Protein AF-0000000083161389 (afdb_homodimer)

Organism: NCBI:txid41062

pLDDT: mean 94.88, std 5.97, range [36.72, 98.88]

Foldseek 3Di:
DVLLVLLLVLLVVLVVCLVVLCQLWQFQKKWKWKDFPNHTSDTDIDGALDPVVRHTADQFQKEQQFQLLLLLLLLLVQVCCVVVLDPQQAQLCVLVVPAAAPDPCLRVRPGLNCLLFQQQQWAQPPVCFDFFQQDGLDFLVLLRLVRRDTHGLDDGNPAHHDHLSSQSSSQVSSCSSVVHHSFVSCVVQPCVVLVQQQKGQADNCVRVPPSYRFFWAAALNSHIAGGDDRPRGDRGGSSSRGRMMGGNVSVVSSQLLLLVLLVCVVVVHDNVPGRRHPSVQQQDFDHANDDDPWGWGTGRSKTKGAPQAFDPALDLLCLQFPDGDGQHFPDGQGIKIKHWRDFLQKIKIWIARSSSSMIMIMITGYNTLHRSNSLSVSSSVSSNSVTPDDDPSSVSSNRSSNRSSCVLVVLVVVLLVVFDDADEDDPVQVAAWWADPSSRWIKGWDAPDVPWIWIATSPDPLRIATWADGYYQKTFRDDRLNVSSNRSHNSSLPPNQQGIWHFDDDPVHTFKIFGPSDPSDDRVSRITTGDDDD/DVLLVLLLVLLVVLVVCLVVLCQLWQFAKKWKWKDFPLHTSDTDIDGALDPVVRHTADQFQKEQQFQLLLLLLLLLVQVCCVVVLDPQQAQLCVLVVPAAAPDPCLRVRPGLNCLLFQQQQWAQPPVCFDFFQQDGLDFLVLLRLQRRDTHGLDDGNPAHHDHLSSQSSSQVSSCSSVVHHSFVSCVVQPCVVLVQQQKGQADNCVRVPPSYRFFWAAALNSHIAGGDDRPRGDRGGSSSRGRMMGGNVSVVSSQLLLLVLLVCVVVVHDNVPGRRHPSVQQQDFDHANDPDPWGWGTGRSKTKGAPQAFDPALDLLCLQFPDGDGQHFPDGQGIKIKHWRDFLQKIKIWIARSSSSMIMIMITGYNTLDRSNSLSVSSSVSSNSVTPDDDPSSVSSNRSSNRSSCVLVVLVVVLLVVFDDADEPDPVQVAAWFADPSSGWIKGWDAPDVPWIWIATSPDPLRIATWADGYYQKTFRDDRLNVSSNRSHNSSQPPNQQGIWHFDDDPVHTFKIFGPNDVSDDRVSRITTGDDDD

Secondary structure (DSSP, 8-state):
-HHHHHHHHHHHHHHTTHHHHHHHHT-SEEEEEEEETTEEEEEEEEE-SBTTTTBPP-TT-BEE-GGGHHHHHHHHHHHHHHTTS--TT-BHHHH-TT---SSHHHHHH-BHHHHHTT-S-B---GGGTB-TTS-BSS-GGGHHHHHHTPPB-S-TTTS----HHHHHHHHHHHHHHHSS-HHHHHIIIIIHHHT-TT-BSS-HHHHHTT-BPPPEEE-TTS-EEE-PPP---TTSTTHHHH--EE-HHHHHHHHHHHHHHHHHHHTT--GGG-SS--HHHHHS--EESS--SS-EEE-SS-EEEESSB---SS-SGGGSSSSPPPB--SS---EEEEEEEEETTEEEEEEEEGGGTEEEEEEESEE-SS-HHHHHHHHHHHHHTT-SS---HHHHHHHHHHHHHTHHHHHHHHHHHH--------GGGT-EEEEETTTTEEEEEEEEETTEEEEEETT-GGGEEEEEEEETTEEE----HHHHHHTT--TT---GGGGEEEEEEETTEEEEEE----TTS-GGGGEEEEPP--/-HHHHHHHHHHHHHHHHHHHHHHHHT-SEEEEEEEETTEEEEEEEEE-SBTTTTBPP-TT-BEE-GGGHHHHHHHHHHHHHHTTS--TT-BHHHH-TT---SSHHHHHH-BHHHHHTT-S-B---GGGTB-TTS-BSS-GGGHHHHHHTPPB-S-TTTS----HHHHHHHHHHHHHHHSS-HHHHHIIIIIHHHT-TT-BSS-HHHHHTT-BPPPEEE-TTS-EEE-PPP---TTSTTHHHH--EE-HHHHHHHHHHHHHHHHHHHTT--GGG-SS--HHHHHS--EESS--SS-EEE-SS-EEEESSB---SS-SGGGTSSSPPPB--SS---EEEEEEEEETTEEEEEEEEGGGTEEEEEEESEE-SS-HHHHHHHHHHHHHTT-SS---HHHHHHHHHHHHHTHHHHHHHHHHHH--------GGGT-EEEEETTTTEEEEEEEEETTEEEEEETT-GGGEEEEEEEETTEEE----HHHHHHTT--TT---GGGGEEEEEEETTEEEEEE----TTS-GGGGEEEEPP--

Solvent-accessible surface area (backbone atoms only — not comparable to full-atom values): 53461 Å² total; per-residue (Å²): 107,72,70,54,52,55,39,44,54,42,45,50,57,50,57,71,46,44,66,56,47,26,56,54,16,16,38,55,18,42,35,34,34,32,29,50,74,81,35,79,69,47,74,50,53,43,62,23,23,31,72,91,74,64,35,61,43,49,60,68,32,26,37,68,32,9,39,46,22,25,37,54,47,37,44,51,51,25,37,35,33,71,71,65,66,40,50,63,76,36,41,46,36,78,73,38,68,85,57,49,43,71,45,66,64,50,36,72,62,38,22,50,47,34,39,46,39,19,22,60,11,40,49,48,71,66,72,65,39,55,42,42,62,41,36,68,66,48,55,38,89,44,48,67,63,50,57,25,64,38,49,72,62,52,54,70,52,72,44,63,30,71,40,57,58,39,31,29,49,48,33,54,45,49,20,63,64,68,72,34,55,53,57,57,43,43,41,65,61,45,28,55,77,63,62,23,85,53,49,43,34,47,55,53,54,78,72,49,46,84,46,35,44,47,26,19,22,22,34,74,84,34,50,76,41,78,41,61,71,64,62,46,23,57,80,37,43,46,23,37,21,31,9,30,24,28,14,46,53,34,51,42,47,50,47,45,43,41,50,50,23,25,51,35,59,75,68,71,43,72,67,86,80,45,77,50,34,57,31,47,65,39,64,6,58,75,42,51,70,50,76,35,83,56,59,32,26,23,13,33,46,30,26,36,22,35,63,64,34,55,76,65,43,46,51,65,43,67,81,26,35,97,66,69,70,64,47,45,50,58,51,80,45,60,40,42,37,23,30,27,10,56,42,62,14,16,25,19,24,40,39,35,26,67,75,68,35,33,32,38,30,27,42,32,26,16,38,34,25,31,44,50,24,26,55,51,48,50,51,48,47,40,32,71,43,48,31,84,67,78,76,65,58,68,58,51,47,44,44,13,17,53,37,46,50,40,43,50,62,50,48,52,51,52,51,58,71,67,51,55,97,50,67,60,72,67,68,74,58,67,46,44,48,23,36,28,76,89,74,71,42,39,42,28,31,39,75,72,46,98,92,34,41,25,36,18,50,68,63,33,80,80,39,54,38,60,39,40,84,63,32,41,56,25,30,29,52,72,68,57,56,51,59,39,34,70,32,35,35,72,76,85,65,73,56,72,54,56,36,37,38,40,50,39,63,60,98,86,42,60,47,31,39,26,46,47,70,49,84,79,53,62,60,83,80,32,51,18,38,45,63,72,83,125,105,74,70,54,51,54,39,44,54,43,44,49,58,51,57,70,46,44,66,57,45,27,55,53,17,16,40,54,19,43,33,34,34,32,30,51,73,81,36,77,70,48,74,48,54,42,62,22,23,31,73,91,75,63,36,62,43,50,60,68,32,25,35,68,33,9,39,45,22,24,38,54,45,39,45,51,50,26,38,36,34,70,72,64,65,40,51,62,76,36,42,46,37,78,73,38,68,85,56,48,42,72,45,66,65,50,38,72,62,39,22,51,46,36,39,46,38,20,22,60,12,41,50,47,70,65,73,66,38,55,43,40,63,39,36,68,67,48,56,39,88,45,48,65,63,48,58,24,64,37,50,72,65,53,55,72,52,72,44,62,28,71,40,58,58,38,29,30,51,48,31,54,47,50,20,62,64,69,72,35,55,53,57,56,43,44,42,65,62,46,28,57,77,62,62,22,84,54,48,44,35,47,54,54,54,79,71,50,46,85,44,37,45,47,25,18,22,22,33,74,86,34,49,76,41,80,40,63,71,64,64,46,24,58,81,38,42,45,24,36,21,32,9,31,24,28,14,45,53,35,51,45,47,52,47,44,44,41,49,49,22,25,52,35,58,74,67,71,44,71,67,85,79,44,76,50,35,57,31,48,65,38,65,7,60,75,41,52,70,49,78,36,82,60,59,31,24,22,14,33,46,30,24,36,22,35,65,63,33,54,76,65,43,47,52,65,43,69,81,27,37,98,67,72,68,64,46,45,50,56,51,80,44,60,42,41,36,24,30,26,10,55,43,60,13,17,26,20,22,40,41,36,25,66,74,68,35,34,35,40,29,25,42,31,26,16,38,34,24,30,44,48,26,27,53,52,47,51,51,48,48,41,32,72,42,48,32,84,67,78,75,65,58,66,57,52,47,46,44,13,16,53,36,44,51,42,42,49,62,52,46,51,50,53,50,59,70,67,51,56,96,48,69,61,71,67,68,74,58,66,46,42,48,22,36,28,77,90,72,72,42,38,42,27,32,40,73,73,47,95,94,34,41,25,36,17,51,70,62,32,78,80,38,55,38,59,39,40,83,64,32,41,55,25,29,30,52,70,66,58,58,51,61,39,33,70,33,34,35,73,75,84,67,74,56,70,53,56,36,38,38,39,48,40,65,58,98,87,42,61,48,32,38,26,47,44,71,49,83,79,52,61,59,82,80,32,51,21,40,45,62,72,83,126

Nearest PDB structures (foldseek):
  4gdn-assembly2_B  TM=8.828E-01  e=1.524E-19  Staphylococcus aureus subsp. aureus N315
  4gdn-assembly3_C  TM=8.768E-01  e=3.318E-18  Staphylococcus aureus subsp. aureus N315
  4gdn-assembly4_D  TM=8.647E-01  e=2.379E-17  Staphylococcus aureus subsp. aureus N315
  7atl-assembly1_AAA  TM=7.637E-01  e=2.379E-17  uncultured bacterium pCosCE1
  1ci9-assembly1_A  TM=7.318E-01  e=5.729E-16  Burkholderia gladioli

Structure (mmCIF, N/CA/C/O backbone):
data_AF-0000000083161389-model_v1
#
loop_
_entity.id
_entity.type
_entity.pdbx_description
1 polymer 'Beta-lactamase/transpeptidase-like protein'
#
loop_
_atom_site.group_PDB
_atom_site.id
_atom_site.type_symbol
_atom_site.label_atom_id
_atom_site.label_alt_id
_atom_site.label_comp_id
_atom_site.label_asym_id
_atom_site.label_entity_id
_atom_site.label_seq_id
_atom_site.pdbx_PDB_ins_code
_atom_site.Cartn_x
_atom_site.Cartn_y
_atom_site.Cartn_z
_atom_site.occupancy
_atom_site.B_iso_or_equiv
_atom_site.auth_seq_id
_atom_site.auth_comp_id
_atom_site.auth_asym_id
_atom_site.auth_atom_id
_atom_site.pdbx_PDB_model_num
ATOM 1 N N . MET A 1 1 ? -34 14.906 -5.684 1 56.88 1 MET A N 1
ATOM 2 C CA . MET A 1 1 ? -34.5 16 -4.852 1 56.88 1 MET A CA 1
ATOM 3 C C . MET A 1 1 ? -34.719 15.523 -3.422 1 56.88 1 MET A C 1
ATOM 5 O O . MET A 1 1 ? -34.25 16.141 -2.473 1 56.88 1 MET A O 1
ATOM 9 N N . ALA A 1 2 ? -35.5 14.414 -3.26 1 55.16 2 ALA A N 1
ATOM 10 C CA . ALA A 1 2 ? -35.812 13.906 -1.923 1 55.16 2 ALA A CA 1
ATOM 11 C C . ALA A 1 2 ? -34.531 13.5 -1.195 1 55.16 2 ALA A C 1
ATOM 13 O O . ALA A 1 2 ? -34.344 13.828 -0.019 1 55.16 2 ALA A O 1
ATOM 14 N N . ALA A 1 3 ? -33.562 12.867 -1.871 1 72.5 3 ALA A N 1
ATOM 15 C CA . ALA A 1 3 ? -32.281 12.453 -1.273 1 72.5 3 ALA A CA 1
ATOM 16 C C . ALA A 1 3 ? -31.469 13.664 -0.849 1 72.5 3 ALA A C 1
ATOM 18 O O . ALA A 1 3 ? -30.875 13.68 0.239 1 72.5 3 ALA A O 1
ATOM 19 N N . LYS A 1 4 ? -31.578 14.742 -1.59 1 82.75 4 LYS A N 1
ATOM 20 C CA . LYS A 1 4 ? -30.828 15.969 -1.298 1 82.75 4 LYS A CA 1
ATOM 21 C C . LYS A 1 4 ? -31.406 16.688 -0.082 1 82.75 4 LYS A C 1
ATOM 23 O O . LYS A 1 4 ? -30.672 17.203 0.753 1 82.75 4 LYS A O 1
ATOM 28 N N . ASP A 1 5 ? -32.656 16.734 -0.004 1 85.81 5 ASP A N 1
ATOM 29 C CA . ASP A 1 5 ? -33.312 17.391 1.117 1 85.81 5 ASP A CA 1
ATOM 30 C C . ASP A 1 5 ? -33 16.688 2.436 1 85.81 5 ASP A C 1
ATOM 32 O O . ASP A 1 5 ? -32.812 17.344 3.463 1 85.81 5 ASP A O 1
ATOM 36 N N . SER A 1 6 ? -33 15.43 2.35 1 92.44 6 SER A N 1
ATOM 37 C CA . SER A 1 6 ? -32.656 14.648 3.537 1 92.44 6 SER A CA 1
ATOM 38 C C . SER A 1 6 ? -31.219 14.898 3.977 1 92.44 6 SER A C 1
ATOM 40 O O . SER A 1 6 ? -30.938 15.008 5.172 1 92.44 6 SER A O 1
ATOM 42 N N . ILE A 1 7 ? -30.328 15.086 3.031 1 95.31 7 ILE A N 1
ATOM 43 C CA . ILE A 1 7 ? -28.938 15.359 3.318 1 95.31 7 ILE A CA 1
ATOM 44 C C . ILE A 1 7 ? -28.797 16.719 3.982 1 95.31 7 ILE A C 1
ATOM 46 O O . ILE A 1 7 ? -28.109 16.859 4.992 1 95.31 7 ILE A O 1
ATOM 50 N N . VAL A 1 8 ? -29.469 17.703 3.475 1 95.75 8 VAL A N 1
ATOM 51 C CA . VAL A 1 8 ? -29.375 19.062 3.982 1 95.75 8 VAL A CA 1
ATOM 52 C C . VAL A 1 8 ? -29.922 19.125 5.406 1 95.75 8 VAL A C 1
ATOM 54 O O . VAL A 1 8 ? -29.375 19.828 6.258 1 95.75 8 VAL A O 1
ATOM 57 N N . SER A 1 9 ? -30.984 18.391 5.629 1 96.25 9 SER A N 1
ATOM 58 C CA . SER A 1 9 ? -31.547 18.344 6.977 1 96.25 9 SER A CA 1
ATOM 59 C C . SER A 1 9 ? -30.531 17.797 7.977 1 96.25 9 SER A C 1
ATOM 61 O O . SER A 1 9 ? -30.375 18.344 9.07 1 96.25 9 SER A O 1
ATOM 63 N N . ARG A 1 10 ? -29.844 16.75 7.602 1 97.06 10 ARG A N 1
ATOM 64 C CA . ARG A 1 10 ? -28.828 16.172 8.477 1 97.06 10 ARG A CA 1
ATOM 65 C C . ARG A 1 10 ? -27.672 17.141 8.672 1 97.06 10 ARG A C 1
ATOM 67 O O . ARG A 1 10 ? -27.094 17.219 9.766 1 97.06 10 ARG A O 1
ATOM 74 N N . LEU A 1 11 ? -27.297 17.875 7.68 1 98.12 11 LEU A N 1
ATOM 75 C CA . LEU A 1 11 ? -26.219 18.859 7.777 1 98.12 11 LEU A CA 1
ATOM 76 C C . LEU A 1 11 ? -26.609 20 8.695 1 98.12 11 LEU A C 1
ATOM 78 O O . LEU A 1 11 ? -25.781 20.547 9.414 1 98.12 11 LEU A O 1
ATOM 82 N N . LYS A 1 12 ? -27.859 20.359 8.703 1 97.31 12 LYS A N 1
ATOM 83 C CA . LYS A 1 12 ? -28.344 21.406 9.594 1 97.31 12 LYS A CA 1
ATOM 84 C C . LYS A 1 12 ? -28.25 20.984 11.055 1 97.31 12 LYS A C 1
ATOM 86 O O . LYS A 1 12 ? -28.016 21.812 11.938 1 97.31 12 LYS A O 1
ATOM 91 N N . ASP A 1 13 ? -28.438 19.719 11.25 1 96.5 13 ASP A N 1
ATOM 92 C CA . ASP A 1 13 ? -28.25 19.203 12.602 1 96.5 13 ASP A CA 1
ATOM 93 C C . ASP A 1 13 ? -26.812 19.391 13.07 1 96.5 13 ASP A C 1
ATOM 95 O O . ASP A 1 13 ? -26.578 19.625 14.258 1 96.5 13 ASP A O 1
ATOM 99 N N . VAL A 1 14 ? -25.859 19.266 12.18 1 97.62 14 VAL A N 1
ATOM 100 C CA . VAL A 1 14 ? -24.469 19.5 12.516 1 97.62 14 VAL A CA 1
ATOM 101 C C . VAL A 1 14 ? -24.25 20.984 12.844 1 97.62 14 VAL A C 1
ATOM 103 O O . VAL A 1 14 ? -23.531 21.312 13.773 1 97.62 14 VAL A O 1
ATOM 106 N N . GLU A 1 15 ? -24.875 21.797 12.07 1 97.56 15 GLU A N 1
ATOM 107 C CA . GLU A 1 15 ? -24.766 23.234 12.297 1 97.56 15 GLU A CA 1
ATOM 108 C C . GLU A 1 15 ? -25.172 23.609 13.719 1 97.56 15 GLU A C 1
ATOM 110 O O . GLU A 1 15 ? -24.578 24.5 14.328 1 97.56 15 GLU A O 1
ATOM 115 N N . ARG A 1 16 ? -26.109 22.938 14.273 1 97.31 16 ARG A N 1
ATOM 116 C CA . ARG A 1 16 ? -26.672 23.266 15.586 1 97.31 16 ARG A CA 1
ATOM 117 C C . ARG A 1 16 ? -25.656 23.031 16.688 1 97.31 16 ARG A C 1
ATOM 119 O O . ARG A 1 16 ? -25.75 23.641 17.766 1 97.31 16 ARG A O 1
ATOM 126 N N . ILE A 1 17 ? -24.703 22.219 16.453 1 97.44 17 ILE A N 1
ATOM 127 C CA . ILE A 1 17 ? -23.766 21.891 17.531 1 97.44 17 ILE A CA 1
ATOM 128 C C . ILE A 1 17 ? -22.469 22.688 17.344 1 97.44 17 ILE A C 1
ATOM 130 O O . ILE A 1 17 ? -21.562 22.578 18.156 1 97.44 17 ILE A O 1
ATOM 134 N N . LEU A 1 18 ? -22.312 23.484 16.297 1 98.38 18 LEU A N 1
ATOM 135 C CA . LEU A 1 18 ? -21.078 24.203 15.992 1 98.38 18 LEU A CA 1
ATOM 136 C C . LEU A 1 18 ? -20.703 25.141 17.125 1 98.38 18 LEU A C 1
ATOM 138 O O . LEU A 1 18 ? -19.547 25.188 17.547 1 98.38 18 LEU A O 1
ATOM 142 N N . PRO A 1 19 ? -21.672 25.891 17.688 1 97.94 19 PRO A N 1
ATOM 143 C CA . PRO A 1 19 ? -21.297 26.781 18.797 1 97.94 19 PRO A CA 1
ATOM 144 C C . PRO A 1 19 ? -20.75 26.031 20 1 97.94 19 PRO A C 1
ATOM 146 O O . PRO A 1 19 ? -19.812 26.5 20.656 1 97.94 19 PRO A O 1
ATOM 149 N N . THR A 1 20 ? -21.328 24.875 20.25 1 98 20 THR A N 1
ATOM 150 C CA . THR A 1 20 ? -20.844 24.047 21.359 1 98 20 THR A CA 1
ATOM 151 C C . THR A 1 20 ? -19.422 23.578 21.094 1 98 20 THR A C 1
ATOM 153 O O . THR A 1 20 ? -18.578 23.625 21.984 1 98 20 THR A O 1
ATOM 156 N N . LEU A 1 21 ? -19.172 23.141 19.891 1 97.56 21 LEU A N 1
ATOM 157 C CA . LEU A 1 21 ? -17.828 22.688 19.531 1 97.56 21 LEU A CA 1
ATOM 158 C C . LEU A 1 21 ? -16.828 23.844 19.578 1 97.56 21 LEU A C 1
ATOM 160 O O . LEU A 1 21 ? -15.68 23.641 19.984 1 97.56 21 LEU A O 1
ATOM 164 N N . GLN A 1 22 ? -17.234 25.047 19.141 1 97.25 22 GLN A N 1
ATOM 165 C CA . GLN A 1 22 ? -16.391 26.219 19.266 1 97.25 22 GLN A CA 1
ATOM 166 C C . GLN A 1 22 ? -15.961 26.469 20.703 1 97.25 22 GLN A C 1
ATOM 168 O O . GLN A 1 22 ? -14.789 26.734 20.984 1 97.25 22 GLN A O 1
ATOM 173 N N . LYS A 1 23 ? -16.922 26.359 21.562 1 96.69 23 LYS A N 1
ATOM 174 C CA . LYS A 1 23 ? -16.656 26.625 22.969 1 96.69 23 LYS A CA 1
ATOM 175 C C . LYS A 1 23 ? -15.742 25.547 23.562 1 96.69 23 LYS A C 1
ATOM 177 O O . LYS A 1 23 ? -14.773 25.875 24.266 1 96.69 23 LYS A O 1
ATOM 182 N N . ILE A 1 24 ? -16.031 24.312 23.297 1 97.12 24 ILE A N 1
ATOM 183 C CA . ILE A 1 24 ? -15.273 23.203 23.844 1 97.12 24 ILE A CA 1
ATOM 184 C C . ILE A 1 24 ? -13.828 23.266 23.359 1 97.12 24 ILE A C 1
ATOM 186 O O . ILE A 1 24 ? -12.898 23.125 24.156 1 97.12 24 ILE A O 1
ATOM 190 N N . CYS A 1 25 ? -13.609 23.547 22.094 1 96.75 25 CYS A N 1
ATOM 191 C CA . CYS A 1 25 ? -12.281 23.484 21.5 1 96.75 25 CYS A CA 1
ATOM 192 C C . CYS A 1 25 ? -11.555 24.812 21.641 1 96.75 25 CYS A C 1
ATOM 194 O O . CYS A 1 25 ? -10.336 24.875 21.484 1 96.75 25 CYS A O 1
ATOM 196 N N . GLY A 1 26 ? -12.242 25.859 21.906 1 97.12 26 GLY A N 1
ATOM 197 C CA . GLY A 1 26 ? -11.633 27.188 21.922 1 97.12 26 GLY A CA 1
ATOM 198 C C . GLY A 1 26 ? -11.312 27.703 20.531 1 97.12 26 GLY A C 1
ATOM 199 O O . GLY A 1 26 ? -10.148 27.938 20.203 1 97.12 26 GLY A O 1
ATOM 200 N N . VAL A 1 27 ? -12.352 28 19.75 1 96.94 27 VAL A N 1
ATOM 201 C CA . VAL A 1 27 ? -12.203 28.453 18.375 1 96.94 27 VAL A CA 1
ATOM 202 C C . VAL A 1 27 ? -13.086 29.672 18.125 1 96.94 27 VAL A C 1
ATOM 204 O O . VAL A 1 27 ? -14.305 29.625 18.312 1 96.94 27 VAL A O 1
ATOM 207 N N . PRO A 1 28 ? -12.531 30.781 17.719 1 97.94 28 PRO A N 1
ATOM 208 C CA . PRO A 1 28 ? -13.344 31.984 17.516 1 97.94 28 PRO A CA 1
ATOM 209 C C . PRO A 1 28 ? -14.227 31.891 16.281 1 97.94 28 PRO A C 1
ATOM 211 O O . PRO A 1 28 ? -15.383 32.344 16.297 1 97.94 28 PRO A O 1
ATOM 214 N N . GLY A 1 29 ? -13.688 31.422 15.211 1 98.25 29 GLY A N 1
ATOM 215 C CA . GLY A 1 29 ? -14.422 31.391 13.961 1 98.25 29 GLY A CA 1
ATOM 216 C C . GLY A 1 29 ? -14.375 30.031 13.281 1 98.25 29 GLY A C 1
ATOM 217 O O . GLY A 1 29 ? -13.352 29.344 13.336 1 98.25 29 GLY A O 1
ATOM 218 N N . VAL A 1 30 ? -15.477 29.641 12.664 1 98.62 30 VAL A N 1
ATOM 219 C CA . VAL A 1 30 ? -15.594 28.438 11.859 1 98.62 30 VAL A CA 1
ATOM 220 C C . VAL A 1 30 ? -16.234 28.781 10.516 1 98.62 30 VAL A C 1
ATOM 222 O O . VAL A 1 30 ? -17.266 29.453 10.461 1 98.62 30 VAL A O 1
ATOM 225 N N . SER A 1 31 ? -15.625 28.438 9.445 1 98.88 31 SER A N 1
ATOM 226 C CA . SER A 1 31 ? -16.203 28.453 8.102 1 98.88 31 SER A CA 1
ATOM 227 C C . SER A 1 31 ? -16.203 27.062 7.473 1 98.88 31 SER A C 1
ATOM 229 O O . SER A 1 31 ? -15.219 26.328 7.574 1 98.88 31 SER A O 1
ATOM 231 N N . LEU A 1 32 ? -17.297 26.625 6.914 1 98.88 32 LEU A N 1
ATOM 232 C CA . LEU A 1 32 ? -17.344 25.312 6.281 1 98.88 32 LEU A CA 1
ATOM 233 C C . LEU A 1 32 ? -18.234 25.328 5.055 1 98.88 32 LEU A C 1
ATOM 235 O O . LEU A 1 32 ? -19.109 26.203 4.934 1 98.88 32 LEU A O 1
ATOM 239 N N . ARG A 1 33 ? -17.969 24.5 4.172 1 98.75 33 ARG A N 1
ATOM 240 C CA . ARG A 1 33 ? -18.75 24.328 2.953 1 98.75 33 ARG A CA 1
ATOM 241 C C . ARG A 1 33 ? -18.734 22.875 2.492 1 98.75 33 ARG A C 1
ATOM 243 O O . ARG A 1 33 ? -17.734 22.172 2.701 1 98.75 33 ARG A O 1
ATOM 250 N N . VAL A 1 34 ? -19.844 22.391 1.913 1 98.75 34 VAL A N 1
ATOM 251 C CA . VAL A 1 34 ? -20 21.016 1.438 1 98.75 34 VAL A CA 1
ATOM 252 C C . VAL A 1 34 ? -20.531 21.031 0.006 1 98.75 34 VAL A C 1
ATOM 254 O O . VAL A 1 34 ? -21.469 21.766 -0.312 1 98.75 34 VAL A O 1
ATOM 257 N N . ALA A 1 35 ? -19.859 20.312 -0.846 1 98.62 35 ALA A N 1
ATOM 258 C CA . ALA A 1 35 ? -20.375 20.062 -2.193 1 98.62 35 ALA A CA 1
ATOM 259 C C . ALA A 1 35 ? -20.797 18.609 -2.363 1 98.62 35 ALA A C 1
ATOM 261 O O . ALA A 1 35 ? -20.141 17.703 -1.857 1 98.62 35 ALA A O 1
ATOM 262 N N . TYR A 1 36 ? -21.906 18.359 -2.928 1 97.56 36 TYR A N 1
ATOM 263 C CA . TYR A 1 36 ? -22.453 17.078 -3.342 1 97.56 36 TYR A CA 1
ATOM 264 C C . TYR A 1 36 ? -22.75 17.062 -4.836 1 97.56 36 TYR A C 1
ATOM 266 O O . TYR A 1 36 ? -23.531 17.891 -5.32 1 97.56 36 TYR A O 1
ATOM 274 N N . LYS A 1 37 ? -22.125 16.141 -5.605 1 95.88 37 LYS A N 1
ATOM 275 C CA . LYS A 1 37 ? -22.281 16.062 -7.055 1 95.88 37 LYS A CA 1
ATOM 276 C C . LYS A 1 37 ? -22.031 17.422 -7.703 1 95.88 37 LYS A C 1
ATOM 278 O O . LYS A 1 37 ? -22.844 17.906 -8.492 1 95.88 37 LYS A O 1
ATOM 283 N N . GLU A 1 38 ? -21 18.094 -7.207 1 94.75 38 GLU A N 1
ATOM 284 C CA . GLU A 1 38 ? -20.422 19.328 -7.754 1 94.75 38 GLU A CA 1
ATOM 285 C C . GLU A 1 38 ? -21.266 20.547 -7.383 1 94.75 38 GLU A C 1
ATOM 287 O O . GLU A 1 38 ? -20.891 21.672 -7.707 1 94.75 38 GLU A O 1
ATOM 292 N N . GLU A 1 39 ? -22.281 20.344 -6.664 1 97.31 39 GLU A N 1
ATOM 293 C CA . GLU A 1 39 ? -23.125 21.453 -6.227 1 97.31 39 GLU A CA 1
ATOM 294 C C . GLU A 1 39 ? -22.891 21.766 -4.75 1 97.31 39 GLU A C 1
ATOM 296 O O . GLU A 1 39 ? -22.828 20.859 -3.92 1 97.31 39 GLU A O 1
ATOM 301 N N . ILE A 1 40 ? -22.812 23.062 -4.492 1 98 40 ILE A N 1
ATOM 302 C CA . ILE A 1 40 ? -22.734 23.469 -3.092 1 98 40 ILE A CA 1
ATOM 303 C C . ILE A 1 40 ? -24.078 23.234 -2.412 1 98 40 ILE A C 1
ATOM 305 O O . ILE A 1 40 ? -25.094 23.844 -2.799 1 98 40 ILE A O 1
ATOM 309 N N . ILE A 1 41 ? -24.125 22.438 -1.356 1 98 41 ILE A N 1
ATOM 310 C CA . ILE A 1 41 ? -25.422 22.109 -0.776 1 98 41 ILE A CA 1
ATOM 311 C C . ILE A 1 41 ? -25.516 22.656 0.645 1 98 41 ILE A C 1
ATOM 313 O O . ILE A 1 41 ? -26.594 22.688 1.238 1 98 41 ILE A O 1
ATOM 317 N N . PHE A 1 42 ? -24.391 23.078 1.175 1 98.25 42 PHE A N 1
ATOM 318 C CA . PHE A 1 42 ? -24.406 23.531 2.559 1 98.25 42 PHE A CA 1
ATOM 319 C C . PHE A 1 42 ? -23.25 24.484 2.822 1 98.25 42 PHE A C 1
ATOM 321 O O . PHE A 1 42 ? -22.125 24.25 2.363 1 98.25 42 PHE A O 1
ATOM 328 N N . THR A 1 43 ? -23.422 25.578 3.461 1 98.56 43 THR A N 1
ATOM 329 C CA . THR A 1 43 ? -22.438 26.578 3.873 1 98.56 43 THR A CA 1
ATOM 330 C C . THR A 1 43 ? -22.766 27.125 5.262 1 98.56 43 THR A C 1
ATOM 332 O O . THR A 1 43 ? -23.922 27.359 5.574 1 98.56 43 THR A O 1
ATOM 335 N N . ALA A 1 44 ? -21.797 27.203 6.066 1 98.62 44 ALA A N 1
ATOM 336 C CA . ALA A 1 44 ? -21.953 27.875 7.352 1 98.62 44 ALA A CA 1
ATOM 337 C C . ALA A 1 44 ? -20.703 28.688 7.707 1 98.62 44 ALA A C 1
ATOM 339 O O . ALA A 1 44 ? -19.578 28.25 7.449 1 98.62 44 ALA A O 1
ATOM 340 N N . ASN A 1 45 ? -20.859 29.875 8.156 1 98.5 45 ASN A N 1
ATOM 341 C CA . ASN A 1 45 ? -19.859 30.766 8.742 1 98.5 45 ASN A CA 1
ATOM 342 C C . ASN A 1 45 ? -20.297 31.297 10.102 1 98.5 45 ASN A C 1
ATOM 344 O O . ASN A 1 45 ? -21.281 32.031 10.188 1 98.5 45 ASN A O 1
ATOM 348 N N . ILE A 1 46 ? -19.625 30.906 11.133 1 98.38 46 ILE A N 1
ATOM 349 C CA . ILE A 1 46 ? -20.094 31.312 12.453 1 98.38 46 ILE A CA 1
ATOM 350 C C . ILE A 1 46 ? -18.938 31.844 13.289 1 98.38 46 ILE A C 1
ATOM 352 O O . ILE A 1 46 ? -17.781 31.578 12.984 1 98.38 46 ILE A O 1
ATOM 356 N N . GLY A 1 47 ? -19.297 32.656 14.242 1 98.44 47 GLY A N 1
ATOM 357 C CA . GLY A 1 47 ? -18.297 33.219 15.156 1 98.44 47 GLY A CA 1
ATOM 358 C C . GLY A 1 47 ? -17.594 34.438 14.617 1 98.44 47 GLY A C 1
ATOM 359 O O . GLY A 1 47 ? -18.25 35.344 14.062 1 98.44 47 GLY A O 1
ATOM 360 N N . HIS A 1 48 ? -16.203 34.469 14.922 1 98.38 48 HIS A N 1
ATOM 361 C CA . HIS A 1 48 ? -15.477 35.688 14.609 1 98.38 48 HIS A CA 1
ATOM 362 C C . HIS A 1 48 ? -14.18 35.375 13.867 1 98.38 48 HIS A C 1
ATOM 364 O O . HIS A 1 48 ? -13.391 34.531 14.305 1 98.38 48 HIS A O 1
ATOM 370 N N . ARG A 1 49 ? -13.938 36.062 12.742 1 98.19 49 ARG A N 1
ATOM 371 C CA . ARG A 1 49 ? -12.625 36 12.109 1 98.19 49 ARG A CA 1
ATOM 372 C C . ARG A 1 49 ? -11.625 36.906 12.836 1 98.19 49 ARG A C 1
ATOM 374 O O . ARG A 1 49 ? -10.414 36.719 12.719 1 98.19 49 ARG A O 1
ATOM 381 N N . ASP A 1 50 ? -12.133 37.875 13.516 1 97.75 50 ASP A N 1
ATOM 382 C CA . ASP A 1 50 ? -11.391 38.844 14.344 1 97.75 50 ASP A CA 1
ATOM 383 C C . ASP A 1 50 ? -12.141 39.125 15.641 1 97.75 50 ASP A C 1
ATOM 385 O O . ASP A 1 50 ? -13.141 39.844 15.633 1 97.75 50 ASP A O 1
ATOM 389 N N . LEU A 1 51 ? -11.586 38.719 16.719 1 97.19 51 LEU A N 1
ATOM 390 C CA . LEU A 1 51 ? -12.266 38.875 18 1 97.19 51 LEU A CA 1
ATOM 391 C C . LEU A 1 51 ? -12.25 40.312 18.453 1 97.19 51 LEU A C 1
ATOM 393 O O . LEU A 1 51 ? -13.227 40.812 19.031 1 97.19 51 LEU A O 1
ATOM 397 N N . GLN A 1 52 ? -11.164 40.938 18.266 1 95.75 52 GLN A N 1
ATOM 398 C CA . GLN A 1 52 ? -11.031 42.344 18.688 1 95.75 52 GLN A CA 1
ATOM 399 C C . GLN A 1 52 ? -12.062 43.219 18 1 95.75 52 GLN A C 1
ATOM 401 O O . GLN A 1 52 ? -12.672 44.094 18.641 1 95.75 52 GLN A O 1
ATOM 406 N N . LEU A 1 53 ? -12.266 42.969 16.734 1 96.62 53 LEU A N 1
ATOM 407 C CA . LEU A 1 53 ? -13.195 43.781 15.969 1 96.62 53 LEU A CA 1
ATOM 408 C C . LEU A 1 53 ? -14.57 43.156 15.914 1 96.62 53 LEU A C 1
ATOM 410 O O . LEU A 1 53 ? -15.516 43.719 15.375 1 96.62 53 LEU A O 1
ATOM 414 N N . SER A 1 54 ? -14.719 42 16.438 1 97 54 SER A N 1
ATOM 415 C CA . SER A 1 54 ? -15.969 41.25 16.438 1 97 54 SER A CA 1
ATOM 416 C C . SER A 1 54 ? -16.516 41.094 15.016 1 97 54 SER A C 1
ATOM 418 O O . SER A 1 54 ? -17.703 41.312 14.781 1 97 54 SER A O 1
ATOM 420 N N . THR A 1 55 ? -15.633 40.844 14.125 1 97.81 55 THR A N 1
ATOM 421 C CA . THR A 1 55 ? -16.047 40.656 12.742 1 97.81 55 THR A CA 1
ATOM 422 C C . THR A 1 55 ? -16.312 39.188 12.43 1 97.81 55 THR A C 1
ATOM 424 O O . THR A 1 55 ? -15.523 38.344 12.812 1 97.81 55 THR A O 1
ATOM 427 N N . GLU A 1 56 ? -17.375 38.938 11.758 1 97.94 56 GLU A N 1
ATOM 428 C CA . GLU A 1 56 ? -17.75 37.562 11.383 1 97.94 56 GLU A CA 1
ATOM 429 C C . GLU A 1 56 ? -17.016 37.094 10.133 1 97.94 56 GLU A C 1
ATOM 431 O O . GLU A 1 56 ? -16.672 37.938 9.273 1 97.94 56 GLU A O 1
ATOM 436 N N . PRO A 1 57 ? -16.719 35.844 10.039 1 98.5 57 PRO A N 1
ATOM 437 C CA . PRO A 1 57 ? -16.203 35.344 8.766 1 98.5 57 PRO A CA 1
ATOM 438 C C . PRO A 1 57 ? -17.281 35.188 7.695 1 98.5 57 PRO A C 1
ATOM 440 O O . PRO A 1 57 ? -18.469 35.25 8 1 98.5 57 PRO A O 1
ATOM 443 N N . ASN A 1 58 ? -16.906 35.188 6.527 1 98.12 58 ASN A N 1
ATOM 444 C CA . ASN A 1 58 ? -17.703 34.781 5.375 1 98.12 58 ASN A CA 1
ATOM 445 C C . ASN A 1 58 ? -16.984 33.75 4.523 1 98.12 58 ASN A C 1
ATOM 447 O O . ASN A 1 58 ? -15.914 33.281 4.891 1 98.12 58 ASN A O 1
ATOM 451 N N . SER A 1 59 ? -17.594 33.375 3.414 1 98.25 59 SER A N 1
ATOM 452 C CA . SER A 1 59 ? -17.078 32.25 2.639 1 98.25 59 SER A CA 1
ATOM 453 C C . SER A 1 59 ? -15.805 32.625 1.887 1 98.25 59 SER A C 1
ATOM 455 O O . SER A 1 59 ? -15.086 31.766 1.384 1 98.25 59 SER A O 1
ATOM 457 N N . ASP A 1 60 ? -15.453 33.906 1.852 1 98.25 60 ASP A N 1
ATOM 458 C CA . ASP A 1 60 ? -14.258 34.406 1.175 1 98.25 60 ASP A CA 1
ATOM 459 C C . ASP A 1 60 ? -13.172 34.75 2.18 1 98.25 60 ASP A C 1
ATOM 461 O O . ASP A 1 60 ? -12.07 35.156 1.795 1 98.25 60 ASP A O 1
ATOM 465 N N . THR A 1 61 ? -13.523 34.656 3.467 1 98.62 61 THR A N 1
ATOM 466 C CA . THR A 1 61 ? -12.5 34.875 4.473 1 98.62 61 THR A CA 1
ATOM 467 C C . THR A 1 61 ? -11.297 33.969 4.242 1 98.62 61 THR A C 1
ATOM 469 O O . THR A 1 61 ? -11.461 32.75 4.004 1 98.62 61 THR A O 1
ATOM 472 N N . VAL A 1 62 ? -10.094 34.594 4.266 1 98.62 62 VAL A N 1
ATOM 473 C CA . VAL A 1 62 ? -8.875 33.844 3.969 1 98.62 62 VAL A CA 1
ATOM 474 C C . VAL A 1 62 ? -8.297 33.25 5.258 1 98.62 62 VAL A C 1
ATOM 476 O O . VAL A 1 62 ? -8.195 33.969 6.27 1 98.62 62 VAL A O 1
ATOM 479 N N . TYR A 1 63 ? -7.977 32 5.23 1 98.56 63 TYR A N 1
ATOM 480 C CA . TYR A 1 63 ? -7.289 31.266 6.289 1 98.56 63 TYR A CA 1
ATOM 481 C C . TYR A 1 63 ? -5.973 30.688 5.785 1 98.56 63 TYR A C 1
ATOM 483 O O . TYR A 1 63 ? -5.926 30.094 4.711 1 98.56 63 TYR A O 1
ATOM 491 N N . PRO A 1 64 ? -4.801 30.844 6.516 1 97.88 64 PRO A N 1
ATOM 492 C CA . PRO A 1 64 ? -3.697 29.906 6.277 1 97.88 64 PRO A CA 1
ATOM 493 C C . PRO A 1 64 ? -4.098 28.453 6.492 1 97.88 64 PRO A C 1
ATOM 495 O O . PRO A 1 64 ? -4.676 28.109 7.531 1 97.88 64 PRO A O 1
ATOM 498 N N . VAL A 1 65 ? -3.834 27.594 5.52 1 97.88 65 VAL A N 1
ATOM 499 C CA . VAL A 1 65 ? -4.422 26.266 5.578 1 97.88 65 VAL A CA 1
ATOM 500 C C . VAL A 1 65 ? -3.355 25.25 5.984 1 97.88 65 VAL A C 1
ATOM 502 O O . VAL A 1 65 ? -3.637 24.047 6.09 1 97.88 65 VAL A O 1
ATOM 505 N N . GLY A 1 66 ? -2.133 25.703 6.191 1 96.38 66 GLY A N 1
ATOM 506 C CA . GLY A 1 66 ? -1.068 24.844 6.699 1 96.38 66 GLY A CA 1
ATOM 507 C C . GLY A 1 66 ? -0.818 23.625 5.84 1 96.38 66 GLY A C 1
ATOM 508 O O . GLY A 1 66 ? -0.658 23.734 4.625 1 96.38 66 GLY A O 1
ATOM 509 N N . ILE A 1 67 ? -0.868 22.516 6.418 1 96.75 67 ILE A N 1
ATOM 510 C CA . ILE A 1 67 ? -0.432 21.25 5.84 1 96.75 67 ILE A CA 1
ATOM 511 C C . ILE A 1 67 ? -1.345 20.875 4.676 1 96.75 67 ILE A C 1
ATOM 513 O O . ILE A 1 67 ? -0.978 20.047 3.832 1 96.75 67 ILE A O 1
ATOM 517 N N . LEU A 1 68 ? -2.482 21.453 4.535 1 98.19 68 LEU A N 1
ATOM 518 C CA . LEU A 1 68 ? -3.309 21.203 3.359 1 98.19 68 LEU A CA 1
ATOM 519 C C . LEU A 1 68 ? -2.588 21.625 2.086 1 98.19 68 LEU A C 1
ATOM 521 O O . LEU A 1 68 ? -2.961 21.219 0.986 1 98.19 68 LEU A O 1
ATOM 525 N N . THR A 1 69 ? -1.602 22.469 2.277 1 98.62 69 THR A N 1
ATOM 526 C CA . THR A 1 69 ? -0.763 22.906 1.169 1 98.62 69 THR A CA 1
ATOM 527 C C . THR A 1 69 ? -0.199 21.719 0.406 1 98.62 69 THR A C 1
ATOM 529 O O . THR A 1 69 ? -0.061 21.766 -0.818 1 98.62 69 THR A O 1
ATOM 532 N N . LYS A 1 70 ? 0.034 20.656 1.104 1 98.62 70 LYS A N 1
ATOM 533 C CA . LYS A 1 70 ? 0.611 19.469 0.497 1 98.62 70 LYS A CA 1
ATOM 534 C C . LYS A 1 70 ? -0.248 18.969 -0.662 1 98.62 70 LYS A C 1
ATOM 536 O O . LYS A 1 70 ? 0.276 18.469 -1.664 1 98.62 70 LYS A O 1
ATOM 541 N N . THR A 1 71 ? -1.54 19.094 -0.576 1 98.62 71 THR A N 1
ATOM 542 C CA . THR A 1 71 ? -2.434 18.625 -1.627 1 98.62 71 THR A CA 1
ATOM 543 C C . THR A 1 71 ? -2.25 19.438 -2.902 1 98.62 71 THR A C 1
ATOM 545 O O . THR A 1 71 ? -2.307 18.891 -4.008 1 98.62 71 THR A O 1
ATOM 548 N N . PHE A 1 72 ? -1.996 20.734 -2.764 1 98.81 72 PHE A N 1
ATOM 549 C CA . PHE A 1 72 ? -1.754 21.609 -3.904 1 98.81 72 PHE A CA 1
ATOM 550 C C . PHE A 1 72 ? -0.404 21.297 -4.543 1 98.81 72 PHE A C 1
ATOM 552 O O . PHE A 1 72 ? -0.275 21.312 -5.77 1 98.81 72 PHE A O 1
ATOM 559 N N . THR A 1 73 ? 0.569 21.062 -3.654 1 98.88 73 THR A N 1
ATOM 560 C CA . THR A 1 73 ? 1.886 20.703 -4.168 1 98.88 73 THR A CA 1
ATOM 561 C C . THR A 1 73 ? 1.816 19.406 -4.977 1 98.88 73 THR A C 1
ATOM 563 O O . THR A 1 73 ? 2.434 19.297 -6.039 1 98.88 73 THR A O 1
ATOM 566 N N . ALA A 1 74 ? 1.066 18.5 -4.492 1 98.81 74 ALA A N 1
ATOM 567 C CA . ALA A 1 74 ? 0.872 17.25 -5.219 1 98.81 74 ALA A CA 1
ATOM 568 C C . ALA A 1 74 ? 0.186 17.484 -6.562 1 98.81 74 ALA A C 1
ATOM 570 O O . ALA A 1 74 ? 0.552 16.891 -7.574 1 98.81 74 ALA A O 1
ATOM 571 N N . ALA A 1 75 ? -0.8 18.344 -6.57 1 98.75 75 ALA A N 1
ATOM 572 C CA . ALA A 1 75 ? -1.482 18.703 -7.812 1 98.75 75 ALA A CA 1
ATOM 573 C C . ALA A 1 75 ? -0.514 19.328 -8.812 1 98.75 75 ALA A C 1
ATOM 575 O O . ALA A 1 75 ? -0.575 19.031 -10.008 1 98.75 75 ALA A O 1
ATOM 576 N N . ALA A 1 76 ? 0.319 20.172 -8.32 1 98.81 76 ALA A N 1
ATOM 577 C CA . ALA A 1 76 ? 1.326 20.797 -9.18 1 98.81 76 ALA A CA 1
ATOM 578 C C . ALA A 1 76 ? 2.219 19.75 -9.836 1 98.81 76 ALA A C 1
ATOM 580 O O . ALA A 1 76 ? 2.5 19.828 -11.031 1 98.81 76 ALA A O 1
ATOM 581 N N . ILE A 1 77 ? 2.648 18.781 -9.062 1 98.88 77 ILE A N 1
ATOM 582 C CA . ILE A 1 77 ? 3.484 17.703 -9.594 1 98.88 77 ILE A CA 1
ATOM 583 C C . ILE A 1 77 ? 2.711 16.922 -10.648 1 98.88 77 ILE A C 1
ATOM 585 O O . ILE A 1 77 ? 3.262 16.562 -11.695 1 98.88 77 ILE A O 1
ATOM 589 N N . GLY A 1 78 ? 1.42 16.609 -10.367 1 98.62 78 GLY A N 1
ATOM 590 C CA . GLY A 1 78 ? 0.593 15.93 -11.344 1 98.62 78 GLY A CA 1
ATOM 591 C C . GLY A 1 78 ? 0.543 16.641 -12.688 1 98.62 78 GLY A C 1
ATOM 592 O O . GLY A 1 78 ? 0.57 16 -13.734 1 98.62 78 GLY A O 1
ATOM 593 N N . ILE A 1 79 ? 0.449 17.969 -12.664 1 98.69 79 ILE A N 1
ATOM 594 C CA . ILE A 1 79 ? 0.421 18.781 -13.875 1 98.69 79 ILE A CA 1
ATOM 595 C C . ILE A 1 79 ? 1.76 18.656 -14.602 1 98.69 79 ILE A C 1
ATOM 597 O O . ILE A 1 79 ? 1.799 18.484 -15.82 1 98.69 79 ILE A O 1
ATOM 601 N N . LEU A 1 80 ? 2.857 18.734 -13.867 1 98.75 80 LEU A N 1
ATOM 602 C CA . LEU A 1 80 ? 4.184 18.641 -14.469 1 98.75 80 LEU A CA 1
ATOM 603 C C . LEU A 1 80 ? 4.391 17.266 -15.102 1 98.75 80 LEU A C 1
ATOM 605 O O . LEU A 1 80 ? 5.062 17.156 -16.125 1 98.75 80 LEU A O 1
ATOM 609 N N . VAL A 1 81 ? 3.885 16.219 -14.5 1 98.56 81 VAL A N 1
ATOM 610 C CA . VAL A 1 81 ? 3.953 14.875 -15.07 1 98.56 81 VAL A CA 1
ATOM 611 C C . VAL A 1 81 ? 3.154 14.82 -16.375 1 98.56 81 VAL A C 1
ATOM 613 O O . VAL A 1 81 ? 3.625 14.289 -17.375 1 98.56 81 VAL A O 1
ATOM 616 N N . TYR A 1 82 ? 1.947 15.383 -16.297 1 98.06 82 TYR A N 1
ATOM 617 C CA . TYR A 1 82 ? 1.116 15.445 -17.5 1 98.06 82 TYR A CA 1
ATOM 618 C C . TYR A 1 82 ? 1.833 16.188 -18.625 1 98.06 82 TYR A C 1
ATOM 620 O O . TYR A 1 82 ? 1.776 15.766 -19.781 1 98.06 82 TYR A O 1
ATOM 628 N N . GLU A 1 83 ? 2.514 17.234 -18.328 1 97.75 83 GLU A N 1
ATOM 629 C CA . GLU A 1 83 ? 3.195 18.062 -19.312 1 97.75 83 GLU A CA 1
ATOM 630 C C . GLU A 1 83 ? 4.504 17.422 -19.766 1 97.75 83 GLU A C 1
ATOM 632 O O . GLU A 1 83 ? 5.184 17.953 -20.656 1 97.75 83 GLU A O 1
ATOM 637 N N . GLY A 1 84 ? 4.945 16.344 -19.172 1 97.75 84 GLY A N 1
ATOM 638 C CA . GLY A 1 84 ? 6.129 15.617 -19.594 1 97.75 84 GLY A CA 1
ATOM 639 C C . GLY A 1 84 ? 7.414 16.188 -19.016 1 97.75 84 GLY A C 1
ATOM 640 O O . GLY A 1 84 ? 8.508 15.758 -19.391 1 97.75 84 GLY A O 1
ATOM 641 N N . GLN A 1 85 ? 7.273 17.109 -18.094 1 98.12 85 GLN A N 1
ATOM 642 C CA . GLN A 1 85 ? 8.445 17.719 -17.484 1 98.12 85 GLN A CA 1
ATOM 643 C C . GLN A 1 85 ? 9.016 16.812 -16.375 1 98.12 85 GLN A C 1
ATOM 645 O O . GLN A 1 85 ? 10.203 16.906 -16.047 1 98.12 85 GLN A O 1
ATOM 650 N N . LEU A 1 86 ? 8.148 16.062 -15.75 1 98.44 86 LEU A N 1
ATOM 651 C CA . LEU A 1 86 ? 8.516 15.07 -14.742 1 98.44 86 LEU A CA 1
ATOM 652 C C . LEU A 1 86 ? 7.828 13.734 -15.016 1 98.44 86 LEU A C 1
ATOM 654 O O . LEU A 1 86 ? 6.859 13.68 -15.773 1 98.44 86 LEU A O 1
ATOM 658 N N . LYS A 1 87 ? 8.375 12.734 -14.562 1 98 87 LYS A N 1
ATOM 659 C CA . LYS A 1 87 ? 7.711 11.453 -14.344 1 98 87 LYS A CA 1
ATOM 660 C C . LYS A 1 87 ? 7.52 11.172 -12.859 1 98 87 LYS A C 1
ATOM 662 O O . LYS A 1 87 ? 8.211 11.758 -12.016 1 98 87 LYS A O 1
ATOM 667 N N . TRP A 1 88 ? 6.57 10.328 -12.508 1 97.5 88 TRP A N 1
ATOM 668 C CA . TRP A 1 88 ? 6.367 9.953 -11.117 1 97.5 88 TRP A CA 1
ATOM 669 C C . TRP A 1 88 ? 7.629 9.328 -10.531 1 97.5 88 TRP A C 1
ATOM 671 O O . TRP A 1 88 ? 7.918 9.492 -9.344 1 97.5 88 TRP A O 1
ATOM 681 N N . ASP A 1 89 ? 8.359 8.594 -11.32 1 96.75 89 ASP A N 1
ATOM 682 C CA . ASP A 1 89 ? 9.555 7.902 -10.844 1 96.75 89 ASP A CA 1
ATOM 683 C C . ASP A 1 89 ? 10.812 8.695 -11.18 1 96.75 89 ASP A C 1
ATOM 685 O O . ASP A 1 89 ? 11.914 8.141 -11.18 1 96.75 89 ASP A O 1
ATOM 689 N N . THR A 1 90 ? 10.672 9.953 -11.555 1 98.12 90 THR A N 1
ATOM 690 C CA . THR A 1 90 ? 11.844 10.805 -11.711 1 98.12 90 THR A CA 1
ATOM 691 C C . THR A 1 90 ? 12.688 10.805 -10.438 1 98.12 90 THR A C 1
ATOM 693 O O . THR A 1 90 ? 12.172 11.047 -9.352 1 98.12 90 THR A O 1
ATOM 696 N N . LEU A 1 91 ? 13.953 10.523 -10.57 1 97.5 91 LEU A N 1
ATOM 697 C CA . LEU A 1 91 ? 14.867 10.57 -9.43 1 97.5 91 LEU A CA 1
ATOM 698 C C . LEU A 1 91 ? 15.102 12.008 -8.977 1 97.5 91 LEU A C 1
ATOM 700 O O . LEU A 1 91 ? 15.281 12.898 -9.805 1 97.5 91 LEU A O 1
ATOM 704 N N . VAL A 1 92 ? 15.102 12.211 -7.691 1 98.06 92 VAL A N 1
ATOM 705 C CA . VAL A 1 92 ? 15.32 13.539 -7.133 1 98.06 92 VAL A CA 1
ATOM 706 C C . VAL A 1 92 ? 16.672 14.078 -7.59 1 98.06 92 VAL A C 1
ATOM 708 O O . VAL A 1 92 ? 16.781 15.234 -7.996 1 98.06 92 VAL A O 1
ATOM 711 N N . ARG A 1 93 ? 17.734 13.273 -7.637 1 96.81 93 ARG A N 1
ATOM 712 C CA . ARG A 1 93 ? 19.078 13.688 -7.98 1 96.81 93 ARG A CA 1
ATOM 713 C C . ARG A 1 93 ? 19.172 14.133 -9.438 1 96.81 93 ARG A C 1
ATOM 715 O O . ARG A 1 93 ? 20.078 14.875 -9.812 1 96.81 93 ARG A O 1
ATOM 722 N N . ASP A 1 94 ? 18.219 13.641 -10.242 1 97.31 94 ASP A N 1
ATOM 723 C CA . ASP A 1 94 ? 18.234 14.008 -11.656 1 97.31 94 ASP A CA 1
ATOM 724 C C . ASP A 1 94 ? 17.734 15.438 -11.852 1 97.31 94 ASP A C 1
ATOM 726 O O . ASP A 1 94 ? 18.094 16.094 -12.828 1 97.31 94 ASP A O 1
ATOM 730 N N . VAL A 1 95 ? 16.891 15.914 -10.969 1 98 95 VAL A N 1
ATOM 731 C CA . VAL A 1 95 ? 16.344 17.266 -11.055 1 98 95 VAL A CA 1
ATOM 732 C C . VAL A 1 95 ? 17.156 18.203 -10.18 1 98 95 VAL A C 1
ATOM 734 O O . VAL A 1 95 ? 17.344 19.375 -10.523 1 98 95 VAL A O 1
ATOM 737 N N . LEU A 1 96 ? 17.609 17.656 -9.062 1 97.38 96 LEU A N 1
ATOM 738 C CA . LEU A 1 96 ? 18.469 18.391 -8.133 1 97.38 96 LEU A CA 1
ATOM 739 C C . LEU A 1 96 ? 19.812 17.703 -7.992 1 97.38 96 LEU A C 1
ATOM 741 O O . LEU A 1 96 ? 20.078 17.031 -6.996 1 97.38 96 LEU A O 1
ATOM 745 N N . PRO A 1 97 ? 20.656 17.969 -8.844 1 94.12 97 PRO A N 1
ATOM 746 C CA . PRO A 1 97 ? 21.922 17.234 -8.906 1 94.12 97 PRO A CA 1
ATOM 747 C C . PRO A 1 97 ? 22.766 17.391 -7.637 1 94.12 97 PRO A C 1
ATOM 749 O O . PRO A 1 97 ? 23.609 16.547 -7.344 1 94.12 97 PRO A O 1
ATOM 752 N N . GLN A 1 98 ? 22.562 18.438 -6.898 1 91.25 98 GLN A N 1
ATOM 753 C CA . GLN A 1 98 ? 23.344 18.672 -5.688 1 91.25 98 GLN A CA 1
ATOM 754 C C . GLN A 1 98 ? 22.797 17.859 -4.516 1 91.25 98 GLN A C 1
ATOM 756 O O . GLN A 1 98 ? 23.406 17.812 -3.445 1 91.25 98 GLN A O 1
ATOM 761 N N . PHE A 1 99 ? 21.734 17.25 -4.762 1 91.38 99 PHE A N 1
ATOM 762 C CA . PHE A 1 99 ? 21.109 16.5 -3.684 1 91.38 99 PHE A CA 1
ATOM 763 C C . PHE A 1 99 ? 21.906 15.258 -3.338 1 91.38 99 PHE A C 1
ATOM 765 O O . PHE A 1 99 ? 22.297 14.5 -4.227 1 91.38 99 PHE A O 1
ATOM 772 N N . ARG A 1 100 ? 22.25 15.141 -2.014 1 92 100 ARG A N 1
ATOM 773 C CA . ARG A 1 100 ? 22.875 13.945 -1.453 1 92 100 ARG A CA 1
ATOM 774 C C . ARG A 1 100 ? 22.328 13.648 -0.061 1 92 100 ARG A C 1
ATOM 776 O O . ARG A 1 100 ? 22.266 14.539 0.791 1 92 100 ARG A O 1
ATOM 783 N N . SER A 1 101 ? 21.844 12.414 0.063 1 93.19 101 SER A N 1
ATOM 784 C CA . SER A 1 101 ? 21.406 11.992 1.388 1 93.19 101 SER A CA 1
ATOM 785 C C . SER A 1 101 ? 22.516 11.25 2.125 1 93.19 101 SER A C 1
ATOM 787 O O . SER A 1 101 ? 23.469 10.781 1.508 1 93.19 101 SER A O 1
ATOM 789 N N . LEU A 1 102 ? 22.406 11.211 3.471 1 92.19 102 LEU A N 1
ATOM 790 C CA . LEU A 1 102 ? 23.297 10.391 4.277 1 92.19 102 LEU A CA 1
ATOM 791 C C . LEU A 1 102 ? 23.141 8.914 3.947 1 92.19 102 LEU A C 1
ATOM 793 O O . LEU A 1 102 ? 24.078 8.133 4.094 1 92.19 102 LEU A O 1
ATOM 797 N N . ASP A 1 103 ? 22 8.523 3.547 1 92.56 103 ASP A N 1
ATOM 798 C CA . ASP A 1 103 ? 21.719 7.148 3.135 1 92.56 103 ASP A CA 1
ATOM 799 C C . ASP A 1 103 ? 21.938 6.973 1.634 1 92.56 103 ASP A C 1
ATOM 801 O O . ASP A 1 103 ? 21.266 7.602 0.822 1 92.56 103 ASP A O 1
ATOM 805 N N . ILE A 1 104 ? 22.812 6.066 1.308 1 92.75 104 ILE A N 1
ATOM 806 C CA . ILE A 1 104 ? 23.234 5.879 -0.076 1 92.75 104 ILE A CA 1
ATOM 807 C C . ILE A 1 104 ? 22.047 5.441 -0.926 1 92.75 104 ILE A C 1
ATOM 809 O O . ILE A 1 104 ? 21.922 5.844 -2.084 1 92.75 104 ILE A O 1
ATOM 813 N N . THR A 1 105 ? 21.203 4.582 -0.447 1 93.69 105 THR A N 1
ATOM 814 C CA . THR A 1 105 ? 20.031 4.137 -1.178 1 93.69 105 THR A CA 1
ATOM 815 C C . THR A 1 105 ? 19.094 5.309 -1.467 1 93.69 105 THR A C 1
ATOM 817 O O . THR A 1 105 ? 18.625 5.469 -2.594 1 93.69 105 THR A O 1
ATOM 820 N N . VAL A 1 106 ? 18.875 6.152 -0.473 1 94.44 106 VAL A N 1
ATOM 821 C CA . VAL A 1 106 ? 18.016 7.32 -0.649 1 94.44 106 VAL A CA 1
ATOM 822 C C . VAL A 1 106 ? 18.625 8.258 -1.692 1 94.44 106 VAL A C 1
ATOM 824 O O . VAL A 1 106 ? 17.922 8.75 -2.576 1 94.44 106 VAL A O 1
ATOM 827 N N . SER A 1 107 ? 19.922 8.453 -1.63 1 95 107 SER A N 1
ATOM 828 C CA . SER A 1 107 ? 20.609 9.344 -2.559 1 95 107 SER A CA 1
ATOM 829 C C . SER A 1 107 ? 20.391 8.914 -4.004 1 95 107 SER A C 1
ATOM 831 O O . SER A 1 107 ? 20.266 9.75 -4.895 1 95 107 SER A O 1
ATOM 833 N N . HIS A 1 108 ? 20.266 7.617 -4.184 1 93.25 108 HIS A N 1
ATOM 834 C CA . HIS A 1 108 ? 20.312 7.133 -5.559 1 93.25 108 HIS A CA 1
ATOM 835 C C . HIS A 1 108 ? 18.922 6.73 -6.043 1 93.25 108 HIS A C 1
ATOM 837 O O . HIS A 1 108 ? 18.688 6.648 -7.25 1 93.25 108 HIS A O 1
ATOM 843 N N . LYS A 1 109 ? 18.016 6.488 -5.105 1 95.19 109 LYS A N 1
ATOM 844 C CA . LYS A 1 109 ? 16.781 5.828 -5.543 1 95.19 109 LYS A CA 1
ATOM 845 C C . LYS A 1 109 ? 15.562 6.688 -5.227 1 95.19 109 LYS A C 1
ATOM 847 O O . LYS A 1 109 ? 14.469 6.434 -5.746 1 95.19 109 LYS A O 1
ATOM 852 N N . LEU A 1 110 ? 15.688 7.727 -4.48 1 96.75 110 LEU A N 1
ATOM 853 C CA . LEU A 1 110 ? 14.555 8.547 -4.074 1 96.75 110 LEU A CA 1
ATOM 854 C C . LEU A 1 110 ? 13.898 9.211 -5.285 1 96.75 110 LEU A C 1
ATOM 856 O O . LEU A 1 110 ? 14.586 9.805 -6.117 1 96.75 110 LEU A O 1
ATOM 860 N N . THR A 1 111 ? 12.617 9.078 -5.398 1 98.12 111 THR A N 1
ATOM 861 C CA . THR A 1 111 ? 11.883 9.641 -6.527 1 98.12 111 THR A CA 1
ATOM 862 C C . THR A 1 111 ? 10.914 10.719 -6.055 1 98.12 111 THR A C 1
ATOM 864 O O . THR A 1 111 ? 10.688 10.883 -4.855 1 98.12 111 THR A O 1
ATOM 867 N N . VAL A 1 112 ? 10.312 11.406 -7.031 1 98.44 112 VAL A N 1
ATOM 868 C CA . VAL A 1 112 ? 9.281 12.414 -6.793 1 98.44 112 VAL A CA 1
ATOM 869 C C . VAL A 1 112 ? 8.086 11.773 -6.082 1 98.44 112 VAL A C 1
ATOM 871 O O . VAL A 1 112 ? 7.574 12.328 -5.105 1 98.44 112 VAL A O 1
ATOM 874 N N . LEU A 1 113 ? 7.695 10.609 -6.5 1 98.31 113 LEU A N 1
ATOM 875 C CA . LEU A 1 113 ? 6.559 9.922 -5.891 1 98.31 113 LEU A CA 1
ATOM 876 C C . LEU A 1 113 ? 6.871 9.539 -4.445 1 98.31 113 LEU A C 1
ATOM 878 O O . LEU A 1 113 ? 6 9.625 -3.576 1 98.31 113 LEU A O 1
ATOM 882 N N . ASP A 1 114 ? 8.094 9.125 -4.176 1 98.12 114 ASP A N 1
ATOM 883 C CA . ASP A 1 114 ? 8.492 8.789 -2.812 1 98.12 114 ASP A CA 1
ATOM 884 C C . ASP A 1 114 ? 8.297 9.977 -1.877 1 98.12 114 ASP A C 1
ATOM 886 O O . ASP A 1 114 ? 7.828 9.812 -0.748 1 98.12 114 ASP A O 1
ATOM 890 N N . LEU A 1 115 ? 8.672 11.133 -2.332 1 98.31 115 LEU A N 1
ATOM 891 C CA . LEU A 1 115 ? 8.5 12.344 -1.539 1 98.31 115 LEU A CA 1
ATOM 892 C C . LEU A 1 115 ? 7.023 12.641 -1.306 1 98.31 115 LEU A C 1
ATOM 894 O O . LEU A 1 115 ? 6.617 12.953 -0.184 1 98.31 115 LEU A O 1
ATOM 898 N N . LEU A 1 116 ? 6.25 12.469 -2.291 1 98.69 116 LEU A N 1
ATOM 899 C CA . LEU A 1 116 ? 4.836 12.82 -2.24 1 98.69 116 LEU A CA 1
ATOM 900 C C . LEU A 1 116 ? 4.098 11.953 -1.225 1 98.69 116 LEU A C 1
ATOM 902 O O . LEU A 1 116 ? 3.125 12.391 -0.611 1 98.69 116 LEU A O 1
ATOM 906 N N . CYS A 1 117 ? 4.562 10.719 -1.072 1 98.06 117 CYS A N 1
ATOM 907 C CA . CYS A 1 117 ? 3.793 9.789 -0.25 1 98.06 117 CYS A CA 1
ATOM 908 C C . CYS A 1 117 ? 4.559 9.422 1.014 1 98.06 117 CYS A C 1
ATOM 910 O O . CYS A 1 117 ? 4.176 8.492 1.725 1 98.06 117 CYS A O 1
ATOM 912 N N . HIS A 1 118 ? 5.598 10.102 1.328 1 97.25 118 HIS A N 1
ATOM 913 C CA . HIS A 1 118 ? 6.316 10.008 2.594 1 97.25 118 HIS A CA 1
ATOM 914 C C . HIS A 1 118 ? 6.895 8.609 2.793 1 97.25 118 HIS A C 1
ATOM 916 O O . HIS A 1 118 ? 6.703 8 3.848 1 97.25 118 HIS A O 1
ATOM 922 N N . ARG A 1 119 ? 7.648 8.141 1.813 1 96.62 119 ARG A N 1
ATOM 923 C CA . ARG A 1 119 ? 8.188 6.801 2.039 1 96.62 119 ARG A CA 1
ATOM 924 C C . ARG A 1 119 ? 9.695 6.777 1.832 1 96.62 119 ARG A C 1
ATOM 926 O O . ARG A 1 119 ? 10.266 5.742 1.477 1 96.62 119 ARG A O 1
ATOM 933 N N . GLY A 1 120 ? 10.367 7.934 2.059 1 94.31 120 GLY A N 1
ATOM 934 C CA . GLY A 1 120 ? 11.82 8.023 1.967 1 94.31 120 GLY A CA 1
ATOM 935 C C . GLY A 1 120 ? 12.531 7.441 3.174 1 94.31 120 GLY A C 1
ATOM 936 O O . GLY A 1 120 ? 13.727 7.164 3.117 1 94.31 120 GLY A O 1
ATOM 937 N N . GLY A 1 121 ? 11.883 7.355 4.316 1 92.69 121 GLY A N 1
ATOM 938 C CA . GLY A 1 121 ? 12.453 6.719 5.492 1 92.69 121 GLY A CA 1
ATOM 939 C C . GLY A 1 121 ? 13.398 7.625 6.266 1 92.69 121 GLY A C 1
ATOM 940 O O . GLY A 1 121 ? 14.312 7.148 6.941 1 92.69 121 GLY A O 1
ATOM 941 N N . LEU A 1 122 ? 13.25 8.922 6.152 1 93.69 122 LEU A N 1
ATOM 942 C CA . LEU A 1 122 ? 14.141 9.875 6.809 1 93.69 122 LEU A CA 1
ATOM 943 C C . LEU A 1 122 ? 13.453 10.531 8 1 93.69 122 LEU A C 1
ATOM 945 O O . LEU A 1 122 ? 12.227 10.477 8.125 1 93.69 122 LEU A O 1
ATOM 949 N N . ALA A 1 123 ? 14.258 11.125 8.844 1 92.56 123 ALA A N 1
ATOM 950 C CA . ALA A 1 123 ? 13.773 11.75 10.07 1 92.56 123 ALA A CA 1
ATOM 951 C C . ALA A 1 123 ? 12.852 12.93 9.766 1 92.56 123 ALA A C 1
ATOM 953 O O . ALA A 1 123 ? 13.016 13.594 8.742 1 92.56 123 ALA A O 1
ATOM 954 N N . ARG A 1 124 ? 11.875 13.203 10.641 1 90.56 124 ARG A N 1
ATOM 955 C CA . ARG A 1 124 ? 10.922 14.305 10.508 1 90.56 124 ARG A CA 1
ATOM 956 C C . ARG A 1 124 ? 11.594 15.648 10.758 1 90.56 124 ARG A C 1
ATOM 958 O O . ARG A 1 124 ? 11.391 16.609 10.008 1 90.56 124 ARG A O 1
ATOM 965 N N . SER A 1 125 ? 12.312 15.781 11.93 1 88.88 125 SER A N 1
ATOM 966 C CA . SER A 1 125 ? 13.164 16.922 12.266 1 88.88 125 SER A CA 1
ATOM 967 C C . SER A 1 125 ? 12.406 18.234 12.164 1 88.88 125 SER A C 1
ATOM 969 O O . SER A 1 125 ? 12.898 19.203 11.578 1 88.88 125 SER A O 1
ATOM 971 N N . ASN A 1 126 ? 11.18 18.25 12.688 1 86.88 126 ASN A N 1
ATOM 972 C CA . ASN A 1 126 ? 10.336 19.438 12.609 1 86.88 126 ASN A CA 1
ATOM 973 C C . ASN A 1 126 ? 10.883 20.578 13.461 1 86.88 126 ASN A C 1
ATOM 975 O O . ASN A 1 126 ? 10.672 21.75 13.148 1 86.88 126 ASN A O 1
ATOM 979 N N . HIS A 1 127 ? 11.617 20.312 14.453 1 87.38 127 HIS A N 1
ATOM 980 C CA . HIS A 1 127 ? 12.078 21.328 15.398 1 87.38 127 HIS A CA 1
ATOM 981 C C . HIS A 1 127 ? 13.25 22.125 14.828 1 87.38 127 HIS A C 1
ATOM 983 O O . HIS A 1 127 ? 13.633 23.156 15.383 1 87.38 127 HIS A O 1
ATOM 989 N N . TRP A 1 128 ? 13.711 21.734 13.711 1 89.31 128 TRP A N 1
ATOM 990 C CA . TRP A 1 128 ? 14.891 22.391 13.156 1 89.31 128 TRP A CA 1
ATOM 991 C C . TRP A 1 128 ? 14.508 23.688 12.438 1 89.31 128 TRP A C 1
ATOM 993 O O . TRP A 1 128 ? 15.367 24.531 12.188 1 89.31 128 TRP A O 1
ATOM 1003 N N . TRP A 1 129 ? 13.258 23.797 12.133 1 91.12 129 TRP A N 1
ATOM 1004 C CA . TRP A 1 129 ? 12.953 24.953 11.297 1 91.12 129 TRP A CA 1
ATOM 1005 C C . TRP A 1 129 ? 11.852 25.797 11.93 1 91.12 129 TRP A C 1
ATOM 1007 O O . TRP A 1 129 ? 11.648 26.953 11.547 1 91.12 129 TRP A O 1
ATOM 1017 N N . GLN A 1 130 ? 11.148 25.266 12.844 1 88.88 130 GLN A N 1
ATOM 1018 C CA . GLN A 1 130 ? 10.016 25.969 13.445 1 88.88 130 GLN A CA 1
ATOM 1019 C C . GLN A 1 130 ? 10.359 26.469 14.844 1 88.88 130 GLN A C 1
ATOM 1021 O O . GLN A 1 130 ? 10.719 25.672 15.719 1 88.88 130 GLN A O 1
ATOM 1026 N N . GLY A 1 131 ? 10.242 27.766 15.109 1 89.94 131 GLY A N 1
ATOM 1027 C CA . GLY A 1 131 ? 10.445 28.359 16.422 1 89.94 131 GLY A CA 1
ATOM 1028 C C . GLY A 1 131 ? 9.164 28.891 17.047 1 89.94 131 GLY A C 1
ATOM 1029 O O . GLY A 1 131 ? 8.094 28.781 16.453 1 89.94 131 GLY A O 1
ATOM 1030 N N . ALA A 1 132 ? 9.273 29.375 18.25 1 90.5 132 ALA A N 1
ATOM 1031 C CA . ALA A 1 132 ? 8.164 30.031 18.938 1 90.5 132 ALA A CA 1
ATOM 1032 C C . ALA A 1 132 ? 7.938 31.438 18.391 1 90.5 132 ALA A C 1
ATOM 1034 O O . ALA A 1 132 ? 8.812 32 17.734 1 90.5 132 ALA A O 1
ATOM 1035 N N . GLY A 1 133 ? 6.668 31.906 18.547 1 89.38 133 GLY A N 1
ATOM 1036 C CA . GLY A 1 133 ? 6.355 33.281 18.219 1 89.38 133 GLY A CA 1
ATOM 1037 C C . GLY A 1 133 ? 6.266 33.531 16.719 1 89.38 133 GLY A C 1
ATOM 1038 O O . GLY A 1 133 ? 6.484 34.656 16.266 1 89.38 133 GLY A O 1
ATOM 1039 N N . GLY A 1 134 ? 6.086 32.438 16.016 1 84.69 134 GLY A N 1
ATOM 1040 C CA . GLY A 1 134 ? 5.984 32.625 14.57 1 84.69 134 GLY A CA 1
ATOM 1041 C C . GLY A 1 134 ? 7.32 32.875 13.906 1 84.69 134 GLY A C 1
ATOM 1042 O O . GLY A 1 134 ? 7.41 33.688 12.977 1 84.69 134 GLY A O 1
ATOM 1043 N N . VAL A 1 135 ? 8.328 32.344 14.398 1 91.5 135 VAL A N 1
ATOM 1044 C CA . VAL A 1 135 ? 9.672 32.562 13.859 1 91.5 135 VAL A CA 1
ATOM 1045 C C . VAL A 1 135 ? 10.125 31.297 13.117 1 91.5 135 VAL A C 1
ATOM 1047 O O . VAL A 1 135 ? 9.883 30.172 13.57 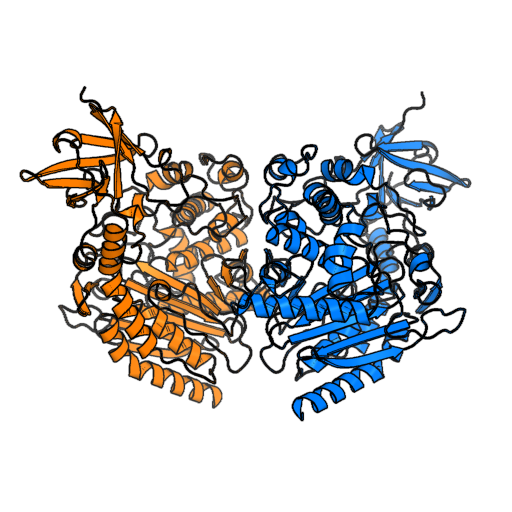1 91.5 135 VAL A O 1
ATOM 1050 N N . LEU A 1 136 ? 10.719 31.562 11.922 1 94.5 136 LEU A N 1
ATOM 1051 C CA . LEU A 1 136 ? 11.398 30.5 11.195 1 94.5 136 LEU A CA 1
ATOM 1052 C C . LEU A 1 136 ? 12.875 30.453 11.547 1 94.5 136 LEU A C 1
ATOM 1054 O O . LEU A 1 136 ? 13.562 31.469 11.523 1 94.5 136 LEU A O 1
ATOM 1058 N N . LEU A 1 137 ? 13.359 29.297 11.852 1 95.06 137 LEU A N 1
ATOM 1059 C CA . LEU A 1 137 ? 14.719 29.156 12.359 1 95.06 137 LEU A CA 1
ATOM 1060 C C . LEU A 1 137 ? 15.695 28.906 11.219 1 95.06 137 LEU A C 1
ATOM 1062 O O . LEU A 1 137 ? 16.906 28.844 11.445 1 95.06 137 LEU A O 1
ATOM 1066 N N . GLN A 1 138 ? 15.195 28.656 10.062 1 94.62 138 GLN A N 1
ATOM 1067 C CA . GLN A 1 138 ? 16 28.438 8.875 1 94.62 138 GLN A CA 1
ATOM 1068 C C . GLN A 1 138 ? 15.469 29.219 7.68 1 94.62 138 GLN A C 1
ATOM 1070 O O . GLN A 1 138 ? 14.289 29.562 7.641 1 94.62 138 GLN A O 1
ATOM 1075 N N . GLU A 1 139 ? 16.359 29.469 6.762 1 94.94 139 GLU A N 1
ATOM 1076 C CA . GLU A 1 139 ? 15.969 30.109 5.5 1 94.94 139 GLU A CA 1
ATOM 1077 C C . GLU A 1 139 ? 15.703 29.062 4.418 1 94.94 139 GLU A C 1
ATOM 1079 O O . GLU A 1 139 ? 16.156 27.922 4.531 1 94.94 139 GLU A O 1
ATOM 1084 N N . LYS A 1 140 ? 14.992 29.5 3.4 1 96.38 140 LYS A N 1
ATOM 1085 C CA . LYS A 1 140 ? 14.648 28.594 2.301 1 96.38 140 LYS A CA 1
ATOM 1086 C C . LYS A 1 140 ? 15.906 27.984 1.682 1 96.38 140 LYS A C 1
ATOM 1088 O O . LYS A 1 140 ? 15.898 26.828 1.273 1 96.38 140 LYS A O 1
ATOM 1093 N N . SER A 1 141 ? 17 28.781 1.593 1 95.31 141 SER A N 1
ATOM 1094 C CA . SER A 1 141 ? 18.234 28.328 0.957 1 95.31 141 SER A CA 1
ATOM 1095 C C . SER A 1 141 ? 18.812 27.125 1.684 1 95.31 141 SER A C 1
ATOM 1097 O O . SER A 1 141 ? 19.672 26.422 1.136 1 95.31 141 SER A O 1
ATOM 1099 N N . ARG A 1 142 ? 18.328 26.844 2.852 1 94.38 142 ARG A N 1
ATOM 1100 C CA . ARG A 1 142 ? 18.859 25.734 3.652 1 94.38 142 ARG A CA 1
ATOM 1101 C C . ARG A 1 142 ? 18.062 24.469 3.449 1 94.38 142 ARG A C 1
ATOM 1103 O O . ARG A 1 142 ? 18.391 23.422 3.998 1 94.38 142 ARG A O 1
ATOM 1110 N N . THR A 1 143 ? 17.078 24.484 2.617 1 95.44 143 THR A N 1
ATOM 1111 C CA . THR A 1 143 ? 16.188 23.344 2.422 1 95.44 143 THR A CA 1
ATOM 1112 C C . THR A 1 143 ? 16.969 22.109 1.971 1 95.44 143 THR A C 1
ATOM 1114 O O . THR A 1 143 ? 16.922 21.062 2.625 1 95.44 143 THR A O 1
ATOM 1117 N N . ILE A 1 144 ? 17.734 22.203 0.892 1 95.31 144 ILE A N 1
ATOM 1118 C CA . ILE A 1 144 ? 18.438 21.047 0.32 1 95.31 144 ILE A CA 1
ATOM 1119 C C . ILE A 1 144 ? 19.547 20.609 1.262 1 95.31 144 ILE A C 1
ATOM 1121 O O . ILE A 1 144 ? 19.656 19.422 1.594 1 95.31 144 ILE A O 1
ATOM 1125 N N . PRO A 1 145 ? 20.328 21.531 1.844 1 93.56 145 PRO A N 1
ATOM 1126 C CA . PRO A 1 145 ? 21.375 21.109 2.785 1 93.56 145 PRO A CA 1
ATOM 1127 C C . PRO A 1 145 ? 20.828 20.391 4.004 1 93.56 145 PRO A C 1
ATOM 1129 O O . PRO A 1 145 ? 21.391 19.375 4.438 1 93.56 145 PRO A O 1
ATOM 1132 N N . PHE A 1 146 ? 19.797 20.875 4.543 1 93.12 146 PHE A N 1
ATOM 1133 C CA . PHE A 1 146 ? 19.219 20.234 5.727 1 93.12 146 PHE A CA 1
ATOM 1134 C C . PHE A 1 146 ? 18.688 18.859 5.391 1 93.12 146 PHE A C 1
ATOM 1136 O O . PHE A 1 146 ? 18.906 17.891 6.133 1 93.12 146 PHE A O 1
ATOM 1143 N N . TYR A 1 147 ? 17.891 18.797 4.32 1 93.25 147 TYR A N 1
ATOM 1144 C CA . TYR A 1 147 ? 17.344 17.5 3.924 1 93.25 147 TYR A CA 1
ATOM 1145 C C . TYR A 1 147 ? 18.453 16.469 3.752 1 93.25 147 TYR A C 1
ATOM 1147 O O . TYR A 1 147 ? 18.281 15.312 4.121 1 93.25 147 TYR A O 1
ATOM 1155 N N . SER A 1 148 ? 19.578 16.891 3.197 1 93 148 SER A N 1
ATOM 1156 C CA . SER A 1 148 ? 20.719 16.016 2.92 1 93 148 SER A CA 1
ATOM 1157 C C . SER A 1 148 ? 21.328 15.484 4.211 1 93 148 SER A C 1
ATOM 1159 O O . SER A 1 148 ? 22.047 14.484 4.191 1 93 148 SER A O 1
ATOM 1161 N N . THR A 1 149 ? 21.047 16.125 5.332 1 92.81 149 THR A N 1
ATOM 1162 C CA . THR A 1 149 ? 21.641 15.727 6.594 1 92.81 149 THR A CA 1
ATOM 1163 C C . THR A 1 149 ? 20.672 14.898 7.422 1 92.81 149 THR A C 1
ATOM 1165 O O . THR A 1 149 ? 21 14.461 8.523 1 92.81 149 THR A O 1
ATOM 1168 N N . LEU A 1 150 ? 19.453 14.734 6.949 1 93.38 150 LEU A N 1
ATOM 1169 C CA . LEU A 1 150 ? 18.469 13.984 7.727 1 93.38 150 LEU A CA 1
ATOM 1170 C C . LEU A 1 150 ? 18.891 12.531 7.879 1 93.38 150 LEU A C 1
ATOM 1172 O O . LEU A 1 150 ? 19.281 11.883 6.902 1 93.38 150 LEU A O 1
ATOM 1176 N N . GLU A 1 151 ? 18.797 12.047 9.102 1 92.75 151 GLU A N 1
ATOM 1177 C CA . GLU A 1 151 ? 19.156 10.672 9.414 1 92.75 151 GLU A CA 1
ATOM 1178 C C . GLU A 1 151 ? 18.062 9.695 9 1 92.75 151 GLU A C 1
ATOM 1180 O O . GLU A 1 151 ? 16.875 10.008 9.117 1 92.75 151 GLU A O 1
ATOM 1185 N N . PRO A 1 152 ? 18.484 8.492 8.5 1 91.5 152 PRO A N 1
ATOM 1186 C CA . PRO A 1 152 ? 17.469 7.453 8.273 1 91.5 152 PRO A CA 1
ATOM 1187 C C . PRO A 1 152 ? 16.844 6.945 9.57 1 91.5 152 PRO A C 1
ATOM 1189 O O . PRO A 1 152 ? 17.562 6.711 10.555 1 91.5 152 PRO A O 1
ATOM 1192 N N . VAL A 1 153 ? 15.594 6.895 9.688 1 89.5 153 VAL A N 1
ATOM 1193 C CA . VAL A 1 153 ? 14.898 6.395 10.859 1 89.5 153 VAL A CA 1
ATOM 1194 C C . VAL A 1 153 ? 14.227 5.062 10.539 1 89.5 153 VAL A C 1
ATOM 1196 O O . VAL A 1 153 ? 13.648 4.418 11.414 1 89.5 153 VAL A O 1
ATOM 1199 N N . GLY A 1 154 ? 14.25 4.547 9.359 1 84.81 154 GLY A N 1
ATOM 1200 C CA . GLY A 1 154 ? 13.758 3.275 8.852 1 84.81 154 GLY A CA 1
ATOM 1201 C C . GLY A 1 154 ? 14.336 2.902 7.504 1 84.81 154 GLY A C 1
ATOM 1202 O O . GLY A 1 154 ? 15.18 3.619 6.965 1 84.81 154 GLY A O 1
ATOM 1203 N N . SER A 1 155 ? 13.805 1.753 7.023 1 88.75 155 SER A N 1
ATOM 1204 C CA . SER A 1 155 ? 14.297 1.332 5.715 1 88.75 155 SER A CA 1
ATOM 1205 C C . SER A 1 155 ? 13.523 2.016 4.59 1 88.75 155 SER A C 1
ATOM 1207 O O . SER A 1 155 ? 12.305 2.188 4.68 1 88.75 155 SER A O 1
ATOM 1209 N N . PHE A 1 156 ? 14.297 2.393 3.555 1 94.25 156 PHE A N 1
ATOM 1210 C CA . PHE A 1 156 ? 13.781 3.049 2.359 1 94.25 156 PHE A CA 1
ATOM 1211 C C . PHE A 1 156 ? 12.562 2.309 1.815 1 94.25 156 PHE A C 1
ATOM 1213 O O . PHE A 1 156 ? 12.633 1.106 1.55 1 94.25 156 PHE A O 1
ATOM 1220 N N . ARG A 1 157 ? 11.375 2.943 1.727 1 96.31 157 ARG A N 1
ATOM 1221 C CA . ARG A 1 157 ? 10.109 2.5 1.15 1 96.31 157 ARG A CA 1
ATOM 1222 C C . ARG A 1 157 ? 9.484 1.39 1.987 1 96.31 157 ARG A C 1
ATOM 1224 O O . ARG A 1 157 ? 8.516 0.753 1.563 1 96.31 157 ARG A O 1
ATOM 1231 N N . ALA A 1 158 ? 9.977 1.092 3.205 1 92.38 158 ALA A N 1
ATOM 1232 C CA . ALA A 1 158 ? 9.477 -0.027 4.004 1 92.38 158 ALA A CA 1
ATOM 1233 C C . ALA A 1 158 ? 8.266 0.387 4.832 1 92.38 158 ALA A C 1
ATOM 1235 O O . ALA A 1 158 ? 7.398 -0.439 5.129 1 92.38 158 ALA A O 1
ATOM 1236 N N . SER A 1 159 ? 8.289 1.604 5.199 1 90.06 159 SER A N 1
ATOM 1237 C CA . SER A 1 159 ? 7.191 2.113 6.02 1 90.06 159 SER A CA 1
ATOM 1238 C C . SER A 1 159 ? 6.941 3.594 5.75 1 90.06 159 SER A C 1
ATOM 1240 O O . SER A 1 159 ? 7.816 4.293 5.234 1 90.06 159 SER A O 1
ATOM 1242 N N . TRP A 1 160 ? 5.773 4.016 6.102 1 93.69 160 TRP A N 1
ATOM 1243 C CA . TRP A 1 160 ? 5.355 5.41 5.996 1 93.69 160 TRP A CA 1
ATOM 1244 C C . TRP A 1 160 ? 6.09 6.277 7.012 1 93.69 160 TRP A C 1
ATOM 1246 O O . TRP A 1 160 ? 6.125 5.953 8.203 1 93.69 160 TRP A O 1
ATOM 1256 N N . ALA A 1 161 ? 6.75 7.363 6.551 1 92.88 161 ALA A N 1
ATOM 1257 C CA . ALA A 1 161 ? 7.492 8.289 7.402 1 92.88 161 ALA A CA 1
ATOM 1258 C C . ALA A 1 161 ? 7.191 9.734 7.027 1 92.88 161 ALA A C 1
ATOM 1260 O O . ALA A 1 161 ? 7.898 10.336 6.215 1 92.88 161 ALA A O 1
ATOM 1261 N N . TYR A 1 162 ? 6.289 10.312 7.715 1 91.62 162 TYR A N 1
ATOM 1262 C CA . TYR A 1 162 ? 5.809 11.664 7.426 1 91.62 162 TYR A CA 1
ATOM 1263 C C . TYR A 1 162 ? 6.934 12.68 7.562 1 91.62 162 TYR A C 1
ATOM 1265 O O . TYR A 1 162 ? 7.688 12.656 8.539 1 91.62 162 TYR A O 1
ATOM 1273 N N . SER A 1 163 ? 7.074 13.57 6.531 1 91.81 163 SER A N 1
ATOM 1274 C CA . SER A 1 163 ? 8.125 14.578 6.57 1 91.81 163 SER A CA 1
ATOM 1275 C C . SER A 1 163 ? 7.711 15.836 5.82 1 91.81 163 SER A C 1
ATOM 1277 O O . SER A 1 163 ? 7.418 15.789 4.625 1 91.81 163 SER A O 1
ATOM 1279 N N . ASN A 1 164 ? 7.727 16.953 6.5 1 95.69 164 ASN A N 1
ATOM 1280 C CA . ASN A 1 164 ? 7.523 18.234 5.832 1 95.69 164 ASN A CA 1
ATOM 1281 C C . ASN A 1 164 ? 8.672 18.562 4.887 1 95.69 164 ASN A C 1
ATOM 1283 O O . ASN A 1 164 ? 8.469 19.219 3.861 1 95.69 164 ASN A O 1
ATOM 1287 N N . TRP A 1 165 ? 9.852 18.094 5.211 1 96.19 165 TRP A N 1
ATOM 1288 C CA . TRP A 1 165 ? 11.039 18.375 4.41 1 96.19 165 TRP A CA 1
ATOM 1289 C C . TRP A 1 165 ? 10.883 17.812 2.996 1 96.19 165 TRP A C 1
ATOM 1291 O O . TRP A 1 165 ? 11.359 18.422 2.031 1 96.19 165 TRP A O 1
ATOM 1301 N N . GLY A 1 166 ? 10.242 16.656 2.908 1 97.12 166 GLY A N 1
ATOM 1302 C CA . GLY A 1 166 ? 10 16.094 1.589 1 97.12 166 GLY A CA 1
ATOM 1303 C C . GLY A 1 166 ? 9.211 17.016 0.68 1 97.12 166 GLY A C 1
ATOM 1304 O O . GLY A 1 166 ? 9.531 17.156 -0.505 1 97.12 166 GLY A O 1
ATOM 1305 N N . TYR A 1 167 ? 8.258 17.672 1.161 1 98.31 167 TYR A N 1
ATOM 1306 C CA . TYR A 1 167 ? 7.441 18.578 0.367 1 98.31 167 TYR A CA 1
ATOM 1307 C C . TYR A 1 167 ? 8.18 19.891 0.085 1 98.31 167 TYR A C 1
ATOM 1309 O O . TYR A 1 167 ? 7.996 20.5 -0.967 1 98.31 167 TYR A O 1
ATOM 1317 N N . ALA A 1 168 ? 9.039 20.297 1.069 1 98.12 168 ALA A N 1
ATOM 1318 C CA . ALA A 1 168 ? 9.906 21.438 0.763 1 98.12 168 ALA A CA 1
ATOM 1319 C C . ALA A 1 168 ? 10.789 21.141 -0.446 1 98.12 168 ALA A C 1
ATOM 1321 O O . ALA A 1 168 ? 10.961 22 -1.317 1 98.12 168 ALA A O 1
ATOM 1322 N N . ILE A 1 169 ? 11.312 19.922 -0.492 1 98.19 169 ILE A N 1
ATOM 1323 C CA . ILE A 1 169 ? 12.148 19.5 -1.611 1 98.19 169 ILE A CA 1
ATOM 1324 C C . ILE A 1 169 ? 11.32 19.484 -2.895 1 98.19 169 ILE A C 1
ATOM 1326 O O . ILE A 1 169 ? 11.805 19.859 -3.959 1 98.19 169 ILE A O 1
ATOM 1330 N N . LEU A 1 170 ? 10.062 19.031 -2.818 1 98.75 170 LEU A N 1
ATOM 1331 C CA . LEU A 1 170 ? 9.18 19.031 -3.98 1 98.75 170 LEU A CA 1
ATOM 1332 C C . LEU A 1 170 ? 9.016 20.453 -4.531 1 98.75 170 LEU A C 1
ATOM 1334 O O . LEU A 1 170 ? 8.898 20.641 -5.742 1 98.75 170 LEU A O 1
ATOM 1338 N N . GLY A 1 171 ? 8.922 21.438 -3.576 1 98.62 171 GLY A N 1
ATOM 1339 C CA . GLY A 1 171 ? 8.898 22.812 -4.035 1 98.62 171 GLY A CA 1
ATOM 1340 C C . GLY A 1 171 ? 10.094 23.188 -4.891 1 98.62 171 GLY A C 1
ATOM 1341 O O . GLY A 1 171 ? 9.945 23.797 -5.949 1 98.62 171 GLY A O 1
ATOM 1342 N N . GLU A 1 172 ? 11.312 22.766 -4.438 1 98.31 172 GLU A N 1
ATOM 1343 C CA . GLU A 1 172 ? 12.523 23 -5.215 1 98.31 172 GLU A CA 1
ATOM 1344 C C . GLU A 1 172 ? 12.453 22.297 -6.574 1 98.31 172 GLU A C 1
ATOM 1346 O O . GLU A 1 172 ? 12.898 22.859 -7.582 1 98.31 172 GLU A O 1
ATOM 1351 N N . ILE A 1 173 ? 11.898 21.141 -6.602 1 98.69 173 ILE A N 1
ATOM 1352 C CA . ILE A 1 173 ? 11.773 20.344 -7.824 1 98.69 173 ILE A CA 1
ATOM 1353 C C . ILE A 1 173 ? 10.828 21.047 -8.797 1 98.69 173 ILE A C 1
ATOM 1355 O O . ILE A 1 173 ? 11.117 21.141 -9.992 1 98.69 173 ILE A O 1
ATOM 1359 N N . ILE A 1 174 ? 9.703 21.547 -8.305 1 98.75 174 ILE A N 1
ATOM 1360 C CA . ILE A 1 174 ? 8.742 22.266 -9.133 1 98.75 174 ILE A CA 1
ATOM 1361 C C . ILE A 1 174 ? 9.414 23.484 -9.773 1 98.75 174 ILE A C 1
ATOM 1363 O O . ILE A 1 174 ? 9.266 23.719 -10.969 1 98.75 174 ILE A O 1
ATOM 1367 N N . GLU A 1 175 ? 10.164 24.203 -8.961 1 98.5 175 GLU A N 1
ATOM 1368 C CA . GLU A 1 175 ? 10.844 25.406 -9.469 1 98.5 175 GLU A CA 1
ATOM 1369 C C . GLU A 1 175 ? 11.852 25.047 -10.555 1 98.5 175 GLU A C 1
ATOM 1371 O O . GLU A 1 175 ? 11.883 25.688 -11.609 1 98.5 175 GLU A O 1
ATOM 1376 N N . ARG A 1 176 ? 12.625 24.016 -10.336 1 98.19 176 ARG A N 1
ATOM 1377 C CA . ARG A 1 176 ? 13.648 23.609 -11.297 1 98.19 176 ARG A CA 1
ATOM 1378 C C . ARG A 1 176 ? 13.023 23.062 -12.57 1 98.19 176 ARG A C 1
ATOM 1380 O O . ARG A 1 176 ? 13.484 23.375 -13.672 1 98.19 176 ARG A O 1
ATOM 1387 N N . ALA A 1 177 ? 12.039 22.203 -12.445 1 98.25 177 ALA A N 1
ATOM 1388 C CA . ALA A 1 177 ? 11.422 21.531 -13.586 1 98.25 177 ALA A CA 1
ATOM 1389 C C . ALA A 1 177 ? 10.648 22.531 -14.453 1 98.25 177 ALA A C 1
ATOM 1391 O O . ALA A 1 177 ? 10.625 22.406 -15.68 1 98.25 177 ALA A O 1
ATOM 1392 N N . SER A 1 178 ? 10.023 23.547 -13.883 1 98.06 178 SER A N 1
ATOM 1393 C CA . SER A 1 178 ? 9.133 24.453 -14.609 1 98.06 178 SER A CA 1
ATOM 1394 C C . SER A 1 178 ? 9.844 25.719 -15.031 1 98.06 178 SER A C 1
ATOM 1396 O O . SER A 1 178 ? 9.398 26.422 -15.938 1 98.06 178 SER A O 1
ATOM 1398 N N . GLY A 1 179 ? 10.859 26.125 -14.242 1 97.94 179 GLY A N 1
ATOM 1399 C CA . GLY A 1 179 ? 11.516 27.406 -14.453 1 97.94 179 GLY A CA 1
ATOM 1400 C C . GLY A 1 179 ? 10.781 28.562 -13.797 1 97.94 179 GLY A C 1
ATOM 1401 O O . GLY A 1 179 ? 11.18 29.719 -13.945 1 97.94 179 GLY A O 1
ATOM 1402 N N . MET A 1 180 ? 9.758 28.297 -13.094 1 98.06 180 MET A N 1
ATOM 1403 C CA . MET A 1 180 ? 8.984 29.281 -12.352 1 98.06 180 MET A CA 1
ATOM 1404 C C . MET A 1 180 ? 9.195 29.125 -10.844 1 98.06 180 MET A C 1
ATOM 1406 O O . MET A 1 180 ? 9.594 28.062 -10.383 1 98.06 180 MET A O 1
ATOM 1410 N N . SER A 1 181 ? 8.984 30.219 -10.086 1 98.31 181 SER A N 1
ATOM 1411 C CA . SER A 1 181 ? 8.898 30.031 -8.648 1 98.31 181 SER A CA 1
ATOM 1412 C C . SER A 1 181 ? 7.723 29.141 -8.273 1 98.31 181 SER A C 1
ATOM 1414 O O . SER A 1 181 ? 6.785 28.969 -9.062 1 98.31 181 SER A O 1
ATOM 1416 N N . TYR A 1 182 ? 7.844 28.531 -7.172 1 98.38 182 TYR A N 1
ATOM 1417 C CA . TYR A 1 182 ? 6.781 27.656 -6.68 1 98.38 182 TYR A CA 1
ATOM 1418 C C . TYR A 1 182 ? 5.438 28.391 -6.688 1 98.38 182 TYR A C 1
ATOM 1420 O O . TYR A 1 182 ? 4.449 27.859 -7.211 1 98.38 182 TYR A O 1
ATOM 1428 N N . GLY A 1 183 ? 5.344 29.578 -6.137 1 98.5 183 GLY A N 1
ATOM 1429 C CA . GLY A 1 183 ? 4.121 30.359 -6.082 1 98.5 183 GLY A CA 1
ATOM 1430 C C . GLY A 1 183 ? 3.58 30.719 -7.449 1 98.5 183 GLY A C 1
ATOM 1431 O O . GLY A 1 183 ? 2.377 30.625 -7.695 1 98.5 183 GLY A O 1
ATOM 1432 N N . ASP A 1 184 ? 4.473 31.125 -8.375 1 98.44 184 ASP A N 1
ATOM 1433 C CA . ASP A 1 184 ? 4.051 31.5 -9.719 1 98.44 184 ASP A CA 1
ATOM 1434 C C . ASP A 1 184 ? 3.479 30.297 -10.469 1 98.44 184 ASP A C 1
ATOM 1436 O O . ASP A 1 184 ? 2.504 30.438 -11.211 1 98.44 184 ASP A O 1
ATOM 1440 N N . PHE A 1 185 ? 4.137 29.219 -10.297 1 98.62 185 PHE A N 1
ATOM 1441 C CA . PHE A 1 185 ? 3.643 28.031 -10.961 1 98.62 185 PHE A CA 1
ATOM 1442 C C . PHE A 1 185 ? 2.221 27.703 -10.516 1 98.62 185 PHE A C 1
ATOM 1444 O O . PHE A 1 185 ? 1.349 27.453 -11.352 1 98.62 185 PHE A O 1
ATOM 1451 N N . LEU A 1 186 ? 1.95 27.641 -9.195 1 98.75 186 LEU A N 1
ATOM 1452 C CA . LEU A 1 186 ? 0.618 27.359 -8.672 1 98.75 186 LEU A CA 1
ATOM 1453 C C . LEU A 1 186 ? -0.39 28.391 -9.156 1 98.75 186 LEU A C 1
ATOM 1455 O O . LEU A 1 186 ? -1.517 28.047 -9.523 1 98.75 186 LEU A O 1
ATOM 1459 N N . ALA A 1 187 ? -0.011 29.641 -9.109 1 98.38 187 ALA A N 1
ATOM 1460 C CA . ALA A 1 187 ? -0.909 30.703 -9.562 1 98.38 187 ALA A CA 1
ATOM 1461 C C . ALA A 1 187 ? -1.32 30.5 -11.016 1 98.38 187 ALA A C 1
ATOM 1463 O O . ALA A 1 187 ? -2.502 30.594 -11.352 1 98.38 187 ALA A O 1
ATOM 1464 N N . GLU A 1 188 ? -0.391 30.172 -11.812 1 98.38 188 GLU A N 1
ATOM 1465 C CA . GLU A 1 188 ? -0.611 30.094 -13.25 1 98.38 188 GLU A CA 1
ATOM 1466 C C . GLU A 1 188 ? -1.335 28.797 -13.617 1 98.38 188 GLU A C 1
ATOM 1468 O O . GLU A 1 188 ? -2.178 28.781 -14.516 1 98.38 188 GLU A O 1
ATOM 1473 N N . LYS A 1 189 ? -0.968 27.719 -12.969 1 98.38 189 LYS A N 1
ATOM 1474 C CA . LYS A 1 189 ? -1.396 26.422 -13.453 1 98.38 189 LYS A CA 1
ATOM 1475 C C . LYS A 1 189 ? -2.566 25.891 -12.633 1 98.38 189 LYS A C 1
ATOM 1477 O O . LYS A 1 189 ? -3.285 24.984 -13.078 1 98.38 189 LYS A O 1
ATOM 1482 N N . VAL A 1 190 ? -2.791 26.406 -11.438 1 98.62 190 VAL A N 1
ATOM 1483 C CA . VAL A 1 190 ? -3.828 25.859 -10.57 1 98.62 190 VAL A CA 1
ATOM 1484 C C . VAL A 1 190 ? -4.812 26.953 -10.172 1 98.62 190 VAL A C 1
ATOM 1486 O O . VAL A 1 190 ? -6 26.875 -10.484 1 98.62 190 VAL A O 1
ATOM 1489 N N . PHE A 1 191 ? -4.324 28.062 -9.578 1 98.69 191 PHE A N 1
ATOM 1490 C CA . PHE A 1 191 ? -5.211 29.047 -8.984 1 98.69 191 PHE A CA 1
ATOM 1491 C C . PHE A 1 191 ? -6.031 29.766 -10.047 1 98.69 191 PHE A C 1
ATOM 1493 O O . PHE A 1 191 ? -7.262 29.797 -9.977 1 98.69 191 PHE A O 1
ATOM 1500 N N . LYS A 1 192 ? -5.383 30.266 -11.023 1 98.5 192 LYS A N 1
ATOM 1501 C CA . LYS A 1 192 ? -6.078 31.047 -12.039 1 98.5 192 LYS A CA 1
ATOM 1502 C C . LYS A 1 192 ? -7.031 30.188 -12.852 1 98.5 192 LYS A C 1
ATOM 1504 O O . LYS A 1 192 ? -8.211 30.5 -12.984 1 98.5 192 LYS A O 1
ATOM 1509 N N . PRO A 1 193 ? -6.57 29.047 -13.328 1 98.38 193 PRO A N 1
ATOM 1510 C CA . PRO A 1 193 ? -7.477 28.234 -14.141 1 98.38 193 PRO A CA 1
ATOM 1511 C C . PRO A 1 193 ? -8.703 27.766 -13.359 1 98.38 193 PRO A C 1
ATOM 1513 O O . PRO A 1 193 ? -9.781 27.609 -13.93 1 98.38 193 PRO A O 1
ATOM 1516 N N . LEU A 1 194 ? -8.602 27.547 -12.062 1 98.38 194 LEU A N 1
ATOM 1517 C CA . LEU A 1 194 ? -9.711 27.078 -11.242 1 98.38 194 LEU A CA 1
ATOM 1518 C C . LEU A 1 194 ? -10.469 28.25 -10.633 1 98.38 194 LEU A C 1
ATOM 1520 O O . LEU A 1 194 ? -11.43 28.062 -9.883 1 98.38 194 LEU A O 1
ATOM 1524 N N . HIS A 1 195 ? -10 29.438 -10.883 1 98.25 195 HIS A N 1
ATOM 1525 C CA . HIS A 1 195 ? -10.602 30.656 -10.367 1 98.25 195 HIS A CA 1
ATOM 1526 C C . HIS A 1 195 ? -10.57 30.688 -8.836 1 98.25 195 HIS A C 1
ATOM 1528 O O . HIS A 1 195 ? -11.586 30.969 -8.195 1 98.25 195 HIS A O 1
ATOM 1534 N N . LEU A 1 196 ? -9.477 30.312 -8.32 1 98.62 196 LEU A N 1
ATOM 1535 C CA . LEU A 1 196 ? -9.25 30.422 -6.879 1 98.62 196 LEU A CA 1
ATOM 1536 C C . LEU A 1 196 ? -8.727 31.797 -6.512 1 98.62 196 LEU A C 1
ATOM 1538 O O . LEU A 1 196 ? -7.562 31.953 -6.145 1 98.62 196 LEU A O 1
ATOM 1542 N N . ASP A 1 197 ? -9.578 32.688 -6.355 1 96.75 197 ASP A N 1
ATOM 1543 C CA . ASP A 1 197 ? -9.234 34.125 -6.316 1 96.75 197 ASP A CA 1
ATOM 1544 C C . ASP A 1 197 ? -8.75 34.531 -4.93 1 96.75 197 ASP A C 1
ATOM 1546 O O . ASP A 1 197 ? -8.148 35.594 -4.766 1 96.75 197 ASP A O 1
ATOM 1550 N N . ARG A 1 198 ? -9.031 33.75 -3.93 1 97.69 198 ARG A N 1
ATOM 1551 C CA . ARG A 1 198 ? -8.625 34.062 -2.561 1 97.69 198 ARG A CA 1
ATOM 1552 C C . ARG A 1 198 ? -7.492 33.125 -2.109 1 97.69 198 ARG A C 1
ATOM 1554 O O . ARG A 1 198 ? -7.215 33.031 -0.913 1 97.69 198 ARG A O 1
ATOM 1561 N N . THR A 1 199 ? -6.91 32.406 -3.016 1 98.44 199 THR A N 1
ATOM 1562 C CA . THR A 1 199 ? -5.84 31.469 -2.697 1 98.44 199 THR A CA 1
ATOM 1563 C C . THR A 1 199 ? -4.484 32.031 -3.117 1 98.44 199 THR A C 1
ATOM 1565 O O . THR A 1 199 ? -4.336 32.531 -4.23 1 98.44 199 THR A O 1
ATOM 1568 N N . THR A 1 200 ? -3.502 31.938 -2.209 1 97.62 200 THR A N 1
ATOM 1569 C CA . THR A 1 200 ? -2.191 32.5 -2.51 1 97.62 200 THR A CA 1
ATOM 1570 C C . THR A 1 200 ? -1.101 31.797 -1.707 1 97.62 200 THR A C 1
ATOM 1572 O O . THR A 1 200 ? -1.384 31.156 -0.694 1 97.62 200 THR A O 1
ATOM 1575 N N . THR A 1 201 ? 0.135 31.906 -2.197 1 98.12 201 THR A N 1
ATOM 1576 C CA . THR A 1 201 ? 1.313 31.516 -1.432 1 98.12 201 THR A CA 1
ATOM 1577 C C . THR A 1 201 ? 1.979 32.719 -0.8 1 98.12 201 THR A C 1
ATOM 1579 O O . THR A 1 201 ? 2.885 32.594 0.024 1 98.12 201 THR A O 1
ATOM 1582 N N . ALA A 1 202 ? 1.519 33.875 -1.154 1 97 202 ALA A N 1
ATOM 1583 C CA . ALA A 1 202 ? 2.076 35.125 -0.628 1 97 202 ALA A CA 1
ATOM 1584 C C . ALA A 1 202 ? 1.532 35.438 0.766 1 97 202 ALA A C 1
ATOM 1586 O O . ALA A 1 202 ? 0.81 34.594 1.345 1 97 202 ALA A O 1
ATOM 1587 N N . ASP A 1 203 ? 1.956 36.562 1.279 1 96.12 203 ASP A N 1
ATOM 1588 C CA . ASP A 1 203 ? 1.471 37 2.584 1 96.12 203 ASP A CA 1
ATOM 1589 C C . ASP A 1 203 ? -0.046 37.156 2.574 1 96.12 203 ASP A C 1
ATOM 1591 O O . ASP A 1 203 ? -0.571 38.031 1.861 1 96.12 203 ASP A O 1
ATOM 1595 N N . PRO A 1 204 ? -0.667 36.375 3.393 1 93.56 204 PRO A N 1
ATOM 1596 C CA . PRO A 1 204 ? -2.129 36.406 3.332 1 93.56 204 PRO A CA 1
ATOM 1597 C C . PRO A 1 204 ? -2.703 37.781 3.75 1 93.56 204 PRO A C 1
ATOM 1599 O O . PRO A 1 204 ? -3.748 38.188 3.242 1 93.56 204 PRO A O 1
ATOM 1602 N N . VAL A 1 205 ? -2.08 38.469 4.656 1 92.81 205 VAL A N 1
ATOM 1603 C CA . VAL A 1 205 ? -2.57 39.781 5.117 1 92.81 205 VAL A CA 1
ATOM 1604 C C . VAL A 1 205 ? -2.453 40.781 3.996 1 92.81 205 VAL A C 1
ATOM 1606 O O . VAL A 1 205 ? -3.373 41.594 3.766 1 92.81 205 VAL A O 1
ATOM 1609 N N . ALA A 1 206 ? -1.36 40.719 3.359 1 89.75 206 ALA A N 1
ATOM 1610 C CA . ALA A 1 206 ? -1.162 41.656 2.244 1 89.75 206 ALA A CA 1
ATOM 1611 C C . ALA A 1 206 ? -2.156 41.375 1.119 1 89.75 206 ALA A C 1
ATOM 1613 O O . ALA A 1 206 ? -2.615 42.281 0.444 1 89.75 206 ALA A O 1
ATOM 1614 N N . ASN A 1 207 ? -2.459 40.188 0.923 1 85.75 207 ASN A N 1
ATOM 1615 C CA . ASN A 1 207 ? -3.287 39.781 -0.207 1 85.75 207 ASN A CA 1
ATOM 1616 C C . ASN A 1 207 ? -4.773 39.938 0.097 1 85.75 207 ASN A C 1
ATOM 1618 O O . ASN A 1 207 ? -5.535 40.406 -0.758 1 85.75 207 ASN A O 1
ATOM 1622 N N . ALA A 1 208 ? -5.188 39.562 1.256 1 87.31 208 ALA A N 1
ATOM 1623 C CA . ALA A 1 208 ? -6.609 39.5 1.581 1 87.31 208 ALA A CA 1
ATOM 1624 C C . ALA A 1 208 ? -7.043 40.781 2.322 1 87.31 208 ALA A C 1
ATOM 1626 O O . ALA A 1 208 ? -8.242 41.031 2.447 1 87.31 208 ALA A O 1
ATOM 1627 N N . GLY A 1 209 ? -6.172 41.562 2.846 1 89.25 209 GLY A N 1
ATOM 1628 C CA . GLY A 1 209 ? -6.5 42.719 3.658 1 89.25 209 GLY A CA 1
ATOM 1629 C C . GLY A 1 209 ? -7.184 42.344 4.965 1 89.25 209 GLY A C 1
ATOM 1630 O O . GLY A 1 209 ? -6.707 41.5 5.699 1 89.25 209 GLY A O 1
ATOM 1631 N N . PRO A 1 210 ? -8.297 43.031 5.152 1 89.56 210 PRO A N 1
ATOM 1632 C CA . PRO A 1 210 ? -8.961 42.844 6.441 1 89.56 210 PRO A CA 1
ATOM 1633 C C . PRO A 1 210 ? -9.742 41.531 6.5 1 89.56 210 PRO A C 1
ATOM 1635 O O . PRO A 1 210 ? -10.188 41.094 7.574 1 89.56 210 PRO A O 1
ATOM 1638 N N . ASN A 1 211 ? -9.914 40.938 5.406 1 97.12 211 ASN A N 1
ATOM 1639 C CA . ASN A 1 211 ? -10.734 39.719 5.402 1 97.12 211 ASN A CA 1
ATOM 1640 C C . ASN A 1 211 ? -9.891 38.469 5.605 1 97.12 211 ASN A C 1
ATOM 1642 O O . ASN A 1 211 ? -10.078 37.469 4.914 1 97.12 211 ASN A O 1
ATOM 1646 N N . VAL A 1 212 ? -8.859 38.531 6.379 1 97.5 212 VAL A N 1
ATOM 1647 C CA . VAL A 1 212 ? -8.062 37.406 6.852 1 97.5 212 VAL A CA 1
ATOM 1648 C C . VAL A 1 212 ? -8.469 37.062 8.281 1 97.5 212 VAL A C 1
ATOM 1650 O O . VAL A 1 212 ? -8.664 37.938 9.117 1 97.5 212 VAL A O 1
ATOM 1653 N N . ALA A 1 213 ? -8.695 35.781 8.539 1 98.25 213 ALA A N 1
ATOM 1654 C CA . ALA A 1 213 ? -8.992 35.344 9.906 1 98.25 213 ALA A CA 1
ATOM 1655 C C . ALA A 1 213 ? -7.754 35.469 10.789 1 98.25 213 ALA A C 1
ATOM 1657 O O . ALA A 1 213 ? -6.699 34.906 10.469 1 98.25 213 ALA A O 1
ATOM 1658 N N . LYS A 1 214 ? -7.883 36.094 11.922 1 97.75 214 LYS A N 1
ATOM 1659 C CA . LYS A 1 214 ? -6.746 36.281 12.828 1 97.75 214 LYS A CA 1
ATOM 1660 C C . LYS A 1 214 ? -6.473 35 13.617 1 97.75 214 LYS A C 1
ATOM 1662 O O . LYS A 1 214 ? -7.406 34.312 14.031 1 97.75 214 LYS A O 1
ATOM 1667 N N . PRO A 1 215 ? -5.156 34.75 13.82 1 97.5 215 PRO A N 1
ATOM 1668 C CA . PRO A 1 215 ? -4.789 33.5 14.516 1 97.5 215 PRO A CA 1
ATOM 1669 C C . PRO A 1 215 ? -4.93 33.594 16.031 1 97.5 215 PRO A C 1
ATOM 1671 O O . PRO A 1 215 ? -4.57 34.625 16.625 1 97.5 215 PRO A O 1
ATOM 1674 N N . TYR A 1 216 ? -5.438 32.531 16.656 1 97.94 216 TYR A N 1
ATOM 1675 C CA . TYR A 1 216 ? -5.578 32.469 18.094 1 97.94 216 TYR A CA 1
ATOM 1676 C C . TYR A 1 216 ? -5.109 31.109 18.625 1 97.94 216 TYR A C 1
ATOM 1678 O O . TYR A 1 216 ? -4.879 30.188 17.859 1 97.94 216 TYR A O 1
ATOM 1686 N N . ALA A 1 217 ? -4.887 31.016 19.922 1 97.19 217 ALA A N 1
ATOM 1687 C CA . ALA A 1 217 ? -4.707 29.766 20.656 1 97.19 217 ALA A CA 1
ATOM 1688 C C . ALA A 1 217 ? -5.684 29.672 21.828 1 97.19 217 ALA A C 1
ATOM 1690 O O . ALA A 1 217 ? -5.98 30.672 22.469 1 97.19 217 ALA A O 1
ATOM 1691 N N . ALA A 1 218 ? -6.156 28.469 22 1 97 218 ALA A N 1
ATOM 1692 C CA . ALA A 1 218 ? -6.941 28.219 23.203 1 97 218 ALA A CA 1
ATOM 1693 C C . ALA A 1 218 ? -6.039 27.875 24.375 1 97 218 ALA A C 1
ATOM 1695 O O . ALA A 1 218 ? -5.082 27.109 24.234 1 97 218 ALA A O 1
ATOM 1696 N N . LEU A 1 219 ? -6.305 28.438 25.453 1 96.44 219 LEU A N 1
ATOM 1697 C CA . LEU A 1 219 ? -5.605 28.094 26.688 1 96.44 219 LEU A CA 1
ATOM 1698 C C . LEU A 1 219 ? -6.324 26.969 27.422 1 96.44 219 LEU A C 1
ATOM 1700 O O . LEU A 1 219 ? -7.352 26.469 26.953 1 96.44 219 LEU A O 1
ATOM 1704 N N . ASP A 1 220 ? -5.75 26.5 28.5 1 94.69 220 ASP A N 1
ATOM 1705 C CA . ASP A 1 220 ? -6.242 25.312 29.203 1 94.69 220 ASP A CA 1
ATOM 1706 C C . ASP A 1 220 ? -7.68 25.516 29.672 1 94.69 220 ASP A C 1
ATOM 1708 O O . ASP A 1 220 ? -8.445 24.562 29.766 1 94.69 220 ASP A O 1
ATOM 1712 N N . ASP A 1 221 ? -8.094 26.75 29.953 1 91.38 221 ASP A N 1
ATOM 1713 C CA . ASP A 1 221 ? -9.438 27.031 30.453 1 91.38 221 ASP A CA 1
ATOM 1714 C C . ASP A 1 221 ? -10.383 27.375 29.297 1 91.38 2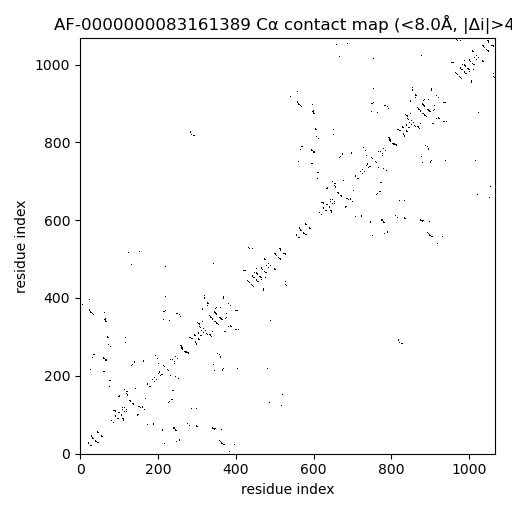21 ASP A C 1
ATOM 1716 O O . ASP A 1 221 ? -11.531 27.75 29.531 1 91.38 221 ASP A O 1
ATOM 1720 N N . GLY A 1 222 ? -9.875 27.312 28.141 1 89.75 222 GLY A N 1
ATOM 1721 C CA . GLY A 1 222 ? -10.703 27.562 26.969 1 89.75 222 GLY A CA 1
ATOM 1722 C C . GLY A 1 222 ? -10.625 29 26.484 1 89.75 222 GLY A C 1
ATOM 1723 O O . GLY A 1 222 ? -11.102 29.312 25.391 1 89.75 222 GLY A O 1
ATOM 1724 N N . SER A 1 223 ? -10.008 29.828 27.281 1 93.69 223 SER A N 1
ATOM 1725 C CA . SER A 1 223 ? -9.867 31.219 26.844 1 93.69 223 SER A CA 1
ATOM 1726 C C . SER A 1 223 ? -8.922 31.328 25.641 1 93.69 223 SER A C 1
ATOM 1728 O O . SER A 1 223 ? -8.109 30.438 25.406 1 93.69 223 SER A O 1
ATOM 1730 N N . LEU A 1 224 ? -9.125 32.406 24.891 1 96.69 224 LEU A N 1
ATOM 1731 C CA . LEU A 1 224 ? -8.406 32.594 23.641 1 96.69 224 LEU A CA 1
ATOM 1732 C C . LEU A 1 224 ? -7.305 33.625 23.766 1 96.69 224 LEU A C 1
ATOM 1734 O O . LEU A 1 224 ? -7.488 34.656 24.438 1 96.69 224 LEU A O 1
ATOM 1738 N N . CYS A 1 225 ? -6.195 33.344 23.203 1 96.25 225 CYS A N 1
ATOM 1739 C CA . CYS A 1 225 ? -5.059 34.25 23.141 1 96.25 225 CYS A CA 1
ATOM 1740 C C . CYS A 1 225 ? -4.688 34.531 21.688 1 96.25 225 CYS A C 1
ATOM 1742 O O . CYS A 1 225 ? -4.535 33.625 20.875 1 96.25 225 CYS A O 1
ATOM 1744 N N . PRO A 1 226 ? -4.605 35.844 21.344 1 97.12 226 PRO A N 1
ATOM 1745 C CA . PRO A 1 226 ? -4.172 36.156 19.969 1 97.12 226 PRO A CA 1
ATOM 1746 C C . PRO A 1 226 ? -2.734 35.719 19.703 1 97.12 226 PRO A C 1
ATOM 1748 O O . PRO A 1 226 ? -1.878 35.812 20.578 1 97.12 226 PRO A O 1
ATOM 1751 N N . LEU A 1 227 ? -2.48 35.312 18.531 1 96.94 227 LEU A N 1
ATOM 1752 C CA . LEU A 1 227 ? -1.152 34.875 18.078 1 96.94 227 LEU A CA 1
ATOM 1753 C C . LEU A 1 227 ? -0.677 35.75 16.922 1 96.94 227 LEU A C 1
ATOM 1755 O O . LEU A 1 227 ? -1.486 36.406 16.25 1 96.94 227 LEU A O 1
ATOM 1759 N N . PRO A 1 228 ? 0.664 35.781 16.75 1 94.62 228 PRO A N 1
ATOM 1760 C CA . PRO A 1 228 ? 1.141 36.406 15.523 1 94.62 228 PRO A CA 1
ATOM 1761 C C . PRO A 1 228 ? 0.804 35.594 14.273 1 94.62 228 PRO A C 1
ATOM 1763 O O . PRO A 1 228 ? 0.628 34.375 14.344 1 94.62 228 PRO A O 1
ATOM 1766 N N . GLN A 1 229 ? 0.705 36.344 13.125 1 94.06 229 GLN A N 1
ATOM 1767 C CA . GLN A 1 229 ? 0.508 35.656 11.844 1 94.06 229 GLN A CA 1
ATOM 1768 C C . GLN A 1 229 ? 1.66 34.719 11.547 1 94.06 229 GLN A C 1
ATOM 1770 O O . GLN A 1 229 ? 2.828 35.062 11.711 1 94.06 229 GLN A O 1
ATOM 1775 N N . PRO A 1 230 ? 1.302 33.469 11.18 1 92.88 230 PRO A N 1
ATOM 1776 C CA . PRO A 1 230 ? 2.398 32.562 10.82 1 92.88 230 PRO A CA 1
ATOM 1777 C C . PRO A 1 230 ? 3.26 33.125 9.68 1 92.88 230 PRO A C 1
ATOM 1779 O O . PRO A 1 230 ? 2.734 33.688 8.727 1 92.88 230 PRO A O 1
ATOM 1782 N N . PRO A 1 231 ? 4.512 32.875 9.773 1 92.12 231 PRO A N 1
ATOM 1783 C CA . PRO A 1 231 ? 5.43 33.531 8.836 1 92.12 231 PRO A CA 1
ATOM 1784 C C . PRO A 1 231 ? 5.695 32.656 7.594 1 92.12 231 PRO A C 1
ATOM 1786 O O . PRO A 1 231 ? 6.578 33 6.793 1 92.12 231 PRO A O 1
ATOM 1789 N N . VAL A 1 232 ? 5.066 31.578 7.383 1 95.44 232 VAL A N 1
ATOM 1790 C CA . VAL A 1 232 ? 5.336 30.656 6.285 1 95.44 232 VAL A CA 1
ATOM 1791 C C . VAL A 1 232 ? 4.555 31.094 5.043 1 95.44 232 VAL A C 1
ATOM 1793 O O . VAL A 1 232 ? 3.432 30.641 4.82 1 95.44 232 VAL A O 1
ATOM 1796 N N . HIS A 1 233 ? 5.168 31.875 4.16 1 95.88 233 HIS A N 1
ATOM 1797 C CA . HIS A 1 233 ? 4.605 32.375 2.91 1 95.88 233 HIS A CA 1
ATOM 1798 C C . HIS A 1 233 ? 5.699 32.906 1.989 1 95.88 233 HIS A C 1
ATOM 1800 O O . HIS A 1 233 ? 6.84 33.094 2.416 1 95.88 233 HIS A O 1
ATOM 1806 N N . GLY A 1 234 ? 5.312 33.031 0.777 1 95.69 234 GLY A N 1
ATOM 1807 C CA . GLY A 1 234 ? 6.246 33.594 -0.177 1 95.69 234 GLY A CA 1
ATOM 1808 C C . GLY A 1 234 ? 7.461 32.719 -0.427 1 95.69 234 GLY A C 1
ATOM 1809 O O . GLY A 1 234 ? 7.324 31.547 -0.769 1 95.69 234 GLY A O 1
ATOM 1810 N N . ASP A 1 235 ? 8.617 33.281 -0.13 1 94.75 235 ASP A N 1
ATOM 1811 C CA . ASP A 1 235 ? 9.859 32.562 -0.413 1 94.75 235 ASP A CA 1
ATOM 1812 C C . ASP A 1 235 ? 10.508 32.031 0.875 1 94.75 235 ASP A C 1
ATOM 1814 O O . ASP A 1 235 ? 11.734 31.953 0.966 1 94.75 235 ASP A O 1
ATOM 1818 N N . SER A 1 236 ? 9.711 31.812 1.83 1 96.19 236 SER A N 1
ATOM 1819 C CA . SER A 1 236 ? 10.234 31.25 3.07 1 96.19 236 SER A CA 1
ATOM 1820 C C . SER A 1 236 ? 10.352 29.734 2.98 1 96.19 236 SER A C 1
ATOM 1822 O O . SER A 1 236 ? 9.906 29.125 2.004 1 96.19 236 SER A O 1
ATOM 1824 N N . ILE A 1 237 ? 11.023 29.141 4.004 1 95.81 237 ILE A N 1
ATOM 1825 C CA . ILE A 1 237 ? 11.203 27.688 4.051 1 95.81 237 ILE A CA 1
ATOM 1826 C C . ILE A 1 237 ? 9.852 27.016 4.277 1 95.81 237 ILE A C 1
ATOM 1828 O O . ILE A 1 237 ? 8.953 27.594 4.879 1 95.81 237 ILE A O 1
ATOM 1832 N N . MET A 1 238 ? 9.539 25.891 3.729 1 97.5 238 MET A N 1
ATOM 1833 C CA . MET A 1 238 ? 8.438 24.969 4.004 1 97.5 238 MET A CA 1
ATOM 1834 C C . MET A 1 238 ? 7.156 25.438 3.322 1 97.5 238 MET A C 1
ATOM 1836 O O . MET A 1 238 ? 6.086 24.859 3.551 1 97.5 238 MET A O 1
ATOM 1840 N N . VAL A 1 239 ? 7.168 26.469 2.492 1 98.25 239 VAL A N 1
ATOM 1841 C CA . VAL A 1 239 ? 5.973 26.984 1.835 1 98.25 239 VAL A CA 1
ATOM 1842 C C . VAL A 1 239 ? 5.297 25.859 1.042 1 98.25 239 VAL A C 1
ATOM 1844 O O . VAL A 1 239 ? 4.078 25.688 1.119 1 98.25 239 VAL A O 1
ATOM 1847 N N . PRO A 1 240 ? 6.02 24.953 0.379 1 98.69 240 PRO A N 1
ATOM 1848 C CA . PRO A 1 240 ? 5.355 23.891 -0.365 1 98.69 240 PRO A CA 1
ATOM 1849 C C . PRO A 1 240 ? 4.711 22.844 0.549 1 98.69 240 PRO A C 1
ATOM 1851 O O . PRO A 1 240 ? 3.938 22 0.083 1 98.69 240 PRO A O 1
ATOM 1854 N N . ALA A 1 241 ? 5.039 22.938 1.794 1 98.06 241 ALA A N 1
ATOM 1855 C CA . ALA A 1 241 ? 4.473 21.984 2.758 1 98.06 241 ALA A CA 1
ATOM 1856 C C . ALA A 1 241 ? 3.307 22.625 3.516 1 98.06 241 ALA A C 1
ATOM 1858 O O . ALA A 1 241 ? 2.398 21.922 3.965 1 98.06 241 ALA A O 1
ATOM 1859 N N . MET A 1 242 ? 3.309 23.984 3.682 1 97.19 242 MET A N 1
ATOM 1860 C CA . MET A 1 242 ? 2.303 24.516 4.598 1 97.19 242 MET A CA 1
ATOM 1861 C C . MET A 1 242 ? 2.031 25.984 4.316 1 97.19 242 MET A C 1
ATOM 1863 O O . MET A 1 242 ? 1.434 26.688 5.145 1 97.19 242 MET A O 1
ATOM 1867 N N . GLY A 1 243 ? 2.365 26.562 3.174 1 97.94 243 GLY A N 1
ATOM 1868 C CA . GLY A 1 243 ? 2.438 28.016 3.029 1 97.94 243 GLY A CA 1
ATOM 1869 C C . GLY A 1 243 ? 1.288 28.594 2.227 1 97.94 243 GLY A C 1
ATOM 1870 O O . GLY A 1 243 ? 1.334 29.75 1.814 1 97.94 243 GLY A O 1
ATOM 1871 N N . ILE A 1 244 ? 0.269 27.812 1.988 1 98.38 244 ILE A N 1
ATOM 1872 C CA . ILE A 1 244 ? -0.857 28.328 1.217 1 98.38 244 ILE A CA 1
ATOM 1873 C C . ILE A 1 244 ? -1.922 28.875 2.164 1 98.38 244 ILE A C 1
ATOM 1875 O O . ILE A 1 244 ? -2.137 28.344 3.248 1 98.38 244 ILE A O 1
ATOM 1879 N N . SER A 1 245 ? -2.52 30 1.78 1 98.56 245 SER A N 1
ATOM 1880 C CA . SER A 1 245 ? -3.736 30.531 2.389 1 98.56 245 SER A CA 1
ATOM 1881 C C . SER A 1 245 ? -4.895 30.531 1.397 1 98.56 245 SER A C 1
ATOM 1883 O O . SER A 1 245 ? -4.695 30.734 0.198 1 98.56 245 SER A O 1
ATOM 1885 N N . SER A 1 246 ? -6.051 30.266 1.905 1 98.75 246 SER A N 1
ATOM 1886 C CA . SER A 1 246 ? -7.203 30.125 1.022 1 98.75 246 SER A CA 1
ATOM 1887 C C . SER A 1 246 ? -8.508 30.359 1.773 1 98.75 246 SER A C 1
ATOM 1889 O O . SER A 1 246 ? -8.5 30.828 2.918 1 98.75 246 SER A O 1
ATOM 1891 N N . SER A 1 247 ? -9.625 30.281 1.075 1 98.75 247 SER A N 1
ATOM 1892 C CA . SER A 1 247 ? -10.977 30.391 1.623 1 98.75 247 SER A CA 1
ATOM 1893 C C . SER A 1 247 ? -11.75 29.094 1.406 1 98.75 247 SER A C 1
ATOM 1895 O O . SER A 1 247 ? -11.352 28.25 0.602 1 98.75 247 SER A O 1
ATOM 1897 N N . ILE A 1 248 ? -12.828 28.938 2.158 1 98.81 248 ILE A N 1
ATOM 1898 C CA . ILE A 1 248 ? -13.617 27.719 1.998 1 98.81 248 ILE A CA 1
ATOM 1899 C C . ILE A 1 248 ? -14.234 27.688 0.601 1 98.81 248 ILE A C 1
ATOM 1901 O O . ILE A 1 248 ? -14.414 26.609 0.024 1 98.81 248 ILE A O 1
ATOM 1905 N N . ASN A 1 249 ? -14.516 28.875 0.042 1 98.69 249 ASN A N 1
ATOM 1906 C CA . ASN A 1 249 ? -14.977 28.938 -1.34 1 98.69 249 ASN A CA 1
ATOM 1907 C C . ASN A 1 249 ? -13.945 28.359 -2.303 1 98.69 249 ASN A C 1
ATOM 1909 O O . ASN A 1 249 ? -14.266 27.484 -3.111 1 98.69 249 ASN A O 1
ATOM 1913 N N . ASP A 1 250 ? -12.781 28.844 -2.236 1 98.81 250 ASP A N 1
ATOM 1914 C CA . ASP A 1 250 ? -11.719 28.422 -3.143 1 98.81 250 ASP A CA 1
ATOM 1915 C C . ASP A 1 250 ? -11.32 26.969 -2.889 1 98.81 250 ASP A C 1
ATOM 1917 O O . ASP A 1 250 ? -11.102 26.203 -3.832 1 98.81 250 ASP A O 1
ATOM 1921 N N . LEU A 1 251 ? -11.211 26.578 -1.629 1 98.88 251 LEU A N 1
ATOM 1922 C CA . LEU A 1 251 ? -10.836 25.203 -1.295 1 98.88 251 LEU A CA 1
ATOM 1923 C C . LEU A 1 251 ? -11.852 24.203 -1.856 1 98.88 251 LEU A C 1
ATOM 1925 O O . LEU A 1 251 ? -11.477 23.125 -2.307 1 98.88 251 LEU A O 1
ATOM 1929 N N . LEU A 1 252 ? -13.07 24.609 -1.752 1 98.81 252 LEU A N 1
ATOM 1930 C CA . LEU A 1 252 ? -14.094 23.719 -2.266 1 98.81 252 LEU A CA 1
ATOM 1931 C C . LEU A 1 252 ? -14.016 23.609 -3.785 1 98.81 252 LEU A C 1
ATOM 1933 O O . LEU A 1 252 ? -14.203 22.531 -4.348 1 98.81 252 LEU A O 1
ATOM 1937 N N . LYS A 1 253 ? -13.781 24.719 -4.488 1 98.62 253 LYS A N 1
ATOM 1938 C CA . LYS A 1 253 ? -13.586 24.688 -5.938 1 98.62 253 LYS A CA 1
ATOM 1939 C C . LYS A 1 253 ? -12.445 23.766 -6.324 1 98.62 253 LYS A C 1
ATOM 1941 O O . LYS A 1 253 ? -12.562 22.969 -7.262 1 98.62 253 LYS A O 1
ATOM 1946 N N . TYR A 1 254 ? -11.406 23.906 -5.609 1 98.75 254 TYR A N 1
ATOM 1947 C CA . TYR A 1 254 ? -10.25 23.047 -5.832 1 98.75 254 TYR A CA 1
ATOM 1948 C C . TYR A 1 254 ? -10.633 21.578 -5.664 1 98.75 254 TYR A C 1
ATOM 1950 O O . TYR A 1 254 ? -10.305 20.734 -6.508 1 98.75 254 TYR A O 1
ATOM 1958 N N . SER A 1 255 ? -11.305 21.266 -4.562 1 98.69 255 SER A N 1
ATOM 1959 C CA . SER A 1 255 ? -11.703 19.906 -4.227 1 98.69 255 SER A CA 1
ATOM 1960 C C . SER A 1 255 ? -12.625 19.328 -5.297 1 98.69 255 SER A C 1
ATOM 1962 O O . SER A 1 255 ? -12.438 18.172 -5.723 1 98.69 255 SER A O 1
ATOM 1964 N N . VAL A 1 256 ? -13.57 20.109 -5.711 1 98.44 256 VAL A N 1
ATOM 1965 C CA . VAL A 1 256 ? -14.5 19.688 -6.758 1 98.44 256 VAL A CA 1
ATOM 1966 C C . VAL A 1 256 ? -13.734 19.484 -8.062 1 98.44 256 VAL A C 1
ATOM 1968 O O . VAL A 1 256 ? -14 18.531 -8.797 1 98.44 256 VAL A O 1
ATOM 1971 N N . GLY A 1 257 ? -12.812 20.375 -8.352 1 98.12 257 GLY A N 1
ATOM 1972 C CA . GLY A 1 257 ? -11.969 20.219 -9.531 1 98.12 257 GLY A CA 1
ATOM 1973 C C . GLY A 1 257 ? -11.18 18.938 -9.531 1 98.12 257 GLY A C 1
ATOM 1974 O O . GLY A 1 257 ? -11.055 18.281 -10.57 1 98.12 257 GLY A O 1
ATOM 1975 N N . LEU A 1 258 ? -10.664 18.562 -8.438 1 98.06 258 LEU A N 1
ATOM 1976 C CA . LEU A 1 258 ? -9.898 17.328 -8.312 1 98.06 258 LEU A CA 1
ATOM 1977 C C . LEU A 1 258 ? -10.789 16.109 -8.531 1 98.06 258 LEU A C 1
ATOM 1979 O O . LEU A 1 258 ? -10.398 15.156 -9.211 1 98.06 258 LEU A O 1
ATOM 1983 N N . LEU A 1 259 ? -11.945 16.078 -7.941 1 98 259 LEU A N 1
ATOM 1984 C CA . LEU A 1 259 ? -12.898 14.992 -8.117 1 98 259 LEU A CA 1
ATOM 1985 C C . LEU A 1 259 ? -13.328 14.883 -9.578 1 98 259 LEU A C 1
ATOM 1987 O O . LEU A 1 259 ? -13.469 13.773 -10.109 1 98 259 LEU A O 1
ATOM 1991 N N . GLN A 1 260 ? -13.531 16.016 -10.18 1 97.25 260 GLN A N 1
ATOM 1992 C CA . GLN A 1 260 ? -13.883 16.031 -11.594 1 97.25 260 GLN A CA 1
ATOM 1993 C C . GLN A 1 260 ? -12.773 15.43 -12.445 1 97.25 260 GLN A C 1
ATOM 1995 O O . GLN A 1 260 ? -13.047 14.633 -13.352 1 97.25 260 GLN A O 1
ATOM 2000 N N . ALA A 1 261 ? -11.594 15.82 -12.188 1 97.75 261 ALA A N 1
ATOM 2001 C CA . ALA A 1 261 ? -10.445 15.273 -12.906 1 97.75 261 ALA A CA 1
ATOM 2002 C C . ALA A 1 261 ? -10.375 13.758 -12.758 1 97.75 261 ALA A C 1
ATOM 2004 O O . ALA A 1 261 ? -10.148 13.039 -13.734 1 97.75 261 ALA A O 1
ATOM 2005 N N . HIS A 1 262 ? -10.555 13.273 -11.586 1 96.56 262 HIS A N 1
ATOM 2006 C CA . HIS A 1 262 ? -10.555 11.836 -11.344 1 96.56 262 HIS A CA 1
ATOM 2007 C C . HIS A 1 262 ? -11.633 11.141 -12.164 1 96.56 262 HIS A C 1
ATOM 2009 O O . HIS A 1 262 ? -11.391 10.086 -12.758 1 96.56 262 HIS A O 1
ATOM 2015 N N . ARG A 1 263 ? -12.789 11.672 -12.18 1 95.44 263 ARG A N 1
ATOM 2016 C CA . ARG A 1 263 ? -13.898 11.078 -12.922 1 95.44 263 ARG A CA 1
ATOM 2017 C C . ARG A 1 263 ? -13.586 11 -14.414 1 95.44 263 ARG A C 1
ATOM 2019 O O . ARG A 1 263 ? -13.844 9.984 -15.055 1 95.44 263 ARG A O 1
ATOM 2026 N N . VAL A 1 264 ? -13.07 12.078 -14.914 1 96.25 264 VAL A N 1
ATOM 2027 C CA . VAL A 1 264 ? -12.734 12.125 -16.344 1 96.25 264 VAL A CA 1
ATOM 2028 C C . VAL A 1 264 ? -11.664 11.086 -16.656 1 96.25 264 VAL A C 1
ATOM 2030 O O . VAL A 1 264 ? -11.789 10.328 -17.609 1 96.25 264 VAL A O 1
ATOM 2033 N N . GLU A 1 265 ? -10.656 11.008 -15.852 1 95.12 265 GLU A N 1
ATOM 2034 C CA . GLU A 1 265 ? -9.555 10.07 -16.047 1 95.12 265 GLU A CA 1
ATOM 2035 C C . GLU A 1 265 ? -10.039 8.625 -15.938 1 95.12 265 GLU A C 1
ATOM 2037 O O . GLU A 1 265 ? -9.656 7.773 -16.75 1 95.12 265 GLU A O 1
ATOM 2042 N N . SER A 1 266 ? -10.812 8.367 -14.977 1 91.69 266 SER A N 1
ATOM 2043 C CA . SER A 1 266 ? -11.25 7.004 -14.68 1 91.69 266 SER A CA 1
ATOM 2044 C C . SER A 1 266 ? -12.242 6.504 -15.734 1 91.69 266 SER A C 1
ATOM 2046 O O . SER A 1 266 ? -12.344 5.297 -15.969 1 91.69 266 SER A O 1
ATOM 2048 N N . ASN A 1 267 ? -12.93 7.422 -16.391 1 91.06 267 ASN A N 1
ATOM 2049 C CA . ASN A 1 267 ? -13.953 7.035 -17.344 1 91.06 267 ASN A CA 1
ATOM 2050 C C . ASN A 1 267 ? -13.438 7.152 -18.781 1 91.06 267 ASN A C 1
ATOM 2052 O O . ASN A 1 267 ? -14.219 7.055 -19.734 1 91.06 267 ASN A O 1
ATOM 2056 N N . GLY A 1 268 ? -12.188 7.367 -18.938 1 90.69 268 GLY A N 1
ATOM 2057 C CA . GLY A 1 268 ? -11.602 7.441 -20.266 1 90.69 268 GLY A CA 1
ATOM 2058 C C . GLY A 1 268 ? -11.984 8.695 -21.016 1 90.69 268 GLY A C 1
ATOM 2059 O O . GLY A 1 268 ? -12.031 8.695 -22.25 1 90.69 268 GLY A O 1
ATOM 2060 N N . GLY A 1 269 ? -12.352 9.719 -20.25 1 91.69 269 GLY A N 1
ATOM 2061 C CA . GLY A 1 269 ? -12.664 10.992 -20.875 1 91.69 269 GLY A CA 1
ATOM 2062 C C . GLY A 1 269 ? -11.438 11.703 -21.422 1 91.69 269 GLY A C 1
ATOM 2063 O O . GLY A 1 269 ? -10.312 11.234 -21.25 1 91.69 269 GLY A O 1
ATOM 2064 N N . ASN A 1 270 ? -11.719 12.805 -22.062 1 93.25 270 ASN A N 1
ATOM 2065 C CA . ASN A 1 270 ? -10.633 13.594 -22.641 1 93.25 270 ASN A CA 1
ATOM 2066 C C . ASN A 1 270 ? -9.836 14.328 -21.562 1 93.25 270 ASN A C 1
ATOM 2068 O O . ASN A 1 270 ? -10.297 15.344 -21.031 1 93.25 270 ASN A O 1
ATOM 2072 N N . ILE A 1 271 ? -8.719 13.977 -21.375 1 90.75 271 ILE A N 1
ATOM 2073 C CA . ILE A 1 271 ? -7.902 14.484 -20.266 1 90.75 271 ILE A CA 1
ATOM 2074 C C . ILE A 1 271 ? -7.445 15.906 -20.594 1 90.75 271 ILE A C 1
ATOM 2076 O O . ILE A 1 271 ? -7.004 16.641 -19.703 1 90.75 271 ILE A O 1
ATOM 2080 N N . ASP A 1 272 ? -7.523 16.375 -21.812 1 91.81 272 ASP A N 1
ATOM 2081 C CA . ASP A 1 272 ? -7.113 17.719 -22.172 1 91.81 272 ASP A CA 1
ATOM 2082 C C . ASP A 1 272 ? -8.141 18.75 -21.719 1 91.81 272 ASP A C 1
ATOM 2084 O O . ASP A 1 272 ? -7.855 19.953 -21.672 1 91.81 272 ASP A O 1
ATOM 2088 N N . ASP A 1 273 ? -9.281 18.328 -21.266 1 91.62 273 ASP A N 1
ATOM 2089 C CA . ASP A 1 273 ? -10.383 19.219 -20.891 1 91.62 273 ASP A CA 1
ATOM 2090 C C . ASP A 1 273 ? -10.367 19.5 -19.391 1 91.62 273 ASP A C 1
ATOM 2092 O O . ASP A 1 273 ? -11.219 20.234 -18.875 1 91.62 273 ASP A O 1
ATOM 2096 N N . ILE A 1 274 ? -9.477 18.906 -18.734 1 93.88 274 ILE A N 1
ATOM 2097 C CA . ILE A 1 274 ? -9.453 19.109 -17.281 1 93.88 274 ILE A CA 1
ATOM 2098 C C . ILE A 1 274 ? -8.227 19.922 -16.891 1 93.88 274 ILE A C 1
ATOM 2100 O O . ILE A 1 274 ? -7.234 19.953 -17.625 1 93.88 274 ILE A O 1
ATOM 2104 N N . ILE A 1 275 ? -8.32 20.578 -15.75 1 95.94 275 ILE A N 1
ATOM 2105 C CA . ILE A 1 275 ? -7.277 21.469 -15.273 1 95.94 275 ILE A CA 1
ATOM 2106 C C . ILE A 1 275 ? -6.273 20.688 -14.43 1 95.94 275 ILE A C 1
ATOM 2108 O O . ILE A 1 275 ? -5.059 20.828 -14.609 1 95.94 275 ILE A O 1
ATOM 2112 N N . LEU A 1 276 ? -6.805 19.938 -13.477 1 98.06 276 LEU A N 1
ATOM 2113 C CA . LEU A 1 276 ? -5.961 19.094 -12.641 1 98.06 276 LEU A CA 1
ATOM 2114 C C . LEU A 1 276 ? -5.754 17.719 -13.281 1 98.06 276 LEU A C 1
ATOM 2116 O O . LEU A 1 276 ? -6.715 17.062 -13.68 1 98.06 276 LEU A O 1
ATOM 2120 N N . HIS A 1 277 ? -4.52 17.375 -13.523 1 97.94 277 HIS A N 1
ATOM 2121 C CA . HIS A 1 277 ? -4.184 16.141 -14.203 1 97.94 277 HIS A CA 1
ATOM 2122 C C . HIS A 1 277 ? -3.648 15.094 -13.227 1 97.94 277 HIS A C 1
ATOM 2124 O O . HIS A 1 277 ? -3.105 15.445 -12.18 1 97.94 277 HIS A O 1
ATOM 2130 N N . ASN A 1 278 ? -3.811 13.781 -13.602 1 97.69 278 ASN A N 1
ATOM 2131 C CA . ASN A 1 278 ? -3.34 12.633 -12.836 1 97.69 278 ASN A CA 1
ATOM 2132 C C . ASN A 1 278 ? -4.012 12.57 -11.469 1 97.69 278 ASN A C 1
ATOM 2134 O O . ASN A 1 278 ? -3.365 12.234 -10.469 1 97.69 278 ASN A O 1
ATOM 2138 N N . ALA A 1 279 ? -5.281 12.938 -11.438 1 97.94 279 ALA A N 1
ATOM 2139 C CA . ALA A 1 279 ? -6.035 12.938 -10.188 1 97.94 279 ALA A CA 1
ATOM 2140 C C . ALA A 1 279 ? -6.16 11.523 -9.617 1 97.94 279 ALA A C 1
ATOM 2142 O O . ALA A 1 279 ? -6.164 11.336 -8.398 1 97.94 279 ALA A O 1
ATOM 2143 N N . THR A 1 280 ? -6.254 10.555 -10.492 1 95.88 280 THR A N 1
ATOM 2144 C CA . THR A 1 280 ? -6.355 9.172 -10.031 1 95.88 280 THR A CA 1
ATOM 2145 C C . THR A 1 280 ? -5.102 8.773 -9.258 1 95.88 280 THR A C 1
ATOM 2147 O O . THR A 1 280 ? -5.191 8.219 -8.164 1 95.88 280 THR A O 1
ATOM 2150 N N . THR A 1 281 ? -3.938 9.055 -9.844 1 96.56 281 THR A N 1
ATOM 2151 C CA . THR A 1 281 ? -2.686 8.766 -9.148 1 96.56 281 THR A CA 1
ATOM 2152 C C . THR A 1 281 ? -2.559 9.609 -7.887 1 96.56 281 THR A C 1
ATOM 2154 O O . THR A 1 281 ? -2.076 9.133 -6.855 1 96.56 281 THR A O 1
ATOM 2157 N N . HIS A 1 282 ? -3.006 10.875 -7.934 1 98.06 282 HIS A N 1
ATOM 2158 C CA . HIS A 1 282 ? -2.984 11.812 -6.809 1 98.06 282 HIS A CA 1
ATOM 2159 C C . HIS A 1 282 ? -3.756 11.25 -5.617 1 98.06 282 HIS A C 1
ATOM 2161 O O . HIS A 1 282 ? -3.318 11.391 -4.473 1 98.06 282 HIS A O 1
ATOM 2167 N N . LEU A 1 283 ? -4.848 10.562 -5.938 1 98.12 283 LEU A N 1
ATOM 2168 C CA . LEU A 1 283 ? -5.773 10.156 -4.887 1 98.12 283 LEU A CA 1
ATOM 2169 C C . LEU A 1 283 ? -5.617 8.68 -4.562 1 98.12 283 LEU A C 1
ATOM 2171 O O . LEU A 1 283 ? -6.188 8.188 -3.582 1 98.12 283 LEU A O 1
ATOM 2175 N N . ALA A 1 284 ? -4.859 7.922 -5.285 1 97.38 284 ALA A N 1
ATOM 2176 C CA . ALA A 1 284 ? -4.676 6.492 -5.051 1 97.38 284 ALA A CA 1
ATOM 2177 C C . ALA A 1 284 ? -3.744 6.25 -3.867 1 97.38 284 ALA A C 1
ATOM 2179 O O . ALA A 1 284 ? -3.02 7.152 -3.441 1 97.38 284 ALA A O 1
ATOM 2180 N N . GLY A 1 285 ? -3.834 5.039 -3.324 1 97.19 285 GLY A N 1
ATOM 2181 C CA . GLY A 1 285 ? -2.908 4.66 -2.27 1 97.19 285 GLY A CA 1
ATOM 2182 C C . GLY A 1 285 ? -1.521 4.328 -2.785 1 97.19 285 GLY A C 1
ATOM 2183 O O . GLY A 1 285 ? -1.379 3.709 -3.842 1 97.19 285 GLY A O 1
ATOM 2184 N N . HIS A 1 286 ? -0.504 4.773 -2.027 1 97.56 286 HIS A N 1
ATOM 2185 C CA . HIS A 1 286 ? 0.865 4.527 -2.467 1 97.56 286 HIS A CA 1
ATOM 2186 C C . HIS A 1 286 ? 1.67 3.814 -1.385 1 97.56 286 HIS A C 1
ATOM 2188 O O . HIS A 1 286 ? 2.693 3.193 -1.675 1 97.56 286 HIS A O 1
ATOM 2194 N N . ILE A 1 287 ? 1.222 3.895 -0.178 1 97.19 287 ILE A N 1
ATOM 2195 C CA . ILE A 1 287 ? 1.867 3.229 0.947 1 97.19 287 ILE A CA 1
ATOM 2196 C C . ILE A 1 287 ? 0.867 3.059 2.088 1 97.19 287 ILE A C 1
ATOM 2198 O O . ILE A 1 287 ? 0.031 3.934 2.326 1 97.19 287 ILE A O 1
ATOM 2202 N N . PHE A 1 288 ? 0.929 1.978 2.758 1 96.94 288 PHE A N 1
ATOM 2203 C CA . PHE A 1 288 ? 0.058 1.759 3.906 1 96.94 288 PHE A CA 1
ATOM 2204 C C . PHE A 1 288 ? 0.61 2.453 5.145 1 96.94 288 PHE A C 1
ATOM 2206 O O . PHE A 1 288 ? 1.82 2.443 5.383 1 96.94 288 PHE A O 1
ATOM 2213 N N . THR A 1 289 ? -0.269 3.074 5.965 1 96.25 289 THR A N 1
ATOM 2214 C CA . THR A 1 289 ? 0.14 3.781 7.176 1 96.25 289 THR A CA 1
ATOM 2215 C C . THR A 1 289 ? -0.037 2.896 8.406 1 96.25 289 THR A C 1
ATOM 2217 O O . THR A 1 289 ? 0.462 3.219 9.484 1 96.25 289 THR A O 1
ATOM 2220 N N . ALA A 1 290 ? -0.804 1.834 8.234 1 93.38 290 ALA A N 1
ATOM 2221 C CA . ALA A 1 290 ? -1.032 0.863 9.305 1 93.38 290 ALA A CA 1
ATOM 2222 C C . ALA A 1 290 ? -1.323 -0.522 8.734 1 93.38 290 ALA A C 1
ATOM 2224 O O . ALA A 1 290 ? -1.76 -0.648 7.586 1 93.38 290 ALA A O 1
ATOM 2225 N N . LYS A 1 291 ? -0.972 -1.498 9.516 1 91.56 291 LYS A N 1
ATOM 2226 C CA . LYS A 1 291 ? -1.345 -2.863 9.156 1 91.56 291 LYS A CA 1
ATOM 2227 C C . LYS A 1 291 ? -2.682 -3.25 9.781 1 91.56 291 LYS A C 1
ATOM 2229 O O . LYS A 1 291 ? -2.73 -3.719 10.922 1 91.56 291 LYS A O 1
ATOM 2234 N N . THR A 1 292 ? -3.697 -3.08 9.039 1 92.62 292 THR A N 1
ATOM 2235 C CA . THR A 1 292 ? -5.062 -3.336 9.484 1 92.62 292 THR A CA 1
ATOM 2236 C C . THR A 1 292 ? -5.844 -4.098 8.414 1 92.62 292 THR A C 1
ATOM 2238 O O . THR A 1 292 ? -5.359 -4.285 7.297 1 92.62 292 THR A O 1
ATOM 2241 N N . MET A 1 293 ? -6.973 -4.625 8.836 1 93.69 293 MET A N 1
ATOM 2242 C CA . MET A 1 293 ? -7.816 -5.352 7.895 1 93.69 293 MET A CA 1
ATOM 2243 C C . MET A 1 293 ? -8.414 -4.406 6.855 1 93.69 293 MET A C 1
ATOM 2245 O O . MET A 1 293 ? -8.5 -4.746 5.676 1 93.69 293 MET A O 1
ATOM 2249 N N . THR A 1 294 ? -8.805 -3.205 7.316 1 94 294 THR A N 1
ATOM 2250 C CA . THR A 1 294 ? -9.305 -2.203 6.379 1 94 294 THR A CA 1
ATOM 2251 C C . THR A 1 294 ? -8.203 -1.213 6.012 1 94 294 THR A C 1
ATOM 2253 O O . THR A 1 294 ? -7.316 -0.929 6.82 1 94 294 THR A O 1
ATOM 2256 N N . GLU A 1 295 ? -8.297 -0.655 4.84 1 95.62 295 GLU A N 1
ATOM 2257 C CA . GLU A 1 295 ? -7.223 0.17 4.289 1 95.62 295 GLU A CA 1
ATOM 2258 C C . GLU A 1 295 ? -7 1.419 5.137 1 95.62 295 GLU A C 1
ATOM 2260 O O . GLU A 1 295 ? -7.941 2.168 5.41 1 95.62 295 GLU A O 1
ATOM 2265 N N . LYS A 1 296 ? -5.895 1.646 5.566 1 97.19 296 LYS A N 1
ATOM 2266 C CA . LYS A 1 296 ? -5.277 2.898 5.996 1 97.19 296 LYS A CA 1
ATOM 2267 C C . LYS A 1 296 ? -3.99 3.172 5.219 1 97.19 296 LYS A C 1
ATOM 2269 O O . LYS A 1 296 ? -3.02 2.422 5.336 1 97.19 296 LYS A O 1
ATOM 2274 N N . SER A 1 297 ? -4.008 4.18 4.441 1 97.88 297 SER A N 1
ATOM 2275 C CA . SER A 1 297 ? -2.873 4.426 3.555 1 97.88 297 SER A CA 1
ATOM 2276 C C . SER A 1 297 ? -2.717 5.914 3.258 1 97.88 297 SER A C 1
ATOM 2278 O O . SER A 1 297 ? -3.455 6.742 3.795 1 97.88 297 SER A O 1
ATOM 2280 N N . TYR A 1 298 ? -1.659 6.195 2.594 1 98.25 298 TYR A N 1
ATOM 2281 C CA . TYR A 1 298 ? -1.369 7.57 2.199 1 98.25 298 TYR A CA 1
ATOM 2282 C C . TYR A 1 298 ? -1.292 7.695 0.682 1 98.25 298 TYR A C 1
ATOM 2284 O O . TYR A 1 298 ? -0.712 6.84 0.01 1 98.25 298 TYR A O 1
ATOM 2292 N N . ALA A 1 299 ? -1.979 8.672 0.159 1 98.19 299 ALA A N 1
ATOM 2293 C CA . ALA A 1 299 ? -1.875 9.109 -1.232 1 98.19 299 ALA A CA 1
ATOM 2294 C C . ALA A 1 299 ? -0.847 10.227 -1.384 1 98.19 299 ALA A C 1
ATOM 2296 O O . ALA A 1 299 ? 0.132 10.281 -0.636 1 98.19 299 ALA A O 1
ATOM 2297 N N . CYS A 1 300 ? -0.972 10.992 -2.441 1 98.44 300 CYS A N 1
ATOM 2298 C CA . CYS A 1 300 ? -0.13 12.172 -2.586 1 98.44 300 CYS A CA 1
ATOM 2299 C C . CYS A 1 300 ? -0.75 13.375 -1.882 1 98.44 300 CYS A C 1
ATOM 2301 O O . CYS A 1 300 ? -1.548 14.102 -2.473 1 98.44 300 CYS A O 1
ATOM 2303 N N . GLY A 1 301 ? -0.323 13.555 -0.64 1 98.12 301 GLY A N 1
ATOM 2304 C CA . GLY A 1 301 ? -0.813 14.688 0.122 1 98.12 301 GLY A CA 1
ATOM 2305 C C . GLY A 1 301 ? -2.125 14.414 0.833 1 98.12 301 GLY A C 1
ATOM 2306 O O . GLY A 1 301 ? -2.789 15.336 1.305 1 98.12 301 GLY A O 1
ATOM 2307 N N . TYR A 1 302 ? -2.545 13.109 0.882 1 98.38 302 TYR A N 1
ATOM 2308 C CA . TYR A 1 302 ? -3.811 12.766 1.516 1 98.38 302 TYR A CA 1
ATOM 2309 C C . TYR A 1 302 ? -3.689 11.461 2.301 1 98.38 302 TYR A C 1
ATOM 2311 O O . TYR A 1 302 ? -3.01 10.531 1.868 1 98.38 302 TYR A O 1
ATOM 2319 N N . TYR A 1 303 ? -4.426 11.438 3.402 1 98.12 303 TYR A N 1
ATOM 2320 C CA . TYR A 1 303 ? -4.691 10.156 4.059 1 98.12 303 TYR A CA 1
ATOM 2321 C C . TYR A 1 303 ? -5.895 9.469 3.428 1 98.12 303 TYR A C 1
ATOM 2323 O O . TYR A 1 303 ? -6.859 10.117 3.033 1 98.12 303 TYR A O 1
ATOM 2331 N N . ARG A 1 304 ? -5.805 8.172 3.35 1 97.94 304 ARG A N 1
ATOM 2332 C CA . ARG A 1 304 ? -6.918 7.359 2.879 1 97.94 304 ARG A CA 1
ATOM 2333 C C . ARG A 1 304 ? -7.406 6.414 3.973 1 97.94 304 ARG A C 1
ATOM 2335 O O . ARG A 1 304 ? -6.598 5.785 4.664 1 97.94 304 ARG A O 1
ATOM 2342 N N . ASN A 1 305 ? -8.75 6.359 4.09 1 97.75 305 ASN A N 1
ATOM 2343 C CA . ASN A 1 305 ? -9.406 5.492 5.066 1 97.75 305 ASN A CA 1
ATOM 2344 C C . ASN A 1 305 ? -10.562 4.715 4.441 1 97.75 305 ASN A C 1
ATOM 2346 O O . ASN A 1 305 ? -11.391 5.293 3.734 1 97.75 305 ASN A O 1
ATOM 2350 N N . GLN A 1 306 ? -10.562 3.457 4.664 1 96.81 306 GLN A N 1
ATOM 2351 C CA . GLN A 1 306 ? -11.734 2.689 4.262 1 96.81 306 GLN A CA 1
ATOM 2352 C C . GLN A 1 306 ? -12.789 2.684 5.359 1 96.81 306 GLN A C 1
ATOM 2354 O O . GLN A 1 306 ? -12.469 2.496 6.535 1 96.81 306 GLN A O 1
ATOM 2359 N N . LEU A 1 307 ? -14.031 2.963 4.996 1 96.38 307 LEU A N 1
ATOM 2360 C CA . LEU A 1 307 ? -15.156 2.916 5.918 1 96.38 307 LEU A CA 1
ATOM 2361 C C . LEU A 1 307 ? -15.938 1.618 5.754 1 96.38 307 LEU A C 1
ATOM 2363 O O . LEU A 1 307 ? -16.016 1.072 4.652 1 96.38 307 LEU A O 1
ATOM 2367 N N . PRO A 1 308 ? -16.578 1.073 6.879 1 96.06 308 PRO A N 1
ATOM 2368 C CA . PRO A 1 308 ? -16.562 1.616 8.242 1 96.06 308 PRO A CA 1
ATOM 2369 C C . PRO A 1 308 ? -15.18 1.533 8.891 1 96.06 308 PRO A C 1
ATOM 2371 O O . PRO A 1 308 ? -14.445 0.569 8.672 1 96.06 308 PRO A O 1
ATOM 2374 N N . GLY A 1 309 ? -14.836 2.506 9.656 1 95.44 309 GLY A N 1
ATOM 2375 C CA . GLY A 1 309 ? -13.562 2.518 10.352 1 95.44 309 GLY A CA 1
ATOM 2376 C C . GLY A 1 309 ? -13.234 3.863 10.969 1 95.44 309 GLY A C 1
ATOM 2377 O O . GLY A 1 309 ? -14 4.82 10.836 1 95.44 309 GLY A O 1
ATOM 2378 N N . THR A 1 310 ? -12.148 3.857 11.734 1 96.5 310 THR A N 1
ATOM 2379 C CA . THR A 1 310 ? -11.648 5.109 12.281 1 96.5 310 THR A CA 1
ATOM 2380 C C . THR A 1 310 ? -10.945 5.93 11.203 1 96.5 310 THR A C 1
ATOM 2382 O O . THR A 1 310 ? -10.531 5.387 10.18 1 96.5 310 THR A O 1
ATOM 2385 N N . VAL A 1 311 ? -10.852 7.195 11.43 1 96.5 311 VAL A N 1
ATOM 2386 C CA . VAL A 1 311 ? -10.281 8.094 10.438 1 96.5 311 VAL A CA 1
ATOM 2387 C C . VAL A 1 311 ? -8.93 8.617 10.922 1 96.5 311 VAL A C 1
ATOM 2389 O O . VAL A 1 311 ? -8.828 9.141 12.031 1 96.5 311 VAL A O 1
ATOM 2392 N N . MET A 1 312 ? -7.977 8.43 10.094 1 94.31 312 MET A N 1
ATOM 2393 C CA . MET A 1 312 ? -6.664 9.031 10.312 1 94.31 312 MET A CA 1
ATOM 2394 C C . MET A 1 312 ? -6.492 10.281 9.445 1 94.31 312 MET A C 1
ATOM 2396 O O . MET A 1 312 ? -7.043 10.359 8.352 1 94.31 312 MET A O 1
ATOM 2400 N N . GLY A 1 313 ? -5.785 11.203 9.906 1 93.62 313 GLY A N 1
ATOM 2401 C CA . GLY A 1 313 ? -5.371 12.328 9.078 1 93.62 313 GLY A CA 1
ATOM 2402 C C . GLY A 1 313 ? -6.32 13.508 9.156 1 93.62 313 GLY A C 1
ATOM 2403 O O . GLY A 1 313 ? -6.16 14.484 8.43 1 93.62 313 GLY A O 1
ATOM 2404 N N . MET A 1 314 ? -7.32 13.398 10.031 1 91.69 314 MET A N 1
ATOM 2405 C CA . MET A 1 314 ? -8.242 14.508 10.242 1 91.69 314 MET A CA 1
ATOM 2406 C C . MET A 1 314 ? -7.855 15.312 11.477 1 91.69 314 MET A C 1
ATOM 2408 O O . MET A 1 314 ? -8.68 15.523 12.367 1 91.69 314 MET A O 1
ATOM 2412 N N . GLY A 1 315 ? -6.605 15.711 11.414 1 89.75 315 GLY A N 1
ATOM 2413 C CA . GLY A 1 315 ? -6.062 16.484 12.516 1 89.75 315 GLY A CA 1
ATOM 2414 C C . GLY A 1 315 ? -5.426 15.633 13.594 1 89.75 315 GLY A C 1
ATOM 2415 O O . GLY A 1 315 ? -4.977 14.516 13.328 1 89.75 315 GLY A O 1
ATOM 2416 N N . TRP A 1 316 ? -5.328 16.141 14.805 1 90.62 316 TRP A N 1
ATOM 2417 C CA . TRP A 1 316 ? -4.523 15.516 15.852 1 90.62 316 TRP A CA 1
ATOM 2418 C C . TRP A 1 316 ? -5.406 15.016 16.984 1 90.62 316 TRP A C 1
ATOM 2420 O O . TRP A 1 316 ? -4.918 14.758 18.094 1 90.62 316 TRP A O 1
ATOM 2430 N N . ASN A 1 317 ? -6.656 14.93 16.734 1 94 317 ASN A N 1
ATOM 2431 C CA . ASN A 1 317 ? -7.621 14.562 17.766 1 94 317 ASN A CA 1
ATOM 2432 C C . ASN A 1 317 ? -7.324 13.18 18.344 1 94 317 ASN A C 1
ATOM 2434 O O . ASN A 1 317 ? -7.582 12.922 19.516 1 94 317 ASN A O 1
ATOM 2438 N N . SER A 1 318 ? -6.758 12.344 17.531 1 93.25 318 SER A N 1
ATOM 2439 C CA . SER A 1 318 ? -6.484 10.969 17.953 1 93.25 318 SER A CA 1
ATOM 2440 C C . SER A 1 318 ? -5.496 10.93 19.109 1 93.25 318 SER A C 1
ATOM 2442 O O . SER A 1 318 ? -5.434 9.945 19.844 1 93.25 318 SER A O 1
ATOM 2444 N N . LEU A 1 319 ? -4.742 11.969 19.344 1 92.06 319 LEU A N 1
ATOM 2445 C CA . LEU A 1 319 ? -3.729 12.023 20.391 1 92.06 319 LEU A CA 1
ATOM 2446 C C . LEU A 1 319 ? -4.375 12.188 21.766 1 92.06 319 LEU A C 1
ATOM 2448 O O . LEU A 1 319 ? -3.734 11.945 22.797 1 92.06 319 LEU A O 1
ATOM 2452 N N . TYR A 1 320 ? -5.684 12.562 21.75 1 93.62 320 TYR A N 1
ATOM 2453 C CA . TYR A 1 320 ? -6.195 13.062 23.016 1 93.62 320 TYR A CA 1
ATOM 2454 C C . TYR A 1 320 ? -7.484 12.344 23.406 1 93.62 320 TYR A C 1
ATOM 2456 O O . TYR A 1 320 ? -8.148 12.727 24.375 1 93.62 320 TYR A O 1
ATOM 2464 N N . VAL A 1 321 ? -7.82 11.422 22.641 1 95.75 321 VAL A N 1
ATOM 2465 C CA . VAL A 1 321 ? -8.953 10.578 22.984 1 95.75 321 VAL A CA 1
ATOM 2466 C C . VAL A 1 321 ? -8.484 9.133 23.172 1 95.75 321 VAL A C 1
ATOM 2468 O O . VAL A 1 321 ? -7.469 8.727 22.594 1 95.75 321 VAL A O 1
ATOM 2471 N N . LYS A 1 322 ? -9.156 8.375 24.047 1 94.62 322 LYS A N 1
ATOM 2472 C CA . LYS A 1 322 ? -8.812 6.969 24.266 1 94.62 322 LYS A CA 1
ATOM 2473 C C . LYS A 1 322 ? -9.016 6.148 23 1 94.62 322 LYS A C 1
ATOM 2475 O O . LYS A 1 322 ? -8.227 5.25 22.703 1 94.62 322 LYS A O 1
ATOM 2480 N N . LYS A 1 323 ? -10.109 6.457 22.344 1 94.81 323 LYS A N 1
ATOM 2481 C CA . LYS A 1 323 ? -10.453 5.781 21.094 1 94.81 323 LYS A CA 1
ATOM 2482 C C . LYS A 1 323 ? -11.117 6.746 20.109 1 94.81 323 LYS A C 1
ATOM 2484 O O . LYS A 1 323 ? -11.969 7.547 20.5 1 94.81 323 LYS A O 1
ATOM 2489 N N . MET A 1 324 ? -10.719 6.68 18.891 1 96.69 324 MET A N 1
ATOM 2490 C CA . MET A 1 324 ? -11.359 7.473 17.844 1 96.69 324 MET A CA 1
ATOM 2491 C C . MET A 1 324 ? -12.719 6.883 17.484 1 96.69 324 MET A C 1
ATOM 2493 O O . MET A 1 324 ? -12.922 5.672 17.562 1 96.69 324 MET A O 1
ATOM 2497 N N . PRO A 1 325 ? -13.648 7.766 17.125 1 97.62 325 PRO A N 1
ATOM 2498 C CA . PRO A 1 325 ? -14.938 7.227 16.703 1 97.62 325 PRO A CA 1
ATOM 2499 C C . PRO A 1 325 ? -14.852 6.434 15.398 1 97.62 325 PRO A C 1
ATOM 2501 O O . PRO A 1 325 ? -14.07 6.785 14.508 1 97.62 325 PRO A O 1
ATOM 2504 N N . VAL A 1 326 ? -15.617 5.387 15.312 1 96.94 326 VAL A N 1
ATOM 2505 C CA . VAL A 1 326 ? -15.766 4.617 14.086 1 96.94 326 VAL A CA 1
ATOM 2506 C C . VAL A 1 326 ? -16.891 5.211 13.234 1 96.94 326 VAL A C 1
ATOM 2508 O O . VAL A 1 326 ? -18.031 5.324 13.688 1 96.94 326 VAL A O 1
ATOM 2511 N N . LEU A 1 327 ? -16.594 5.637 12.023 1 98 327 LEU A N 1
ATOM 2512 C CA . LEU A 1 327 ? -17.609 6.109 11.086 1 98 327 LEU A CA 1
ATOM 2513 C C . LEU A 1 327 ? -18.172 4.949 10.266 1 98 327 LEU A C 1
ATOM 2515 O O . LEU A 1 327 ? -17.422 4.18 9.664 1 98 327 LEU A O 1
ATOM 2519 N N . THR A 1 328 ? -19.453 4.82 10.273 1 97.06 328 THR A N 1
ATOM 2520 C CA . THR A 1 328 ? -20.141 3.713 9.609 1 97.06 328 THR A CA 1
ATOM 2521 C C . THR A 1 328 ? -21.125 4.23 8.57 1 97.06 328 THR A C 1
ATOM 2523 O O . THR A 1 328 ? -22.156 4.82 8.922 1 97.06 328 THR A O 1
ATOM 2526 N N . PRO A 1 329 ? -20.844 4.043 7.316 1 96.81 329 PRO A N 1
ATOM 2527 C CA . PRO A 1 329 ? -21.812 4.465 6.301 1 96.81 329 PRO A CA 1
ATOM 2528 C C . PRO A 1 329 ? -23.016 3.531 6.215 1 96.81 329 PRO A C 1
ATOM 2530 O O . PRO A 1 329 ? -22.906 2.338 6.5 1 96.81 329 PRO A O 1
ATOM 2533 N N . ARG A 1 330 ? -24.125 4.125 5.844 1 94.69 330 ARG A N 1
ATOM 2534 C CA . ARG A 1 330 ? -25.297 3.285 5.602 1 94.69 330 ARG A CA 1
ATOM 2535 C C . ARG A 1 330 ? -25.047 2.32 4.445 1 94.69 330 ARG A C 1
ATOM 2537 O O . ARG A 1 330 ? -25.328 1.125 4.555 1 94.69 330 ARG A O 1
ATOM 2544 N N . ASP A 1 331 ? -24.562 2.83 3.334 1 91.5 331 ASP A N 1
ATOM 2545 C CA . ASP A 1 331 ? -24.203 2.08 2.137 1 91.5 331 ASP A CA 1
ATOM 2546 C C . ASP A 1 331 ? -22.719 2.271 1.799 1 91.5 331 ASP A C 1
ATOM 2548 O O . ASP A 1 331 ? -22.062 3.156 2.35 1 91.5 331 ASP A O 1
ATOM 2552 N N . HIS A 1 332 ? -22.297 1.426 0.958 1 91.38 332 HIS A N 1
ATOM 2553 C CA . HIS A 1 332 ? -20.922 1.577 0.534 1 91.38 332 HIS A CA 1
ATOM 2554 C C . HIS A 1 332 ? -20.672 2.959 -0.06 1 91.38 332 HIS A C 1
ATOM 2556 O O . HIS A 1 332 ? -21.469 3.441 -0.871 1 91.38 332 HIS A O 1
ATOM 2562 N N . CYS A 1 333 ? -19.578 3.561 0.354 1 94.5 333 CYS A N 1
ATOM 2563 C CA . CYS A 1 333 ? -19.297 4.891 -0.167 1 94.5 333 CYS A CA 1
ATOM 2564 C C . CYS A 1 333 ? -17.828 5.004 -0.601 1 94.5 333 CYS A C 1
ATOM 2566 O O . CYS A 1 333 ? -17.328 6.105 -0.834 1 94.5 333 CYS A O 1
ATOM 2568 N N . GLY A 1 334 ? -17.094 3.871 -0.682 1 93.75 334 GLY A N 1
ATOM 2569 C CA . GLY A 1 334 ? -15.688 3.896 -1.055 1 93.75 334 GLY A CA 1
ATOM 2570 C C . GLY A 1 334 ? -14.797 4.488 0.021 1 93.75 334 GLY A C 1
ATOM 2571 O O . GLY A 1 334 ? -15.18 4.555 1.188 1 93.75 334 GLY A O 1
ATOM 2572 N N . PRO A 1 335 ? -13.586 4.871 -0.373 1 96.69 335 PRO A N 1
ATOM 2573 C CA . PRO A 1 335 ? -12.648 5.418 0.608 1 96.69 335 PRO A CA 1
ATOM 2574 C C . PRO A 1 335 ? -12.961 6.867 0.973 1 96.69 335 PRO A C 1
ATOM 2576 O O . PRO A 1 335 ? -13.461 7.625 0.138 1 96.69 335 PRO A O 1
ATOM 2579 N N . LEU A 1 336 ? -12.625 7.156 2.236 1 98.25 336 LEU A N 1
ATOM 2580 C CA . LEU A 1 336 ? -12.523 8.539 2.689 1 98.25 336 LEU A CA 1
ATOM 2581 C C . LEU A 1 336 ? -11.102 9.062 2.512 1 98.25 336 LEU A C 1
ATOM 2583 O O . LEU A 1 336 ? -10.164 8.531 3.104 1 98.25 336 LEU A O 1
ATOM 2587 N N . ILE A 1 337 ? -10.938 10.047 1.681 1 98.5 337 ILE A N 1
ATOM 2588 C CA . ILE A 1 337 ? -9.664 10.711 1.438 1 98.5 337 ILE A CA 1
ATOM 2589 C C . ILE A 1 337 ? -9.656 12.078 2.125 1 98.5 337 ILE A C 1
ATOM 2591 O O . ILE A 1 337 ? -10.508 12.922 1.852 1 98.5 337 ILE A O 1
ATOM 2595 N N . CYS A 1 338 ? -8.664 12.219 3.023 1 98.5 338 CYS A N 1
ATOM 2596 C CA . CYS A 1 338 ? -8.773 13.438 3.826 1 98.5 338 CYS A CA 1
ATOM 2597 C C . CYS A 1 338 ? -7.398 13.906 4.289 1 98.5 338 CYS A C 1
ATOM 2599 O O . CYS A 1 338 ? -6.414 13.172 4.172 1 98.5 338 CYS A O 1
ATOM 2601 N N . HIS A 1 339 ? -7.363 15.102 4.703 1 98.38 339 HIS A N 1
ATOM 2602 C CA . HIS A 1 339 ? -6.176 15.664 5.336 1 98.38 339 HIS A CA 1
ATOM 2603 C C . HIS A 1 339 ? -6.531 16.859 6.219 1 98.38 339 HIS A C 1
ATOM 2605 O O . HIS A 1 339 ? -7.328 17.703 5.828 1 98.38 339 HIS A O 1
ATOM 2611 N N . GLY A 1 340 ? -6.008 16.859 7.371 1 96.75 340 GLY A N 1
ATOM 2612 C CA . GLY A 1 340 ? -6.074 18.047 8.211 1 96.75 340 GLY A CA 1
ATOM 2613 C C . GLY A 1 340 ? -4.945 19.031 7.961 1 96.75 340 GLY A C 1
ATOM 2614 O O . GLY A 1 340 ? -3.869 18.641 7.5 1 96.75 340 GLY A O 1
ATOM 2615 N N . GLY A 1 341 ? -5.254 20.281 8.086 1 95.62 341 GLY A N 1
ATOM 2616 C CA . GLY A 1 341 ? -4.246 21.328 8.047 1 95.62 341 GLY A CA 1
ATOM 2617 C C . GLY A 1 341 ? -4.02 21.984 9.398 1 95.62 341 GLY A C 1
ATOM 2618 O O . GLY A 1 341 ? -4.969 22.219 10.148 1 95.62 341 GLY A O 1
ATOM 2619 N N . SER A 1 342 ? -2.74 22.141 9.672 1 93.31 342 SER A N 1
ATOM 2620 C CA . SER A 1 342 ? -2.441 22.781 10.945 1 93.31 342 SER A CA 1
ATOM 2621 C C . SER A 1 342 ? -1.257 23.734 10.82 1 93.31 342 SER A C 1
ATOM 2623 O O . SER A 1 342 ? -0.277 23.438 10.141 1 93.31 342 SER A O 1
ATOM 2625 N N . LEU A 1 343 ? -1.372 24.859 11.414 1 92.69 343 LEU A N 1
ATOM 2626 C CA . LEU A 1 343 ? -0.393 25.906 11.695 1 92.69 343 LEU A CA 1
ATOM 2627 C C . LEU A 1 343 ? -0.713 26.609 13.008 1 92.69 343 LEU A C 1
ATOM 2629 O O . LEU A 1 343 ? -1.858 26.578 13.469 1 92.69 343 LEU A O 1
ATOM 2633 N N . PRO A 1 344 ? 0.35 27.219 13.578 1 93.31 344 PRO A N 1
ATOM 2634 C CA . PRO A 1 344 ? -0.011 27.984 14.773 1 93.31 344 PRO A CA 1
ATOM 2635 C C . PRO A 1 344 ? -1.124 28.984 14.516 1 93.31 344 PRO A C 1
ATOM 2637 O O . PRO A 1 344 ? -0.964 29.891 13.688 1 93.31 344 PRO A O 1
ATOM 2640 N N . GLY A 1 345 ? -2.26 28.719 15.133 1 96.38 345 GLY A N 1
ATOM 2641 C CA . GLY A 1 345 ? -3.379 29.641 15.031 1 96.38 345 GLY A CA 1
ATOM 2642 C C . GLY A 1 345 ? -4.48 29.141 14.117 1 96.38 345 GLY A C 1
ATOM 2643 O O . GLY A 1 345 ? -5.566 29.719 14.07 1 96.38 345 GLY A O 1
ATOM 2644 N N . TYR A 1 346 ? -4.25 28.031 13.469 1 96.88 346 TYR A N 1
ATOM 2645 C CA . TYR A 1 346 ? -5.23 27.594 12.484 1 96.88 346 TYR A CA 1
ATOM 2646 C C . TYR A 1 346 ? -5.34 26.078 12.469 1 96.88 346 TYR A C 1
ATOM 2648 O O . TYR A 1 346 ? -4.336 25.375 12.609 1 96.88 346 TYR A O 1
ATOM 2656 N N . HIS A 1 347 ? -6.543 25.562 12.312 1 97.38 347 HIS A N 1
ATOM 2657 C CA . HIS A 1 347 ? -6.844 24.188 11.906 1 97.38 347 HIS A CA 1
ATOM 2658 C C . HIS A 1 347 ? -7.844 24.172 10.75 1 97.38 347 HIS A C 1
ATOM 2660 O O . HIS A 1 347 ? -8.773 24.984 10.719 1 97.38 347 HIS A O 1
ATOM 2666 N N . SER A 1 348 ? -7.625 23.375 9.828 1 98.19 348 SER A N 1
ATOM 2667 C CA . SER A 1 348 ? -8.523 23.156 8.703 1 98.19 348 SER A CA 1
ATOM 2668 C C . SER A 1 348 ? -8.664 21.688 8.367 1 98.19 348 SER A C 1
ATOM 2670 O O . SER A 1 348 ? -7.875 20.859 8.844 1 98.19 348 SER A O 1
ATOM 2672 N N . ALA A 1 349 ? -9.664 21.328 7.68 1 98.44 349 ALA A N 1
ATOM 2673 C CA . ALA A 1 349 ? -9.898 19.953 7.254 1 98.44 349 ALA A CA 1
ATOM 2674 C C . ALA A 1 349 ? -10.484 19.906 5.848 1 98.44 349 ALA A C 1
ATOM 2676 O O . ALA A 1 349 ? -11.328 20.734 5.492 1 98.44 349 ALA A O 1
ATOM 2677 N N . LEU A 1 350 ? -9.953 19.062 5.066 1 98.75 350 LEU A N 1
ATOM 2678 C CA . LEU A 1 350 ? -10.461 18.75 3.734 1 98.75 350 LEU A CA 1
ATOM 2679 C C . LEU A 1 350 ? -10.742 17.266 3.596 1 98.75 350 LEU A C 1
ATOM 2681 O O . LEU A 1 350 ? -9.93 16.438 3.994 1 98.75 350 LEU A O 1
ATOM 2685 N N . ALA A 1 351 ? -11.969 16.891 3.152 1 98.75 351 ALA A N 1
ATOM 2686 C CA . ALA A 1 351 ? -12.352 15.5 2.965 1 98.75 351 ALA A CA 1
ATOM 2687 C C . ALA A 1 351 ? -13.031 15.297 1.609 1 98.75 351 ALA A C 1
ATOM 2689 O O . ALA A 1 351 ? -13.812 16.141 1.165 1 98.75 351 ALA A O 1
ATOM 2690 N N . LEU A 1 352 ? -12.68 14.227 0.969 1 98.75 352 LEU A N 1
ATOM 2691 C CA . LEU A 1 352 ? -13.258 13.805 -0.298 1 98.75 352 LEU A CA 1
ATOM 2692 C C . LEU A 1 352 ? -13.836 12.391 -0.183 1 98.75 352 LEU A C 1
ATOM 2694 O O . LEU A 1 352 ? -13.211 11.508 0.401 1 98.75 352 LEU A O 1
ATOM 2698 N N . LEU A 1 353 ? -15.031 12.211 -0.675 1 98.12 353 LEU A N 1
ATOM 2699 C CA . LEU A 1 353 ? -15.625 10.906 -0.926 1 98.12 353 LEU A CA 1
ATOM 2700 C C . LEU A 1 353 ? -15.938 10.727 -2.408 1 98.12 353 LEU A C 1
ATOM 2702 O O . LEU A 1 353 ? -17.078 10.906 -2.83 1 98.12 353 LEU A O 1
ATOM 2706 N N . PRO A 1 354 ? -14.945 10.258 -3.135 1 97.06 354 PRO A N 1
ATOM 2707 C CA . PRO A 1 354 ? -15.047 10.266 -4.598 1 97.06 354 PRO A CA 1
ATOM 2708 C C . PRO A 1 354 ? -16.219 9.43 -5.113 1 97.06 354 PRO A C 1
ATOM 2710 O O . PRO A 1 354 ? -16.875 9.812 -6.082 1 97.06 354 PRO A O 1
ATOM 2713 N N . GLN A 1 355 ? -16.5 8.32 -4.492 1 93.88 355 GLN A N 1
ATOM 2714 C CA . GLN A 1 355 ? -17.516 7.41 -5.02 1 93.88 355 GLN A CA 1
ATOM 2715 C C . GLN A 1 355 ? -18.906 8.047 -4.969 1 93.88 355 GLN A C 1
ATOM 2717 O O . GLN A 1 355 ? -19.75 7.773 -5.824 1 93.88 355 GLN A O 1
ATOM 2722 N N . ILE A 1 356 ? -19.172 8.875 -3.973 1 95.19 356 ILE A N 1
ATOM 2723 C CA . ILE A 1 356 ? -20.484 9.523 -3.883 1 95.19 356 ILE A CA 1
ATOM 2724 C C . ILE A 1 356 ? -20.344 11 -4.238 1 95.19 356 ILE A C 1
ATOM 2726 O O . ILE A 1 356 ? -21.281 11.781 -4.012 1 95.19 356 ILE A O 1
ATOM 2730 N N . ASP A 1 357 ? -19.172 11.43 -4.703 1 96.81 357 ASP A N 1
ATOM 2731 C CA . ASP A 1 357 ? -18.875 12.75 -5.242 1 96.81 357 ASP A CA 1
ATOM 2732 C C . ASP A 1 357 ? -19.125 13.836 -4.199 1 96.81 357 ASP A C 1
ATOM 2734 O O . ASP A 1 357 ? -19.891 14.781 -4.453 1 96.81 357 ASP A O 1
ATOM 2738 N N . VAL A 1 358 ? -18.531 13.695 -3.102 1 98.19 358 VAL A N 1
ATOM 2739 C CA . VAL A 1 358 ? -18.672 14.633 -1.99 1 98.19 358 VAL A CA 1
ATOM 2740 C C . VAL A 1 358 ? -17.328 15.305 -1.702 1 98.19 358 VAL A C 1
ATOM 2742 O O . VAL A 1 358 ? -16.281 14.648 -1.74 1 98.19 358 VAL A O 1
ATOM 2745 N N . ALA A 1 359 ? -17.359 16.578 -1.439 1 98.81 359 ALA A N 1
ATOM 2746 C CA . ALA A 1 359 ? -16.219 17.344 -0.935 1 98.81 359 ALA A CA 1
ATOM 2747 C C . ALA A 1 359 ? -16.625 18.203 0.267 1 98.81 359 ALA A C 1
ATOM 2749 O O . ALA A 1 359 ? -17.703 18.797 0.279 1 98.81 359 ALA A O 1
ATOM 2750 N N . ILE A 1 360 ? -15.797 18.219 1.305 1 98.88 360 ILE A N 1
ATOM 2751 C CA . ILE A 1 360 ? -16.031 18.969 2.537 1 98.88 360 ILE A CA 1
ATOM 2752 C C . ILE A 1 360 ? -14.797 19.812 2.869 1 98.88 360 ILE A C 1
ATOM 2754 O O . ILE A 1 360 ? -13.664 19.312 2.801 1 98.88 360 ILE A O 1
ATOM 2758 N N . VAL A 1 361 ? -14.992 21.031 3.227 1 98.88 361 VAL A N 1
ATOM 2759 C CA . VAL A 1 361 ? -13.898 21.859 3.717 1 98.88 361 VAL A CA 1
ATOM 2760 C C . VAL A 1 361 ? -14.336 22.594 4.98 1 98.88 361 VAL A C 1
ATOM 2762 O O . VAL A 1 361 ? -15.484 23.031 5.086 1 98.88 361 VAL A O 1
ATOM 2765 N N . VAL A 1 362 ? -13.516 22.656 5.945 1 98.88 362 VAL A N 1
ATOM 2766 C CA . VAL A 1 362 ? -13.711 23.359 7.203 1 98.88 362 VAL A CA 1
ATOM 2767 C C . VAL A 1 362 ? -12.453 24.156 7.559 1 98.88 362 VAL A C 1
ATOM 2769 O O . VAL A 1 362 ? -11.344 23.609 7.535 1 98.88 362 VAL A O 1
ATOM 2772 N N . CYS A 1 363 ? -12.578 25.406 7.863 1 98.75 363 CYS A N 1
ATOM 2773 C CA . CYS A 1 363 ? -11.477 26.234 8.32 1 98.75 363 CYS A CA 1
ATOM 2774 C C . CYS A 1 363 ? -11.789 26.875 9.664 1 98.75 363 CYS A C 1
ATOM 2776 O O . CYS A 1 363 ? -12.93 27.281 9.914 1 98.75 363 CYS A O 1
ATOM 2778 N N . THR A 1 364 ? -10.859 26.875 10.531 1 98.5 364 THR A N 1
ATOM 2779 C CA . THR A 1 364 ? -10.953 27.516 11.828 1 98.5 364 THR A CA 1
ATOM 2780 C C . THR A 1 364 ? -9.711 28.359 12.109 1 98.5 364 THR A C 1
ATOM 2782 O O . THR A 1 364 ? -8.68 28.188 11.461 1 98.5 364 THR A O 1
ATOM 2785 N N . ASN A 1 365 ? -9.805 29.297 13.039 1 98.38 365 ASN A N 1
ATOM 2786 C CA . ASN A 1 365 ? -8.695 30.203 13.242 1 98.38 365 ASN A CA 1
ATOM 2787 C C . ASN A 1 365 ? -8.172 30.141 14.68 1 98.38 365 ASN A C 1
ATOM 2789 O O . ASN A 1 365 ? -7.949 31.172 15.312 1 98.38 365 ASN A O 1
ATOM 2793 N N . SER A 1 366 ? -7.945 28.938 15.172 1 96.44 366 SER A N 1
ATOM 2794 C CA . SER A 1 366 ? -7.27 28.703 16.438 1 96.44 366 SER A CA 1
ATOM 2795 C C . SER A 1 366 ? -6.582 27.344 16.469 1 96.44 366 SER A C 1
ATOM 2797 O O . SER A 1 366 ? -7.008 26.422 15.773 1 96.44 366 SER A O 1
ATOM 2799 N N . ILE A 1 367 ? -5.426 27.312 17.156 1 93.5 367 ILE A N 1
ATOM 2800 C CA . ILE A 1 367 ? -5 26.016 17.688 1 93.5 367 ILE A CA 1
ATOM 2801 C C . ILE A 1 367 ? -5.738 25.719 18.984 1 93.5 367 ILE A C 1
ATOM 2803 O O . ILE A 1 367 ? -5.422 26.297 20.031 1 93.5 367 ILE A O 1
ATOM 2807 N N . GLY A 1 368 ? -6.711 24.844 18.953 1 91.31 368 GLY A N 1
ATOM 2808 C CA . GLY A 1 368 ? -7.656 24.641 20.047 1 91.31 368 GLY A CA 1
ATOM 2809 C C . GLY A 1 368 ? -7.258 23.516 20.984 1 91.31 368 GLY A C 1
ATOM 2810 O O . GLY A 1 368 ? -6.172 22.953 20.859 1 91.31 368 GLY A O 1
ATOM 2811 N N . LEU A 1 369 ? -8.016 23.297 22.125 1 94.06 369 LEU A N 1
ATOM 2812 C CA . LEU A 1 369 ? -7.922 22.156 23.031 1 94.06 369 LEU A CA 1
ATOM 2813 C C . LEU A 1 369 ? -8.398 20.875 22.328 1 94.06 369 LEU A C 1
ATOM 2815 O O . LEU A 1 369 ? -8.547 19.844 22.984 1 94.06 369 LEU A O 1
ATOM 2819 N N . GLY A 1 370 ? -8.359 20.875 21.172 1 91.56 370 GLY A N 1
ATOM 2820 C CA . GLY A 1 370 ? -8.781 19.906 20.156 1 91.56 370 GLY A CA 1
ATOM 2821 C C . GLY A 1 370 ? -8.945 20.516 18.781 1 91.56 370 GLY A C 1
ATOM 2822 O O . GLY A 1 370 ? -9.008 21.734 18.641 1 91.56 370 GLY A O 1
ATOM 2823 N N . ASP A 1 371 ? -8.867 19.656 17.812 1 95.38 371 ASP A N 1
ATOM 2824 C CA . ASP A 1 371 ? -9.023 20.141 16.453 1 95.38 371 ASP A CA 1
ATOM 2825 C C . ASP A 1 371 ? -10.492 20.188 16.047 1 95.38 371 ASP A C 1
ATOM 2827 O O . ASP A 1 371 ? -11.039 19.188 15.555 1 95.38 371 ASP A O 1
ATOM 2831 N N . ALA A 1 372 ? -11.07 21.328 16.219 1 97.38 372 ALA A N 1
ATOM 2832 C CA . ALA A 1 372 ? -12.484 21.516 15.922 1 97.38 372 ALA A CA 1
ATOM 2833 C C . ALA A 1 372 ? -12.797 21.188 14.469 1 97.38 372 ALA A C 1
ATOM 2835 O O . ALA A 1 372 ? -13.852 20.609 14.164 1 97.38 372 ALA A O 1
ATOM 2836 N N . SER A 1 373 ? -11.938 21.609 13.562 1 98.38 373 SER A N 1
ATOM 2837 C CA . SER A 1 373 ? -12.188 21.344 12.148 1 98.38 373 SER A CA 1
ATOM 2838 C C . SER A 1 373 ? -12.32 19.844 11.875 1 98.38 373 SER A C 1
ATOM 2840 O O . SER A 1 373 ? -13.156 19.422 11.078 1 98.38 373 SER A O 1
ATOM 2842 N N . GLY A 1 374 ? -11.469 19.016 12.523 1 98.06 374 GLY A N 1
ATOM 2843 C CA . GLY A 1 374 ? -11.555 17.578 12.391 1 98.06 374 GLY A CA 1
ATOM 2844 C C . GLY A 1 374 ? -12.867 17 12.906 1 98.06 374 GLY A C 1
ATOM 2845 O O . GLY A 1 374 ? -13.5 16.188 12.234 1 98.06 374 GLY A O 1
ATOM 2846 N N . TRP A 1 375 ? -13.289 17.422 14.094 1 98.25 375 TRP A N 1
ATOM 2847 C CA . TRP A 1 375 ? -14.539 16.953 14.68 1 98.25 375 TRP A CA 1
ATOM 2848 C C . TRP A 1 375 ? -15.734 17.344 13.82 1 98.25 375 TRP A C 1
ATOM 2850 O O . TRP A 1 375 ? -16.625 16.547 13.578 1 98.25 375 TRP A O 1
ATOM 2860 N N . ILE A 1 376 ? -15.727 18.625 13.391 1 98.62 376 ILE A N 1
ATOM 2861 C CA . ILE A 1 376 ? -16.812 19.125 12.547 1 98.62 376 ILE A CA 1
ATOM 2862 C C . ILE A 1 376 ? -16.875 18.328 11.25 1 98.62 376 ILE A C 1
ATOM 2864 O O . ILE A 1 376 ? -17.953 17.922 10.82 1 98.62 376 ILE A O 1
ATOM 2868 N N . SER A 1 377 ? -15.727 18.109 10.656 1 98.56 377 SER A N 1
ATOM 2869 C CA . SER A 1 377 ? -15.664 17.328 9.422 1 98.56 377 SER A CA 1
ATOM 2870 C C . SER A 1 377 ? -16.234 15.93 9.617 1 98.56 377 SER A C 1
ATOM 2872 O O . SER A 1 377 ? -16.984 15.438 8.766 1 98.56 377 SER A O 1
ATOM 2874 N N . MET A 1 378 ? -15.859 15.297 10.711 1 98.38 378 MET A N 1
ATOM 2875 C CA . MET A 1 378 ? -16.359 13.945 10.961 1 98.38 378 MET A CA 1
ATOM 2876 C C . MET A 1 378 ? -17.875 13.945 11.125 1 98.38 378 MET A C 1
ATOM 2878 O O . MET A 1 378 ? -18.547 13.031 10.648 1 98.38 378 MET A O 1
ATOM 2882 N N . ALA A 1 379 ? -18.391 14.961 11.797 1 98.56 379 ALA A N 1
ATOM 2883 C CA . ALA A 1 379 ? -19.844 15.086 11.922 1 98.56 379 ALA A CA 1
ATOM 2884 C C . ALA A 1 379 ? -20.5 15.273 10.555 1 98.56 379 ALA A C 1
ATOM 2886 O O . ALA A 1 379 ? -21.547 14.68 10.273 1 98.56 379 ALA A O 1
ATOM 2887 N N . LEU A 1 380 ? -19.922 16.109 9.734 1 98.75 380 LEU A N 1
ATOM 2888 C CA . LEU A 1 380 ? -20.438 16.344 8.391 1 98.75 380 LEU A CA 1
ATOM 2889 C C . LEU A 1 380 ? -20.375 15.062 7.555 1 98.75 380 LEU A C 1
ATOM 2891 O O . LEU A 1 380 ? -21.312 14.75 6.832 1 98.75 380 LEU A O 1
ATOM 2895 N N . ILE A 1 381 ? -19.266 14.328 7.637 1 98.62 381 ILE A N 1
ATOM 2896 C CA . ILE A 1 381 ? -19.109 13.07 6.91 1 98.62 381 ILE A CA 1
ATOM 2897 C C . ILE A 1 381 ? -20.203 12.102 7.312 1 98.62 381 ILE A C 1
ATOM 2899 O O . ILE A 1 381 ? -20.859 11.492 6.453 1 98.62 381 ILE A O 1
ATOM 2903 N N . GLU A 1 382 ? -20.422 11.961 8.617 1 98.38 382 GLU A N 1
ATOM 2904 C CA . GLU A 1 382 ? -21.453 11.047 9.086 1 98.38 382 GLU A CA 1
ATOM 2905 C C . GLU A 1 382 ? -22.812 11.422 8.523 1 98.38 382 GLU A C 1
ATOM 2907 O O . GLU A 1 382 ? -23.609 10.539 8.172 1 98.38 382 GLU A O 1
ATOM 2912 N N . ALA A 1 383 ? -23.078 12.727 8.477 1 98.25 383 ALA A N 1
ATOM 2913 C CA . ALA A 1 383 ? -24.328 13.195 7.891 1 98.25 383 ALA A CA 1
ATOM 2914 C C . ALA A 1 383 ? -24.438 12.812 6.418 1 98.25 383 ALA A C 1
ATOM 2916 O O . ALA A 1 383 ? -25.484 12.391 5.949 1 98.25 383 ALA A O 1
ATOM 2917 N N . LEU A 1 384 ? -23.391 12.93 5.723 1 98.06 384 LEU A N 1
ATOM 2918 C CA . LEU A 1 384 ? -23.375 12.758 4.273 1 98.06 384 LEU A CA 1
ATOM 2919 C C . LEU A 1 384 ? -23.422 11.281 3.9 1 98.06 384 LEU A C 1
ATOM 2921 O O . LEU A 1 384 ? -24 10.914 2.877 1 98.06 384 LEU A O 1
ATOM 2925 N N . ILE A 1 385 ? -22.781 10.422 4.727 1 97.31 385 ILE A N 1
ATOM 2926 C CA . ILE A 1 385 ? -22.781 8.992 4.434 1 97.31 385 ILE A CA 1
ATOM 2927 C C . ILE A 1 385 ? -24.016 8.344 5.039 1 97.31 385 ILE A C 1
ATOM 2929 O O . ILE A 1 385 ? -24.188 7.129 4.953 1 97.31 385 ILE A O 1
ATOM 2933 N N . ASP A 1 386 ? -24.859 9.188 5.664 1 96.56 386 ASP A N 1
ATOM 2934 C CA . ASP A 1 386 ? -26.109 8.734 6.238 1 96.56 386 ASP A CA 1
ATOM 2935 C C . ASP A 1 386 ? -25.891 7.586 7.219 1 96.56 386 ASP A C 1
ATOM 2937 O O . ASP A 1 386 ? -26.5 6.52 7.078 1 96.56 386 ASP A O 1
ATOM 2941 N N . THR A 1 387 ? -25.031 7.859 8.18 1 97.06 387 THR A N 1
ATOM 2942 C CA . THR A 1 387 ? -24.656 6.816 9.133 1 97.06 387 THR A CA 1
ATOM 2943 C C . THR A 1 387 ? -25.891 6.312 9.891 1 97.06 387 THR A C 1
ATOM 2945 O O . THR A 1 387 ? -26.734 7.102 10.297 1 97.06 387 THR A O 1
ATOM 2948 N N . PRO A 1 388 ? -26.031 4.996 10.133 1 95.5 388 PRO A N 1
ATOM 2949 C CA . PRO A 1 388 ? -27.141 4.465 10.938 1 95.5 388 PRO A CA 1
ATOM 2950 C C . PRO A 1 388 ? -26.906 4.637 12.438 1 95.5 388 PRO A C 1
ATOM 2952 O O . PRO A 1 388 ? -27.844 4.473 13.234 1 95.5 388 PRO A O 1
ATOM 2955 N N . SER A 1 389 ? -25.688 4.91 12.82 1 94.31 389 SER A N 1
ATOM 2956 C CA . SER A 1 389 ? -25.312 5.043 14.219 1 94.31 389 SER A CA 1
ATOM 2957 C C . SER A 1 389 ? -24.422 6.262 14.438 1 94.31 389 SER A C 1
ATOM 2959 O O . SER A 1 389 ? -23.203 6.129 14.57 1 94.31 389 SER A O 1
ATOM 2961 N N . PRO A 1 390 ? -24.984 7.395 14.516 1 96 390 PRO A N 1
ATOM 2962 C CA . PRO A 1 390 ? -24.172 8.602 14.672 1 96 390 PRO A CA 1
ATOM 2963 C C . PRO A 1 390 ? -23.359 8.609 15.969 1 96 390 PRO A C 1
ATOM 2965 O O . PRO A 1 390 ? -23.859 8.164 17.016 1 96 390 PRO A O 1
ATOM 2968 N N . ASN A 1 391 ? -22.141 9.023 15.953 1 98.06 391 ASN A N 1
ATOM 2969 C CA . ASN A 1 391 ? -21.281 9.188 17.125 1 98.06 391 ASN A CA 1
ATOM 2970 C C . ASN A 1 391 ? -21.609 10.469 17.875 1 98.06 391 ASN A C 1
ATOM 2972 O O . ASN A 1 391 ? -22.078 11.445 17.297 1 98.06 391 ASN A O 1
ATOM 2976 N N . ASP A 1 392 ? -21.422 10.453 19.172 1 98.31 392 ASP A N 1
ATOM 2977 C CA . ASP A 1 392 ? -21.516 11.664 20 1 98.31 392 ASP A CA 1
ATOM 2978 C C . ASP A 1 392 ? -20.25 12.516 19.859 1 98.31 392 ASP A C 1
ATOM 2980 O O . ASP A 1 392 ? -19.391 12.5 20.75 1 98.31 392 ASP A O 1
ATOM 2984 N N . ILE A 1 393 ? -20.234 13.312 18.859 1 98.12 393 ILE A N 1
ATOM 2985 C CA . ILE A 1 393 ? -19.047 14.086 18.531 1 98.12 393 ILE A CA 1
ATOM 2986 C C . ILE A 1 393 ? -18.719 15.055 19.656 1 98.12 393 ILE A C 1
ATOM 2988 O O . ILE A 1 393 ? -17.547 15.312 19.953 1 98.12 393 ILE A O 1
ATOM 2992 N N . ILE A 1 394 ? -19.734 15.617 20.312 1 98.31 394 ILE A N 1
ATOM 2993 C CA . ILE A 1 394 ? -19.531 16.547 21.422 1 98.31 394 ILE A CA 1
ATOM 2994 C C . ILE A 1 394 ? -18.781 15.836 22.562 1 98.31 394 ILE A C 1
ATOM 2996 O O . ILE A 1 394 ? -17.859 16.406 23.156 1 98.31 394 ILE A O 1
ATOM 3000 N N . ARG A 1 395 ? -19.172 14.617 22.812 1 98.44 395 ARG A N 1
ATOM 3001 C CA . ARG A 1 395 ? -18.484 13.852 23.844 1 98.44 395 ARG A CA 1
ATOM 3002 C C . ARG A 1 395 ? -17.016 13.641 23.5 1 98.44 395 ARG A C 1
ATOM 3004 O O . ARG A 1 395 ? -16.141 13.805 24.359 1 98.44 395 ARG A O 1
ATOM 3011 N N . TYR A 1 396 ? -16.766 13.227 22.266 1 98.31 396 TYR A N 1
ATOM 3012 C CA . TYR A 1 396 ? -15.391 13.016 21.812 1 98.31 396 TYR A CA 1
ATOM 3013 C C . TYR A 1 396 ? -14.586 14.312 21.906 1 98.31 396 TYR A C 1
ATOM 3015 O O . TYR A 1 396 ? -13.438 14.312 22.344 1 98.31 396 TYR A O 1
ATOM 3023 N N . ALA A 1 397 ? -15.195 15.406 21.438 1 97.94 397 ALA A N 1
ATOM 3024 C CA . ALA A 1 397 ? -14.531 16.703 21.469 1 97.94 397 ALA A CA 1
ATOM 3025 C C . ALA A 1 397 ? -14.203 17.109 22.906 1 97.94 397 ALA A C 1
ATOM 3027 O O . ALA A 1 397 ? -13.133 17.641 23.188 1 97.94 397 ALA A O 1
ATOM 3028 N N . THR A 1 398 ? -15.164 16.859 23.797 1 98.19 398 THR A N 1
ATOM 3029 C CA . THR A 1 398 ? -14.961 17.188 25.203 1 98.19 398 THR A CA 1
ATOM 3030 C C . THR A 1 398 ? -13.812 16.375 25.797 1 98.19 398 THR A C 1
ATOM 3032 O O . THR A 1 398 ? -12.945 16.906 26.484 1 98.19 398 THR A O 1
ATOM 3035 N N . GLU A 1 399 ? -13.828 15.094 25.469 1 98.25 399 GLU A N 1
ATOM 3036 C CA . GLU A 1 399 ? -12.742 14.227 25.922 1 98.25 399 GLU A CA 1
ATOM 3037 C C . GLU A 1 399 ? -11.391 14.719 25.406 1 98.25 399 GLU A C 1
ATOM 3039 O O . GLU A 1 399 ? -10.414 14.766 26.156 1 98.25 399 GLU A O 1
ATOM 3044 N N . ALA A 1 400 ? -11.375 15.047 24.156 1 96.88 400 ALA A N 1
ATOM 3045 C CA . ALA A 1 400 ? -10.133 15.516 23.547 1 96.88 400 ALA A CA 1
ATOM 3046 C C . ALA A 1 400 ? -9.656 16.812 24.188 1 96.88 400 ALA A C 1
ATOM 3048 O O . ALA A 1 400 ? -8.461 17 24.406 1 96.88 400 ALA A O 1
ATOM 3049 N N . ALA A 1 401 ? -10.594 17.734 24.422 1 97 401 ALA A N 1
ATOM 3050 C CA . ALA A 1 401 ? -10.242 19.016 25.031 1 97 401 ALA A CA 1
ATOM 3051 C C . ALA A 1 401 ? -9.617 18.812 26.406 1 97 401 ALA A C 1
ATOM 3053 O O . ALA A 1 401 ? -8.594 19.422 26.734 1 97 401 ALA A O 1
ATOM 3054 N N . VAL A 1 402 ? -10.219 17.953 27.172 1 97 402 VAL A N 1
ATOM 3055 C CA . VAL A 1 402 ? -9.711 17.656 28.516 1 97 402 VAL A CA 1
ATOM 3056 C C . VAL A 1 402 ? -8.336 16.984 28.406 1 97 402 VAL A C 1
ATOM 3058 O O . VAL A 1 402 ? -7.41 17.328 29.141 1 97 402 VAL A O 1
ATOM 3061 N N . GLY A 1 403 ? -8.281 16.016 27.516 1 95.31 403 GLY A N 1
ATOM 3062 C CA . GLY A 1 403 ? -7.012 15.336 27.312 1 95.31 403 GLY A CA 1
ATOM 3063 C C . GLY A 1 403 ? -5.887 16.266 26.922 1 95.31 403 GLY A C 1
ATOM 3064 O O . GLY A 1 403 ? -4.762 16.141 27.406 1 95.31 403 GLY A O 1
ATOM 3065 N N . HIS A 1 404 ? -6.207 17.156 26 1 95.62 404 HIS A N 1
ATOM 3066 C CA . HIS A 1 404 ? -5.199 18.109 25.531 1 95.62 404 HIS A CA 1
ATOM 3067 C C . HIS A 1 404 ? -4.766 19.047 26.656 1 95.62 404 HIS A C 1
ATOM 3069 O O . HIS A 1 404 ? -3.572 19.297 26.828 1 95.62 404 HIS A O 1
ATOM 3075 N N . ALA A 1 405 ? -5.672 19.578 27.375 1 95.31 405 ALA A N 1
ATOM 3076 C CA . ALA A 1 405 ? -5.359 20.484 28.5 1 95.31 405 ALA A CA 1
ATOM 3077 C C . ALA A 1 405 ? -4.473 19.781 29.516 1 95.31 405 ALA A C 1
ATOM 3079 O O . ALA A 1 405 ? -3.621 20.422 30.141 1 95.31 405 ALA A O 1
ATOM 3080 N N . ASN A 1 406 ? -4.637 18.484 29.641 1 94.56 406 ASN A N 1
ATOM 3081 C CA . ASN A 1 406 ? -3.91 17.734 30.656 1 94.56 406 ASN A CA 1
ATOM 3082 C C . ASN A 1 406 ? -2.641 17.109 30.094 1 94.56 406 ASN A C 1
ATOM 3084 O O . ASN A 1 406 ? -1.921 16.406 30.797 1 94.56 406 ASN A O 1
ATOM 3088 N N . SER A 1 407 ? -2.398 17.312 28.844 1 93 407 SER A N 1
ATOM 3089 C CA . SER A 1 407 ? -1.307 16.609 28.188 1 93 407 SER A CA 1
ATOM 3090 C C . SER A 1 407 ? 0.033 16.906 28.844 1 93 407 SER A C 1
ATOM 3092 O O . SER A 1 407 ? 0.805 16 29.156 1 93 407 SER A O 1
ATOM 3094 N N . VAL A 1 408 ? 0.358 18.188 29.094 1 93.38 408 VAL A N 1
ATOM 3095 C CA . VAL A 1 408 ? 1.643 18.578 29.656 1 93.38 408 VAL A CA 1
ATOM 3096 C C . VAL A 1 408 ? 1.705 18.172 31.125 1 93.38 408 VAL A C 1
ATOM 3098 O O . VAL A 1 408 ? 2.705 17.609 31.578 1 93.38 408 VAL A O 1
ATOM 3101 N N . PRO A 1 409 ? 0.66 18.391 31.938 1 93.75 409 PRO A N 1
ATOM 3102 C CA . PRO A 1 409 ? 0.666 17.859 33.312 1 93.75 409 PRO A CA 1
ATOM 3103 C C . PRO A 1 409 ? 0.929 16.359 33.344 1 93.75 409 PRO A C 1
ATOM 3105 O O . PRO A 1 409 ? 1.672 15.875 34.219 1 93.75 409 PRO A O 1
ATOM 3108 N N . THR A 1 410 ? 0.267 15.664 32.5 1 93.5 410 THR A N 1
ATOM 3109 C CA . THR A 1 410 ? 0.489 14.227 32.438 1 93.5 410 THR A CA 1
ATOM 3110 C C . THR A 1 410 ? 1.947 13.914 32.094 1 93.5 410 THR A C 1
ATOM 3112 O O . THR A 1 410 ? 2.551 13.023 32.719 1 93.5 410 THR A O 1
ATOM 3115 N N . LEU A 1 411 ? 2.438 14.586 31.172 1 93.06 411 LEU A N 1
ATOM 3116 C CA . LEU A 1 411 ? 3.838 14.414 30.797 1 93.06 411 LEU A CA 1
ATOM 3117 C C . LEU A 1 411 ? 4.754 14.703 31.969 1 93.06 411 LEU A C 1
ATOM 3119 O O . LEU A 1 411 ? 5.711 13.961 32.219 1 93.06 411 LEU A O 1
ATOM 3123 N N . ILE A 1 412 ? 4.559 15.758 32.656 1 92.69 412 ILE A N 1
ATOM 3124 C CA . ILE A 1 412 ? 5.359 16.141 33.812 1 92.69 412 ILE A CA 1
ATOM 3125 C C . ILE A 1 412 ? 5.305 15.031 34.844 1 92.69 412 ILE A C 1
ATOM 3127 O O . ILE A 1 412 ? 6.328 14.664 35.438 1 92.69 412 ILE A O 1
ATOM 3131 N N . LYS A 1 413 ? 4.133 14.547 35.094 1 94.31 413 LYS A N 1
ATOM 3132 C CA . LYS A 1 413 ? 3.973 13.453 36.062 1 94.31 413 LYS A CA 1
ATOM 3133 C C . LYS A 1 413 ? 4.785 12.234 35.625 1 94.31 413 LYS A C 1
ATOM 3135 O O . LYS A 1 413 ? 5.453 11.609 36.469 1 94.31 413 LYS A O 1
ATOM 3140 N N . GLU A 1 414 ? 4.672 11.898 34.406 1 93.62 414 GLU A N 1
ATOM 3141 C CA . GLU A 1 414 ? 5.418 10.758 33.875 1 93.62 414 GLU A CA 1
ATOM 3142 C C . GLU A 1 414 ? 6.922 10.961 34.062 1 93.62 414 GLU A C 1
ATOM 3144 O O . GLU A 1 414 ? 7.641 10.023 34.438 1 93.62 414 GLU A O 1
ATOM 3149 N N . LEU A 1 415 ? 7.414 12.125 33.719 1 92.94 415 LEU A N 1
ATOM 3150 C CA . LEU A 1 415 ? 8.828 12.453 33.875 1 92.94 415 LEU A CA 1
ATOM 3151 C C . LEU A 1 415 ? 9.258 12.344 35.344 1 92.94 415 LEU A C 1
ATOM 3153 O O . LEU A 1 415 ? 10.336 11.828 35.625 1 92.94 415 LEU A O 1
ATOM 3157 N N . GLU A 1 416 ? 8.492 12.828 36.219 1 93.56 416 GLU A N 1
ATOM 3158 C CA . GLU A 1 416 ? 8.805 12.781 37.625 1 93.56 416 GLU A CA 1
ATOM 3159 C C . GLU A 1 416 ? 8.867 11.344 38.156 1 93.56 416 GLU A C 1
ATOM 3161 O O . GLU A 1 416 ? 9.734 11 38.938 1 93.56 416 GLU A O 1
ATOM 3166 N N . GLU A 1 417 ? 7.949 10.57 37.688 1 94.88 417 GLU A N 1
ATOM 3167 C CA . GLU A 1 417 ? 7.914 9.164 38.062 1 94.88 417 GLU A CA 1
ATOM 3168 C C . GLU A 1 417 ? 9.156 8.422 37.594 1 94.88 417 GLU A C 1
ATOM 3170 O O . GLU A 1 417 ? 9.633 7.496 38.25 1 94.88 417 GLU A O 1
ATOM 3175 N N . ALA A 1 418 ? 9.633 8.828 36.5 1 92.19 418 ALA A N 1
ATOM 3176 C CA . ALA A 1 418 ? 10.781 8.148 35.906 1 92.19 418 ALA A CA 1
ATOM 3177 C C . ALA A 1 418 ? 12.094 8.734 36.406 1 92.19 418 ALA A C 1
ATOM 3179 O O . ALA A 1 418 ? 13.156 8.156 36.219 1 92.19 418 ALA A O 1
ATOM 3180 N N . ARG A 1 419 ? 12.094 9.812 37.094 1 92.38 419 ARG A N 1
ATOM 3181 C CA . ARG A 1 419 ? 13.258 10.586 37.5 1 92.38 419 ARG A CA 1
ATOM 3182 C C . ARG A 1 419 ? 14.102 9.82 38.5 1 92.38 419 ARG A C 1
ATOM 3184 O O . ARG A 1 419 ? 13.57 9.172 39.406 1 92.38 419 ARG A O 1
ATOM 3191 N N . THR A 1 420 ? 15.375 9.812 38.219 1 91.44 420 THR A N 1
ATOM 3192 C CA . THR A 1 420 ? 16.312 9.297 39.219 1 91.44 420 THR A CA 1
ATOM 3193 C C . THR A 1 420 ? 16.891 10.43 40.062 1 91.44 420 THR A C 1
ATOM 3195 O O . THR A 1 420 ? 17.219 11.492 39.531 1 91.44 420 THR A O 1
ATOM 3198 N N . VAL A 1 421 ? 16.922 10.234 41.344 1 84.06 421 VAL A N 1
ATOM 3199 C CA . VAL A 1 421 ? 17.422 11.273 42.25 1 84.06 421 VAL A CA 1
ATOM 3200 C C . VAL A 1 421 ? 18.953 11.367 42.125 1 84.06 421 VAL A C 1
ATOM 3202 O O . VAL A 1 421 ? 19.672 10.453 42.531 1 84.06 421 VAL A O 1
ATOM 3205 N N . SER A 1 422 ? 19.359 12.391 41.375 1 87.5 422 SER A N 1
ATOM 3206 C CA . SER A 1 422 ? 20.781 12.695 41.25 1 87.5 422 SER A CA 1
ATOM 3207 C C . SER A 1 422 ? 21.016 14.203 41.125 1 87.5 422 SER A C 1
ATOM 3209 O O . SER A 1 422 ? 20.141 14.93 40.625 1 87.5 422 SER A O 1
ATOM 3211 N N . GLY A 1 423 ? 22.141 14.648 41.656 1 89.94 423 GLY A N 1
ATOM 3212 C CA . GLY A 1 423 ? 22.469 16.062 41.562 1 89.94 423 GLY A CA 1
ATOM 3213 C C . GLY A 1 423 ? 23.141 16.438 40.25 1 89.94 423 GLY A C 1
ATOM 3214 O O . GLY A 1 423 ? 23.422 15.586 39.406 1 89.94 423 GLY A O 1
ATOM 3215 N N . HIS A 1 424 ? 23.219 17.703 40.031 1 91.69 424 HIS A N 1
ATOM 3216 C CA . HIS A 1 424 ? 23.891 18.234 38.844 1 91.69 424 HIS A CA 1
ATOM 3217 C C . HIS A 1 424 ? 25.25 18.844 39.219 1 91.69 424 HIS A C 1
ATOM 3219 O O . HIS A 1 424 ? 25.562 19.016 40.375 1 91.69 424 HIS A O 1
ATOM 3225 N N . ARG A 1 425 ? 25.953 19.094 38.219 1 94.12 425 ARG A N 1
ATOM 3226 C CA . ARG A 1 425 ? 27.203 19.844 38.375 1 94.12 425 ARG A CA 1
ATOM 3227 C C . ARG A 1 425 ? 26.922 21.328 38.656 1 94.12 425 ARG A C 1
ATOM 3229 O O . ARG A 1 425 ? 25.75 21.734 38.75 1 94.12 425 ARG A O 1
ATOM 3236 N N . ASP A 1 426 ? 28.109 21.969 39 1 94.06 426 ASP A N 1
ATOM 3237 C CA . ASP A 1 426 ? 27.938 23.406 39.062 1 94.06 426 ASP A CA 1
ATOM 3238 C C . ASP A 1 426 ? 27.281 23.953 37.812 1 94.06 426 ASP A C 1
ATOM 3240 O O . ASP A 1 426 ? 27.688 23.609 36.688 1 94.06 426 ASP A O 1
ATOM 3244 N N . LEU A 1 427 ? 26.328 24.766 38 1 96 427 LEU A N 1
ATOM 3245 C CA . LEU A 1 427 ? 25.531 25.25 36.875 1 96 427 LEU A CA 1
ATOM 3246 C C . LEU A 1 427 ? 26.406 25.953 35.844 1 96 427 LEU A C 1
ATOM 3248 O O . LEU A 1 427 ? 26.094 25.953 34.656 1 96 427 LEU A O 1
ATOM 3252 N N . SER A 1 428 ? 27.453 26.547 36.281 1 94.69 428 SER A N 1
ATOM 3253 C CA . SER A 1 428 ? 28.344 27.281 35.406 1 94.69 428 SER A CA 1
ATOM 3254 C C . SER A 1 428 ? 28.969 26.359 34.344 1 94.69 428 SER A C 1
ATOM 3256 O O . SER A 1 428 ? 29.391 26.797 33.281 1 94.69 428 SER A O 1
ATOM 3258 N N . GLN A 1 429 ? 29.016 25.062 34.656 1 95.38 429 GLN A N 1
ATOM 3259 C CA . GLN A 1 429 ? 29.625 24.094 33.75 1 95.38 429 GLN A CA 1
ATOM 3260 C C . GLN A 1 429 ? 28.766 23.859 32.5 1 95.38 429 GLN A C 1
ATOM 3262 O O . GLN A 1 429 ? 29.281 23.453 31.453 1 95.38 429 GLN A O 1
ATOM 3267 N N . TYR A 1 430 ? 27.547 24.141 32.656 1 97 430 TYR A N 1
ATOM 3268 C CA . TYR A 1 430 ? 26.609 23.875 31.547 1 97 430 TYR A CA 1
ATOM 3269 C C . TYR A 1 430 ? 26.547 25.062 30.609 1 97 430 TYR A C 1
ATOM 3271 O O . TYR A 1 430 ? 26.062 24.953 29.484 1 97 430 TYR A O 1
ATOM 3279 N N . ILE A 1 431 ? 26.891 26.266 31.078 1 96.88 431 ILE A N 1
ATOM 3280 C CA . ILE A 1 431 ? 26.781 27.516 30.328 1 96.88 431 ILE A CA 1
ATOM 3281 C C . ILE A 1 431 ? 27.75 27.484 29.141 1 96.88 431 ILE A C 1
ATOM 3283 O O . ILE A 1 431 ? 28.906 27.109 29.297 1 96.88 431 ILE A O 1
ATOM 3287 N N . GLY A 1 432 ? 27.219 27.812 27.953 1 97.38 432 GLY A N 1
ATOM 3288 C CA . GLY A 1 432 ? 28.047 27.828 26.75 1 97.38 432 GLY A CA 1
ATOM 3289 C C . GLY A 1 432 ? 27.234 27.719 25.484 1 97.38 432 GLY A C 1
ATOM 3290 O O . GLY A 1 432 ? 26 27.578 25.531 1 97.38 432 GLY A O 1
ATOM 3291 N N . ARG A 1 433 ? 27.953 27.953 24.359 1 98.12 433 ARG A N 1
ATOM 3292 C CA . ARG A 1 433 ? 27.375 27.734 23.031 1 98.12 433 ARG A CA 1
ATOM 3293 C C . ARG A 1 433 ? 27.703 26.344 22.516 1 98.12 433 ARG A C 1
ATOM 3295 O O . ARG A 1 433 ? 28.875 25.922 22.531 1 98.12 433 ARG A O 1
ATOM 3302 N N . TYR A 1 434 ? 26.688 25.641 22.172 1 98.25 434 TYR A N 1
ATOM 3303 C CA . TYR A 1 434 ? 26.812 24.312 21.594 1 98.25 434 TYR A CA 1
ATOM 3304 C C . TYR A 1 434 ? 26.375 24.297 20.141 1 98.25 434 TYR A C 1
ATOM 3306 O O . TYR A 1 434 ? 25.312 24.844 19.797 1 98.25 434 TYR A O 1
ATOM 3314 N N . THR A 1 435 ? 27.188 23.688 19.281 1 97.25 435 THR A N 1
ATOM 3315 C CA . THR A 1 435 ? 26.938 23.812 17.859 1 97.25 435 THR A CA 1
ATOM 3316 C C . THR A 1 435 ? 26.859 22.438 17.188 1 97.25 435 THR A C 1
ATOM 3318 O O . THR A 1 435 ? 27.609 21.531 17.562 1 97.25 435 THR A O 1
ATOM 3321 N N . ASP A 1 436 ? 25.906 22.297 16.328 1 94.56 436 ASP A N 1
ATOM 3322 C CA . ASP A 1 436 ? 25.922 21.266 15.297 1 94.56 436 ASP A CA 1
ATOM 3323 C C . ASP A 1 436 ? 26.469 21.812 13.977 1 94.56 436 ASP A C 1
ATOM 3325 O O . ASP A 1 436 ? 25.734 22.391 13.188 1 94.56 436 ASP A O 1
ATOM 3329 N N . ALA A 1 437 ? 27.719 21.547 13.773 1 90.19 437 ALA A N 1
ATOM 3330 C CA . ALA A 1 437 ? 28.422 22.156 12.656 1 90.19 437 ALA A CA 1
ATOM 3331 C C . ALA A 1 437 ? 27.875 21.672 11.32 1 90.19 437 ALA A C 1
ATOM 3333 O O . ALA A 1 437 ? 27.828 22.438 10.344 1 90.19 437 ALA A O 1
ATOM 3334 N N . GLU A 1 438 ? 27.469 20.5 11.32 1 87 438 GLU A N 1
ATOM 3335 C CA . GLU A 1 438 ? 26.953 19.938 10.07 1 87 438 GLU A CA 1
ATOM 3336 C C . GLU A 1 438 ? 25.656 20.625 9.648 1 87 438 GLU A C 1
ATOM 3338 O O . GLU A 1 438 ? 25.453 20.875 8.461 1 87 438 GLU A O 1
ATOM 3343 N N . ARG A 1 439 ? 24.828 20.953 10.555 1 89.19 439 ARG A N 1
ATOM 3344 C CA . ARG A 1 439 ? 23.531 21.531 10.25 1 89.19 439 ARG A CA 1
ATOM 3345 C C . ARG A 1 439 ? 23.531 23.047 10.453 1 89.19 439 ARG A C 1
ATOM 3347 O O . ARG A 1 439 ? 22.531 23.719 10.172 1 89.19 439 ARG A O 1
ATOM 3354 N N . ASP A 1 440 ? 24.609 23.547 10.852 1 88.62 440 ASP A N 1
ATOM 3355 C CA . ASP A 1 440 ? 24.703 24.953 11.188 1 88.62 440 ASP A CA 1
ATOM 3356 C C . ASP A 1 440 ? 23.594 25.359 12.156 1 88.62 440 ASP A C 1
ATOM 3358 O O . ASP A 1 440 ? 22.812 26.281 11.875 1 88.62 440 ASP A O 1
ATOM 3362 N N . TRP A 1 441 ? 23.5 24.703 13.211 1 94.56 441 TRP A N 1
ATOM 3363 C CA . TRP A 1 441 ? 22.484 24.906 14.242 1 94.56 441 TRP A CA 1
ATOM 3364 C C . TRP A 1 441 ? 23.125 25.109 15.609 1 94.56 441 TRP A C 1
ATOM 3366 O O . TRP A 1 441 ? 24.172 24.5 15.914 1 94.56 441 TRP A O 1
ATOM 3376 N N . VAL A 1 442 ? 22.469 25.969 16.422 1 96 442 VAL A N 1
ATOM 3377 C CA . VAL A 1 442 ? 23.141 26.406 17.656 1 96 442 VAL A CA 1
ATOM 3378 C C . VAL A 1 442 ? 22.156 26.312 18.828 1 96 442 VAL A C 1
ATOM 3380 O O . VAL A 1 442 ? 20.984 26.641 18.688 1 96 442 VAL A O 1
ATOM 3383 N N . ILE A 1 443 ? 22.672 25.844 19.938 1 97.56 443 ILE A N 1
ATOM 3384 C CA . ILE A 1 443 ? 22.016 25.891 21.25 1 97.56 443 ILE A CA 1
ATOM 3385 C C . ILE A 1 443 ? 22.859 26.719 22.219 1 97.56 443 ILE A C 1
ATOM 3387 O O . ILE A 1 443 ? 24.016 26.375 22.5 1 97.56 443 ILE A O 1
ATOM 3391 N N . ASP A 1 444 ? 22.266 27.766 22.672 1 98.31 444 ASP A N 1
ATOM 3392 C CA . ASP A 1 444 ? 22.938 28.594 23.672 1 98.31 444 ASP A CA 1
ATOM 3393 C C . ASP A 1 444 ? 22.344 28.375 25.062 1 98.31 444 ASP A C 1
ATOM 3395 O O . ASP A 1 444 ? 21.125 28.438 25.234 1 98.31 444 ASP A O 1
ATOM 3399 N N . VAL A 1 445 ? 23.203 28.062 25.984 1 98.44 445 VAL A N 1
ATOM 3400 C CA . VAL A 1 445 ? 22.797 27.969 27.391 1 98.44 445 VAL A CA 1
ATOM 3401 C C . VAL A 1 445 ? 23.422 29.109 28.188 1 98.44 445 VAL A C 1
ATOM 3403 O O . VAL A 1 445 ? 24.641 29.328 28.109 1 98.44 445 VAL A O 1
ATOM 3406 N N . ARG A 1 446 ? 22.609 29.766 28.969 1 98 446 ARG A N 1
ATOM 3407 C CA . ARG A 1 446 ? 23.125 30.875 29.781 1 98 446 ARG A CA 1
ATOM 3408 C C . ARG A 1 446 ? 22.406 30.953 31.125 1 98 446 ARG A C 1
ATOM 3410 O O . ARG A 1 446 ? 21.406 30.281 31.344 1 98 446 ARG A O 1
ATOM 3417 N N . ALA A 1 447 ? 23.016 31.75 32 1 96.56 447 ALA A N 1
ATOM 3418 C CA . ALA A 1 447 ? 22.359 32.031 33.281 1 96.56 447 ALA A CA 1
ATOM 3419 C C . ALA A 1 447 ? 21.266 33.094 33.094 1 96.56 447 ALA A C 1
ATOM 3421 O O . ALA A 1 447 ? 21.5 34.156 32.5 1 96.56 447 ALA A O 1
ATOM 3422 N N . LYS A 1 448 ? 20.125 32.781 33.406 1 92.5 448 LYS A N 1
ATOM 3423 C CA . LYS A 1 448 ? 19.047 33.781 33.406 1 92.5 448 LYS A CA 1
ATOM 3424 C C . LYS A 1 448 ? 19.109 34.656 34.656 1 92.5 448 LYS A C 1
ATOM 3426 O O . LYS A 1 448 ? 19.047 35.875 34.562 1 92.5 448 LYS A O 1
ATOM 3431 N N . GLU A 1 449 ? 19.094 34 35.781 1 90.75 449 GLU A N 1
ATOM 3432 C CA . GLU A 1 449 ? 19.328 34.531 37.125 1 90.75 449 GLU A CA 1
ATOM 3433 C C . GLU A 1 449 ? 20.156 33.562 37.969 1 90.75 449 GLU A C 1
ATOM 3435 O O . GLU A 1 449 ? 20.406 32.438 37.562 1 90.75 449 GLU A O 1
ATOM 3440 N N . PRO A 1 450 ? 20.609 34.188 39.094 1 86.5 450 PRO A N 1
ATOM 3441 C CA . PRO A 1 450 ? 21.391 33.25 39.938 1 86.5 450 PRO A CA 1
ATOM 3442 C C . PRO A 1 450 ? 20.656 31.953 40.25 1 86.5 450 PRO A C 1
ATOM 3444 O O . PRO A 1 450 ? 19.531 32 40.75 1 86.5 450 PRO A O 1
ATOM 3447 N N . GLY A 1 451 ? 21.172 30.875 39.812 1 90.81 451 GLY A N 1
ATOM 3448 C CA . GLY A 1 451 ? 20.609 29.578 40.125 1 90.81 451 GLY A CA 1
ATOM 3449 C C . GLY A 1 451 ? 19.656 29.062 39.062 1 90.81 451 GLY A C 1
ATOM 3450 O O . GLY A 1 451 ? 19.047 28 39.219 1 90.81 451 GLY A O 1
ATOM 3451 N N . GLN A 1 452 ? 19.531 29.828 38.062 1 94.56 452 GLN A N 1
ATOM 3452 C CA . GLN A 1 452 ? 18.594 29.422 37 1 94.56 452 GLN A CA 1
ATOM 3453 C C . GLN A 1 452 ? 19.234 29.531 35.625 1 94.56 452 GLN A C 1
ATOM 3455 O O . GLN A 1 452 ? 19.828 30.562 35.281 1 94.56 452 GLN A O 1
ATOM 3460 N N . LEU A 1 453 ? 19.172 28.484 34.875 1 97.69 453 LEU A N 1
ATOM 3461 C CA . LEU A 1 453 ? 19.656 28.469 33.5 1 97.69 453 LEU A CA 1
ATOM 3462 C C . LEU A 1 453 ? 18.531 28.703 32.5 1 97.69 453 LEU A C 1
ATOM 3464 O O . LEU A 1 453 ? 17.359 28.547 32.875 1 97.69 453 LEU A O 1
ATOM 3468 N N . GLU A 1 454 ? 18.828 29.156 31.359 1 98.06 454 GLU A N 1
ATOM 3469 C CA . GLU A 1 454 ? 17.922 29.188 30.219 1 98.06 454 GLU A CA 1
ATOM 3470 C C . GLU A 1 454 ? 18.625 28.734 28.938 1 98.06 454 GLU A C 1
ATOM 3472 O O . GLU A 1 454 ? 19.844 28.75 28.859 1 98.06 454 GLU A O 1
ATOM 3477 N N . VAL A 1 455 ? 17.891 28.25 28.062 1 98.12 455 VAL A N 1
ATOM 3478 C CA . VAL A 1 455 ? 18.391 27.812 26.766 1 98.12 455 VAL A CA 1
ATOM 3479 C C . VAL A 1 455 ? 17.828 28.703 25.656 1 98.12 455 VAL A C 1
ATOM 3481 O O . VAL A 1 455 ? 16.656 29.094 25.719 1 98.12 455 VAL A O 1
ATOM 3484 N N . LEU A 1 456 ? 18.609 29.125 24.719 1 97.94 456 LEU A N 1
ATOM 3485 C CA . LEU A 1 456 ? 18.219 29.828 23.5 1 97.94 456 LEU A CA 1
ATOM 3486 C C . LEU A 1 456 ? 18.484 28.969 22.266 1 97.94 456 LEU A C 1
ATOM 3488 O O . LEU A 1 456 ? 19.641 28.672 21.953 1 97.94 456 LEU A O 1
ATOM 3492 N N . PHE A 1 457 ? 17.469 28.641 21.578 1 96.44 457 PHE A N 1
ATOM 3493 C CA . PHE A 1 457 ? 17.625 27.922 20.312 1 96.44 457 PHE A CA 1
ATOM 3494 C C . PHE A 1 457 ? 18.031 28.875 19.203 1 96.44 457 PHE A C 1
ATOM 3496 O O . PHE A 1 457 ? 17.453 29.969 19.062 1 96.44 457 PHE A O 1
ATOM 3503 N N . GLN A 1 458 ? 19 28.469 18.406 1 95.81 458 GLN A N 1
ATOM 3504 C CA . GLN A 1 458 ? 19.625 29.234 17.344 1 95.81 458 GLN A CA 1
ATOM 3505 C C . GLN A 1 458 ? 20.188 30.562 17.875 1 95.81 458 GLN A C 1
ATOM 3507 O O . GLN A 1 458 ? 20.391 31.5 17.109 1 95.81 458 GLN A O 1
ATOM 3512 N N . GLY A 1 459 ? 20.281 30.641 19.141 1 95.25 459 GLY A N 1
ATOM 3513 C CA . GLY A 1 459 ? 20.828 31.812 19.781 1 95.25 459 GLY A CA 1
ATOM 3514 C C . GLY A 1 459 ? 19.891 33 19.781 1 95.25 459 GLY A C 1
ATOM 3515 O O . GLY A 1 459 ? 20.312 34.156 20 1 95.25 459 GLY A O 1
ATOM 3516 N N . LEU A 1 460 ? 18.688 32.812 19.594 1 96.19 460 LEU A N 1
ATOM 3517 C CA . LEU A 1 460 ? 17.734 33.906 19.453 1 96.19 460 LEU A CA 1
ATOM 3518 C C . LEU A 1 460 ? 17.031 34.188 20.766 1 96.19 460 LEU A C 1
ATOM 3520 O O . LEU A 1 460 ? 16.516 33.281 21.422 1 96.19 460 LEU A O 1
ATOM 3524 N N . GLU A 1 461 ? 16.953 35.438 21.094 1 96.19 461 GLU A N 1
ATOM 3525 C CA . GLU A 1 461 ? 16.297 35.844 22.312 1 96.19 461 GLU A CA 1
ATOM 3526 C C . GLU A 1 461 ? 14.828 35.438 22.328 1 96.19 461 GLU A C 1
ATOM 3528 O O . GLU A 1 461 ? 14.297 35.031 23.375 1 96.19 461 GLU A O 1
ATOM 3533 N N . SER A 1 462 ? 14.242 35.5 21.203 1 94.88 462 SER A N 1
ATOM 3534 C CA . SER A 1 462 ? 12.828 35.156 21.062 1 94.88 462 SER A CA 1
ATOM 3535 C C . SER A 1 462 ? 12.609 33.656 21.266 1 94.88 462 SER A C 1
ATOM 3537 O O . SER A 1 462 ? 11.469 33.219 21.453 1 94.88 462 SER A O 1
ATOM 3539 N N . GLN A 1 463 ? 13.695 32.844 21.281 1 96.69 463 GLN A N 1
ATOM 3540 C CA . GLN A 1 463 ? 13.594 31.406 21.422 1 96.69 463 GLN A CA 1
ATOM 3541 C C . GLN A 1 463 ? 14.148 30.938 22.766 1 96.69 463 GLN A C 1
ATOM 3543 O O . GLN A 1 463 ? 14.617 29.812 22.906 1 96.69 463 GLN A O 1
ATOM 3548 N N . ALA A 1 464 ? 14.125 31.797 23.703 1 97.19 464 ALA A N 1
ATOM 3549 C CA . ALA A 1 464 ? 14.625 31.484 25.031 1 97.19 464 ALA A CA 1
ATOM 3550 C C . ALA A 1 464 ? 13.578 30.719 25.844 1 97.19 464 ALA A C 1
ATOM 3552 O O . ALA A 1 464 ? 12.383 31.047 25.781 1 97.19 464 ALA A O 1
ATOM 3553 N N . TRP A 1 465 ? 13.938 29.719 26.578 1 96.81 465 TRP A N 1
ATOM 3554 C CA . TRP A 1 465 ? 13.117 28.938 27.484 1 96.81 465 TRP A CA 1
ATOM 3555 C C . TRP A 1 465 ? 13.867 28.641 28.781 1 96.81 465 TRP A C 1
ATOM 3557 O O . TRP A 1 465 ? 15.086 28.453 28.766 1 96.81 465 TRP A O 1
ATOM 3567 N N . PRO A 1 466 ? 13.141 28.625 29.891 1 97.12 466 PRO A N 1
ATOM 3568 C CA . PRO A 1 466 ? 13.812 28.219 31.125 1 97.12 466 PRO A CA 1
ATOM 3569 C C . PRO A 1 466 ? 14.328 26.781 31.078 1 97.12 466 PRO A C 1
ATOM 3571 O O . PRO A 1 466 ? 13.688 25.922 30.469 1 97.12 466 PRO A O 1
ATOM 3574 N N . LEU A 1 467 ? 15.469 26.609 31.688 1 97.19 467 LEU A N 1
ATOM 3575 C CA . LEU A 1 467 ? 16.047 25.266 31.828 1 97.19 467 LEU A CA 1
ATOM 3576 C C . LEU A 1 467 ? 16.016 24.828 33.281 1 97.19 467 LEU A C 1
ATOM 3578 O O . LEU A 1 467 ? 16.672 25.422 34.125 1 97.19 467 LEU A O 1
ATOM 3582 N N . ASN A 1 468 ? 15.289 23.75 33.531 1 95.12 468 ASN A N 1
ATOM 3583 C CA . ASN A 1 468 ? 15.164 23.219 34.875 1 95.12 468 ASN A CA 1
ATOM 3584 C C . ASN A 1 468 ? 15.82 21.859 35.031 1 95.12 468 ASN A C 1
ATOM 3586 O O . ASN A 1 468 ? 15.711 21.016 34.125 1 95.12 468 ASN A O 1
ATOM 3590 N N . HIS A 1 469 ? 16.5 21.703 36.188 1 96 469 HIS A N 1
ATOM 3591 C CA . HIS A 1 469 ? 17.188 20.438 36.375 1 96 469 HIS A CA 1
ATOM 3592 C C . HIS A 1 469 ? 16.188 19.281 36.5 1 96 469 HIS A C 1
ATOM 3594 O O . HIS A 1 469 ? 15.141 19.422 37.125 1 96 469 HIS A O 1
ATOM 3600 N N . TYR A 1 470 ? 16.5 18.219 35.812 1 95.31 470 TYR A N 1
ATOM 3601 C CA . TYR A 1 470 ? 15.688 17 35.875 1 95.31 470 TYR A CA 1
ATOM 3602 C C . TYR A 1 470 ? 16.422 15.883 36.625 1 95.31 470 TYR A C 1
ATOM 3604 O O . TYR A 1 470 ? 16.203 15.672 37.812 1 95.31 470 TYR A O 1
ATOM 3612 N N . GLU A 1 471 ? 17.469 15.375 36 1 95.56 471 GLU A N 1
ATOM 3613 C CA . GLU A 1 471 ? 18.297 14.336 36.625 1 95.56 471 GLU A CA 1
ATOM 3614 C C . GLU A 1 471 ? 19.719 14.367 36.062 1 95.56 471 GLU A C 1
ATOM 3616 O O . GLU A 1 471 ? 19.922 14.609 34.875 1 95.56 471 GLU A O 1
ATOM 3621 N N . ALA A 1 472 ? 20.672 14.156 37 1 94.62 472 ALA A N 1
ATOM 3622 C CA . ALA A 1 472 ? 22.078 14.156 36.594 1 94.62 472 ALA A CA 1
ATOM 3623 C C . ALA A 1 472 ? 22.391 15.391 35.75 1 94.62 472 ALA A C 1
ATOM 3625 O O . ALA A 1 472 ? 22.125 16.516 36.188 1 94.62 472 ALA A O 1
ATOM 3626 N N . ASP A 1 473 ? 22.938 15.141 34.594 1 96.56 473 ASP A N 1
ATOM 3627 C CA . ASP A 1 473 ? 23.297 16.25 33.719 1 96.56 473 ASP A CA 1
ATOM 3628 C C . ASP A 1 473 ? 22.219 16.5 32.656 1 96.56 473 ASP A C 1
ATOM 3630 O O . ASP A 1 473 ? 22.531 16.797 31.484 1 96.56 473 ASP A O 1
ATOM 3634 N N . THR A 1 474 ? 20.953 16.234 33.031 1 96.81 474 THR A N 1
ATOM 3635 C CA . THR A 1 474 ? 19.812 16.438 32.156 1 96.81 474 THR A CA 1
ATOM 3636 C C . THR A 1 474 ? 18.922 17.562 32.656 1 96.81 474 THR A C 1
ATOM 3638 O O . THR A 1 474 ? 18.578 17.609 33.844 1 96.81 474 THR A O 1
ATOM 3641 N N . PHE A 1 475 ? 18.594 18.469 31.859 1 96.94 475 PHE A N 1
ATOM 3642 C CA . PHE A 1 475 ? 17.703 19.578 32.156 1 96.94 475 PHE A CA 1
ATOM 3643 C C . PHE A 1 475 ? 16.5 19.578 31.219 1 96.94 475 PHE A C 1
ATOM 3645 O O . PHE A 1 475 ? 16.578 19.047 30.109 1 96.94 475 PHE A O 1
ATOM 3652 N N . LEU A 1 476 ? 15.391 20.125 31.703 1 96.06 476 LEU A N 1
ATOM 3653 C CA . LEU A 1 476 ? 14.164 20.219 30.906 1 96.06 476 LEU A CA 1
ATOM 3654 C C . LEU A 1 476 ? 13.875 21.672 30.547 1 96.06 476 LEU A C 1
ATOM 3656 O O . LEU A 1 476 ? 14 22.562 31.391 1 96.06 476 LEU A O 1
ATOM 3660 N N . TRP A 1 477 ? 13.539 21.844 29.297 1 95.81 477 TRP A N 1
ATOM 3661 C CA . TRP A 1 477 ? 13.008 23.156 28.906 1 95.81 477 TRP A CA 1
ATOM 3662 C C . TRP A 1 477 ? 11.492 23.094 28.719 1 95.81 477 TRP A C 1
ATOM 3664 O O . TRP A 1 477 ? 10.938 23.766 27.859 1 95.81 477 TRP A O 1
ATOM 3674 N N . LEU A 1 478 ? 10.859 22.266 29.422 1 94.44 478 LEU A N 1
ATOM 3675 C CA . LEU A 1 478 ? 9.422 22.062 29.406 1 94.44 478 LEU A CA 1
ATOM 3676 C C . LEU A 1 478 ? 8.703 23.125 30.234 1 94.44 478 LEU A C 1
ATOM 3678 O O . LEU A 1 478 ? 9.086 23.391 31.375 1 94.44 478 LEU A O 1
ATOM 3682 N N . THR A 1 479 ? 7.766 23.812 29.609 1 94.44 479 THR A N 1
ATOM 3683 C CA . THR A 1 479 ? 6.906 24.781 30.297 1 94.44 479 THR A CA 1
ATOM 3684 C C . THR A 1 479 ? 5.449 24.328 30.25 1 94.44 479 THR A C 1
ATOM 3686 O O . THR A 1 479 ? 5.109 23.375 29.547 1 94.44 479 THR A O 1
ATOM 3689 N N . PRO A 1 480 ? 4.59 24.938 31.078 1 94.25 480 PRO A N 1
ATOM 3690 C CA . PRO A 1 480 ? 3.166 24.609 31 1 94.25 480 PRO A CA 1
ATOM 3691 C C . PRO A 1 480 ? 2.592 24.812 29.594 1 94.25 480 PRO A C 1
ATOM 3693 O O . PRO A 1 480 ? 3.094 25.625 28.828 1 94.25 480 PRO A O 1
ATOM 3696 N N . ARG A 1 481 ? 1.585 24.078 29.266 1 94.56 481 ARG A N 1
ATOM 3697 C CA . ARG A 1 481 ? 0.971 24.094 27.938 1 94.56 481 ARG A CA 1
ATOM 3698 C C . ARG A 1 481 ? 0.548 25.516 27.562 1 94.56 481 ARG A C 1
ATOM 3700 O O . ARG A 1 481 ? 0.734 25.938 26.422 1 94.56 481 ARG A O 1
ATOM 3707 N N . ASP A 1 482 ? -0.012 26.266 28.516 1 96.31 482 ASP A N 1
ATOM 3708 C CA . ASP A 1 482 ? -0.47 27.641 28.266 1 96.31 482 ASP A CA 1
ATOM 3709 C C . ASP A 1 482 ? 0.686 28.531 27.812 1 96.31 482 ASP A C 1
ATOM 3711 O O . ASP A 1 482 ? 0.516 29.391 26.938 1 96.31 482 ASP A O 1
ATOM 3715 N N . THR A 1 483 ? 1.803 28.344 28.484 1 95.19 483 THR A N 1
ATOM 3716 C CA . THR A 1 483 ? 2.975 29.125 28.109 1 95.19 483 THR A CA 1
ATOM 3717 C C . THR A 1 483 ? 3.398 28.828 26.672 1 95.19 483 THR A C 1
ATOM 3719 O O . THR A 1 483 ? 3.709 29.75 25.906 1 95.19 483 THR A O 1
ATOM 3722 N N . GLN A 1 484 ? 3.426 27.594 26.344 1 93.56 484 GLN A N 1
ATOM 3723 C CA . GLN A 1 484 ? 3.764 27.188 24.984 1 93.56 484 GLN A CA 1
ATOM 3724 C C . GLN A 1 484 ? 2.766 27.75 23.984 1 93.56 484 GLN A C 1
ATOM 3726 O O . GLN A 1 484 ? 3.156 28.281 22.938 1 93.56 484 GLN A O 1
ATOM 3731 N N . ALA A 1 485 ? 1.488 27.641 24.312 1 94.69 485 ALA A N 1
ATOM 3732 C CA . ALA A 1 485 ? 0.427 28.125 23.438 1 94.69 485 ALA A CA 1
ATOM 3733 C C . ALA A 1 485 ? 0.554 29.625 23.203 1 94.69 485 ALA A C 1
ATOM 3735 O O . ALA A 1 485 ? 0.438 30.094 22.062 1 94.69 485 ALA A O 1
ATOM 3736 N N . ARG A 1 486 ? 0.804 30.375 24.281 1 95.88 486 ARG A N 1
ATOM 3737 C CA . ARG A 1 486 ? 0.916 31.828 24.188 1 95.88 486 ARG A CA 1
ATOM 3738 C C . ARG A 1 486 ? 2.09 32.25 23.297 1 95.88 486 ARG A C 1
ATOM 3740 O O . ARG A 1 486 ? 2.068 33.312 22.688 1 95.88 486 ARG A O 1
ATOM 3747 N N . ARG A 1 487 ? 3.002 31.328 23.234 1 94.69 487 ARG A N 1
ATOM 3748 C CA . ARG A 1 487 ? 4.188 31.625 22.438 1 94.69 487 ARG A CA 1
ATOM 3749 C C . ARG A 1 487 ? 4.098 30.984 21.047 1 94.69 487 ARG A C 1
ATOM 3751 O O . ARG A 1 487 ? 5.117 30.75 20.406 1 94.69 487 ARG A O 1
ATOM 3758 N N . ALA A 1 488 ? 2.914 30.609 20.625 1 94.06 488 ALA A N 1
ATOM 3759 C CA . ALA A 1 488 ? 2.586 30.141 19.281 1 94.06 488 ALA A CA 1
ATOM 3760 C C . ALA A 1 488 ? 3.344 28.859 18.953 1 94.06 488 ALA A C 1
ATOM 3762 O O . ALA A 1 488 ? 3.717 28.625 17.797 1 94.06 488 ALA A O 1
ATOM 3763 N N . ARG A 1 489 ? 3.713 28.078 19.984 1 90.88 489 ARG A N 1
ATOM 3764 C CA . ARG A 1 489 ? 4.23 26.734 19.734 1 90.88 489 ARG A CA 1
ATOM 3765 C C . ARG A 1 489 ? 3.096 25.75 19.5 1 90.88 489 ARG A C 1
ATOM 3767 O O . ARG A 1 489 ? 2.023 25.875 20.094 1 90.88 489 ARG A O 1
ATOM 3774 N N . MET A 1 490 ? 3.359 24.766 18.625 1 87.81 490 MET A N 1
ATOM 3775 C CA . MET A 1 490 ? 2.391 23.688 18.469 1 87.81 490 MET A CA 1
ATOM 3776 C C . MET A 1 490 ? 2.381 22.781 19.703 1 87.81 490 MET A C 1
ATOM 3778 O O . MET A 1 490 ? 3.32 22.016 19.922 1 87.81 490 MET A O 1
ATOM 3782 N N . THR A 1 491 ? 1.396 22.734 20.391 1 84.94 491 THR A N 1
ATOM 3783 C CA . THR A 1 491 ? 1.318 22.062 21.672 1 84.94 491 THR A CA 1
ATOM 3784 C C . THR A 1 491 ? 1.047 20.578 21.484 1 84.94 491 THR A C 1
ATOM 3786 O O . THR A 1 491 ? 1.039 19.812 22.453 1 84.94 491 THR A O 1
ATOM 3789 N N . THR A 1 492 ? 0.83 20.125 20.25 1 77.38 492 THR A N 1
ATOM 3790 C CA . THR A 1 492 ? 0.511 18.734 19.953 1 77.38 492 THR A CA 1
ATOM 3791 C C . THR A 1 492 ? 1.778 17.875 19.922 1 77.38 492 THR A C 1
ATOM 3793 O O . THR A 1 492 ? 1.711 16.656 19.734 1 77.38 492 THR A O 1
ATOM 3796 N N . TYR A 1 493 ? 2.883 18.391 20.016 1 64.62 493 TYR A N 1
ATOM 3797 C CA . TYR A 1 493 ? 4.148 17.672 19.953 1 64.62 493 TYR A CA 1
ATOM 3798 C C . TYR A 1 493 ? 4.68 17.359 21.344 1 64.62 493 TYR A C 1
ATOM 3800 O O . TYR A 1 493 ? 5.887 17.453 21.578 1 64.62 493 TYR A O 1
ATOM 3808 N N . PRO A 1 494 ? 3.881 17.031 22.25 1 59.12 494 PRO A N 1
ATOM 3809 C CA . PRO A 1 494 ? 4.422 16.828 23.594 1 59.12 494 PRO A CA 1
ATOM 3810 C C . PRO A 1 494 ? 5.113 15.477 23.75 1 59.12 494 PRO A C 1
ATOM 3812 O O . PRO A 1 494 ? 4.855 14.75 24.719 1 59.12 494 PRO A O 1
ATOM 3815 N N . GLN A 1 495 ? 5.828 15 22.719 1 63.19 495 GLN A N 1
ATOM 3816 C CA . GLN A 1 495 ? 6.586 13.789 23.016 1 63.19 495 GLN A CA 1
ATOM 3817 C C . GLN A 1 495 ? 7.758 14.086 23.953 1 63.19 495 GLN A C 1
ATOM 3819 O O . GLN A 1 495 ? 8.5 15.039 23.734 1 63.19 495 GLN A O 1
ATOM 3824 N N . GLY A 1 496 ? 7.742 13.492 25.172 1 63 496 GLY A N 1
ATOM 3825 C CA . GLY A 1 496 ? 8.555 13.766 26.344 1 63 496 GLY A CA 1
ATOM 3826 C C . GLY A 1 496 ? 10.023 13.977 26.016 1 63 496 GLY A C 1
ATOM 3827 O O . GLY A 1 496 ? 10.633 14.953 26.484 1 63 496 GLY A O 1
ATOM 3828 N N . ASP A 1 497 ? 10.484 13.305 25.078 1 80.19 497 ASP A N 1
ATOM 3829 C CA . ASP A 1 497 ? 11.938 13.344 24.984 1 80.19 497 ASP A CA 1
ATOM 3830 C C . ASP A 1 497 ? 12.406 14.586 24.234 1 80.19 497 ASP A C 1
ATOM 3832 O O . ASP A 1 497 ? 13.578 14.969 24.328 1 80.19 497 ASP A O 1
ATOM 3836 N N . VAL A 1 498 ? 11.469 15.312 23.688 1 87.62 498 VAL A N 1
ATOM 3837 C CA . VAL A 1 498 ? 11.852 16.484 22.906 1 87.62 498 VAL A CA 1
ATOM 3838 C C . VAL A 1 498 ? 12.188 17.641 23.844 1 87.62 498 VAL A C 1
ATOM 3840 O O . VAL A 1 498 ? 12.898 18.578 23.469 1 87.62 498 VAL A O 1
ATOM 3843 N N . PHE A 1 499 ? 11.852 17.562 25.125 1 93.25 499 PHE A N 1
ATOM 3844 C CA . PHE A 1 499 ? 12.07 18.672 26.062 1 93.25 499 PHE A CA 1
ATOM 3845 C C . PHE A 1 499 ? 13.328 18.438 26.891 1 93.25 499 PHE A C 1
ATOM 3847 O O . PHE A 1 499 ? 13.711 19.281 27.688 1 93.25 499 PHE A O 1
ATOM 3854 N N . LYS A 1 500 ? 13.984 17.391 26.656 1 95 500 LYS A N 1
ATOM 3855 C CA . LYS A 1 500 ? 15.219 17.109 27.391 1 95 500 LYS A CA 1
ATOM 3856 C C . LYS A 1 500 ? 16.438 17.703 26.688 1 95 500 LYS A C 1
ATOM 3858 O O . LYS A 1 500 ? 16.516 17.688 25.453 1 95 500 LYS A O 1
ATOM 3863 N N . LEU A 1 501 ? 17.312 18.203 27.453 1 97.19 501 LEU A N 1
ATOM 3864 C CA . LEU A 1 501 ? 18.703 18.453 27.078 1 97.19 501 LEU A CA 1
ATOM 3865 C C . LEU A 1 501 ? 19.656 17.641 27.953 1 97.19 501 LEU A C 1
ATOM 3867 O O . LEU A 1 501 ? 19.703 17.844 29.172 1 97.19 501 LEU A O 1
ATOM 3871 N N . ILE A 1 502 ? 20.375 16.797 27.312 1 97 502 ILE A N 1
ATOM 3872 C CA . ILE A 1 502 ? 21.266 15.883 28.031 1 97 502 ILE A CA 1
ATOM 3873 C C . ILE A 1 502 ? 22.719 16.297 27.812 1 97 502 ILE A C 1
ATOM 3875 O O . ILE A 1 502 ? 23.25 16.109 26.719 1 97 502 ILE A O 1
ATOM 3879 N N . PHE A 1 503 ? 23.312 16.797 28.891 1 97.5 503 PHE A N 1
ATOM 3880 C CA . PHE A 1 503 ? 24.703 17.25 28.812 1 97.5 503 PHE A CA 1
ATOM 3881 C C . PHE A 1 503 ? 25.656 16.109 29.094 1 97.5 503 PHE A C 1
ATOM 3883 O O . PHE A 1 503 ? 25.391 15.258 29.953 1 97.5 503 PHE A O 1
ATOM 3890 N N . MET A 1 504 ? 26.688 16.109 28.297 1 96.62 504 MET A N 1
ATOM 3891 C CA . MET A 1 504 ? 27.672 15.031 28.406 1 96.62 504 MET A CA 1
ATOM 3892 C C . MET A 1 504 ? 29.094 15.602 28.422 1 96.62 504 MET A C 1
ATOM 3894 O O . MET A 1 504 ? 29.312 16.734 27.984 1 96.62 504 MET A O 1
ATOM 3898 N N . GLY A 1 505 ? 30.016 14.742 28.875 1 93.5 505 GLY A N 1
ATOM 3899 C CA . GLY A 1 505 ? 31.422 15.102 28.953 1 93.5 505 GLY A CA 1
ATOM 3900 C C . GLY A 1 505 ? 32.188 14.328 30.016 1 93.5 505 GLY A C 1
ATOM 3901 O O . GLY A 1 505 ? 31.719 13.289 30.484 1 93.5 505 GLY A O 1
ATOM 3902 N N . SER A 1 506 ? 33.469 14.844 30.234 1 90.38 506 SER A N 1
ATOM 3903 C CA . SER A 1 506 ? 34.281 14.258 31.312 1 90.38 506 SER A CA 1
ATOM 3904 C C . SER A 1 506 ? 33.812 14.75 32.688 1 90.38 506 SER A C 1
ATOM 3906 O O . SER A 1 506 ? 32.938 15.602 32.781 1 90.38 506 SER A O 1
ATOM 3908 N N . ASN A 1 507 ? 34.406 14.148 33.719 1 84.62 507 ASN A N 1
ATOM 3909 C CA . ASN A 1 507 ? 34.031 14.516 35.062 1 84.62 507 ASN A CA 1
ATOM 3910 C C . ASN A 1 507 ? 34.25 16 35.344 1 84.62 507 ASN A C 1
ATOM 3912 O O . ASN A 1 507 ? 33.531 16.594 36.156 1 84.62 507 ASN A O 1
ATOM 3916 N N . ASP A 1 508 ? 35.094 16.516 34.625 1 85.12 508 ASP A N 1
ATOM 3917 C CA . ASP A 1 508 ? 35.469 17.891 35 1 85.12 508 ASP A CA 1
ATOM 3918 C C . ASP A 1 508 ? 34.938 18.891 33.938 1 85.12 508 ASP A C 1
ATOM 3920 O O . ASP A 1 508 ? 35.094 20.094 34.125 1 85.12 508 ASP A O 1
ATOM 3924 N N . SER A 1 509 ? 34.344 18.391 32.906 1 90.75 509 SER A N 1
ATOM 3925 C CA . SER A 1 509 ? 33.969 19.344 31.875 1 90.75 509 SER A CA 1
ATOM 3926 C C . SER A 1 509 ? 32.844 18.797 30.984 1 90.75 509 SER A C 1
ATOM 3928 O O . SER A 1 509 ? 32.906 17.641 30.562 1 90.75 509 SER A O 1
ATOM 3930 N N . ILE A 1 510 ? 31.891 19.641 30.703 1 96 510 ILE A N 1
ATOM 3931 C CA . ILE A 1 510 ? 30.859 19.359 29.703 1 96 510 ILE A CA 1
ATOM 3932 C C . ILE A 1 510 ? 31.359 19.719 28.312 1 96 510 ILE A C 1
ATOM 3934 O O . ILE A 1 510 ? 31.844 20.828 28.094 1 96 510 ILE A O 1
ATOM 3938 N N . ASP A 1 511 ? 31.25 18.766 27.391 1 96.19 511 ASP A N 1
ATOM 3939 C CA . ASP A 1 511 ? 31.797 19.062 26.062 1 96.19 511 ASP A CA 1
ATOM 3940 C C . ASP A 1 511 ? 30.703 19.016 25 1 96.19 511 ASP A C 1
ATOM 3942 O O . ASP A 1 511 ? 30.922 19.453 23.859 1 96.19 511 ASP A O 1
ATOM 3946 N N . ARG A 1 512 ? 29.531 18.531 25.328 1 97.81 512 ARG A N 1
ATOM 3947 C CA . ARG A 1 512 ? 28.453 18.469 24.344 1 97.81 512 ARG A CA 1
ATOM 3948 C C . ARG A 1 512 ? 27.094 18.438 25.031 1 97.81 512 ARG A C 1
ATOM 3950 O O . ARG A 1 512 ? 27 18.172 26.234 1 97.81 512 ARG A O 1
ATOM 3957 N N . VAL A 1 513 ? 26.078 18.734 24.328 1 97.88 513 VAL A N 1
ATOM 3958 C CA . VAL A 1 513 ? 24.688 18.594 24.75 1 97.88 513 VAL A CA 1
ATOM 3959 C C . VAL A 1 513 ? 23.922 17.812 23.688 1 97.88 513 VAL A C 1
ATOM 3961 O O . VAL A 1 513 ? 24.094 18.047 22.484 1 97.88 513 VAL A O 1
ATOM 3964 N N . CYS A 1 514 ? 23.172 16.797 24.094 1 96.75 514 CYS A N 1
ATOM 3965 C CA . CYS A 1 514 ? 22.328 16.016 23.203 1 96.75 514 CYS A CA 1
ATOM 3966 C C . CYS A 1 514 ? 20.859 16.422 23.359 1 96.75 514 CYS A C 1
ATOM 3968 O O . CYS A 1 514 ? 20.359 16.516 24.469 1 96.75 514 CYS A O 1
ATOM 3970 N N . TRP A 1 515 ? 20.234 16.688 22.281 1 95.38 515 TRP A N 1
ATOM 3971 C CA . TRP A 1 515 ? 18.812 17.016 22.219 1 95.38 515 TRP A CA 1
ATOM 3972 C C . TRP A 1 515 ? 18.047 15.953 21.438 1 95.38 515 TRP A C 1
ATOM 3974 O O . TRP A 1 515 ? 17.953 16.016 20.219 1 95.38 515 TRP A O 1
ATOM 3984 N N . PRO A 1 516 ? 17.453 14.953 22.172 1 92 516 PRO A N 1
ATOM 3985 C CA . PRO A 1 516 ? 16.797 13.828 21.516 1 92 516 PRO A CA 1
ATOM 3986 C C . PRO A 1 516 ? 15.422 14.195 20.953 1 92 516 PRO A C 1
ATOM 3988 O O . PRO A 1 516 ? 14.398 13.75 21.484 1 92 516 PRO A O 1
ATOM 3991 N N . GLN A 1 517 ? 15.406 14.789 19.781 1 87.31 517 GLN A N 1
ATOM 3992 C CA . GLN A 1 517 ? 14.164 15.195 19.141 1 87.31 517 GLN A CA 1
ATOM 3993 C C . GLN A 1 517 ? 13.531 14.031 18.375 1 87.31 517 GLN A C 1
ATOM 3995 O O . GLN A 1 517 ? 12.328 14.039 18.109 1 87.31 517 GLN A O 1
ATOM 4000 N N . GLU A 1 518 ? 14.352 13.094 17.984 1 88.06 518 GLU A N 1
ATOM 4001 C CA . GLU A 1 518 ? 13.906 11.906 17.25 1 88.06 518 GLU A CA 1
ATOM 4002 C C . GLU A 1 518 ? 14.109 10.641 18.078 1 88.06 518 GLU A C 1
ATOM 4004 O O . GLU A 1 518 ? 15.219 10.109 18.141 1 88.06 518 GLU A O 1
ATOM 4009 N N . PRO A 1 519 ? 13.102 10.094 18.547 1 82.06 519 PRO A N 1
ATOM 4010 C CA . PRO A 1 519 ? 13.234 8.953 19.453 1 82.06 519 PRO A CA 1
ATOM 4011 C C . PRO A 1 519 ? 13.891 7.746 18.781 1 82.06 519 PRO A C 1
ATOM 4013 O O . PRO A 1 519 ? 14.531 6.934 19.469 1 82.06 519 PRO A O 1
ATOM 4016 N N . SER A 1 520 ? 13.766 7.652 17.531 1 82.94 520 SER A N 1
ATOM 4017 C CA . SER A 1 520 ? 14.258 6.461 16.844 1 82.94 520 SER A CA 1
ATOM 4018 C C . SER A 1 520 ? 15.742 6.578 16.531 1 82.94 520 SER A C 1
ATOM 4020 O O . SER A 1 520 ? 16.375 5.602 16.141 1 82.94 520 SER A O 1
ATOM 4022 N N . LEU A 1 521 ? 16.344 7.723 16.844 1 89.31 521 LEU A N 1
ATOM 4023 C CA . LEU A 1 521 ? 17.75 7.93 16.531 1 89.31 521 LEU A CA 1
ATOM 4024 C C . LEU A 1 521 ? 18.609 7.781 17.781 1 89.31 521 LEU A C 1
ATOM 4026 O O . LEU A 1 521 ? 18.188 8.18 18.875 1 89.31 521 LEU A O 1
ATOM 4030 N N . PRO A 1 522 ? 19.797 7.234 17.562 1 90.5 522 PRO A N 1
ATOM 4031 C CA . PRO A 1 522 ? 20.719 7.223 18.703 1 90.5 522 PRO A CA 1
ATOM 4032 C C . PRO A 1 522 ? 21.078 8.625 19.188 1 90.5 522 PRO A C 1
ATOM 4034 O O . PRO A 1 522 ? 21.141 9.562 18.391 1 90.5 522 PRO A O 1
ATOM 4037 N N . MET A 1 523 ? 21.359 8.648 20.422 1 91 523 MET A N 1
ATOM 4038 C CA . MET A 1 523 ? 21.641 9.93 21.062 1 91 523 MET A CA 1
ATOM 4039 C C . MET A 1 523 ? 22.844 10.602 20.406 1 91 523 MET A C 1
ATOM 4041 O O . MET A 1 523 ? 22.859 11.82 20.219 1 91 523 MET A O 1
ATOM 4045 N N . GLU A 1 524 ? 23.797 9.797 20.031 1 89.44 524 GLU A N 1
ATOM 4046 C CA . GLU A 1 524 ? 25.047 10.305 19.5 1 89.44 524 GLU A CA 1
ATOM 4047 C C . GLU A 1 524 ? 24.812 11.078 18.188 1 89.44 524 GLU A C 1
ATOM 4049 O O . GLU A 1 524 ? 25.594 11.953 17.844 1 89.44 524 GLU A O 1
ATOM 4054 N N . LYS A 1 525 ? 23.703 10.766 17.578 1 90.25 525 LYS A N 1
ATOM 4055 C CA . LYS A 1 525 ? 23.391 11.43 16.312 1 90.25 525 LYS A CA 1
ATOM 4056 C C . LYS A 1 525 ? 22.625 12.727 16.547 1 90.25 525 LYS A C 1
ATOM 4058 O O . LYS A 1 525 ? 22.312 13.445 15.602 1 90.25 525 LYS A O 1
ATOM 4063 N N . GLN A 1 526 ? 22.422 13.023 17.781 1 93.5 526 GLN A N 1
ATOM 4064 C CA . GLN A 1 526 ? 21.609 14.195 18.109 1 93.5 526 GLN A CA 1
ATOM 4065 C C . GLN A 1 526 ? 22.328 15.094 19.109 1 93.5 526 GLN A C 1
ATOM 4067 O O . GLN A 1 526 ? 21.703 15.648 20.016 1 93.5 526 GLN A O 1
ATOM 4072 N N . CYS A 1 527 ? 23.625 15.211 18.938 1 96.06 527 CYS A N 1
ATOM 4073 C CA . CYS A 1 527 ? 24.453 15.984 19.875 1 96.06 527 CYS A CA 1
ATOM 4074 C C . CYS A 1 527 ? 24.953 17.266 19.219 1 96.06 527 CYS A C 1
ATOM 4076 O O . CYS A 1 527 ? 25.125 17.328 18 1 96.06 527 CYS A O 1
ATOM 4078 N N . PHE A 1 528 ? 25.141 18.266 20.016 1 97.31 528 PHE A N 1
ATOM 4079 C CA . PHE A 1 528 ? 25.781 19.531 19.719 1 97.31 528 PHE A CA 1
ATOM 4080 C C . PHE A 1 528 ? 27.078 19.688 20.516 1 97.31 528 PHE A C 1
ATOM 4082 O O . PHE A 1 528 ? 27.109 19.406 21.719 1 97.31 528 PHE A O 1
ATOM 4089 N N . MET A 1 529 ? 28.109 20.141 19.859 1 97.56 529 MET A N 1
ATOM 4090 C CA . MET A 1 529 ? 29.406 20.219 20.516 1 97.56 529 MET A CA 1
ATOM 4091 C C . MET A 1 529 ? 29.641 21.609 21.094 1 97.56 529 MET A C 1
ATOM 4093 O O . MET A 1 529 ? 29.281 22.609 20.484 1 97.56 529 MET A O 1
ATOM 4097 N N . ARG A 1 530 ? 30.234 21.547 22.312 1 97.62 530 ARG A N 1
ATOM 4098 C CA . ARG A 1 530 ? 30.531 22.828 22.953 1 97.62 530 ARG A CA 1
ATOM 4099 C C . ARG A 1 530 ? 31.609 23.578 22.188 1 97.62 530 ARG A C 1
ATOM 4101 O O . ARG A 1 530 ? 32.625 23 21.781 1 97.62 530 ARG A O 1
ATOM 4108 N N . GLU A 1 531 ? 31.281 24.828 21.969 1 94.25 531 GLU A N 1
ATOM 4109 C CA . GLU A 1 531 ? 32.312 25.656 21.359 1 94.25 531 GLU A CA 1
ATOM 4110 C C . GLU A 1 531 ? 33.406 26 22.344 1 94.25 531 GLU A C 1
ATOM 4112 O O . GLU A 1 531 ? 33.156 26.25 23.516 1 94.25 531 GLU A O 1
ATOM 4117 N N . THR A 1 532 ? 34.625 25.656 22.031 1 80.44 532 THR A N 1
ATOM 4118 C CA . THR A 1 532 ? 35.781 26.016 22.875 1 80.44 532 THR A CA 1
ATOM 4119 C C . THR A 1 532 ? 36.094 27.5 22.766 1 80.44 532 THR A C 1
ATOM 4121 O O . THR A 1 532 ? 36.031 28.078 21.672 1 80.44 532 THR A O 1
ATOM 4124 N N . ALA A 1 533 ? 36 28.297 23.781 1 56.53 533 ALA A N 1
ATOM 4125 C CA . ALA A 1 533 ? 36.531 29.656 23.719 1 56.53 533 ALA A CA 1
ATOM 4126 C C . ALA A 1 533 ? 37.906 29.703 23.062 1 56.53 533 ALA A C 1
ATOM 4128 O O . ALA A 1 533 ? 38.781 28.906 23.391 1 56.53 533 ALA A O 1
ATOM 4129 N N . LYS A 1 534 ? 37.938 30.172 21.891 1 37.25 534 LYS A N 1
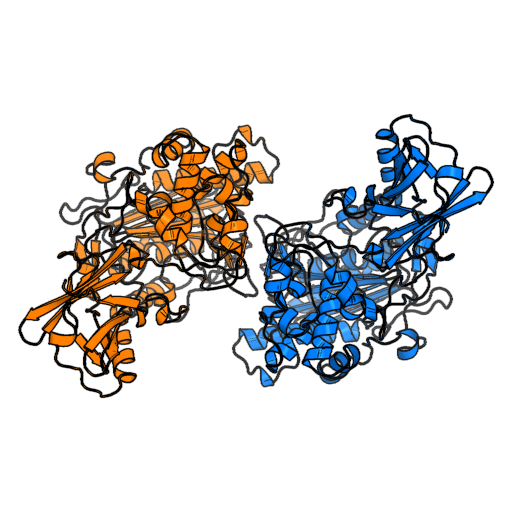ATOM 4130 C CA . LYS A 1 534 ? 39.25 30.531 21.422 1 37.25 534 LYS A CA 1
ATOM 4131 C C . LYS A 1 534 ? 39.969 31.469 22.406 1 37.25 534 LYS A C 1
ATOM 4133 O O . LYS A 1 534 ? 39.344 32.438 22.891 1 37.25 534 LYS A O 1
ATOM 4138 N N . MET B 1 1 ? -31.062 -17.656 12 1 57.41 1 MET B N 1
ATOM 4139 C CA . MET B 1 1 ? -31.625 -18.797 11.266 1 57.41 1 MET B CA 1
ATOM 4140 C C . MET B 1 1 ? -32.156 -18.344 9.914 1 57.41 1 MET B C 1
ATOM 4142 O O . MET B 1 1 ? -31.812 -18.922 8.883 1 57.41 1 MET B O 1
ATOM 4146 N N . ALA B 1 2 ? -33.094 -17.297 9.93 1 56.5 2 ALA B N 1
ATOM 4147 C CA . ALA B 1 2 ? -33.656 -16.828 8.672 1 56.5 2 ALA B CA 1
ATOM 4148 C C . ALA B 1 2 ? -32.562 -16.312 7.727 1 56.5 2 ALA B C 1
ATOM 4150 O O . ALA B 1 2 ? -32.594 -16.625 6.531 1 56.5 2 ALA B O 1
ATOM 4151 N N . ALA B 1 3 ? -31.547 -15.617 8.188 1 71.19 3 ALA B N 1
ATOM 4152 C CA . ALA B 1 3 ? -30.453 -15.117 7.367 1 71.19 3 ALA B CA 1
ATOM 4153 C C . ALA B 1 3 ? -29.641 -16.266 6.789 1 71.19 3 ALA B C 1
ATOM 4155 O O . ALA B 1 3 ? -29.266 -16.25 5.613 1 71.19 3 ALA B O 1
ATOM 4156 N N . LYS B 1 4 ? -29.516 -17.312 7.523 1 83.31 4 LYS B N 1
ATOM 4157 C CA . LYS B 1 4 ? -28.75 -18.469 7.094 1 83.31 4 LYS B CA 1
ATOM 4158 C C . LYS B 1 4 ? -29.484 -19.25 6.004 1 83.31 4 LYS B C 1
ATOM 4160 O O . LYS B 1 4 ? -28.859 -19.719 5.043 1 83.31 4 LYS B O 1
ATOM 4165 N N . ASP B 1 5 ? -30.688 -19.391 6.152 1 85.81 5 ASP B N 1
ATOM 4166 C CA . ASP B 1 5 ? -31.484 -20.109 5.168 1 85.81 5 ASP B CA 1
ATOM 4167 C C . ASP B 1 5 ? -31.469 -19.391 3.82 1 85.81 5 ASP B C 1
ATOM 4169 O O . ASP B 1 5 ? -31.422 -20.031 2.771 1 85.81 5 ASP B O 1
ATOM 4173 N N . SER B 1 6 ? -31.547 -18.141 3.91 1 92.38 6 SER B N 1
ATOM 4174 C CA . SER B 1 6 ? -31.5 -17.344 2.688 1 92.38 6 SER B CA 1
ATOM 4175 C C . SER B 1 6 ? -30.156 -17.484 1.983 1 92.38 6 SER B C 1
ATOM 4177 O O . SER B 1 6 ? -30.094 -17.578 0.756 1 92.38 6 SER B O 1
ATOM 4179 N N . ILE B 1 7 ? -29.094 -17.594 2.746 1 95.38 7 ILE B N 1
ATOM 4180 C CA . ILE B 1 7 ? -27.75 -17.75 2.197 1 95.38 7 ILE B CA 1
ATOM 4181 C C . ILE B 1 7 ? -27.641 -19.109 1.511 1 95.38 7 ILE B C 1
ATOM 4183 O O . ILE B 1 7 ? -27.141 -19.203 0.385 1 95.38 7 ILE B O 1
ATOM 4187 N N . VAL B 1 8 ? -28.109 -20.125 2.137 1 95.81 8 VAL B N 1
ATOM 4188 C CA . VAL B 1 8 ? -28.016 -21.484 1.612 1 95.81 8 VAL B CA 1
ATOM 4189 C C . VAL B 1 8 ? -28.812 -21.594 0.314 1 95.81 8 VAL B C 1
ATOM 4191 O O . VAL B 1 8 ? -28.375 -22.266 -0.627 1 95.81 8 VAL B O 1
ATOM 4194 N N . SER B 1 9 ? -29.953 -20.953 0.295 1 96.31 9 SER B N 1
ATOM 4195 C CA . SER B 1 9 ? -30.75 -20.969 -0.922 1 96.31 9 SER B CA 1
ATOM 4196 C C . SER B 1 9 ? -30 -20.344 -2.092 1 96.31 9 SER B C 1
ATOM 4198 O O . SER B 1 9 ? -30 -20.891 -3.197 1 96.31 9 SER B O 1
ATOM 4200 N N . ARG B 1 10 ? -29.344 -19.25 -1.847 1 97.06 10 ARG B N 1
ATOM 4201 C CA . ARG B 1 10 ? -28.547 -18.609 -2.893 1 97.06 10 ARG B CA 1
ATOM 4202 C C . ARG B 1 10 ? -27.375 -19.484 -3.314 1 97.06 10 ARG B C 1
ATOM 4204 O O . ARG B 1 10 ? -27.016 -19.531 -4.492 1 97.06 10 ARG B O 1
ATOM 4211 N N . LEU B 1 11 ? -26.781 -20.172 -2.414 1 98.19 11 LEU B N 1
ATOM 4212 C CA . LEU B 1 11 ? -25.656 -21.062 -2.719 1 98.19 11 LEU B CA 1
ATOM 4213 C C . LEU B 1 11 ? -26.141 -22.25 -3.553 1 98.19 11 LEU B C 1
ATOM 4215 O O . LEU B 1 11 ? -25.406 -22.734 -4.422 1 98.19 11 LEU B O 1
ATOM 4219 N N . LYS B 1 12 ? -27.328 -22.719 -3.318 1 97.31 12 LYS B N 1
ATOM 4220 C CA . LYS B 1 12 ? -27.891 -23.812 -4.105 1 97.31 12 LYS B CA 1
ATOM 4221 C C . LYS B 1 12 ? -28.109 -23.375 -5.559 1 97.31 12 LYS B C 1
ATOM 4223 O O . LYS B 1 12 ? -27.984 -24.203 -6.473 1 97.31 12 LYS B O 1
ATOM 4228 N N . ASP B 1 13 ? -28.422 -22.141 -5.703 1 96.5 13 ASP B N 1
ATOM 4229 C CA . ASP B 1 13 ? -28.547 -21.625 -7.062 1 96.5 13 ASP B CA 1
ATOM 4230 C C . ASP B 1 13 ? -27.203 -21.719 -7.801 1 96.5 13 ASP B C 1
ATOM 4232 O O . ASP B 1 13 ? -27.172 -21.938 -9.016 1 96.5 13 ASP B O 1
ATOM 4236 N N . VAL B 1 14 ? -26.109 -21.484 -7.113 1 97.69 14 VAL B N 1
ATOM 4237 C CA . VAL B 1 14 ? -24.797 -21.625 -7.707 1 97.69 14 VAL B CA 1
ATOM 4238 C C . VAL B 1 14 ? -24.531 -23.078 -8.078 1 97.69 14 VAL B C 1
ATOM 4240 O O . VAL B 1 14 ? -23.969 -23.375 -9.133 1 97.69 14 VAL B O 1
ATOM 4243 N N . GLU B 1 15 ? -24.922 -23.953 -7.215 1 97.56 15 GLU B N 1
ATOM 4244 C CA . GLU B 1 15 ? -24.75 -25.375 -7.465 1 97.56 15 GLU B CA 1
ATOM 4245 C C . GLU B 1 15 ? -25.391 -25.781 -8.781 1 97.56 15 GLU B C 1
ATOM 4247 O O . GLU B 1 15 ? -24.859 -26.641 -9.5 1 97.56 15 GLU B O 1
ATOM 4252 N N . ARG B 1 16 ? -26.469 -25.203 -9.141 1 97.38 16 ARG B N 1
ATOM 4253 C CA . ARG B 1 16 ? -27.25 -25.578 -10.312 1 97.38 16 ARG B CA 1
ATOM 4254 C C . ARG B 1 16 ? -26.484 -25.281 -11.602 1 97.38 16 ARG B C 1
ATOM 4256 O O . ARG B 1 16 ? -26.734 -25.906 -12.633 1 97.38 16 ARG B O 1
ATOM 4263 N N . ILE B 1 17 ? -25.562 -24.375 -11.531 1 97.5 17 ILE B N 1
ATOM 4264 C CA . ILE B 1 17 ? -24.891 -24 -12.773 1 97.5 17 ILE B CA 1
ATOM 4265 C C . ILE B 1 17 ? -23.531 -24.688 -12.844 1 97.5 17 ILE B C 1
ATOM 4267 O O . ILE B 1 17 ? -22.797 -24.516 -13.82 1 97.5 17 ILE B O 1
ATOM 4271 N N . LEU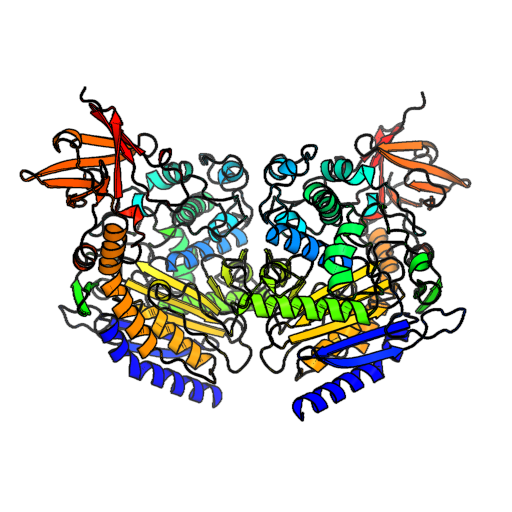 B 1 18 ? -23.109 -25.469 -11.867 1 98.38 18 LEU B N 1
ATOM 4272 C CA . LEU B 1 18 ? -21.781 -26.094 -11.805 1 98.38 18 LEU B CA 1
ATOM 4273 C C . LEU B 1 18 ? -21.562 -27 -13 1 98.38 18 LEU B C 1
ATOM 4275 O O . LEU B 1 18 ? -20.516 -26.953 -13.641 1 98.38 18 LEU B O 1
ATOM 4279 N N . PRO B 1 19 ? -22.562 -27.812 -13.375 1 97.94 19 PRO B N 1
ATOM 4280 C CA . PRO B 1 19 ? -22.344 -28.688 -14.531 1 97.94 19 PRO B CA 1
ATOM 4281 C C . PRO B 1 19 ? -22.078 -27.906 -15.812 1 97.94 19 PRO B C 1
ATOM 4283 O O . PRO B 1 19 ? -21.25 -28.297 -16.641 1 97.94 19 PRO B O 1
ATOM 4286 N N . THR B 1 20 ? -22.797 -26.797 -15.945 1 98 20 THR B N 1
ATOM 4287 C CA . THR B 1 20 ? -22.594 -25.953 -17.109 1 98 20 THR B CA 1
ATOM 4288 C C . THR B 1 20 ? -21.188 -25.359 -17.125 1 98 20 THR B C 1
ATOM 4290 O O . THR B 1 20 ? -20.531 -25.344 -18.156 1 98 20 THR B O 1
ATOM 4293 N N . LEU B 1 21 ? -20.75 -24.906 -15.977 1 97.56 21 LEU B N 1
ATOM 4294 C CA . LEU B 1 21 ? -19.406 -24.344 -15.875 1 97.56 21 LEU B CA 1
ATOM 4295 C C . LEU B 1 21 ? -18.344 -25.422 -16.125 1 97.56 21 LEU B C 1
ATOM 4297 O O . LEU B 1 21 ? -17.312 -25.141 -16.75 1 97.56 21 LEU B O 1
ATOM 4301 N N . GLN B 1 22 ? -18.562 -26.641 -15.641 1 97.25 22 GLN B N 1
ATOM 4302 C CA . GLN B 1 22 ? -17.672 -27.75 -15.922 1 97.25 22 GLN B CA 1
ATOM 4303 C C . GLN B 1 22 ? -17.516 -27.969 -17.422 1 97.25 22 GLN B C 1
ATOM 4305 O O . GLN B 1 22 ? -16.391 -28.156 -17.922 1 97.25 22 GLN B O 1
ATOM 4310 N N . LYS B 1 23 ? -18.609 -27.953 -18.078 1 96.69 23 LYS B N 1
ATOM 4311 C CA . LYS B 1 23 ? -18.609 -28.188 -19.516 1 96.69 23 LYS B CA 1
ATOM 4312 C C . LYS B 1 23 ? -17.906 -27.062 -20.266 1 96.69 23 LYS B C 1
ATOM 4314 O O . LYS B 1 23 ? -17.062 -27.312 -21.125 1 96.69 23 LYS B O 1
ATOM 4319 N N . ILE B 1 24 ? -18.234 -25.859 -19.938 1 97.12 24 ILE B N 1
ATOM 4320 C CA . ILE B 1 24 ? -17.688 -24.688 -20.594 1 97.12 24 ILE B CA 1
ATOM 4321 C C . ILE B 1 24 ? -16.172 -24.641 -20.406 1 97.12 24 ILE B C 1
ATOM 4323 O O . ILE B 1 24 ? -15.422 -24.438 -21.375 1 97.12 24 ILE B O 1
ATOM 4327 N N . CYS B 1 25 ? -15.695 -24.891 -19.203 1 96.75 25 CYS B N 1
ATOM 4328 C CA . CYS B 1 25 ? -14.289 -24.719 -18.859 1 96.75 25 CYS B CA 1
ATOM 4329 C C . CYS B 1 25 ? -13.5 -26 -19.156 1 96.75 25 CYS B C 1
ATOM 4331 O O . CYS B 1 25 ? -12.266 -25.953 -19.234 1 96.75 25 CYS B O 1
ATOM 4333 N N . GLY B 1 26 ? -14.141 -27.094 -19.312 1 97.12 26 GLY B N 1
ATOM 4334 C CA . GLY B 1 26 ? -13.445 -28.359 -19.438 1 97.12 26 GLY B CA 1
ATOM 4335 C C . GLY B 1 26 ? -12.828 -28.844 -18.141 1 97.12 26 GLY B C 1
ATOM 4336 O O . GLY B 1 26 ? -11.609 -29 -18.047 1 97.12 26 GLY B O 1
ATOM 4337 N N . VAL B 1 27 ? -13.672 -29.219 -17.188 1 96.94 27 VAL B N 1
ATOM 4338 C CA . VAL B 1 27 ? -13.234 -29.641 -15.859 1 96.94 27 VAL B CA 1
ATOM 4339 C C . VAL B 1 27 ? -13.953 -30.922 -15.461 1 96.94 27 VAL B C 1
ATOM 4341 O O . VAL B 1 27 ? -15.188 -30.969 -15.422 1 96.94 27 VAL B O 1
ATOM 4344 N N . PRO B 1 28 ? -13.242 -31.984 -15.156 1 97.94 28 PRO B N 1
ATOM 4345 C CA . PRO B 1 28 ? -13.906 -33.25 -14.812 1 97.94 28 PRO B CA 1
ATOM 4346 C C . PRO B 1 28 ? -14.547 -33.219 -13.43 1 97.94 28 PRO B C 1
ATOM 4348 O O . PRO B 1 28 ? -15.641 -33.75 -13.242 1 97.94 28 PRO B O 1
ATOM 4351 N N . GLY B 1 29 ? -13.844 -32.688 -12.484 1 98.25 29 GLY B N 1
ATOM 4352 C CA . GLY B 1 29 ? -14.336 -32.719 -11.117 1 98.25 29 GLY B CA 1
ATOM 4353 C C . GLY B 1 29 ? -14.266 -31.344 -10.453 1 98.25 29 GLY B C 1
ATOM 4354 O O . GLY B 1 29 ? -13.336 -30.562 -10.703 1 98.25 29 GLY B O 1
ATOM 4355 N N . VAL B 1 30 ? -15.25 -31.031 -9.641 1 98.69 30 VAL B N 1
ATOM 4356 C CA . VAL B 1 30 ? -15.312 -29.828 -8.812 1 98.69 30 VAL B CA 1
ATOM 4357 C C . VAL B 1 30 ? -15.656 -30.203 -7.375 1 98.69 30 VAL B C 1
ATOM 4359 O O . VAL B 1 30 ? -16.609 -30.969 -7.133 1 98.69 30 VAL B O 1
ATOM 4362 N N . SER B 1 31 ? -14.891 -29.812 -6.441 1 98.88 31 SER B N 1
ATOM 4363 C CA . SER B 1 31 ? -15.195 -29.875 -5.016 1 98.88 31 SER B CA 1
ATOM 4364 C C . SER B 1 31 ? -15.188 -28.484 -4.387 1 98.88 31 SER B C 1
ATOM 4366 O O . SER B 1 31 ? -14.289 -27.672 -4.664 1 98.88 31 SER B O 1
ATOM 4368 N N . LEU B 1 32 ? -16.172 -28.125 -3.635 1 98.88 32 LEU B N 1
ATOM 4369 C CA . LEU B 1 32 ? -16.203 -26.812 -2.996 1 98.88 32 LEU B CA 1
ATOM 4370 C C . LEU B 1 32 ? -16.844 -26.891 -1.617 1 98.88 32 LEU B C 1
ATOM 4372 O O . LEU B 1 32 ? -17.609 -27.812 -1.338 1 98.88 32 LEU B O 1
ATOM 4376 N N . ARG B 1 33 ? -16.484 -26.047 -0.803 1 98.75 33 ARG B N 1
ATOM 4377 C CA . ARG B 1 33 ? -17.016 -25.922 0.549 1 98.75 33 ARG B CA 1
ATOM 4378 C C . ARG B 1 33 ? -17.016 -24.469 1.017 1 98.75 33 ARG B C 1
ATOM 4380 O O . ARG B 1 33 ? -16.141 -23.688 0.636 1 98.75 33 ARG B O 1
ATOM 4387 N N . VAL B 1 34 ? -18.031 -24.078 1.801 1 98.75 34 VAL B N 1
ATOM 4388 C CA . VAL B 1 34 ? -18.203 -22.719 2.307 1 98.75 34 VAL B CA 1
ATOM 4389 C C . VAL B 1 34 ? -18.453 -22.75 3.814 1 98.75 34 VAL B C 1
ATOM 4391 O O . VAL B 1 34 ? -19.25 -23.547 4.301 1 98.75 34 VAL B O 1
ATOM 4394 N N . ALA B 1 35 ? -17.688 -21.984 4.527 1 98.62 35 ALA B N 1
ATOM 4395 C CA . ALA B 1 35 ? -17.953 -21.766 5.949 1 98.62 35 ALA B CA 1
ATOM 4396 C C . ALA B 1 35 ? -18.438 -20.344 6.207 1 98.62 35 ALA B C 1
ATOM 4398 O O . ALA B 1 35 ? -17.953 -19.391 5.59 1 98.62 35 ALA B O 1
ATOM 4399 N N . TYR B 1 36 ? -19.438 -20.172 6.965 1 97.56 36 TYR B N 1
ATOM 4400 C CA . TYR B 1 36 ? -19.984 -18.938 7.484 1 97.56 36 TYR B CA 1
ATOM 4401 C C . TYR B 1 36 ? -20 -18.938 9.008 1 97.56 36 TYR B C 1
ATOM 4403 O O . TYR B 1 36 ? -20.609 -19.797 9.633 1 97.56 36 TYR B O 1
ATOM 4411 N N . LYS B 1 37 ? -19.312 -17.953 9.648 1 95.81 37 LYS B N 1
ATOM 4412 C CA . LYS B 1 37 ? -19.203 -17.875 11.102 1 95.81 37 LYS B CA 1
ATOM 4413 C C . LYS B 1 37 ? -18.719 -19.203 11.688 1 95.81 37 LYS B C 1
ATOM 4415 O O . LYS B 1 37 ? -19.328 -19.734 12.617 1 95.81 37 LYS B O 1
ATOM 4420 N N . GLU B 1 38 ? -17.75 -19.797 11 1 94.75 38 GLU B N 1
ATOM 4421 C CA . GLU B 1 38 ? -16.984 -20.953 11.414 1 94.75 38 GLU B CA 1
ATOM 4422 C C . GLU B 1 38 ? -17.781 -22.25 11.195 1 94.75 38 GLU B C 1
ATOM 4424 O O . GLU B 1 38 ? -17.266 -23.344 11.43 1 94.75 38 GLU B O 1
ATOM 4429 N N . GLU B 1 39 ? -18.938 -22.141 10.688 1 97.31 39 GLU B N 1
ATOM 4430 C CA . GLU B 1 39 ? -19.766 -23.312 10.414 1 97.31 39 GLU B CA 1
ATOM 4431 C C . GLU B 1 39 ? -19.797 -23.609 8.922 1 97.31 39 GLU B C 1
ATOM 4433 O O . GLU B 1 39 ? -19.953 -22.703 8.102 1 97.31 39 GLU B O 1
ATOM 4438 N N . ILE B 1 40 ? -19.672 -24.891 8.648 1 98 40 ILE B N 1
ATOM 4439 C CA . ILE B 1 40 ? -19.828 -25.312 7.262 1 98 40 ILE B CA 1
ATOM 4440 C C . ILE B 1 40 ? -21.297 -25.188 6.852 1 98 40 ILE B C 1
ATOM 4442 O O . ILE B 1 40 ? -22.156 -25.859 7.426 1 98 40 ILE B O 1
ATOM 4446 N N . ILE B 1 41 ? -21.609 -24.422 5.836 1 98 41 ILE B N 1
ATOM 4447 C CA . ILE B 1 41 ? -23.016 -24.188 5.52 1 98 41 ILE B CA 1
ATOM 4448 C C . ILE B 1 41 ? -23.328 -24.75 4.137 1 98 41 ILE B C 1
ATOM 4450 O O . ILE B 1 41 ? -24.5 -24.875 3.76 1 98 41 ILE B O 1
ATOM 4454 N N . PHE B 1 42 ? -22.312 -25.094 3.395 1 98.25 42 PHE B N 1
ATOM 4455 C CA . PHE B 1 42 ? -22.547 -25.562 2.035 1 98.25 42 PHE B CA 1
ATOM 4456 C C . PHE B 1 42 ? -21.375 -26.422 1.546 1 98.25 42 PHE B C 1
ATOM 4458 O O . PHE B 1 42 ? -20.219 -26.094 1.788 1 98.25 42 PHE B O 1
ATOM 4465 N N . THR B 1 43 ? -21.578 -27.516 0.937 1 98.56 43 THR B N 1
ATOM 4466 C CA . THR B 1 43 ? -20.609 -28.438 0.337 1 98.56 43 THR B CA 1
ATOM 4467 C C . THR B 1 43 ? -21.156 -29.016 -0.962 1 98.56 43 THR B C 1
ATOM 4469 O O . THR B 1 43 ? -22.344 -29.359 -1.047 1 98.56 43 THR B O 1
ATOM 4472 N N . ALA B 1 44 ? -20.359 -29.047 -1.938 1 98.62 44 ALA B N 1
ATOM 4473 C CA . ALA B 1 44 ? -20.719 -29.734 -3.172 1 98.62 44 ALA B CA 1
ATOM 4474 C C . ALA B 1 44 ? -19.5 -30.453 -3.766 1 98.62 44 ALA B C 1
ATOM 4476 O O . ALA B 1 44 ? -18.391 -29.922 -3.73 1 98.62 44 ALA B O 1
ATOM 4477 N N . ASN B 1 45 ? -19.641 -31.656 -4.191 1 98.5 45 ASN B N 1
ATOM 4478 C CA . ASN B 1 45 ? -18.703 -32.469 -4.961 1 98.5 45 ASN B CA 1
ATOM 4479 C C . ASN B 1 45 ? -19.359 -33.031 -6.215 1 98.5 45 ASN B C 1
ATOM 4481 O O . ASN B 1 45 ? -20.266 -33.875 -6.117 1 98.5 45 ASN B O 1
ATOM 4485 N N . ILE B 1 46 ? -18.922 -32.625 -7.352 1 98.38 46 ILE B N 1
ATOM 4486 C CA . ILE B 1 46 ? -19.609 -33.062 -8.562 1 98.38 46 ILE B CA 1
ATOM 4487 C C . ILE B 1 46 ? -18.578 -33.5 -9.602 1 98.38 46 ILE B C 1
ATOM 4489 O O . ILE B 1 46 ? -17.406 -33.156 -9.523 1 98.38 46 ILE B O 1
ATOM 4493 N N . GLY B 1 47 ? -19.047 -34.375 -10.477 1 98.44 47 GLY B N 1
ATOM 4494 C CA . GLY B 1 47 ? -18.203 -34.844 -11.562 1 98.44 47 GLY B CA 1
ATOM 4495 C C . GLY B 1 47 ? -17.312 -36 -11.18 1 98.44 47 GLY B C 1
ATOM 4496 O O . GLY B 1 47 ? -17.766 -36.938 -10.516 1 98.44 47 GLY B O 1
ATOM 4497 N N . HIS B 1 48 ? -16.016 -35.906 -11.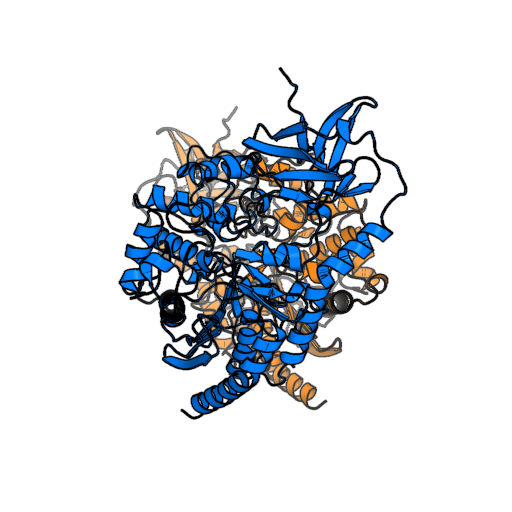75 1 98.31 48 HIS B N 1
ATOM 4498 C CA . HIS B 1 48 ? -15.148 -37.062 -11.602 1 98.31 48 HIS B CA 1
ATOM 4499 C C . HIS B 1 48 ? -13.758 -36.656 -11.117 1 98.31 48 HIS B C 1
ATOM 4501 O O . HIS B 1 48 ? -13.133 -35.781 -11.695 1 98.31 48 HIS B O 1
ATOM 4507 N N . ARG B 1 49 ? -13.258 -37.312 -10.039 1 98.19 49 ARG B N 1
ATOM 4508 C CA . ARG B 1 49 ? -11.852 -37.156 -9.664 1 98.19 49 ARG B CA 1
ATOM 4509 C C . ARG B 1 49 ? -10.953 -37.969 -10.586 1 98.19 49 ARG B C 1
ATOM 4511 O O . ARG B 1 49 ? -9.758 -37.688 -10.695 1 98.19 49 ARG B O 1
ATOM 4518 N N . ASP B 1 50 ? -11.5 -39 -11.172 1 97.69 50 ASP B N 1
ATOM 4519 C CA . ASP B 1 50 ? -10.852 -39.875 -12.133 1 97.69 50 ASP B CA 1
ATOM 4520 C C . ASP B 1 50 ? -11.805 -40.25 -13.266 1 97.69 50 ASP B C 1
ATOM 4522 O O . ASP B 1 50 ? -12.727 -41.062 -13.078 1 97.69 50 ASP B O 1
ATOM 4526 N N . LEU B 1 51 ? -11.508 -39.781 -14.422 1 97.19 51 LEU B N 1
ATOM 4527 C CA . LEU B 1 51 ? -12.398 -40.031 -15.555 1 97.19 51 LEU B CA 1
ATOM 4528 C C . LEU B 1 51 ? -12.359 -41.469 -16 1 97.19 51 LEU B C 1
ATOM 4530 O O . LEU B 1 51 ? -13.383 -42.031 -16.391 1 97.19 51 LEU B O 1
ATOM 4534 N N . GLN B 1 52 ? -11.203 -42 -16.031 1 95.75 52 GLN B N 1
ATOM 4535 C CA . GLN B 1 52 ? -11.047 -43.406 -16.484 1 95.75 52 GLN B CA 1
ATOM 4536 C C . GLN B 1 52 ? -11.859 -44.344 -15.617 1 95.75 52 GLN B C 1
ATOM 4538 O O . GLN B 1 52 ? -12.508 -45.25 -16.141 1 95.75 52 GLN B O 1
ATOM 4543 N N . LEU B 1 53 ? -11.844 -44.094 -14.336 1 96.56 53 LEU B N 1
ATOM 4544 C CA . LEU B 1 53 ? -12.539 -44.969 -13.414 1 96.56 53 LEU B CA 1
ATOM 4545 C C . LEU B 1 53 ? -13.93 -44.438 -13.094 1 96.56 53 LEU B C 1
ATOM 4547 O O . LEU B 1 53 ? -14.703 -45.094 -12.383 1 96.56 53 LEU B O 1
ATOM 4551 N N . SER B 1 54 ? -14.266 -43.312 -13.562 1 97 54 SER B N 1
ATOM 4552 C CA . SER B 1 54 ? -15.547 -42.656 -13.32 1 97 54 SER B CA 1
ATOM 4553 C C . SER B 1 54 ? -15.828 -42.562 -11.82 1 97 54 SER B C 1
ATOM 4555 O O . SER B 1 54 ? -16.922 -42.875 -11.367 1 97 54 SER B O 1
ATOM 4557 N N . THR B 1 55 ? -14.805 -42.219 -11.117 1 97.81 55 THR B N 1
ATOM 4558 C CA . THR B 1 55 ? -14.969 -42.062 -9.68 1 97.81 55 THR B CA 1
ATOM 4559 C C . THR B 1 55 ? -15.266 -40.625 -9.312 1 97.81 55 THR B C 1
ATOM 4561 O O . THR B 1 55 ? -14.641 -39.688 -9.836 1 97.81 55 THR B O 1
ATOM 4564 N N . GLU B 1 56 ? -16.219 -40.438 -8.453 1 97.94 56 GLU B N 1
ATOM 4565 C CA . GLU B 1 56 ? -16.609 -39.094 -8.008 1 97.94 56 GLU B CA 1
ATOM 4566 C C . GLU B 1 56 ? -15.68 -38.562 -6.914 1 97.94 56 GLU B C 1
ATOM 4568 O O . GLU B 1 56 ? -15.125 -39.344 -6.145 1 97.94 56 GLU B O 1
ATOM 4573 N N . PRO B 1 57 ? -15.477 -37.281 -6.863 1 98.5 57 PRO B N 1
ATOM 4574 C CA . PRO B 1 57 ? -14.766 -36.719 -5.711 1 98.5 57 PRO B CA 1
ATOM 4575 C C . PRO B 1 57 ? -15.625 -36.688 -4.453 1 98.5 57 PRO B C 1
ATOM 4577 O O . PRO B 1 57 ? -16.844 -36.812 -4.527 1 98.5 57 PRO B O 1
ATOM 4580 N N . ASN B 1 58 ? -15.039 -36.625 -3.381 1 98.12 58 ASN B N 1
ATOM 4581 C CA . ASN B 1 58 ? -15.641 -36.281 -2.094 1 98.12 58 ASN B CA 1
ATOM 4582 C C . ASN B 1 58 ? -14.859 -35.188 -1.384 1 98.12 58 ASN B C 1
ATOM 4584 O O . ASN B 1 58 ? -13.914 -34.625 -1.943 1 98.12 58 ASN B O 1
ATOM 4588 N N . SER B 1 59 ? -15.266 -34.844 -0.178 1 98.25 59 SER B N 1
ATOM 4589 C CA . SER B 1 59 ? -14.695 -33.688 0.493 1 98.25 59 SER B CA 1
ATOM 4590 C C . SER B 1 59 ? -13.281 -33.938 0.984 1 98.25 59 SER B C 1
ATOM 4592 O O . SER B 1 59 ? -12.555 -33.031 1.355 1 98.25 59 SER B O 1
ATOM 4594 N N . ASP B 1 60 ? -12.836 -35.188 0.941 1 98.25 60 ASP B N 1
ATOM 4595 C CA . ASP B 1 60 ? -11.492 -35.594 1.374 1 98.25 60 ASP B CA 1
ATOM 4596 C C . ASP B 1 60 ? -10.594 -35.875 0.176 1 98.25 60 ASP B C 1
ATOM 4598 O O . ASP B 1 60 ? -9.414 -36.188 0.343 1 98.25 60 ASP B O 1
ATOM 4602 N N . THR B 1 61 ? -11.203 -35.781 -1.016 1 98.62 61 THR B N 1
ATOM 4603 C CA . THR B 1 61 ? -10.367 -35.969 -2.203 1 98.62 61 THR B CA 1
ATOM 4604 C C . THR B 1 61 ? -9.219 -34.938 -2.199 1 98.62 61 THR B C 1
ATOM 4606 O O . THR B 1 61 ? -9.43 -33.75 -1.925 1 98.62 61 THR B O 1
ATOM 4609 N N . VAL B 1 62 ? -8.008 -35.469 -2.459 1 98.62 62 VAL B N 1
ATOM 4610 C CA . VAL B 1 62 ? -6.809 -34.625 -2.393 1 98.62 62 VAL B CA 1
ATOM 4611 C C . VAL B 1 62 ? -6.531 -34.031 -3.764 1 98.62 62 VAL B C 1
ATOM 4613 O O . VAL B 1 62 ? -6.578 -34.719 -4.781 1 98.62 62 VAL B O 1
ATOM 4616 N N . TYR B 1 63 ? -6.312 -32.75 -3.791 1 98.56 63 TYR B N 1
ATOM 4617 C CA . TYR B 1 63 ? -5.898 -31.969 -4.957 1 98.56 63 TYR B CA 1
ATOM 4618 C C . TYR B 1 63 ? -4.559 -31.281 -4.711 1 98.56 63 TYR B C 1
ATOM 4620 O O . TYR B 1 63 ? -4.352 -30.672 -3.662 1 98.56 63 TYR B O 1
ATOM 4628 N N . PRO B 1 64 ? -3.533 -31.359 -5.641 1 97.81 64 PRO B N 1
ATOM 4629 C CA . PRO B 1 64 ? -2.48 -30.344 -5.617 1 97.81 64 PRO B CA 1
ATOM 4630 C C . PRO B 1 64 ? -3.029 -28.922 -5.738 1 97.81 64 PRO B C 1
ATOM 4632 O O . PRO B 1 64 ? -3.822 -28.641 -6.641 1 97.81 64 PRO B O 1
ATOM 4635 N N . VAL B 1 65 ? -2.65 -28.031 -4.832 1 97.88 65 VAL B N 1
ATOM 4636 C CA . VAL B 1 65 ? -3.34 -26.75 -4.77 1 97.88 65 VAL B CA 1
ATOM 4637 C C . VAL B 1 65 ? -2.453 -25.656 -5.363 1 97.88 65 VAL B C 1
ATOM 4639 O O . VAL B 1 65 ? -2.844 -24.484 -5.41 1 97.88 65 VAL B O 1
ATOM 4642 N N . GLY B 1 66 ? -1.258 -26.016 -5.797 1 96.38 66 GLY B N 1
ATOM 4643 C CA . GLY B 1 66 ? -0.378 -25.078 -6.496 1 96.38 66 GLY B CA 1
ATOM 4644 C C . GLY B 1 66 ? -0.068 -23.844 -5.691 1 96.38 66 GLY B C 1
ATOM 4645 O O . GLY B 1 66 ? 0.327 -23.922 -4.527 1 96.38 66 GLY B O 1
ATOM 4646 N N . ILE B 1 67 ? -0.32 -22.734 -6.246 1 96.69 67 ILE B N 1
ATOM 4647 C CA . ILE B 1 67 ? 0.115 -21.438 -5.754 1 96.69 67 ILE B CA 1
ATOM 4648 C C . ILE B 1 67 ? -0.583 -21.125 -4.434 1 96.69 67 ILE B C 1
ATOM 4650 O O . ILE B 1 67 ? -0.125 -20.281 -3.67 1 96.69 67 ILE B O 1
ATOM 4654 N N . LEU B 1 68 ? -1.627 -21.797 -4.082 1 98.12 68 LEU B N 1
ATOM 4655 C CA . LEU B 1 68 ? -2.23 -21.594 -2.768 1 98.12 68 LEU B CA 1
ATOM 4656 C C . LEU B 1 68 ? -1.246 -21.953 -1.66 1 98.12 68 LEU B C 1
ATOM 4658 O O . LEU B 1 68 ? -1.437 -21.562 -0.505 1 98.12 68 LEU B O 1
ATOM 4662 N N . THR B 1 69 ? -0.246 -22.719 -2.045 1 98.62 69 THR B N 1
ATOM 4663 C CA . THR B 1 69 ? 0.818 -23.094 -1.119 1 98.62 69 THR B CA 1
ATOM 4664 C C . THR B 1 69 ? 1.424 -21.844 -0.466 1 98.62 69 THR B C 1
ATOM 4666 O O . THR B 1 69 ? 1.794 -21.875 0.71 1 98.62 69 THR B O 1
ATOM 4669 N N . LYS B 1 70 ? 1.438 -20.781 -1.178 1 98.62 70 LYS B N 1
ATOM 4670 C CA . LYS B 1 70 ? 2.025 -19.547 -0.68 1 98.62 70 LYS B CA 1
ATOM 4671 C C . LYS B 1 70 ? 1.367 -19.109 0.626 1 98.62 70 LYS B C 1
ATOM 4673 O O . LYS B 1 70 ? 2.033 -18.578 1.516 1 98.62 70 LYS B O 1
ATOM 4678 N N . THR B 1 71 ? 0.096 -19.344 0.782 1 98.62 71 THR B N 1
ATOM 4679 C CA . THR B 1 71 ? -0.616 -18.922 1.988 1 98.62 71 THR B CA 1
ATOM 4680 C C . THR B 1 71 ? -0.131 -19.719 3.197 1 98.62 71 THR B C 1
ATOM 4682 O O . THR B 1 71 ? -0.02 -19.172 4.301 1 98.62 71 THR B O 1
ATOM 4685 N N . PHE B 1 72 ? 0.194 -20.984 2.996 1 98.81 72 PHE B N 1
ATOM 4686 C CA . PHE B 1 72 ? 0.719 -21.828 4.062 1 98.81 72 PHE B CA 1
ATOM 4687 C C . PHE B 1 72 ? 2.137 -21.406 4.438 1 98.81 72 PHE B C 1
ATOM 4689 O O . PHE B 1 72 ? 2.496 -21.406 5.617 1 98.81 72 PHE B O 1
ATOM 4696 N N . THR B 1 73 ? 2.896 -21.094 3.383 1 98.88 73 THR B N 1
ATOM 4697 C CA . THR B 1 73 ? 4.254 -20.625 3.639 1 98.88 73 THR B CA 1
ATOM 4698 C C . THR B 1 73 ? 4.238 -19.344 4.457 1 98.88 73 THR B C 1
ATOM 4700 O O . THR B 1 73 ? 5.031 -19.188 5.383 1 98.88 73 THR B O 1
ATOM 4703 N N . ALA B 1 74 ? 3.34 -18.5 4.129 1 98.81 74 ALA B N 1
ATOM 4704 C CA . ALA B 1 74 ? 3.189 -17.266 4.891 1 98.81 74 ALA B CA 1
ATOM 4705 C C . ALA B 1 74 ? 2.793 -17.562 6.336 1 98.81 74 ALA B C 1
ATOM 4707 O O . ALA B 1 74 ? 3.299 -16.922 7.266 1 98.81 74 ALA B O 1
ATOM 4708 N N . ALA B 1 75 ? 1.897 -18.484 6.523 1 98.69 75 ALA B N 1
ATOM 4709 C CA . ALA B 1 75 ? 1.494 -18.891 7.871 1 98.69 75 ALA B CA 1
ATOM 4710 C C . ALA B 1 75 ? 2.682 -19.422 8.664 1 98.69 75 ALA B C 1
ATOM 4712 O O . ALA B 1 75 ? 2.828 -19.125 9.852 1 98.69 75 ALA B O 1
ATOM 4713 N N . ALA B 1 76 ? 3.473 -20.219 8.016 1 98.81 76 ALA B N 1
ATOM 4714 C CA . ALA B 1 76 ? 4.672 -20.75 8.656 1 98.81 76 ALA B CA 1
ATOM 4715 C C . ALA B 1 76 ? 5.582 -19.625 9.141 1 98.81 76 ALA B C 1
ATOM 4717 O O . ALA B 1 76 ? 6.09 -19.672 10.266 1 98.81 76 ALA B O 1
ATOM 4718 N N . ILE B 1 77 ? 5.785 -18.625 8.32 1 98.88 77 ILE B N 1
ATOM 4719 C CA . ILE B 1 77 ? 6.617 -17.484 8.688 1 98.88 77 ILE B CA 1
ATOM 4720 C C . ILE B 1 77 ? 6 -16.75 9.875 1 98.88 77 ILE B C 1
ATOM 4722 O O . ILE B 1 77 ? 6.711 -16.344 10.797 1 98.88 77 ILE B O 1
ATOM 4726 N N . GLY B 1 78 ? 4.66 -16.562 9.844 1 98.62 78 GLY B N 1
ATOM 4727 C CA . GLY B 1 78 ? 3.982 -15.93 10.969 1 98.62 78 GLY B CA 1
ATOM 4728 C C . GLY B 1 78 ? 4.242 -16.625 12.289 1 98.62 78 GLY B C 1
ATOM 4729 O O . GLY B 1 78 ? 4.422 -15.977 13.32 1 98.62 78 GLY B O 1
ATOM 4730 N N . ILE B 1 79 ? 4.246 -17.953 12.266 1 98.69 79 ILE B N 1
ATOM 4731 C CA . ILE B 1 79 ? 4.512 -18.75 13.453 1 98.69 79 ILE B CA 1
ATOM 4732 C C . ILE B 1 79 ? 5.953 -18.531 13.914 1 98.69 79 ILE B C 1
ATOM 4734 O O . ILE B 1 79 ? 6.207 -18.344 15.109 1 98.69 79 ILE B O 1
ATOM 4738 N N . LEU B 1 80 ? 6.895 -18.531 12.984 1 98.75 80 LEU B N 1
ATOM 4739 C CA . LEU B 1 80 ? 8.297 -18.328 13.32 1 98.75 80 LEU B CA 1
ATOM 4740 C C . LEU B 1 80 ? 8.516 -16.938 13.922 1 98.75 80 LEU B C 1
ATOM 4742 O O . LEU B 1 80 ? 9.359 -16.766 14.805 1 98.75 80 LEU B O 1
ATOM 4746 N N . VAL B 1 81 ? 7.828 -15.93 13.438 1 98.5 81 VAL B N 1
ATOM 4747 C CA . VAL B 1 81 ? 7.898 -14.578 13.992 1 98.5 81 VAL B CA 1
ATOM 4748 C C . VAL B 1 81 ? 7.359 -14.586 15.422 1 98.5 81 VAL B C 1
ATOM 4750 O O . VAL B 1 81 ? 7.973 -14.008 16.328 1 98.5 81 VAL B O 1
ATOM 4753 N N . TYR B 1 82 ? 6.199 -15.242 15.57 1 98.06 82 TYR B N 1
ATOM 4754 C CA . TYR B 1 82 ? 5.617 -15.352 16.906 1 98.06 82 TYR B CA 1
ATOM 4755 C C . TYR B 1 82 ? 6.59 -16.016 17.859 1 98.06 82 TYR B C 1
ATOM 4757 O O . TYR B 1 82 ? 6.719 -15.602 19.016 1 98.06 82 TYR B O 1
ATOM 4765 N N . GLU B 1 83 ? 7.285 -17.016 17.453 1 97.75 83 GLU B N 1
ATOM 4766 C CA . GLU B 1 83 ? 8.203 -17.781 18.281 1 97.75 83 GLU B CA 1
ATOM 4767 C C . GLU B 1 83 ? 9.523 -17.047 18.484 1 97.75 83 GLU B C 1
ATOM 4769 O O . GLU B 1 83 ? 10.391 -17.5 19.219 1 97.75 83 GLU B O 1
ATOM 4774 N N . GLY B 1 84 ? 9.758 -15.945 17.828 1 97.75 84 GLY B N 1
ATOM 4775 C CA . GLY B 1 84 ? 10.945 -15.117 18.016 1 97.75 84 GLY B CA 1
ATOM 4776 C C . GLY B 1 84 ? 12.133 -15.602 17.203 1 97.75 84 GLY B C 1
ATOM 4777 O O . GLY B 1 84 ? 13.242 -15.086 17.359 1 97.75 84 GLY B O 1
ATOM 4778 N N . GLN B 1 85 ? 11.891 -16.531 16.312 1 98.12 85 GLN B N 1
ATOM 4779 C CA . GLN B 1 85 ? 12.969 -17.047 15.484 1 98.12 85 GLN B CA 1
ATOM 4780 C C . GLN B 1 85 ? 13.242 -16.125 14.305 1 98.12 85 GLN B C 1
ATOM 4782 O O . GLN B 1 85 ? 14.352 -16.125 13.758 1 98.12 85 GLN B O 1
ATOM 4787 N N . LEU B 1 86 ? 12.234 -15.445 13.859 1 98.44 86 LEU B N 1
ATOM 4788 C CA . LEU B 1 86 ? 12.32 -14.438 12.805 1 98.44 86 LEU B CA 1
ATOM 4789 C C . LEU B 1 86 ? 11.594 -13.156 13.219 1 98.44 86 LEU B C 1
ATOM 4791 O O . LEU B 1 86 ? 10.789 -13.172 14.148 1 98.44 86 LEU B O 1
ATOM 4795 N N . LYS B 1 87 ? 11.961 -12.117 12.664 1 98 87 LYS B N 1
ATOM 4796 C CA . LYS B 1 87 ? 11.172 -10.891 12.586 1 98 87 LYS B CA 1
ATOM 4797 C C . LYS B 1 87 ? 10.68 -10.648 11.164 1 98 87 LYS B C 1
ATOM 4799 O O . LYS B 1 87 ? 11.242 -11.18 10.203 1 98 87 LYS B O 1
ATOM 4804 N N . TRP B 1 88 ? 9.617 -9.883 11.008 1 97.5 88 TRP B N 1
ATOM 4805 C CA . TRP B 1 88 ? 9.125 -9.531 9.672 1 97.5 88 TRP B CA 1
ATOM 4806 C C . TRP B 1 88 ? 10.203 -8.82 8.867 1 97.5 88 TRP B C 1
ATOM 4808 O O . TRP B 1 88 ? 10.273 -8.969 7.645 1 97.5 88 TRP B O 1
ATOM 4818 N N . ASP B 1 89 ? 11.008 -8.016 9.516 1 96.75 89 ASP B N 1
ATOM 4819 C CA . ASP B 1 89 ? 12.031 -7.238 8.82 1 96.75 89 ASP B CA 1
ATOM 4820 C C . ASP B 1 89 ? 13.391 -7.926 8.906 1 96.75 89 ASP B C 1
ATOM 4822 O O . ASP B 1 89 ? 14.43 -7.293 8.703 1 96.75 89 ASP B O 1
ATOM 4826 N N . THR B 1 90 ? 13.422 -9.203 9.289 1 98.12 90 THR B N 1
ATOM 4827 C CA . THR B 1 90 ? 14.672 -9.961 9.219 1 98.12 90 THR B CA 1
ATOM 4828 C C . THR B 1 90 ? 15.258 -9.906 7.812 1 98.12 90 THR B C 1
ATOM 4830 O O . THR B 1 90 ? 14.555 -10.188 6.836 1 98.12 90 THR B O 1
ATOM 4833 N N . LEU B 1 91 ? 16.484 -9.523 7.711 1 97.5 91 LEU B N 1
ATOM 4834 C CA . LEU B 1 91 ? 17.172 -9.5 6.422 1 97.5 91 LEU B CA 1
ATOM 4835 C C . LEU B 1 91 ? 17.422 -10.922 5.918 1 97.5 91 LEU B C 1
ATOM 4837 O O . LEU B 1 91 ? 17.828 -11.797 6.688 1 97.5 91 LEU B O 1
ATOM 4841 N N . VAL B 1 92 ? 17.203 -11.133 4.652 1 98.06 92 VAL B N 1
ATOM 4842 C CA . VAL B 1 92 ? 17.406 -12.445 4.051 1 98.06 92 VAL B CA 1
ATOM 4843 C C . VAL B 1 92 ? 18.859 -12.875 4.238 1 98.06 92 VAL B C 1
ATOM 4845 O O . VAL B 1 92 ? 19.141 -14.016 4.609 1 98.06 92 VAL B O 1
ATOM 4848 N N . ARG B 1 93 ? 19.844 -11.977 4.082 1 96.88 93 ARG B N 1
ATOM 4849 C CA . ARG B 1 93 ? 21.266 -12.289 4.16 1 96.88 93 ARG B CA 1
ATOM 4850 C C . ARG B 1 93 ? 21.656 -12.719 5.57 1 96.88 93 ARG B C 1
ATOM 4852 O O . ARG B 1 93 ? 22.672 -13.383 5.758 1 96.88 93 ARG B O 1
ATOM 4859 N N . ASP B 1 94 ? 20.844 -12.297 6.555 1 97.38 94 ASP B N 1
ATOM 4860 C CA . ASP B 1 94 ? 21.156 -12.656 7.938 1 97.38 94 ASP B CA 1
ATOM 4861 C C . ASP B 1 94 ? 20.828 -14.125 8.211 1 97.38 94 ASP B C 1
ATOM 4863 O O . ASP B 1 94 ? 21.406 -14.742 9.102 1 97.38 94 ASP B O 1
ATOM 4867 N N . VAL B 1 95 ? 19.859 -14.664 7.504 1 98.06 95 VAL B N 1
ATOM 4868 C CA . VAL B 1 95 ? 19.438 -16.047 7.672 1 98.06 95 VAL B CA 1
ATOM 4869 C C . VAL B 1 95 ? 20.156 -16.938 6.652 1 98.06 95 VAL B C 1
ATOM 4871 O O . VAL B 1 95 ? 20.5 -18.078 6.949 1 98.06 95 VAL B O 1
ATOM 4874 N N . LEU B 1 96 ? 20.344 -16.359 5.477 1 97.44 96 LEU B N 1
ATOM 4875 C CA . LEU B 1 96 ? 21.047 -17.031 4.391 1 97.44 96 LEU B CA 1
ATOM 4876 C C . LEU B 1 96 ? 22.297 -16.234 4.004 1 97.44 96 LEU B C 1
ATOM 4878 O O . LEU B 1 96 ? 22.312 -15.547 2.98 1 97.44 96 LEU B O 1
ATOM 4882 N N . PRO B 1 97 ? 23.312 -16.422 4.676 1 94.12 97 PRO B N 1
ATOM 4883 C CA . PRO B 1 97 ? 24.5 -15.594 4.504 1 94.12 97 PRO B CA 1
ATOM 4884 C C . PRO B 1 97 ? 25.094 -15.695 3.1 1 94.12 97 PRO B C 1
ATOM 4886 O O . PRO B 1 97 ? 25.812 -14.797 2.658 1 94.12 97 PRO B O 1
ATOM 4889 N N . GLN B 1 98 ? 24.844 -16.766 2.404 1 91.31 98 GLN B N 1
ATOM 4890 C CA . GLN B 1 98 ? 25.391 -16.953 1.066 1 91.31 98 GLN B CA 1
ATOM 4891 C C . GLN B 1 98 ? 24.578 -16.188 0.027 1 91.31 98 GLN B C 1
ATOM 4893 O O . GLN B 1 98 ? 24.953 -16.109 -1.142 1 91.31 98 GLN B O 1
ATOM 4898 N N . PHE B 1 99 ? 23.531 -15.672 0.479 1 91.38 99 PHE B N 1
ATOM 4899 C CA . PHE B 1 99 ? 22.641 -14.977 -0.45 1 91.38 99 PHE B CA 1
ATOM 4900 C C . PHE B 1 99 ? 23.266 -13.672 -0.932 1 91.38 99 PHE B C 1
ATOM 4902 O O . PHE B 1 99 ? 23.766 -12.883 -0.126 1 91.38 99 PHE B O 1
ATOM 4909 N N . ARG B 1 100 ? 23.359 -13.523 -2.297 1 92.06 100 ARG B N 1
ATOM 4910 C CA . ARG B 1 100 ? 23.766 -12.289 -2.953 1 92.06 100 ARG B CA 1
ATOM 4911 C C . ARG B 1 100 ? 22.953 -12.047 -4.219 1 92.06 100 ARG B C 1
ATOM 4913 O O . ARG B 1 100 ? 22.812 -12.938 -5.059 1 92.06 100 ARG B O 1
ATOM 4920 N N . SER B 1 101 ? 22.328 -10.875 -4.238 1 93.19 101 SER B N 1
ATOM 4921 C CA . SER B 1 101 ? 21.625 -10.5 -5.457 1 93.19 101 SER B CA 1
ATOM 4922 C C . SER B 1 101 ? 22.516 -9.68 -6.387 1 93.19 101 SER B C 1
ATOM 4924 O O . SER B 1 101 ? 23.531 -9.133 -5.953 1 93.19 101 SER B O 1
ATOM 4926 N N . LEU B 1 102 ? 22.156 -9.648 -7.68 1 92.25 102 LEU B N 1
ATOM 4927 C CA . LEU B 1 102 ? 22.828 -8.773 -8.633 1 92.25 102 LEU B CA 1
ATOM 4928 C C . LEU B 1 102 ? 22.625 -7.312 -8.273 1 92.25 102 LEU B C 1
ATOM 4930 O O . LEU B 1 102 ? 23.453 -6.465 -8.586 1 92.25 102 LEU B O 1
ATOM 4934 N N . ASP B 1 103 ? 21.531 -7.012 -7.66 1 92.62 103 ASP B N 1
ATOM 4935 C CA . ASP B 1 103 ? 21.25 -5.66 -7.195 1 92.62 103 ASP B CA 1
ATOM 4936 C C . ASP B 1 103 ? 21.734 -5.453 -5.762 1 92.62 103 ASP B C 1
ATOM 4938 O O . ASP B 1 103 ? 21.25 -6.125 -4.84 1 92.62 103 ASP B O 1
ATOM 4942 N N . ILE B 1 104 ? 22.578 -4.477 -5.602 1 92.75 104 ILE B N 1
ATOM 4943 C CA . ILE B 1 104 ? 23.234 -4.246 -4.324 1 92.75 104 ILE B CA 1
ATOM 4944 C C . ILE B 1 104 ? 22.188 -3.896 -3.262 1 92.75 104 ILE B C 1
ATOM 4946 O O . ILE B 1 104 ? 22.312 -4.301 -2.104 1 92.75 104 ILE B O 1
ATOM 4950 N N . THR B 1 105 ? 21.219 -3.105 -3.564 1 93.75 105 THR B N 1
ATOM 4951 C CA . THR B 1 105 ? 20.156 -2.746 -2.621 1 93.75 105 THR B CA 1
ATOM 4952 C C . THR B 1 105 ? 19.391 -3.984 -2.17 1 93.75 105 THR B C 1
ATOM 4954 O O . THR B 1 105 ? 19.156 -4.172 -0.975 1 93.75 105 THR B O 1
ATOM 4957 N N . VAL B 1 106 ? 19.047 -4.852 -3.115 1 94.5 106 VAL B N 1
ATOM 4958 C CA . VAL B 1 106 ? 18.344 -6.082 -2.787 1 94.5 106 VAL B CA 1
ATOM 4959 C C . VAL B 1 106 ? 19.203 -6.957 -1.883 1 94.5 106 VAL B C 1
ATOM 4961 O O . VAL B 1 106 ? 18.719 -7.492 -0.883 1 94.5 106 VAL B O 1
ATOM 4964 N N . SER B 1 107 ? 20.484 -7.062 -2.193 1 95.12 107 SER B N 1
ATOM 4965 C CA . SER B 1 107 ? 21.391 -7.891 -1.416 1 95.12 107 SER B CA 1
ATOM 4966 C C . SER B 1 107 ? 21.422 -7.461 0.048 1 95.12 107 SER B C 1
ATOM 4968 O O . SER B 1 107 ? 21.516 -8.305 0.943 1 95.12 107 SER B O 1
ATOM 4970 N N . HIS B 1 108 ? 21.25 -6.176 0.254 1 93.31 108 HIS B N 1
ATOM 4971 C CA . HIS B 1 108 ? 21.516 -5.676 1.6 1 93.31 108 HIS B CA 1
ATOM 4972 C C . HIS B 1 108 ? 20.203 -5.383 2.342 1 93.31 108 HIS B C 1
ATOM 4974 O O . HIS B 1 108 ? 20.188 -5.312 3.572 1 93.31 108 HIS B O 1
ATOM 4980 N N . LYS B 1 109 ? 19.109 -5.215 1.602 1 95.25 109 LYS B N 1
ATOM 4981 C CA . LYS B 1 109 ? 17.953 -4.648 2.266 1 95.25 109 LYS B CA 1
ATOM 4982 C C . LYS B 1 109 ? 16.75 -5.598 2.184 1 95.25 109 LYS B C 1
ATOM 4984 O O . LYS B 1 109 ? 15.766 -5.426 2.898 1 95.25 109 LYS B O 1
ATOM 4989 N N . LEU B 1 110 ? 16.812 -6.633 1.419 1 96.75 110 LEU B N 1
ATOM 4990 C CA . LEU B 1 110 ? 15.695 -7.547 1.229 1 96.75 110 LEU B CA 1
ATOM 4991 C C . LEU B 1 110 ? 15.336 -8.242 2.535 1 96.75 110 LEU B C 1
ATOM 4993 O O . LEU B 1 110 ? 16.203 -8.781 3.221 1 96.75 110 LEU B O 1
ATOM 4997 N N . THR B 1 111 ? 14.086 -8.211 2.895 1 98.12 111 THR B N 1
ATOM 4998 C CA . THR B 1 111 ? 13.625 -8.82 4.137 1 98.12 111 THR B CA 1
ATOM 4999 C C . THR B 1 111 ? 12.672 -9.977 3.852 1 98.12 111 THR B C 1
ATOM 5001 O O . THR B 1 111 ? 12.234 -10.164 2.711 1 98.12 111 THR B O 1
ATOM 5004 N N . VAL B 1 112 ? 12.32 -10.703 4.918 1 98.44 112 VAL B N 1
ATOM 5005 C CA . VAL B 1 112 ? 11.352 -11.789 4.875 1 98.44 112 VAL B CA 1
ATOM 5006 C C . VAL B 1 112 ? 10 -11.25 4.406 1 98.44 112 VAL B C 1
ATOM 5008 O O . VAL B 1 112 ? 9.352 -11.852 3.543 1 98.44 112 VAL B O 1
ATOM 5011 N N . LEU B 1 113 ? 9.602 -10.117 4.898 1 98.38 113 LEU B N 1
ATOM 5012 C CA . LEU B 1 113 ? 8.32 -9.531 4.52 1 98.38 113 LEU B CA 1
ATOM 5013 C C . LEU B 1 113 ? 8.32 -9.133 3.047 1 98.38 113 LEU B C 1
ATOM 5015 O O . LEU B 1 113 ? 7.312 -9.289 2.355 1 98.38 113 LEU B O 1
ATOM 5019 N N . ASP B 1 114 ? 9.43 -8.625 2.551 1 98.12 114 ASP B N 1
ATOM 5020 C CA . ASP B 1 114 ? 9.531 -8.266 1.14 1 98.12 114 ASP B CA 1
ATOM 5021 C C . ASP B 1 114 ? 9.258 -9.477 0.247 1 98.12 114 ASP B C 1
ATOM 5023 O O . ASP B 1 114 ? 8.578 -9.359 -0.773 1 98.12 114 ASP B O 1
ATOM 5027 N N . LEU B 1 115 ? 9.805 -10.594 0.612 1 98.38 115 LEU B N 1
ATOM 5028 C CA . LEU B 1 115 ? 9.586 -11.82 -0.145 1 98.38 115 LEU B CA 1
ATOM 5029 C C . LEU B 1 115 ? 8.117 -12.227 -0.098 1 98.38 115 LEU B C 1
ATOM 5031 O O . LEU B 1 115 ? 7.531 -12.578 -1.127 1 98.38 115 LEU B O 1
ATOM 5035 N N . LEU B 1 116 ? 7.531 -12.109 1.025 1 98.69 116 LEU B N 1
ATOM 5036 C CA . LEU B 1 116 ? 6.16 -12.57 1.24 1 98.69 116 LEU B CA 1
ATOM 5037 C C . LEU B 1 116 ? 5.184 -11.766 0.388 1 98.69 116 LEU B C 1
ATOM 5039 O O . LEU B 1 116 ? 4.145 -12.289 -0.029 1 98.69 116 LEU B O 1
ATOM 5043 N N . CYS B 1 117 ? 5.512 -10.508 0.152 1 98.06 117 CYS B N 1
ATOM 5044 C CA . CYS B 1 117 ? 4.531 -9.648 -0.503 1 98.06 117 CYS B CA 1
ATOM 5045 C C . CYS B 1 117 ? 5.012 -9.227 -1.887 1 98.06 117 CYS B C 1
ATOM 5047 O O . CYS B 1 117 ? 4.426 -8.344 -2.51 1 98.06 117 CYS B O 1
ATOM 5049 N N . HIS B 1 118 ? 6.027 -9.828 -2.395 1 97.31 118 HIS B N 1
ATOM 5050 C CA . HIS B 1 118 ? 6.484 -9.688 -3.771 1 97.31 118 HIS B CA 1
ATOM 5051 C C . HIS B 1 118 ? 6.902 -8.25 -4.066 1 97.31 118 HIS B C 1
ATOM 5053 O O . HIS B 1 118 ? 6.465 -7.664 -5.062 1 97.31 118 HIS B O 1
ATOM 5059 N N . ARG B 1 119 ? 7.789 -7.715 -3.246 1 96.69 119 ARG B N 1
ATOM 5060 C CA . ARG B 1 119 ? 8.164 -6.34 -3.559 1 96.69 119 ARG B CA 1
ATOM 5061 C C . ARG B 1 119 ? 9.68 -6.195 -3.643 1 96.69 119 ARG B C 1
ATOM 5063 O O . ARG B 1 119 ? 10.219 -5.117 -3.395 1 96.69 119 ARG B O 1
ATOM 5070 N N . GLY B 1 120 ? 10.391 -7.297 -4 1 94.44 120 GLY B N 1
ATOM 5071 C CA . GLY B 1 120 ? 11.828 -7.273 -4.184 1 94.44 120 GLY B CA 1
ATOM 5072 C C . GLY B 1 120 ? 12.258 -6.641 -5.496 1 94.44 120 GLY B C 1
ATOM 5073 O O . GLY B 1 120 ? 13.414 -6.27 -5.668 1 94.44 120 GLY B O 1
ATOM 5074 N N . GLY B 1 121 ? 11.398 -6.602 -6.488 1 92.88 121 GLY B N 1
ATOM 5075 C CA . GLY B 1 121 ? 11.688 -5.93 -7.746 1 92.88 121 GLY B CA 1
ATOM 5076 C C . GLY B 1 121 ? 12.531 -6.77 -8.688 1 92.88 121 GLY B C 1
ATOM 5077 O O . GLY B 1 121 ? 13.258 -6.23 -9.523 1 92.88 121 GLY B O 1
ATOM 5078 N N . LEU B 1 122 ? 12.492 -8.078 -8.57 1 93.88 122 LEU B N 1
ATOM 5079 C CA . LEU B 1 122 ? 13.312 -8.969 -9.391 1 93.88 122 LEU B CA 1
ATOM 5080 C C . LEU B 1 122 ? 12.461 -9.68 -10.43 1 93.88 122 LEU B C 1
ATOM 5082 O O . LEU B 1 122 ? 11.234 -9.719 -10.32 1 93.88 122 LEU B O 1
ATOM 5086 N N . ALA B 1 123 ? 13.133 -10.219 -11.414 1 92.75 123 ALA B N 1
ATOM 5087 C CA . ALA B 1 123 ? 12.477 -10.891 -12.539 1 92.75 123 ALA B CA 1
ATOM 5088 C C . ALA B 1 123 ? 11.727 -12.133 -12.062 1 92.75 123 ALA B C 1
ATOM 5090 O O . ALA B 1 123 ? 12.133 -12.781 -11.094 1 92.75 123 ALA B O 1
ATOM 5091 N N . ARG B 1 124 ? 10.617 -12.492 -12.734 1 90.69 124 ARG B N 1
ATOM 5092 C CA . ARG B 1 124 ? 9.797 -13.664 -12.43 1 90.69 124 ARG B CA 1
ATOM 5093 C C . ARG B 1 124 ? 10.516 -14.953 -12.805 1 90.69 124 ARG B C 1
ATOM 5095 O O . ARG B 1 124 ? 10.539 -15.906 -12.031 1 90.69 124 ARG B O 1
ATOM 5102 N N . SER B 1 125 ? 11.008 -15.031 -14.094 1 89 125 SER B N 1
ATOM 5103 C CA . SER B 1 125 ? 11.875 -16.094 -14.586 1 89 125 SER B CA 1
ATOM 5104 C C . SER B 1 125 ? 11.25 -17.469 -14.352 1 89 125 SER B C 1
ATOM 5106 O O . SER B 1 125 ? 11.922 -18.391 -13.883 1 89 125 SER B O 1
ATOM 5108 N N . ASN B 1 126 ? 9.953 -17.609 -14.648 1 86.81 126 ASN B N 1
ATOM 5109 C CA . ASN B 1 126 ? 9.234 -18.859 -14.414 1 86.81 126 ASN B CA 1
ATOM 5110 C C . ASN B 1 126 ? 9.703 -19.953 -15.367 1 86.81 126 ASN B C 1
ATOM 5112 O O . ASN B 1 126 ? 9.633 -21.141 -15.031 1 86.81 126 ASN B O 1
ATOM 5116 N N . HIS B 1 127 ? 10.219 -19.625 -16.469 1 87.38 127 HIS B N 1
ATOM 5117 C CA . HIS B 1 127 ? 10.57 -20.609 -17.5 1 87.38 127 HIS B CA 1
ATOM 5118 C C . HIS B 1 127 ? 11.883 -21.297 -17.156 1 87.38 127 HIS B C 1
ATOM 5120 O O . HIS B 1 127 ? 12.242 -22.297 -17.797 1 87.38 127 HIS B O 1
ATOM 5126 N N . TRP B 1 128 ? 12.516 -20.875 -16.141 1 89.44 128 TRP B N 1
ATOM 5127 C CA . TRP B 1 128 ? 13.82 -21.438 -15.82 1 89.44 128 TRP B CA 1
ATOM 5128 C C . TRP B 1 128 ? 13.68 -22.734 -15.055 1 89.44 128 TRP B C 1
ATOM 5130 O O . TRP B 1 128 ? 14.633 -23.531 -14.977 1 89.44 128 TRP B O 1
ATOM 5140 N N . TRP B 1 129 ? 12.523 -22.953 -14.531 1 91.19 129 TRP B N 1
ATOM 5141 C CA . TRP B 1 129 ? 12.461 -24.125 -13.672 1 91.19 129 TRP B CA 1
ATOM 5142 C C . TRP B 1 129 ? 11.328 -25.047 -14.094 1 91.19 129 TRP B C 1
ATOM 5144 O O . TRP B 1 129 ? 11.289 -26.219 -13.703 1 91.19 129 TRP B O 1
ATOM 5154 N N . GLN B 1 130 ? 10.43 -24.578 -14.836 1 88.69 130 GLN B N 1
ATOM 5155 C CA . GLN B 1 130 ? 9.258 -25.375 -15.219 1 88.69 130 GLN B CA 1
ATOM 5156 C C . GLN B 1 130 ? 9.367 -25.844 -16.672 1 88.69 130 GLN B C 1
ATOM 5158 O O . GLN B 1 130 ? 9.508 -25.047 -17.578 1 88.69 130 GLN B O 1
ATOM 5163 N N . GLY B 1 131 ? 9.297 -27.156 -16.906 1 89.81 131 GLY B N 1
ATOM 5164 C CA . GLY B 1 131 ? 9.297 -27.75 -18.234 1 89.81 131 GLY B CA 1
ATOM 5165 C C . GLY B 1 131 ? 7.973 -28.375 -18.609 1 89.81 131 GLY B C 1
ATOM 5166 O O . GLY B 1 131 ? 7.016 -28.328 -17.828 1 89.81 131 GLY B O 1
ATOM 5167 N N . ALA B 1 132 ? 7.898 -28.859 -19.844 1 90.38 132 ALA B N 1
ATOM 5168 C CA . ALA B 1 132 ? 6.73 -29.609 -20.312 1 90.38 132 ALA B CA 1
ATOM 5169 C C . ALA B 1 132 ? 6.723 -31.031 -19.734 1 90.38 132 ALA B C 1
ATOM 5171 O O . ALA B 1 132 ? 7.75 -31.516 -19.266 1 90.38 132 ALA B O 1
ATOM 5172 N N . GLY B 1 133 ? 5.488 -31.594 -19.641 1 89.06 133 GLY B N 1
ATOM 5173 C CA . GLY B 1 133 ? 5.355 -33 -19.266 1 89.06 133 GLY B CA 1
ATOM 5174 C C . GLY B 1 133 ? 5.566 -33.219 -17.781 1 89.06 133 GLY B C 1
ATOM 5175 O O . GLY B 1 133 ? 5.953 -34.312 -17.359 1 89.06 133 GLY B O 1
ATOM 5176 N N . GLY B 1 134 ? 5.426 -32.156 -17.031 1 84 134 GLY B N 1
ATOM 5177 C CA . GLY B 1 134 ? 5.613 -32.312 -15.602 1 84 134 GLY B CA 1
ATOM 5178 C C . GLY B 1 134 ? 7.07 -32.469 -15.203 1 84 134 GLY B C 1
ATOM 5179 O O . GLY B 1 134 ? 7.391 -33.25 -14.32 1 84 134 GLY B O 1
ATOM 5180 N N . VAL B 1 135 ? 7.938 -31.875 -15.891 1 91.31 135 VAL B N 1
ATOM 5181 C CA . VAL B 1 135 ? 9.367 -31.969 -15.617 1 91.31 135 VAL B CA 1
ATOM 5182 C C . VAL B 1 135 ? 9.859 -30.688 -14.961 1 91.31 135 VAL B C 1
ATOM 5184 O O . VAL B 1 135 ? 9.453 -29.578 -15.359 1 91.31 135 VAL B O 1
ATOM 5187 N N . LEU B 1 136 ? 10.688 -30.906 -13.906 1 94.5 136 LEU B N 1
ATOM 5188 C CA . LEU B 1 136 ? 11.406 -29.781 -13.312 1 94.5 136 LEU B CA 1
ATOM 5189 C C . LEU B 1 136 ? 12.789 -29.625 -13.945 1 94.5 136 LEU B C 1
ATOM 5191 O O . LEU B 1 136 ? 13.539 -30.594 -14.062 1 94.5 136 LEU B O 1
ATOM 5195 N N . LEU B 1 137 ? 13.109 -28.422 -14.32 1 95.12 137 LEU B N 1
ATOM 5196 C CA . LEU B 1 137 ? 14.328 -28.188 -15.078 1 95.12 137 LEU B CA 1
ATOM 5197 C C . LEU B 1 137 ? 15.484 -27.844 -14.148 1 95.12 137 LEU B C 1
ATOM 5199 O O . LEU B 1 137 ? 16.625 -27.688 -14.594 1 95.12 137 LEU B O 1
ATOM 5203 N N . GLN B 1 138 ? 15.203 -27.641 -12.914 1 94.75 138 GLN B N 1
ATOM 5204 C CA . GLN B 1 138 ? 16.203 -27.328 -11.891 1 94.75 138 GLN B CA 1
ATOM 5205 C C . GLN B 1 138 ? 15.953 -28.156 -10.625 1 94.75 138 GLN B C 1
ATOM 5207 O O . GLN B 1 138 ? 14.828 -28.594 -10.367 1 94.75 138 GLN B O 1
ATOM 5212 N N . GLU B 1 139 ? 17.016 -28.359 -9.898 1 95 139 GLU B N 1
ATOM 5213 C CA . GLU B 1 139 ? 16.922 -29 -8.594 1 95 139 GLU B CA 1
ATOM 5214 C C . GLU B 1 139 ? 16.781 -27.984 -7.469 1 95 139 GLU B C 1
ATOM 5216 O O . GLU B 1 139 ? 17.109 -26.812 -7.652 1 95 139 GLU B O 1
ATOM 5221 N N . LYS B 1 140 ? 16.312 -28.469 -6.34 1 96.38 140 LYS B N 1
ATOM 5222 C CA . LYS B 1 140 ? 16.125 -27.594 -5.191 1 96.38 140 LYS B CA 1
ATOM 5223 C C . LYS B 1 140 ? 17.422 -26.875 -4.812 1 96.38 140 LYS B C 1
ATOM 5225 O O . LYS B 1 140 ? 17.391 -25.719 -4.406 1 96.38 140 LYS B O 1
ATOM 5230 N N . SER B 1 141 ? 18.562 -27.578 -4.945 1 95.38 141 SER B N 1
ATOM 5231 C CA . SER B 1 141 ? 19.859 -27.031 -4.551 1 95.38 141 SER B CA 1
ATOM 5232 C C . SER B 1 141 ? 20.203 -25.781 -5.363 1 95.38 141 SER B C 1
ATOM 5234 O O . SER B 1 141 ? 21.094 -25.016 -4.984 1 95.38 141 SER B O 1
ATOM 5236 N N . ARG B 1 142 ? 19.484 -25.547 -6.414 1 94.56 142 ARG B N 1
ATOM 5237 C CA . ARG B 1 142 ? 19.766 -24.422 -7.297 1 94.56 142 ARG B CA 1
ATOM 5238 C C . ARG B 1 142 ? 18.922 -23.203 -6.93 1 94.56 142 ARG B C 1
ATOM 5240 O O . ARG B 1 142 ? 19.062 -22.141 -7.527 1 94.56 142 ARG B O 1
ATOM 5247 N N . THR B 1 143 ? 18.109 -23.281 -5.93 1 95.56 143 THR B N 1
ATOM 5248 C CA . THR B 1 143 ? 17.188 -22.219 -5.555 1 95.56 143 THR B CA 1
ATOM 5249 C C . THR B 1 143 ? 17.953 -20.938 -5.254 1 95.56 143 THR B C 1
ATOM 5251 O O . THR B 1 143 ? 17.703 -19.906 -5.887 1 95.56 143 THR B O 1
ATOM 5254 N N . ILE B 1 144 ? 18.922 -20.953 -4.336 1 95.38 144 ILE B N 1
ATOM 5255 C CA . ILE B 1 144 ? 19.625 -19.75 -3.9 1 95.38 144 ILE B CA 1
ATOM 5256 C C . ILE B 1 144 ? 20.5 -19.219 -5.031 1 95.38 144 ILE B C 1
ATOM 5258 O O . ILE B 1 144 ? 20.453 -18.031 -5.367 1 95.38 144 ILE B O 1
ATOM 5262 N N . PRO B 1 145 ? 21.234 -20.078 -5.77 1 93.69 145 PRO B N 1
ATOM 5263 C CA . PRO B 1 145 ? 22.047 -19.594 -6.887 1 93.69 145 PRO B CA 1
ATOM 5264 C C . PRO B 1 145 ? 21.219 -18.922 -7.973 1 93.69 145 PRO B C 1
ATOM 5266 O O . PRO B 1 145 ? 21.609 -17.875 -8.492 1 93.69 145 PRO B O 1
ATOM 5269 N N . PHE B 1 146 ? 20.141 -19.5 -8.312 1 93.25 146 PHE B N 1
ATOM 5270 C CA . PHE B 1 146 ? 19.312 -18.922 -9.367 1 93.25 146 PHE B CA 1
ATOM 5271 C C . PHE B 1 146 ? 18.734 -17.578 -8.922 1 93.25 146 PHE B C 1
ATOM 5273 O O . PHE B 1 146 ? 18.75 -16.609 -9.68 1 93.25 146 PHE B O 1
ATOM 5280 N N . TYR B 1 147 ? 18.156 -17.578 -7.715 1 93.31 147 TYR B N 1
ATOM 5281 C CA . TYR B 1 147 ? 17.594 -16.328 -7.215 1 93.31 147 TYR B CA 1
ATOM 5282 C C . TYR B 1 147 ? 18.625 -15.211 -7.25 1 93.31 147 TYR B C 1
ATOM 5284 O O . TYR B 1 147 ? 18.297 -14.062 -7.574 1 93.31 147 TYR B O 1
ATOM 5292 N N . SER B 1 148 ? 19.859 -15.523 -6.926 1 93.12 148 SER B N 1
ATOM 5293 C CA . SER B 1 148 ? 20.969 -14.562 -6.859 1 93.12 148 SER B CA 1
ATOM 5294 C C . SER B 1 148 ? 21.281 -13.992 -8.234 1 93.12 148 SER B C 1
ATOM 5296 O O . SER B 1 148 ? 21.906 -12.93 -8.344 1 93.12 148 SER B O 1
ATOM 5298 N N . THR B 1 149 ? 20.828 -14.672 -9.281 1 93 149 THR B N 1
ATOM 5299 C CA . THR B 1 149 ? 21.156 -14.219 -10.625 1 93 149 THR B CA 1
ATOM 5300 C C . THR B 1 149 ? 19.969 -13.484 -11.25 1 93 149 THR B C 1
ATOM 5302 O O . THR B 1 149 ? 20.062 -13.023 -12.391 1 93 149 THR B O 1
ATOM 5305 N N . LEU B 1 150 ? 18.859 -13.406 -10.555 1 93.56 150 LEU B N 1
ATOM 5306 C CA . LEU B 1 150 ? 17.688 -12.742 -11.125 1 93.56 150 LEU B CA 1
ATOM 5307 C C . LEU B 1 150 ? 17.969 -11.258 -11.352 1 93.56 150 LEU B C 1
ATOM 5309 O O . LEU B 1 150 ? 18.484 -10.578 -10.461 1 93.56 150 LEU B O 1
ATOM 5313 N N . GLU B 1 151 ? 17.594 -10.789 -12.531 1 92.81 151 GLU B N 1
ATOM 5314 C CA . GLU B 1 151 ? 17.797 -9.391 -12.891 1 92.81 151 GLU B CA 1
ATOM 5315 C C . GLU B 1 151 ? 16.719 -8.5 -12.273 1 92.81 151 GLU B C 1
ATOM 5317 O O . GLU B 1 151 ? 15.562 -8.906 -12.156 1 92.81 151 GLU B O 1
ATOM 5322 N N . PRO B 1 152 ? 17.141 -7.27 -11.875 1 91.62 152 PRO B N 1
ATOM 5323 C CA . PRO B 1 152 ? 16.109 -6.312 -11.453 1 91.62 152 PRO B CA 1
ATOM 5324 C C . PRO B 1 152 ? 15.203 -5.871 -12.602 1 91.62 152 PRO B C 1
ATOM 5326 O O . PRO B 1 152 ? 15.688 -5.609 -13.703 1 91.62 152 PRO B O 1
ATOM 5329 N N . VAL B 1 153 ? 13.953 -5.906 -12.469 1 89.5 153 VAL B N 1
ATOM 5330 C CA . VAL B 1 153 ? 13.008 -5.469 -13.484 1 89.5 153 VAL B CA 1
ATOM 5331 C C . VAL B 1 153 ? 12.305 -4.191 -13.023 1 89.5 153 VAL B C 1
ATOM 5333 O O . VAL B 1 153 ? 11.516 -3.609 -13.773 1 89.5 153 VAL B O 1
ATOM 5336 N N . GLY B 1 154 ? 12.516 -3.668 -11.867 1 84.81 154 GLY B N 1
ATOM 5337 C CA . GLY B 1 154 ? 12.039 -2.436 -11.273 1 84.81 154 GLY B CA 1
ATOM 5338 C C . GLY B 1 154 ? 12.828 -2.016 -10.047 1 84.81 154 GLY B C 1
ATOM 5339 O O . GLY B 1 154 ? 13.797 -2.674 -9.672 1 84.81 154 GLY B O 1
ATOM 5340 N N . SER B 1 155 ? 12.328 -0.891 -9.477 1 88.69 155 SER B N 1
ATOM 5341 C CA . SER B 1 155 ? 13.031 -0.428 -8.281 1 88.69 155 SER B CA 1
ATOM 5342 C C . SER B 1 155 ? 12.539 -1.161 -7.039 1 88.69 155 SER B C 1
ATOM 5344 O O . SER B 1 155 ? 11.344 -1.425 -6.898 1 88.69 155 SER B O 1
ATOM 5346 N N . PHE B 1 156 ? 13.508 -1.479 -6.172 1 94.38 156 PHE B N 1
ATOM 5347 C CA . PHE B 1 156 ? 13.281 -2.168 -4.906 1 94.38 156 PHE B CA 1
ATOM 5348 C C . PHE B 1 156 ? 12.133 -1.52 -4.137 1 94.38 156 PHE B C 1
ATOM 5350 O O . PHE B 1 156 ? 12.156 -0.315 -3.875 1 94.38 156 PHE B O 1
ATOM 5357 N N . ARG B 1 157 ? 11.031 -2.238 -3.834 1 96.31 157 ARG B N 1
ATOM 5358 C CA . ARG B 1 157 ? 9.867 -1.891 -3.025 1 96.31 157 ARG B CA 1
ATOM 5359 C C . ARG B 1 157 ? 9.016 -0.836 -3.721 1 96.31 157 ARG B C 1
ATOM 5361 O O . ARG B 1 157 ? 8.094 -0.274 -3.115 1 96.31 157 ARG B O 1
ATOM 5368 N N . ALA B 1 158 ? 9.242 -0.508 -5.008 1 92.5 158 ALA B N 1
ATOM 5369 C CA . ALA B 1 158 ? 8.523 0.564 -5.688 1 92.5 158 ALA B CA 1
ATOM 5370 C C . ALA B 1 158 ? 7.215 0.054 -6.285 1 92.5 158 ALA B C 1
ATOM 5372 O O . ALA B 1 158 ? 6.254 0.812 -6.43 1 92.5 158 ALA B O 1
ATOM 5373 N N . SER B 1 159 ? 7.242 -1.172 -6.629 1 90 159 SER B N 1
ATOM 5374 C CA . SER B 1 159 ? 6.055 -1.771 -7.227 1 90 159 SER B CA 1
ATOM 5375 C C . SER B 1 159 ? 5.977 -3.264 -6.93 1 90 159 SER B C 1
ATOM 5377 O O . SER B 1 159 ? 6.984 -3.887 -6.59 1 90 159 SER B O 1
ATOM 5379 N N . TRP B 1 160 ? 4.797 -3.781 -7.066 1 93.81 160 TRP B N 1
ATOM 5380 C CA . TRP B 1 160 ? 4.523 -5.203 -6.891 1 93.81 160 TRP B CA 1
ATOM 5381 C C . TRP B 1 160 ? 5.117 -6.016 -8.039 1 93.81 160 TRP B C 1
ATOM 5383 O O . TRP B 1 160 ? 4.898 -5.699 -9.211 1 93.81 160 TRP B O 1
ATOM 5393 N N . ALA B 1 161 ? 5.941 -7.035 -7.715 1 93 161 ALA B N 1
ATOM 5394 C CA . ALA B 1 161 ? 6.578 -7.902 -8.695 1 93 161 ALA B CA 1
ATOM 5395 C C . ALA B 1 161 ? 6.473 -9.367 -8.289 1 93 161 ALA B C 1
ATOM 5397 O O . ALA B 1 161 ? 7.371 -9.906 -7.633 1 93 161 ALA B O 1
ATOM 5398 N N . TYR B 1 162 ? 5.492 -10.031 -8.789 1 91.75 162 TYR B N 1
ATOM 5399 C CA . TYR B 1 162 ? 5.188 -11.406 -8.43 1 91.75 162 TYR B CA 1
ATOM 5400 C C . TYR B 1 162 ? 6.344 -12.336 -8.781 1 91.75 162 TYR B C 1
ATOM 5402 O O . TYR B 1 162 ? 6.895 -12.258 -9.883 1 91.75 162 TYR B O 1
ATOM 5410 N N . SER B 1 163 ? 6.746 -13.203 -7.797 1 91.88 163 SER B N 1
ATOM 5411 C CA . SER B 1 163 ? 7.855 -14.117 -8.039 1 91.88 163 SER B CA 1
ATOM 5412 C C . SER B 1 163 ? 7.695 -15.406 -7.23 1 91.88 163 SER B C 1
ATOM 5414 O O . SER B 1 163 ? 7.664 -15.375 -6 1 91.88 163 SER B O 1
ATOM 5416 N N . ASN B 1 164 ? 7.656 -16.516 -7.91 1 95.69 164 ASN B N 1
ATOM 5417 C CA . ASN B 1 164 ? 7.676 -17.812 -7.223 1 95.69 164 ASN B CA 1
ATOM 5418 C C . ASN B 1 164 ? 9.008 -18.047 -6.52 1 95.69 164 ASN B C 1
ATOM 5420 O O . ASN B 1 164 ? 9.055 -18.703 -5.48 1 95.69 164 ASN B O 1
ATOM 5424 N N . TRP B 1 165 ? 10.062 -17.469 -7.055 1 96.19 165 TRP B N 1
ATOM 5425 C CA . TRP B 1 165 ? 11.398 -17.656 -6.492 1 96.19 165 TRP B CA 1
ATOM 5426 C C . TRP B 1 165 ? 11.477 -17.109 -5.07 1 96.19 165 TRP B C 1
ATOM 5428 O O . TRP B 1 165 ? 12.164 -17.672 -4.219 1 96.19 165 TRP B O 1
ATOM 5438 N N . GLY B 1 166 ? 10.781 -16 -4.855 1 97.19 166 GLY B N 1
ATOM 5439 C CA . GLY B 1 166 ? 10.75 -15.453 -3.512 1 97.19 166 GLY B CA 1
ATOM 5440 C C . GLY B 1 166 ? 10.219 -16.438 -2.479 1 97.19 166 GLY B C 1
ATOM 5441 O O . GLY B 1 166 ? 10.766 -16.531 -1.376 1 97.19 166 GLY B O 1
ATOM 5442 N N . TYR B 1 167 ? 9.25 -17.172 -2.777 1 98.31 167 TYR B N 1
ATOM 5443 C CA . TYR B 1 167 ? 8.664 -18.125 -1.851 1 98.31 167 TYR B CA 1
ATOM 5444 C C . TYR B 1 167 ? 9.547 -19.375 -1.725 1 98.31 167 TYR B C 1
ATOM 5446 O O . TYR B 1 167 ? 9.609 -19.984 -0.66 1 98.31 167 TYR B O 1
ATOM 5454 N N . ALA B 1 168 ? 10.234 -19.719 -2.855 1 98.19 168 ALA B N 1
ATOM 5455 C CA . ALA B 1 168 ? 11.227 -20.781 -2.727 1 98.19 168 ALA B CA 1
ATOM 5456 C C . ALA B 1 168 ? 12.297 -20.406 -1.706 1 98.19 168 ALA B C 1
ATOM 5458 O O . ALA B 1 168 ? 12.703 -21.25 -0.89 1 98.19 168 ALA B O 1
ATOM 5459 N N . ILE B 1 169 ? 12.719 -19.156 -1.752 1 98.19 169 ILE B N 1
ATOM 5460 C CA . ILE B 1 169 ? 13.719 -18.656 -0.807 1 98.19 169 ILE B CA 1
ATOM 5461 C C . ILE B 1 169 ? 13.148 -18.688 0.609 1 98.19 169 ILE B C 1
ATOM 5463 O O . ILE B 1 169 ? 13.859 -19.031 1.561 1 98.19 169 ILE B O 1
ATOM 5467 N N . LEU B 1 170 ? 11.867 -18.344 0.77 1 98.75 170 LEU B N 1
ATOM 5468 C CA . LEU B 1 170 ? 11.219 -18.422 2.078 1 98.75 170 LEU B CA 1
ATOM 5469 C C . LEU B 1 170 ? 11.273 -19.828 2.639 1 98.75 170 LEU B C 1
ATOM 5471 O O . LEU B 1 170 ? 11.406 -20.016 3.85 1 98.75 170 LEU B O 1
ATOM 5475 N N . GLY B 1 171 ? 11.086 -20.828 1.716 1 98.62 171 GLY B N 1
ATOM 5476 C CA . GLY B 1 171 ? 11.258 -22.203 2.16 1 98.62 171 GLY B CA 1
ATOM 5477 C C . GLY B 1 171 ? 12.625 -22.469 2.773 1 98.62 171 GLY B C 1
ATOM 5478 O O . GLY B 1 171 ? 12.727 -23.094 3.832 1 98.62 171 GLY B O 1
ATOM 5479 N N . GLU B 1 172 ? 13.695 -21.969 2.092 1 98.31 172 GLU B N 1
ATOM 5480 C CA . GLU B 1 172 ? 15.047 -22.094 2.621 1 98.31 172 GLU B CA 1
ATOM 5481 C C . GLU B 1 172 ? 15.18 -21.391 3.975 1 98.31 172 GLU B C 1
ATOM 5483 O O . GLU B 1 172 ? 15.844 -21.906 4.879 1 98.31 172 GLU B O 1
ATOM 5488 N N . ILE B 1 173 ? 14.547 -20.281 4.121 1 98.69 173 ILE B N 1
ATOM 5489 C CA . ILE B 1 173 ? 14.602 -19.5 5.348 1 98.69 173 ILE B CA 1
ATOM 5490 C C . ILE B 1 173 ? 13.922 -20.25 6.48 1 98.69 173 ILE B C 1
ATOM 5492 O O . ILE B 1 173 ? 14.438 -20.312 7.598 1 98.69 173 ILE B O 1
ATOM 5496 N N . ILE B 1 174 ? 12.758 -20.844 6.203 1 98.75 174 ILE B N 1
ATOM 5497 C CA . ILE B 1 174 ? 12.031 -21.625 7.195 1 98.75 174 ILE B CA 1
ATOM 5498 C C . ILE B 1 174 ? 12.898 -22.781 7.684 1 98.75 174 ILE B C 1
ATOM 5500 O O . ILE B 1 174 ? 13 -23.031 8.891 1 98.75 174 ILE B O 1
ATOM 5504 N N . GLU B 1 175 ? 13.539 -23.453 6.738 1 98.5 175 GLU B N 1
ATOM 5505 C CA . GLU B 1 175 ? 14.391 -24.594 7.098 1 98.5 175 GLU B CA 1
ATOM 5506 C C . GLU B 1 175 ? 15.555 -24.141 7.977 1 98.5 175 GLU B C 1
ATOM 5508 O O . GLU B 1 175 ? 15.836 -24.766 9 1 98.5 175 GLU B O 1
ATOM 5513 N N . ARG B 1 176 ? 16.188 -23.062 7.621 1 98.19 176 ARG B N 1
ATOM 5514 C CA . ARG B 1 176 ? 17.344 -22.578 8.367 1 98.19 176 ARG B CA 1
ATOM 5515 C C . ARG B 1 176 ? 16.938 -22.078 9.742 1 98.19 176 ARG B C 1
ATOM 5517 O O . ARG B 1 176 ? 17.609 -22.344 10.734 1 98.19 176 ARG B O 1
ATOM 5524 N N . ALA B 1 177 ? 15.883 -21.281 9.828 1 98.25 177 ALA B N 1
ATOM 5525 C CA . ALA B 1 177 ? 15.445 -20.656 11.07 1 98.25 177 ALA B CA 1
ATOM 5526 C C . ALA B 1 177 ? 14.93 -21.703 12.062 1 98.25 177 ALA B C 1
ATOM 5528 O O . ALA B 1 177 ? 15.125 -21.562 13.273 1 98.25 177 ALA B O 1
ATOM 5529 N N . SER B 1 178 ? 14.289 -22.766 11.609 1 98.06 178 SER B N 1
ATOM 5530 C CA . SER B 1 178 ? 13.625 -23.719 12.492 1 98.06 178 SER B CA 1
ATOM 5531 C C . SER B 1 178 ? 14.5 -24.938 12.758 1 98.06 178 SER B C 1
ATOM 5533 O O . SER B 1 178 ? 14.281 -25.672 13.727 1 98.06 178 SER B O 1
ATOM 5535 N N . GLY B 1 179 ? 15.367 -25.266 11.789 1 97.94 179 GLY B N 1
ATOM 5536 C CA . GLY B 1 179 ? 16.156 -26.5 11.859 1 97.94 179 GLY B CA 1
ATOM 5537 C C . GLY B 1 179 ? 15.398 -27.719 11.352 1 97.94 179 GLY B C 1
ATOM 5538 O O . GLY B 1 179 ? 15.898 -28.828 11.422 1 97.94 179 GLY B O 1
ATOM 5539 N N . MET B 1 180 ? 14.242 -27.531 10.844 1 98.06 180 MET B N 1
ATOM 5540 C CA . MET B 1 180 ? 13.414 -28.578 10.258 1 98.06 180 MET B CA 1
ATOM 5541 C C . MET B 1 180 ? 13.328 -28.422 8.742 1 98.06 180 MET B C 1
ATOM 5543 O O . MET B 1 180 ? 13.547 -27.328 8.219 1 98.06 180 MET B O 1
ATOM 5547 N N . SER B 1 181 ? 13.062 -29.531 8.039 1 98.31 181 SER B N 1
ATOM 5548 C CA . SER B 1 181 ? 12.68 -29.359 6.637 1 98.31 181 SER B CA 1
ATOM 5549 C C . SER B 1 181 ? 11.391 -28.562 6.508 1 98.31 181 SER B C 1
ATOM 5551 O O . SER B 1 181 ? 10.609 -28.469 7.461 1 98.31 181 SER B O 1
ATOM 5553 N N . TYR B 1 182 ? 11.25 -27.953 5.402 1 98.38 182 TYR B N 1
ATOM 5554 C CA . TYR B 1 182 ? 10.047 -27.172 5.129 1 98.38 182 TYR B CA 1
ATOM 5555 C C . TYR B 1 182 ? 8.797 -28 5.387 1 98.38 182 TYR B C 1
ATOM 5557 O O . TYR B 1 182 ? 7.887 -27.562 6.094 1 98.38 182 TYR B O 1
ATOM 5565 N N . GLY B 1 183 ? 8.695 -29.203 4.855 1 98.5 183 GLY B N 1
ATOM 5566 C CA . GLY B 1 183 ? 7.551 -30.078 5.023 1 98.5 183 GLY B CA 1
ATOM 5567 C C . GLY B 1 183 ? 7.309 -30.469 6.469 1 98.5 183 GLY B C 1
ATOM 5568 O O . GLY B 1 183 ? 6.172 -30.453 6.938 1 98.5 183 GLY B O 1
ATOM 5569 N N . ASP B 1 184 ? 8.398 -30.797 7.199 1 98.44 184 ASP B N 1
ATOM 5570 C CA . ASP B 1 184 ? 8.266 -31.203 8.602 1 98.44 184 ASP B CA 1
ATOM 5571 C C . ASP B 1 184 ? 7.754 -30.047 9.453 1 98.44 184 ASP B C 1
ATOM 5573 O O . ASP B 1 184 ? 6.953 -30.25 10.367 1 98.44 184 ASP B O 1
ATOM 5577 N N . PHE B 1 185 ? 8.289 -28.922 9.164 1 98.62 185 PHE B N 1
ATOM 5578 C CA . PHE B 1 185 ? 7.836 -27.766 9.922 1 98.62 185 PHE B CA 1
ATOM 5579 C C . PHE B 1 185 ? 6.332 -27.562 9.758 1 98.62 185 PHE B C 1
ATOM 5581 O O . PHE B 1 185 ? 5.617 -27.375 10.742 1 98.62 185 PHE B O 1
ATOM 5588 N N . LEU B 1 186 ? 5.809 -27.531 8.516 1 98.75 186 LEU B N 1
ATOM 5589 C CA . LEU B 1 186 ? 4.383 -27.344 8.258 1 98.75 186 LEU B CA 1
ATOM 5590 C C . LEU B 1 186 ? 3.572 -28.453 8.914 1 98.75 186 LEU B C 1
ATOM 5592 O O . LEU B 1 186 ? 2.514 -28.203 9.492 1 98.75 186 LEU B O 1
ATOM 5596 N N . ALA B 1 187 ? 4.027 -29.672 8.789 1 98.31 187 ALA B N 1
ATOM 5597 C CA . ALA B 1 187 ? 3.318 -30.797 9.391 1 98.31 187 ALA B CA 1
ATOM 5598 C C . ALA B 1 187 ? 3.176 -30.609 10.898 1 98.31 187 ALA B C 1
ATOM 5600 O O . ALA B 1 187 ? 2.09 -30.781 11.453 1 98.31 187 ALA B O 1
ATOM 5601 N N . GLU B 1 188 ? 4.215 -30.203 11.508 1 98.38 188 GLU B N 1
ATOM 5602 C CA . GLU B 1 188 ? 4.266 -30.125 12.969 1 98.38 188 GLU B CA 1
ATOM 5603 C C . GLU B 1 188 ? 3.525 -28.891 13.469 1 98.38 188 GLU B C 1
ATOM 5605 O O . GLU B 1 188 ? 2.871 -28.938 14.516 1 98.38 188 GLU B O 1
ATOM 5610 N N . LYS B 1 189 ? 3.68 -27.797 12.773 1 98.38 189 LYS B N 1
ATOM 5611 C CA . LYS B 1 189 ? 3.25 -26.516 13.336 1 98.38 189 LYS B CA 1
ATOM 5612 C C . LYS B 1 189 ? 1.906 -26.078 12.758 1 98.38 189 LYS B C 1
ATOM 5614 O O . LYS B 1 189 ? 1.219 -25.234 13.336 1 98.38 189 LYS B O 1
ATOM 5619 N N . VAL B 1 190 ? 1.498 -26.641 11.617 1 98.62 190 VAL B N 1
ATOM 5620 C CA . VAL B 1 190 ? 0.277 -26.172 10.969 1 98.62 190 VAL B CA 1
ATOM 5621 C C . VAL B 1 190 ? -0.677 -27.344 10.758 1 98.62 190 VAL B C 1
ATOM 5623 O O . VAL B 1 190 ? -1.79 -27.344 11.289 1 98.62 190 VAL B O 1
ATOM 5626 N N . PHE B 1 191 ? -0.225 -28.422 10.078 1 98.62 191 PHE B N 1
ATOM 5627 C CA . PHE B 1 191 ? -1.13 -29.484 9.648 1 98.62 191 PHE B CA 1
ATOM 5628 C C . PHE B 1 191 ? -1.675 -30.234 10.852 1 98.62 191 PHE B C 1
ATOM 5630 O O . PHE B 1 191 ? -2.891 -30.375 11.016 1 98.62 191 PHE B O 1
ATOM 5637 N N . LYS B 1 192 ? -0.809 -30.688 11.68 1 98.5 192 LYS B N 1
ATOM 5638 C CA . LYS B 1 192 ? -1.234 -31.516 12.805 1 98.5 192 LYS B CA 1
ATOM 5639 C C . LYS B 1 192 ? -2.084 -30.719 13.781 1 98.5 192 LYS B C 1
ATOM 5641 O O . LYS B 1 192 ? -3.191 -31.125 14.133 1 98.5 192 LYS B O 1
ATOM 5646 N N . PRO B 1 193 ? -1.627 -29.547 14.18 1 98.38 193 PRO B N 1
ATOM 5647 C CA . PRO B 1 193 ? -2.426 -28.797 15.156 1 98.38 193 PRO B CA 1
ATOM 5648 C C . PRO B 1 193 ? -3.811 -28.422 14.625 1 98.38 193 PRO B C 1
ATOM 5650 O O . PRO B 1 193 ? -4.77 -28.359 15.391 1 98.38 193 PRO B O 1
ATOM 5653 N N . LEU B 1 194 ? -3.973 -28.219 13.328 1 98.38 194 LEU B N 1
ATOM 5654 C CA . LEU B 1 194 ? -5.254 -27.844 12.734 1 98.38 194 LEU B CA 1
ATOM 5655 C C . LEU B 1 194 ? -6.016 -29.078 12.273 1 98.38 194 LEU B C 1
ATOM 5657 O O . LEU B 1 194 ? -7.109 -28.969 11.719 1 98.38 194 LEU B O 1
ATOM 5661 N N . HIS B 1 195 ? -5.422 -30.219 12.422 1 98.19 195 HIS B N 1
ATOM 5662 C CA . HIS B 1 195 ? -6.008 -31.5 12.016 1 98.19 195 HIS B CA 1
ATOM 5663 C C . HIS B 1 195 ? -6.266 -31.531 10.516 1 98.19 195 HIS B C 1
ATOM 5665 O O . HIS B 1 195 ? -7.359 -31.891 10.078 1 98.19 195 HIS B O 1
ATOM 5671 N N . LEU B 1 196 ? -5.316 -31.062 9.797 1 98.62 196 LEU B N 1
ATOM 5672 C CA . LEU B 1 196 ? -5.363 -31.172 8.344 1 98.62 196 LEU B CA 1
ATOM 5673 C C . LEU B 1 196 ? -4.816 -32.5 7.871 1 98.62 196 LEU B C 1
ATOM 5675 O O . LEU B 1 196 ? -3.732 -32.562 7.289 1 98.62 196 LEU B O 1
ATOM 5679 N N . ASP B 1 197 ? -5.613 -33.469 7.871 1 96.69 197 ASP B N 1
ATOM 5680 C CA . ASP B 1 197 ? -5.18 -34.875 7.758 1 96.69 197 ASP B CA 1
ATOM 5681 C C . ASP B 1 197 ? -4.934 -35.25 6.297 1 96.69 197 ASP B C 1
ATOM 5683 O O . ASP B 1 197 ? -4.301 -36.25 6.016 1 96.69 197 ASP B O 1
ATOM 5687 N N . ARG B 1 198 ? -5.461 -34.5 5.379 1 97.69 198 ARG B N 1
ATOM 5688 C CA . ARG B 1 198 ? -5.301 -34.781 3.955 1 97.69 198 ARG B CA 1
ATOM 5689 C C . ARG B 1 198 ? -4.348 -33.781 3.305 1 97.69 198 ARG B C 1
ATOM 5691 O O . ARG B 1 198 ? -4.309 -33.656 2.078 1 97.69 198 ARG B O 1
ATOM 5698 N N . THR B 1 199 ? -3.658 -33 4.094 1 98.44 199 THR B N 1
ATOM 5699 C CA . THR B 1 199 ? -2.744 -31.984 3.584 1 98.44 199 THR B CA 1
ATOM 5700 C C . THR B 1 199 ? -1.295 -32.438 3.732 1 98.44 199 THR B C 1
ATOM 5702 O O . THR B 1 199 ? -0.897 -32.906 4.793 1 98.44 199 THR B O 1
ATOM 5705 N N . THR B 1 200 ? -0.508 -32.281 2.66 1 97.62 200 THR B N 1
ATOM 5706 C CA . THR B 1 200 ? 0.875 -32.719 2.701 1 97.62 200 THR B CA 1
ATOM 5707 C C . THR B 1 200 ? 1.733 -31.953 1.709 1 97.62 200 THR B C 1
ATOM 5709 O O . THR B 1 200 ? 1.211 -31.344 0.773 1 97.62 200 THR B O 1
ATOM 5712 N N . THR B 1 201 ? 3.043 -31.953 1.953 1 98.06 201 THR B N 1
ATOM 5713 C CA . THR B 1 201 ? 4.02 -31.469 0.979 1 98.06 201 THR B CA 1
ATOM 5714 C C . THR B 1 201 ? 4.641 -32.656 0.222 1 98.06 201 THR B C 1
ATOM 5716 O O . THR B 1 201 ? 5.363 -32.438 -0.758 1 98.06 201 THR B O 1
ATOM 5719 N N . ALA B 1 202 ? 4.348 -33.812 0.647 1 97 202 ALA B N 1
ATOM 5720 C CA . ALA B 1 202 ? 4.891 -35.031 0.015 1 97 202 ALA B CA 1
ATOM 5721 C C . ALA B 1 202 ? 4.113 -35.375 -1.251 1 97 202 ALA B C 1
ATOM 5723 O O . ALA B 1 202 ? 3.24 -34.625 -1.681 1 97 202 ALA B O 1
ATOM 5724 N N . ASP B 1 203 ? 4.516 -36.469 -1.836 1 96.06 203 ASP B N 1
ATOM 5725 C CA . ASP B 1 203 ? 3.826 -36.969 -3.027 1 96.06 203 ASP B CA 1
ATOM 5726 C C . ASP B 1 203 ? 2.357 -37.25 -2.727 1 96.06 203 ASP B C 1
ATOM 5728 O O . ASP B 1 203 ? 2.047 -38.125 -1.933 1 96.06 203 ASP B O 1
ATOM 5732 N N . PRO B 1 204 ? 1.528 -36.531 -3.412 1 93.5 204 PRO B N 1
ATOM 5733 C CA . PRO B 1 204 ? 0.111 -36.656 -3.072 1 93.5 204 PRO B CA 1
ATOM 5734 C C . PRO B 1 204 ? -0.425 -38.062 -3.379 1 93.5 204 PRO B C 1
ATOM 5736 O O . PRO B 1 204 ? -1.322 -38.562 -2.688 1 93.5 204 PRO B O 1
ATOM 5739 N N . VAL B 1 205 ? 0.073 -38.719 -4.387 1 92.81 205 VAL B N 1
ATOM 5740 C CA . VAL B 1 205 ? -0.391 -40.062 -4.75 1 92.81 205 VAL B CA 1
ATOM 5741 C C . VAL B 1 205 ? 0.019 -41.062 -3.674 1 92.81 205 VAL B C 1
ATOM 5743 O O . VAL B 1 205 ? -0.777 -41.906 -3.277 1 92.81 205 VAL B O 1
ATOM 5746 N N . ALA B 1 206 ? 1.203 -40.875 -3.254 1 89.94 206 ALA B N 1
ATOM 5747 C CA . ALA B 1 206 ? 1.681 -41.781 -2.199 1 89.94 206 ALA B CA 1
ATOM 5748 C C . ALA B 1 206 ? 0.899 -41.562 -0.906 1 89.94 206 ALA B C 1
ATOM 5750 O O . ALA B 1 206 ? 0.646 -42.531 -0.162 1 89.94 206 ALA B O 1
ATOM 5751 N N . ASN B 1 207 ? 0.553 -40.406 -0.644 1 86 207 ASN B N 1
ATOM 5752 C CA . ASN B 1 207 ? -0.078 -40.062 0.624 1 86 207 ASN B CA 1
ATOM 5753 C C . ASN B 1 207 ? -1.575 -40.344 0.605 1 86 207 ASN B C 1
ATOM 5755 O O . ASN B 1 207 ? -2.123 -40.875 1.584 1 86 207 ASN B O 1
ATOM 5759 N N . ALA B 1 208 ? -2.234 -40 -0.455 1 87.25 208 ALA B N 1
ATOM 5760 C CA . ALA B 1 208 ? -3.691 -40.062 -0.508 1 87.25 208 ALA B CA 1
ATOM 5761 C C . ALA B 1 208 ? -4.156 -41.375 -1.154 1 87.25 208 ALA B C 1
ATOM 5763 O O . ALA B 1 208 ? -5.328 -41.719 -1.061 1 87.25 208 ALA B O 1
ATOM 5764 N N . GLY B 1 209 ? -3.328 -42.094 -1.828 1 89.12 209 GLY B N 1
ATOM 5765 C CA . GLY B 1 209 ? -3.713 -43.281 -2.564 1 89.12 209 GLY B CA 1
ATOM 5766 C C . GLY B 1 209 ? -4.66 -43 -3.715 1 89.12 209 GLY B C 1
ATOM 5767 O O . GLY B 1 209 ? -4.402 -42.094 -4.527 1 89.12 209 GLY B O 1
ATOM 5768 N N . PRO B 1 210 ? -5.738 -43.75 -3.701 1 89.44 210 PRO B N 1
ATOM 5769 C CA . PRO B 1 210 ? -6.652 -43.625 -4.836 1 89.44 210 PRO B CA 1
ATOM 5770 C C . PRO B 1 210 ? -7.531 -42.375 -4.742 1 89.44 210 PRO B C 1
ATOM 5772 O O . PRO B 1 210 ? -8.203 -42 -5.711 1 89.44 210 PRO B O 1
ATOM 5775 N N . ASN B 1 211 ? -7.539 -41.812 -3.635 1 97.06 211 ASN B N 1
ATOM 5776 C CA . ASN B 1 211 ? -8.438 -40.656 -3.471 1 97.06 211 ASN B CA 1
ATOM 5777 C C . ASN B 1 211 ? -7.746 -39.344 -3.83 1 97.06 211 ASN B C 1
ATOM 5779 O O . ASN B 1 211 ? -7.891 -38.344 -3.117 1 97.06 211 ASN B O 1
ATOM 5783 N N . VAL B 1 212 ? -6.871 -39.344 -4.785 1 97.5 212 VAL B N 1
ATOM 5784 C CA . VAL B 1 212 ? -6.277 -38.156 -5.395 1 97.5 212 VAL B CA 1
ATOM 5785 C C . VAL B 1 212 ? -6.977 -37.844 -6.719 1 97.5 212 VAL B C 1
ATOM 5787 O O . VAL B 1 212 ? -7.254 -38.75 -7.504 1 97.5 212 VAL B O 1
ATOM 5790 N N . ALA B 1 213 ? -7.359 -36.594 -6.922 1 98.25 213 ALA B N 1
ATOM 5791 C CA . ALA B 1 213 ? -7.941 -36.188 -8.203 1 98.25 213 ALA B CA 1
ATOM 5792 C C . ALA B 1 213 ? -6.891 -36.219 -9.312 1 98.25 213 ALA B C 1
ATOM 5794 O O . ALA B 1 213 ? -5.844 -35.562 -9.188 1 98.25 213 ALA B O 1
ATOM 5795 N N . LYS B 1 214 ? -7.176 -36.875 -10.391 1 97.75 214 LYS B N 1
ATOM 5796 C CA . LYS B 1 214 ? -6.219 -36.969 -11.492 1 97.75 214 LYS B CA 1
ATOM 5797 C C . LYS B 1 214 ? -6.199 -35.688 -12.32 1 97.75 214 LYS B C 1
ATOM 5799 O O . LYS B 1 214 ? -7.246 -35.062 -12.539 1 97.75 214 LYS B O 1
ATOM 5804 N N . PRO B 1 215 ? -4.977 -35.312 -12.766 1 97.44 215 PRO B N 1
ATOM 5805 C CA . PRO B 1 215 ? -4.844 -34.062 -13.508 1 97.44 215 PRO B CA 1
ATOM 5806 C C . PRO B 1 215 ? -5.262 -34.188 -14.969 1 97.44 215 PRO B C 1
ATOM 5808 O O . PRO B 1 215 ? -4.938 -35.188 -15.625 1 97.44 215 PRO B O 1
ATOM 5811 N N . TYR B 1 216 ? -5.961 -33.156 -15.484 1 97.88 216 TYR B N 1
ATOM 5812 C CA . TYR B 1 216 ? -6.379 -33.125 -16.875 1 97.88 216 TYR B CA 1
ATOM 5813 C C . TYR B 1 216 ? -6.121 -31.734 -17.469 1 97.88 216 TYR B C 1
ATOM 5815 O O . TYR B 1 216 ? -5.832 -30.781 -16.75 1 97.88 216 TYR B O 1
ATOM 5823 N N . ALA B 1 217 ? -6.148 -31.641 -18.781 1 97.12 217 ALA B N 1
ATOM 5824 C CA . ALA B 1 217 ? -6.203 -30.375 -19.531 1 97.12 217 ALA B CA 1
ATOM 5825 C C . ALA B 1 217 ? -7.387 -30.375 -20.5 1 97.12 217 ALA B C 1
ATOM 5827 O O . ALA B 1 217 ? -7.715 -31.391 -21.094 1 97.12 217 ALA B O 1
ATOM 5828 N N . ALA B 1 218 ? -7.984 -29.219 -20.547 1 97 218 ALA B N 1
ATOM 5829 C CA . ALA B 1 218 ? -9 -29.047 -21.578 1 97 218 ALA B CA 1
ATOM 5830 C C . ALA B 1 218 ? -8.367 -28.625 -22.906 1 97 218 ALA B C 1
ATOM 5832 O O . ALA B 1 218 ? -7.473 -27.781 -22.938 1 97 218 ALA B O 1
ATOM 5833 N N . LEU B 1 219 ? -8.789 -29.219 -23.906 1 96.38 219 LEU B N 1
ATOM 5834 C CA . LEU B 1 219 ? -8.375 -28.828 -25.25 1 96.38 219 LEU B CA 1
ATOM 5835 C C . LEU B 1 219 ? -9.297 -27.75 -25.828 1 96.38 219 LEU B C 1
ATOM 5837 O O . LEU B 1 219 ? -10.25 -27.328 -25.156 1 96.38 219 LEU B O 1
ATOM 5841 N N . ASP B 1 220 ? -8.984 -27.25 -27 1 94.75 220 ASP B N 1
ATOM 5842 C CA . ASP B 1 220 ? -9.688 -26.109 -27.562 1 94.75 220 ASP B CA 1
ATOM 5843 C C . ASP B 1 220 ? -11.172 -26.422 -27.766 1 94.75 220 ASP B C 1
ATOM 5845 O O . ASP B 1 220 ? -12.008 -25.516 -27.703 1 94.75 220 ASP B O 1
ATOM 5849 N N . ASP B 1 221 ? -11.531 -27.672 -27.969 1 91.44 221 ASP B N 1
ATOM 5850 C CA . ASP B 1 221 ? -12.922 -28.047 -28.188 1 91.44 221 ASP B CA 1
ATOM 5851 C C . ASP B 1 221 ? -13.609 -28.453 -26.891 1 91.44 221 ASP B C 1
ATOM 5853 O O . ASP B 1 221 ? -14.75 -28.922 -26.906 1 91.44 221 ASP B O 1
ATOM 5857 N N . GLY B 1 222 ? -12.891 -28.375 -25.844 1 89.81 222 GLY B N 1
ATOM 5858 C CA . GLY B 1 222 ? -13.461 -28.688 -24.531 1 89.81 222 GLY B CA 1
ATOM 5859 C C . GLY B 1 222 ? -13.18 -30.109 -24.078 1 89.81 222 GLY B C 1
ATOM 5860 O O . GLY B 1 222 ? -13.414 -30.453 -22.922 1 89.81 222 GLY B O 1
ATOM 5861 N N . SER B 1 223 ? -12.664 -30.891 -25 1 93.69 223 SER B N 1
ATOM 5862 C CA . SER B 1 223 ? -12.336 -32.25 -24.609 1 93.69 223 SER B CA 1
ATOM 5863 C C . SER B 1 223 ? -11.172 -32.281 -23.625 1 93.69 223 SER B C 1
ATOM 5865 O O . SER B 1 223 ? -10.398 -31.344 -23.547 1 93.69 223 SER B O 1
ATOM 5867 N N . LEU B 1 224 ? -11.141 -33.406 -22.859 1 96.75 224 LEU B N 1
ATOM 5868 C CA . LEU B 1 224 ? -10.18 -33.5 -21.766 1 96.75 224 LEU B CA 1
ATOM 5869 C C . LEU B 1 224 ? -9.047 -34.469 -22.125 1 96.75 224 LEU B C 1
ATOM 5871 O O . LEU B 1 224 ? -9.273 -35.5 -22.75 1 96.75 224 LEU B O 1
ATOM 5875 N N . CYS B 1 225 ? -7.875 -34.062 -21.781 1 96.25 225 CYS B N 1
ATOM 5876 C CA . CYS B 1 225 ? -6.676 -34.875 -21.938 1 96.25 225 CYS B CA 1
ATOM 5877 C C . CYS B 1 225 ? -6.016 -35.125 -20.578 1 96.25 225 CYS B C 1
ATOM 5879 O O . CYS B 1 225 ? -5.789 -34.219 -19.812 1 96.25 225 CYS B O 1
ATOM 5881 N N . PRO B 1 226 ? -5.773 -36.438 -20.266 1 97.06 226 PRO B N 1
ATOM 5882 C CA . PRO B 1 226 ? -5.062 -36.719 -19 1 97.06 226 PRO B CA 1
ATOM 5883 C C . PRO B 1 226 ? -3.639 -36.156 -19 1 97.06 226 PRO B C 1
ATOM 5885 O O . PRO B 1 226 ? -2.959 -36.219 -20.031 1 97.06 226 PRO B O 1
ATOM 5888 N N . LEU B 1 227 ? -3.197 -35.719 -17.891 1 96.81 227 LEU B N 1
ATOM 5889 C CA . LEU B 1 227 ? -1.845 -35.188 -17.703 1 96.81 227 LEU B CA 1
ATOM 5890 C C . LEU B 1 227 ? -1.089 -36 -16.672 1 96.81 227 LEU B C 1
ATOM 5892 O O . LEU B 1 227 ? -1.701 -36.719 -15.859 1 96.81 227 LEU B O 1
ATOM 5896 N N . PRO B 1 228 ? 0.255 -35.906 -16.766 1 94.5 228 PRO B N 1
ATOM 5897 C CA . PRO B 1 228 ? 1.008 -36.5 -15.648 1 94.5 228 PRO B CA 1
ATOM 5898 C C . PRO B 1 228 ? 0.854 -35.719 -14.352 1 94.5 228 PRO B C 1
ATOM 5900 O O . PRO B 1 228 ? 0.568 -34.5 -14.383 1 94.5 228 PRO B O 1
ATOM 5903 N N . GLN B 1 229 ? 1.032 -36.469 -13.211 1 93.88 229 GLN B N 1
ATOM 5904 C CA . GLN B 1 229 ? 1.028 -35.781 -11.914 1 93.88 229 GLN B CA 1
ATOM 5905 C C . GLN B 1 229 ? 2.137 -34.75 -11.836 1 93.88 229 GLN B C 1
ATOM 5907 O O . GLN B 1 229 ? 3.277 -35 -12.227 1 93.88 229 GLN B O 1
ATOM 5912 N N . PRO B 1 230 ? 1.767 -33.531 -11.398 1 92.62 230 PRO B N 1
ATOM 5913 C CA . PRO B 1 230 ? 2.838 -32.531 -11.25 1 92.62 230 PRO B CA 1
ATOM 5914 C C . PRO B 1 230 ? 3.945 -33 -10.312 1 92.62 230 PRO B C 1
ATOM 5916 O O . PRO B 1 230 ? 3.666 -33.625 -9.273 1 92.62 230 PRO B O 1
ATOM 5919 N N . PRO B 1 231 ? 5.129 -32.688 -10.641 1 91.81 231 PRO B N 1
ATOM 5920 C CA . PRO B 1 231 ? 6.262 -33.25 -9.898 1 91.81 231 PRO B CA 1
ATOM 5921 C C . PRO B 1 231 ? 6.688 -32.344 -8.727 1 91.81 231 PRO B C 1
ATOM 5923 O O . PRO B 1 231 ? 7.723 -32.594 -8.109 1 91.81 231 PRO B O 1
ATOM 5926 N N . VAL B 1 232 ? 6.027 -31.312 -8.391 1 95.38 232 VAL B N 1
ATOM 5927 C CA . VAL B 1 232 ? 6.422 -30.375 -7.359 1 95.38 232 VAL B CA 1
ATOM 5928 C C . VAL B 1 232 ? 5.926 -30.844 -6 1 95.38 232 VAL B C 1
ATOM 5930 O O . VAL B 1 232 ? 4.836 -30.469 -5.562 1 95.38 232 VAL B O 1
ATOM 5933 N N . HIS B 1 233 ? 6.75 -31.578 -5.258 1 95.75 233 HIS B N 1
ATOM 5934 C CA . HIS B 1 233 ? 6.473 -32.094 -3.928 1 95.75 233 HIS B CA 1
ATOM 5935 C C . HIS B 1 233 ? 7.754 -32.562 -3.232 1 95.75 233 HIS B C 1
ATOM 5937 O O . HIS B 1 233 ? 8.805 -32.656 -3.867 1 95.75 233 HIS B O 1
ATOM 5943 N N . GLY B 1 234 ? 7.621 -32.688 -1.977 1 95.62 234 GLY B N 1
ATOM 5944 C CA . GLY B 1 234 ? 8.758 -33.188 -1.224 1 95.62 234 GLY B CA 1
ATOM 5945 C C . GLY B 1 234 ? 9.93 -32.219 -1.196 1 95.62 234 GLY B C 1
ATOM 5946 O O . GLY B 1 234 ? 9.766 -31.062 -0.82 1 95.62 234 GLY B O 1
ATOM 5947 N N . ASP B 1 235 ? 11.055 -32.656 -1.716 1 94.75 235 ASP B N 1
ATOM 5948 C CA . ASP B 1 235 ? 12.266 -31.844 -1.665 1 94.75 235 ASP B CA 1
ATOM 5949 C C . ASP B 1 235 ? 12.609 -31.297 -3.045 1 94.75 235 ASP B C 1
ATOM 5951 O O . ASP B 1 235 ? 13.789 -31.109 -3.365 1 94.75 235 ASP B O 1
ATOM 5955 N N . SER B 1 236 ? 11.625 -31.156 -3.832 1 96.19 236 SER B N 1
ATOM 5956 C CA . SER B 1 236 ? 11.852 -30.562 -5.145 1 96.19 236 SER B CA 1
ATOM 5957 C C . SER B 1 236 ? 11.867 -29.031 -5.066 1 96.19 236 SER B C 1
ATOM 5959 O O . SER B 1 236 ? 11.562 -28.453 -4.02 1 96.19 236 SER B O 1
ATOM 5961 N N . ILE B 1 237 ? 12.297 -28.391 -6.176 1 95.88 237 ILE B N 1
ATOM 5962 C CA . ILE B 1 237 ? 12.352 -26.938 -6.246 1 95.88 237 ILE B CA 1
ATOM 5963 C C . ILE B 1 237 ? 10.93 -26.375 -6.207 1 95.88 237 ILE B C 1
ATOM 5965 O O . ILE B 1 237 ? 9.984 -27.031 -6.645 1 95.88 237 ILE B O 1
ATOM 5969 N N . MET B 1 238 ? 10.633 -25.266 -5.609 1 97.44 238 MET B N 1
ATOM 5970 C CA . MET B 1 238 ? 9.43 -24.438 -5.664 1 97.44 238 MET B CA 1
ATOM 5971 C C . MET B 1 238 ? 8.344 -25 -4.754 1 97.44 238 MET B C 1
ATOM 5973 O O . MET B 1 238 ? 7.207 -24.516 -4.773 1 97.44 238 MET B O 1
ATOM 5977 N N . VAL B 1 239 ? 8.594 -26.016 -3.949 1 98.25 239 VAL B N 1
ATOM 5978 C CA . VAL B 1 239 ? 7.59 -26.625 -3.082 1 98.25 239 VAL B CA 1
ATOM 5979 C C . VAL B 1 239 ? 6.992 -25.547 -2.164 1 98.25 239 VAL B C 1
ATOM 5981 O O . VAL B 1 239 ? 5.773 -25.469 -2.01 1 98.25 239 VAL B O 1
ATOM 5984 N N . PRO B 1 240 ? 7.758 -24.594 -1.639 1 98.69 240 PRO B N 1
ATOM 5985 C CA . PRO B 1 240 ? 7.164 -23.578 -0.773 1 98.69 240 PRO B CA 1
ATOM 5986 C C . PRO B 1 240 ? 6.277 -22.594 -1.537 1 98.69 240 PRO B C 1
ATOM 5988 O O . PRO B 1 240 ? 5.551 -21.812 -0.926 1 98.69 240 PRO B O 1
ATOM 5991 N N . ALA B 1 241 ? 6.367 -22.656 -2.828 1 98 241 ALA B N 1
ATOM 5992 C CA . ALA B 1 241 ? 5.559 -21.766 -3.658 1 98 241 ALA B CA 1
ATOM 5993 C C . ALA B 1 241 ? 4.324 -22.484 -4.191 1 98 241 ALA B C 1
ATOM 5995 O O . ALA B 1 241 ? 3.287 -21.875 -4.438 1 98 241 ALA B O 1
ATOM 5996 N N . MET B 1 242 ? 4.402 -23.859 -4.355 1 97.12 242 MET B N 1
ATOM 5997 C CA . MET B 1 242 ? 3.283 -24.469 -5.07 1 97.12 242 MET B CA 1
ATOM 5998 C C . MET B 1 242 ? 3.188 -25.953 -4.762 1 97.12 242 MET B C 1
ATOM 6000 O O . MET B 1 242 ? 2.5 -26.688 -5.469 1 97.12 242 MET B O 1
ATOM 6004 N N . GLY B 1 243 ? 3.785 -26.5 -3.719 1 97.88 243 GLY B N 1
ATOM 6005 C CA . GLY B 1 243 ? 3.994 -27.938 -3.605 1 97.88 243 GLY B CA 1
ATOM 6006 C C . GLY B 1 243 ? 3.072 -28.594 -2.596 1 97.88 243 GLY B C 1
ATOM 6007 O O . GLY B 1 243 ? 3.295 -29.734 -2.199 1 97.88 243 GLY B O 1
ATOM 6008 N N . ILE B 1 244 ? 2.053 -27.906 -2.162 1 98.38 244 ILE B N 1
ATOM 6009 C CA . ILE B 1 244 ? 1.142 -28.5 -1.192 1 98.38 244 ILE B CA 1
ATOM 6010 C C . ILE B 1 244 ? -0.039 -29.141 -1.919 1 98.38 244 ILE B C 1
ATOM 6012 O O . ILE B 1 244 ? -0.499 -28.641 -2.941 1 98.38 244 ILE B O 1
ATOM 6016 N N . SER B 1 245 ? -0.47 -30.297 -1.434 1 98.56 245 SER B N 1
ATOM 6017 C CA . SER B 1 245 ? -1.737 -30.922 -1.8 1 98.56 245 SER B CA 1
ATOM 6018 C C . SER B 1 245 ? -2.682 -31 -0.605 1 98.56 245 SER B C 1
ATOM 6020 O O . SER B 1 245 ? -2.238 -31.172 0.532 1 98.56 245 SER B O 1
ATOM 6022 N N . SER B 1 246 ? -3.924 -30.844 -0.881 1 98.75 246 SER B N 1
ATOM 6023 C CA . SER B 1 246 ? -4.895 -30.781 0.206 1 98.75 246 SER B CA 1
ATOM 6024 C C . SER B 1 246 ? -6.297 -31.125 -0.284 1 98.75 246 SER B C 1
ATOM 6026 O O . SER B 1 246 ? -6.469 -31.609 -1.407 1 98.75 246 SER B O 1
ATOM 6028 N N . SER B 1 247 ? -7.258 -31.125 0.615 1 98.75 247 SER B N 1
ATOM 6029 C CA . SER B 1 247 ? -8.68 -31.328 0.333 1 98.75 247 SER B CA 1
ATOM 6030 C C . SER B 1 247 ? -9.5 -30.094 0.704 1 98.75 247 SER B C 1
ATOM 6032 O O . SER B 1 247 ? -9.016 -29.219 1.419 1 98.75 247 SER B O 1
ATOM 6034 N N . ILE B 1 248 ? -10.711 -30.031 0.168 1 98.81 248 ILE B N 1
ATOM 6035 C CA . ILE B 1 248 ? -11.547 -28.891 0.486 1 98.81 248 ILE B CA 1
ATOM 6036 C C . ILE B 1 248 ? -11.891 -28.891 1.976 1 98.81 248 ILE B C 1
ATOM 6038 O O . ILE B 1 248 ? -12.039 -27.828 2.586 1 98.81 248 ILE B O 1
ATOM 6042 N N . ASN B 1 249 ? -11.961 -30.094 2.568 1 98.69 249 ASN B N 1
ATOM 6043 C CA . ASN B 1 249 ? -12.141 -30.172 4.016 1 98.69 249 ASN B CA 1
ATOM 6044 C C . ASN B 1 249 ? -10.992 -29.516 4.766 1 98.69 249 ASN B C 1
ATOM 6046 O O . ASN B 1 249 ? -11.219 -28.656 5.625 1 98.69 249 ASN B O 1
ATOM 6050 N N . ASP B 1 250 ? -9.828 -29.906 4.469 1 98.81 250 ASP B N 1
ATOM 6051 C CA . ASP B 1 250 ? -8.641 -29.391 5.156 1 98.81 250 ASP B CA 1
ATOM 6052 C C . ASP B 1 250 ? -8.422 -27.922 4.844 1 98.81 250 ASP B C 1
ATOM 6054 O O . ASP B 1 250 ? -8.086 -27.141 5.734 1 98.81 250 ASP B O 1
ATOM 6058 N N . LEU B 1 251 ? -8.578 -27.531 3.586 1 98.88 251 LEU B N 1
ATOM 6059 C CA . LEU B 1 251 ? -8.383 -26.141 3.199 1 98.88 251 LEU B CA 1
ATOM 6060 C C . LEU B 1 251 ? -9.344 -25.219 3.953 1 98.88 251 LEU B C 1
ATOM 6062 O O . LEU B 1 251 ? -8.977 -24.109 4.336 1 98.88 251 LEU B O 1
ATOM 6066 N N . LEU B 1 252 ? -10.531 -25.719 4.082 1 98.81 252 LEU B N 1
ATOM 6067 C CA . LEU B 1 252 ? -11.508 -24.906 4.793 1 98.81 252 LEU B CA 1
ATOM 6068 C C . LEU B 1 252 ? -11.148 -24.781 6.27 1 98.81 252 LEU B C 1
ATOM 6070 O O . LEU B 1 252 ? -11.305 -23.719 6.867 1 98.81 252 LEU B O 1
ATOM 6074 N N . LYS B 1 253 ? -10.688 -25.859 6.898 1 98.62 253 LYS B N 1
ATOM 6075 C CA . LYS B 1 253 ? -10.234 -25.812 8.281 1 98.62 253 LYS B CA 1
ATOM 6076 C C . LYS B 1 253 ? -9.109 -24.797 8.453 1 98.62 253 LYS B C 1
ATOM 6078 O O . LYS B 1 253 ? -9.109 -24 9.406 1 98.62 253 LYS B O 1
ATOM 6083 N N . TYR B 1 254 ? -8.211 -24.875 7.562 1 98.75 254 TYR B N 1
ATOM 6084 C CA . TYR B 1 254 ? -7.109 -23.906 7.566 1 98.75 254 TYR B CA 1
ATOM 6085 C C . TYR B 1 254 ? -7.633 -22.484 7.484 1 98.75 254 TYR B C 1
ATOM 6087 O O . TYR B 1 254 ? -7.215 -21.609 8.258 1 98.75 254 TYR B O 1
ATOM 6095 N N . SER B 1 255 ? -8.523 -22.219 6.527 1 98.75 255 SER B N 1
ATOM 6096 C CA . SER B 1 255 ? -9.086 -20.906 6.285 1 98.75 255 SER B CA 1
ATOM 6097 C C . SER B 1 255 ? -9.836 -20.391 7.516 1 98.75 255 SER B C 1
ATOM 6099 O O . SER B 1 255 ? -9.664 -19.234 7.906 1 98.75 255 SER B O 1
ATOM 6101 N N . VAL B 1 256 ? -10.617 -21.25 8.094 1 98.44 256 VAL B N 1
ATOM 6102 C CA . VAL B 1 256 ? -11.359 -20.891 9.305 1 98.44 256 VAL B CA 1
ATOM 6103 C C . VAL B 1 256 ? -10.383 -20.609 10.445 1 98.44 256 VAL B C 1
ATOM 6105 O O . VAL B 1 256 ? -10.578 -19.672 11.219 1 98.44 256 VAL B O 1
ATOM 6108 N N . GLY B 1 257 ? -9.344 -21.438 10.547 1 98.12 257 GLY B N 1
ATOM 6109 C CA . GLY B 1 257 ? -8.305 -21.203 11.547 1 98.12 257 GLY B CA 1
ATOM 6110 C C . GLY B 1 257 ? -7.637 -19.859 11.406 1 98.12 257 GLY B C 1
ATOM 6111 O O . GLY B 1 257 ? -7.371 -19.188 12.406 1 98.12 257 GLY B O 1
ATOM 6112 N N . LEU B 1 258 ? -7.375 -19.453 10.242 1 98.12 258 LEU B N 1
ATOM 6113 C CA . LEU B 1 258 ? -6.742 -18.156 9.977 1 98.12 258 LEU B CA 1
ATOM 6114 C C . LEU B 1 258 ? -7.668 -17.016 10.367 1 98.12 258 LEU B C 1
ATOM 6116 O O . LEU B 1 258 ? -7.223 -16.031 10.977 1 98.12 258 LEU B O 1
ATOM 6120 N N . LEU B 1 259 ? -8.914 -17.094 10.008 1 98 259 LEU B N 1
ATOM 6121 C CA . LEU B 1 259 ? -9.898 -16.078 10.375 1 98 259 LEU B CA 1
ATOM 6122 C C . LEU B 1 259 ? -10.047 -15.992 11.891 1 98 259 LEU B C 1
ATOM 6124 O O . LEU B 1 259 ? -10.18 -14.891 12.438 1 98 259 LEU B O 1
ATOM 6128 N N . GLN B 1 260 ? -10.039 -17.141 12.508 1 97.25 260 GLN B N 1
ATOM 6129 C CA . GLN B 1 260 ? -10.109 -17.172 13.961 1 97.25 260 GLN B CA 1
ATOM 6130 C C . GLN B 1 260 ? -8.914 -16.469 14.594 1 97.25 260 GLN B C 1
ATOM 6132 O O . GLN B 1 260 ? -9.07 -15.688 15.531 1 97.25 260 GLN B O 1
ATOM 6137 N N . ALA B 1 261 ? -7.777 -16.766 14.109 1 97.75 261 ALA B N 1
ATOM 6138 C CA . ALA B 1 261 ? -6.562 -16.125 14.602 1 97.75 261 ALA B CA 1
ATOM 6139 C C . ALA B 1 261 ? -6.641 -14.609 14.453 1 97.75 261 ALA B C 1
ATOM 6141 O O . ALA B 1 261 ? -6.297 -13.867 15.383 1 97.75 261 ALA B O 1
ATOM 6142 N N . HIS B 1 262 ? -7.078 -14.156 13.336 1 96.56 262 HIS B N 1
ATOM 6143 C CA . HIS B 1 262 ? -7.238 -12.727 13.117 1 96.56 262 HIS B CA 1
ATOM 6144 C C . HIS B 1 262 ? -8.195 -12.109 14.125 1 96.56 262 HIS B C 1
ATOM 6146 O O . HIS B 1 262 ? -7.93 -11.039 14.672 1 96.56 262 HIS B O 1
ATOM 6152 N N . ARG B 1 263 ? -9.273 -12.727 14.359 1 95.44 263 ARG B N 1
ATOM 6153 C CA . ARG B 1 263 ? -10.273 -12.227 15.305 1 95.44 263 ARG B CA 1
ATOM 6154 C C . ARG B 1 263 ? -9.688 -12.109 16.703 1 95.44 263 ARG B C 1
ATOM 6156 O O . ARG B 1 263 ? -9.898 -11.109 17.391 1 95.44 263 ARG B O 1
ATOM 6163 N N . VAL B 1 264 ? -8.992 -13.133 17.094 1 96.31 264 VAL B N 1
ATOM 6164 C CA . VAL B 1 264 ? -8.398 -13.133 18.422 1 96.31 264 VAL B CA 1
ATOM 6165 C C . VAL B 1 264 ? -7.371 -12.008 18.547 1 96.31 264 VAL B C 1
ATOM 6167 O O . VAL B 1 264 ? -7.375 -11.25 19.516 1 96.31 264 VAL B O 1
ATOM 6170 N N . GLU B 1 265 ? -6.539 -11.867 17.562 1 95.25 265 GLU B N 1
ATOM 6171 C CA . GLU B 1 265 ? -5.504 -10.844 17.547 1 95.25 265 GLU B CA 1
ATOM 6172 C C . GLU B 1 265 ? -6.113 -9.445 17.547 1 95.25 265 GLU B C 1
ATOM 6174 O O . GLU B 1 265 ? -5.652 -8.555 18.266 1 95.25 265 GLU B O 1
ATOM 6179 N N . SER B 1 266 ? -7.078 -9.25 16.75 1 91.81 266 SER B N 1
ATOM 6180 C CA . SER B 1 266 ? -7.672 -7.934 16.547 1 91.81 266 SER B CA 1
ATOM 6181 C C . SER B 1 266 ? -8.484 -7.508 17.766 1 91.81 266 SER B C 1
ATOM 6183 O O . SER B 1 266 ? -8.641 -6.312 18.031 1 91.81 266 SER B O 1
ATOM 6185 N N . ASN B 1 267 ? -8.953 -8.461 18.547 1 91.12 267 ASN B N 1
ATOM 6186 C CA . ASN B 1 267 ? -9.805 -8.156 19.688 1 91.12 267 ASN B CA 1
ATOM 6187 C C . ASN B 1 267 ? -9.023 -8.219 21 1 91.12 267 ASN B C 1
ATOM 6189 O O . ASN B 1 267 ? -9.617 -8.18 22.078 1 91.12 267 ASN B O 1
ATOM 6193 N N . GLY B 1 268 ? -7.758 -8.328 20.906 1 90.5 268 GLY B N 1
ATOM 6194 C CA . GLY B 1 268 ? -6.922 -8.336 22.094 1 90.5 268 GLY B CA 1
ATOM 6195 C C . GLY B 1 268 ? -7.051 -9.617 22.906 1 90.5 268 GLY B C 1
ATOM 6196 O O . GLY B 1 268 ? -6.867 -9.609 24.125 1 90.5 268 GLY B O 1
ATOM 6197 N N . GLY B 1 269 ? -7.477 -10.672 22.203 1 91.69 269 GLY B N 1
ATOM 6198 C CA . GLY B 1 269 ? -7.555 -11.961 22.875 1 91.69 269 GLY B CA 1
ATOM 6199 C C . GLY B 1 269 ? -6.195 -12.562 23.172 1 91.69 269 GLY B C 1
ATOM 6200 O O . GLY B 1 269 ? -5.168 -12.008 22.781 1 91.69 269 GLY B O 1
ATOM 6201 N N . ASN B 1 270 ? -6.25 -13.688 23.844 1 93.19 270 ASN B N 1
ATOM 6202 C CA . ASN B 1 270 ? -5.012 -14.375 24.203 1 93.19 270 ASN B CA 1
ATOM 6203 C C . ASN B 1 270 ? -4.379 -15.062 23 1 93.19 270 ASN B C 1
ATOM 6205 O O . ASN B 1 270 ? -4.852 -16.109 22.562 1 93.19 270 ASN B O 1
ATOM 6209 N N . ILE B 1 271 ? -3.361 -14.617 22.578 1 90.5 271 ILE B N 1
ATOM 6210 C CA . ILE B 1 271 ? -2.729 -15.07 21.359 1 90.5 271 ILE B CA 1
ATOM 6211 C C . ILE B 1 271 ? -2.107 -16.453 21.562 1 90.5 271 ILE B C 1
ATOM 6213 O O . ILE B 1 271 ? -1.783 -17.156 20.609 1 90.5 271 ILE B O 1
ATOM 6217 N N . ASP B 1 272 ? -1.923 -16.906 22.781 1 91.69 272 ASP B N 1
ATOM 6218 C CA . ASP B 1 272 ? -1.348 -18.219 23.062 1 91.69 272 ASP B CA 1
ATOM 6219 C C . ASP B 1 272 ? -2.361 -19.328 22.781 1 91.69 272 ASP B C 1
ATOM 6221 O O . ASP B 1 272 ? -1.993 -20.5 22.688 1 91.69 272 ASP B O 1
ATOM 6225 N N . ASP B 1 273 ? -3.605 -19 22.547 1 91.44 273 ASP B N 1
ATOM 6226 C CA . ASP B 1 273 ? -4.676 -19.969 22.375 1 91.44 273 ASP B CA 1
ATOM 6227 C C . ASP B 1 273 ? -4.93 -20.25 20.906 1 91.44 273 ASP B C 1
ATOM 6229 O O . ASP B 1 273 ? -5.793 -21.062 20.562 1 91.44 273 ASP B O 1
ATOM 6233 N N . ILE B 1 274 ? -4.23 -19.609 20.109 1 93.69 274 ILE B N 1
ATOM 6234 C CA . ILE B 1 274 ? -4.469 -19.812 18.688 1 93.69 274 ILE B CA 1
ATOM 6235 C C . ILE B 1 274 ? -3.281 -20.531 18.062 1 93.69 274 ILE B C 1
ATOM 6237 O O . ILE B 1 274 ? -2.166 -20.484 18.578 1 93.69 274 ILE B O 1
ATOM 6241 N N . ILE B 1 275 ? -3.537 -21.203 16.953 1 95.81 275 ILE B N 1
ATOM 6242 C CA . ILE B 1 275 ? -2.541 -22.031 16.281 1 95.81 275 ILE B CA 1
ATOM 6243 C C . ILE B 1 275 ? -1.775 -21.172 15.266 1 95.81 275 ILE B C 1
ATOM 6245 O O . ILE B 1 275 ? -0.543 -21.203 15.227 1 95.81 275 ILE B O 1
ATOM 6249 N N . LEU B 1 276 ? -2.543 -20.469 14.445 1 98 276 LEU B N 1
ATOM 6250 C CA . LEU B 1 276 ? -1.938 -19.578 13.469 1 98 276 LEU B CA 1
ATOM 6251 C C . LEU B 1 276 ? -1.718 -18.188 14.062 1 98 276 LEU B C 1
ATOM 6253 O O . LEU B 1 276 ? -2.627 -17.625 14.672 1 98 276 LEU B O 1
ATOM 6257 N N . HIS B 1 277 ? -0.493 -17.75 14.062 1 97.94 277 HIS B N 1
ATOM 6258 C CA . HIS B 1 277 ? -0.13 -16.469 14.68 1 97.94 277 HIS B CA 1
ATOM 6259 C C . HIS B 1 277 ? 0.125 -15.406 13.625 1 97.94 277 HIS B C 1
ATOM 6261 O O . HIS B 1 277 ? 0.482 -15.719 12.484 1 97.94 277 HIS B O 1
ATOM 6267 N N . ASN B 1 278 ? -0.061 -14.102 14.031 1 97.69 278 ASN B N 1
ATOM 6268 C CA . ASN B 1 278 ? 0.166 -12.93 13.195 1 97.69 278 ASN B CA 1
ATOM 6269 C C . ASN B 1 278 ? -0.758 -12.922 11.984 1 97.69 278 ASN B C 1
ATOM 6271 O O . ASN B 1 278 ? -0.343 -12.547 10.883 1 97.69 278 ASN B O 1
ATOM 6275 N N . ALA B 1 279 ? -1.981 -13.391 12.195 1 97.94 279 ALA B N 1
ATOM 6276 C CA . ALA B 1 279 ? -2.955 -13.461 11.109 1 97.94 279 ALA B CA 1
ATOM 6277 C C . ALA B 1 279 ? -3.301 -12.07 10.586 1 97.94 279 ALA B C 1
ATOM 6279 O O . ALA B 1 279 ? -3.551 -11.891 9.391 1 97.94 279 ALA B O 1
ATOM 6280 N N . THR B 1 280 ? -3.314 -11.102 11.477 1 95.94 280 THR B N 1
ATOM 6281 C CA . THR B 1 280 ? -3.613 -9.742 11.047 1 95.94 280 THR B CA 1
ATOM 6282 C C . THR B 1 280 ? -2.559 -9.242 10.07 1 95.94 280 THR B C 1
ATOM 6284 O O . THR B 1 280 ? -2.893 -8.703 9.008 1 95.94 280 THR B O 1
ATOM 6287 N N . THR B 1 281 ? -1.284 -9.422 10.414 1 96.56 281 THR B N 1
ATOM 6288 C CA . THR B 1 281 ? -0.209 -9.039 9.508 1 96.56 281 THR B CA 1
ATOM 6289 C C . THR B 1 281 ? -0.252 -9.875 8.234 1 96.56 281 THR B C 1
ATOM 6291 O O . THR B 1 281 ? -0.009 -9.367 7.137 1 96.56 281 THR B O 1
ATOM 6294 N N . HIS B 1 282 ? -0.583 -11.172 8.359 1 98.06 282 HIS B N 1
ATOM 6295 C CA . HIS B 1 282 ? -0.696 -12.102 7.242 1 98.06 282 HIS B CA 1
ATOM 6296 C C . HIS B 1 282 ? -1.721 -11.617 6.223 1 98.06 282 HIS B C 1
ATOM 6298 O O . HIS B 1 282 ? -1.489 -11.711 5.012 1 98.06 282 HIS B O 1
ATOM 6304 N N . LEU B 1 283 ? -2.791 -11.031 6.742 1 98.12 283 LEU B N 1
ATOM 6305 C CA . LEU B 1 283 ? -3.928 -10.711 5.887 1 98.12 283 LEU B CA 1
ATOM 6306 C C . LEU B 1 283 ? -3.951 -9.227 5.551 1 98.12 283 LEU B C 1
ATOM 6308 O O . LEU B 1 283 ? -4.738 -8.789 4.707 1 98.12 283 LEU B O 1
ATOM 6312 N N . ALA B 1 284 ? -3.121 -8.406 6.117 1 97.44 284 ALA B N 1
ATOM 6313 C CA . ALA B 1 284 ? -3.096 -6.969 5.863 1 97.44 284 ALA B CA 1
ATOM 6314 C C . ALA B 1 284 ? -2.434 -6.66 4.52 1 97.44 284 ALA B C 1
ATOM 6316 O O . ALA B 1 284 ? -1.742 -7.512 3.955 1 97.44 284 ALA B O 1
ATOM 6317 N N . GLY B 1 285 ? -2.711 -5.473 4.016 1 97.19 285 GLY B N 1
ATOM 6318 C CA . GLY B 1 285 ? -2.041 -5.031 2.805 1 97.19 285 GLY B CA 1
ATOM 6319 C C . GLY B 1 285 ? -0.608 -4.594 3.041 1 97.19 285 GLY B C 1
ATOM 6320 O O . GLY B 1 285 ? -0.308 -3.959 4.055 1 97.19 285 GLY B O 1
ATOM 6321 N N . HIS B 1 286 ? 0.27 -4.961 2.1 1 97.56 286 HIS B N 1
ATOM 6322 C CA . HIS B 1 286 ? 1.677 -4.613 2.266 1 97.56 286 HIS B CA 1
ATOM 6323 C C . HIS B 1 286 ? 2.203 -3.852 1.055 1 97.56 286 HIS B C 1
ATOM 6325 O O . HIS B 1 286 ? 3.213 -3.15 1.147 1 97.56 286 HIS B O 1
ATOM 6331 N N . ILE B 1 287 ? 1.533 -3.979 -0.039 1 97.25 287 ILE B N 1
ATOM 6332 C CA . ILE B 1 287 ? 1.898 -3.268 -1.259 1 97.25 287 ILE B CA 1
ATOM 6333 C C . ILE B 1 287 ? 0.69 -3.184 -2.189 1 97.25 287 ILE B C 1
ATOM 6335 O O . ILE B 1 287 ? -0.095 -4.133 -2.283 1 97.25 287 ILE B O 1
ATOM 6339 N N . PHE B 1 288 ? 0.532 -2.094 -2.84 1 97 288 PHE B N 1
ATOM 6340 C CA . PHE B 1 288 ? -0.556 -1.953 -3.801 1 97 288 PHE B CA 1
ATOM 6341 C C . PHE B 1 288 ? -0.197 -2.611 -5.125 1 97 288 PHE B C 1
ATOM 6343 O O . PHE B 1 288 ? 0.941 -2.508 -5.59 1 97 288 PHE B O 1
ATOM 6350 N N . THR B 1 289 ? -1.162 -3.312 -5.762 1 96.25 289 THR B N 1
ATOM 6351 C CA . THR B 1 289 ? -0.937 -3.994 -7.031 1 96.25 289 THR B CA 1
ATOM 6352 C C . THR B 1 289 ? -1.423 -3.139 -8.195 1 96.25 289 THR B C 1
ATOM 6354 O O . THR B 1 289 ? -1.111 -3.426 -9.359 1 96.25 289 THR B O 1
ATOM 6357 N N . ALA B 1 290 ? -2.229 -2.135 -7.887 1 93.31 290 ALA B N 1
ATOM 6358 C CA . ALA B 1 290 ? -2.742 -1.198 -8.883 1 93.31 290 ALA B CA 1
ATOM 6359 C C . ALA B 1 290 ? -3.027 0.164 -8.258 1 93.31 290 ALA B C 1
ATOM 6361 O O . ALA B 1 290 ? -3.26 0.264 -7.051 1 93.31 290 ALA B O 1
ATOM 6362 N N . LYS B 1 291 ? -2.889 1.16 -9.086 1 91.38 291 LYS B N 1
ATOM 6363 C CA . LYS B 1 291 ? -3.281 2.498 -8.648 1 91.38 291 LYS B CA 1
ATOM 6364 C C . LYS B 1 291 ? -4.738 2.783 -9 1 91.38 291 LYS B C 1
ATOM 6366 O O . LYS B 1 291 ? -5.039 3.254 -10.102 1 91.38 291 LYS B O 1
ATOM 6371 N N . THR B 1 292 ? -5.578 2.531 -8.07 1 92.62 292 THR B N 1
ATOM 6372 C CA . THR B 1 292 ? -7.02 2.686 -8.242 1 92.62 292 THR B CA 1
ATOM 6373 C C . THR B 1 292 ? -7.637 3.387 -7.035 1 92.62 292 THR B C 1
ATOM 6375 O O . THR B 1 292 ? -6.961 3.602 -6.027 1 92.62 292 THR B O 1
ATOM 6378 N N . MET B 1 293 ? -8.844 3.828 -7.23 1 93.69 293 MET B N 1
ATOM 6379 C CA . MET B 1 293 ? -9.547 4.496 -6.137 1 93.69 293 MET B CA 1
ATOM 6380 C C . MET B 1 293 ? -9.852 3.514 -5.012 1 93.69 293 MET B C 1
ATOM 6382 O O . MET B 1 293 ? -9.734 3.855 -3.834 1 93.69 293 MET B O 1
ATOM 6386 N N . THR B 1 294 ? -10.242 2.283 -5.402 1 94.12 294 THR B N 1
ATOM 6387 C CA . THR B 1 294 ? -10.477 1.249 -4.398 1 94.12 294 THR B CA 1
ATOM 6388 C C . THR B 1 294 ? -9.25 0.349 -4.258 1 94.12 294 THR B C 1
ATOM 6390 O O . THR B 1 294 ? -8.523 0.123 -5.23 1 94.12 294 THR B O 1
ATOM 6393 N N . GLU B 1 295 ? -9.055 -0.197 -3.088 1 95.69 295 GLU B N 1
ATOM 6394 C CA . GLU B 1 295 ? -7.836 -0.934 -2.764 1 95.69 295 GLU B CA 1
ATOM 6395 C C . GLU B 1 295 ? -7.691 -2.176 -3.639 1 95.69 295 GLU B C 1
ATOM 6397 O O . GLU B 1 295 ? -8.609 -2.998 -3.711 1 95.69 295 GLU B O 1
ATOM 6402 N N . LYS B 1 296 ? -6.676 -2.33 -4.285 1 97.19 296 LYS B N 1
ATOM 6403 C CA . LYS B 1 296 ? -6.07 -3.541 -4.828 1 97.19 296 LYS B CA 1
ATOM 6404 C C . LYS B 1 296 ? -4.637 -3.709 -4.328 1 97.19 296 LYS B C 1
ATOM 6406 O O . LYS B 1 296 ? -3.764 -2.898 -4.645 1 97.19 296 LYS B O 1
ATOM 6411 N N . SER B 1 297 ? -4.434 -4.707 -3.555 1 97.94 297 SER B N 1
ATOM 6412 C CA . SER B 1 297 ? -3.133 -4.855 -2.914 1 97.94 297 SER B CA 1
ATOM 6413 C C . SER B 1 297 ? -2.807 -6.324 -2.662 1 97.94 297 SER B C 1
ATOM 6415 O O . SER B 1 297 ? -3.57 -7.211 -3.053 1 97.94 297 SER B O 1
ATOM 6417 N N . TYR B 1 298 ? -1.62 -6.512 -2.223 1 98.25 298 TYR B N 1
ATOM 6418 C CA . TYR B 1 298 ? -1.154 -7.855 -1.896 1 98.25 298 TYR B CA 1
ATOM 6419 C C . TYR B 1 298 ? -0.786 -7.961 -0.421 1 98.25 298 TYR B C 1
ATOM 6421 O O . TYR B 1 298 ? -0.153 -7.062 0.133 1 98.25 298 TYR B O 1
ATOM 6429 N N . ALA B 1 299 ? -1.298 -8.992 0.212 1 98.19 299 ALA B N 1
ATOM 6430 C CA . ALA B 1 299 ? -0.898 -9.406 1.555 1 98.19 299 ALA B CA 1
ATOM 6431 C C . ALA B 1 299 ? 0.223 -10.438 1.498 1 98.19 299 ALA B C 1
ATOM 6433 O O . ALA B 1 299 ? 1.048 -10.422 0.582 1 98.19 299 ALA B O 1
ATOM 6434 N N . CYS B 1 300 ? 0.363 -11.195 2.553 1 98.38 300 CYS B N 1
ATOM 6435 C CA . CYS B 1 300 ? 1.308 -12.305 2.525 1 98.38 300 CYS B CA 1
ATOM 6436 C C . CYS B 1 300 ? 0.662 -13.555 1.941 1 98.38 300 CYS B C 1
ATOM 6438 O O . CYS B 1 300 ? 0.052 -14.344 2.668 1 98.38 300 CYS B O 1
ATOM 6440 N N . GLY B 1 301 ? 0.852 -13.711 0.645 1 98.12 301 GLY B N 1
ATOM 6441 C CA . GLY B 1 301 ? 0.318 -14.891 -0.02 1 98.12 301 GLY B CA 1
ATOM 6442 C C . GLY B 1 301 ? -1.121 -14.719 -0.469 1 98.12 301 GLY B C 1
ATOM 6443 O O . GLY B 1 301 ? -1.79 -15.695 -0.81 1 98.12 301 GLY B O 1
ATOM 6444 N N . TYR B 1 302 ? -1.646 -13.453 -0.422 1 98.38 302 TYR B N 1
ATOM 6445 C CA . TYR B 1 302 ? -3.033 -13.203 -0.8 1 98.38 302 TYR B CA 1
ATOM 6446 C C . TYR B 1 302 ? -3.164 -11.906 -1.584 1 98.38 302 TYR B C 1
ATOM 6448 O O . TYR B 1 302 ? -2.482 -10.922 -1.285 1 98.38 302 TYR B O 1
ATOM 6456 N N . TYR B 1 303 ? -4.098 -11.938 -2.525 1 98.19 303 TYR B N 1
ATOM 6457 C CA . TYR B 1 303 ? -4.582 -10.695 -3.102 1 98.19 303 TYR B CA 1
ATOM 6458 C C . TYR B 1 303 ? -5.695 -10.094 -2.248 1 98.19 303 TYR B C 1
ATOM 6460 O O . TYR B 1 303 ? -6.516 -10.82 -1.69 1 98.19 303 TYR B O 1
ATOM 6468 N N . ARG B 1 304 ? -5.684 -8.797 -2.176 1 98 304 ARG B N 1
ATOM 6469 C CA . ARG B 1 304 ? -6.746 -8.07 -1.492 1 98 304 ARG B CA 1
ATOM 6470 C C . ARG B 1 304 ? -7.504 -7.168 -2.463 1 98 304 ARG B C 1
ATOM 6472 O O . ARG B 1 304 ? -6.891 -6.469 -3.275 1 98 304 ARG B O 1
ATOM 6479 N N . ASN B 1 305 ? -8.844 -7.227 -2.332 1 97.75 305 ASN B N 1
ATOM 6480 C CA . ASN B 1 305 ? -9.734 -6.422 -3.162 1 97.75 305 ASN B CA 1
ATOM 6481 C C . ASN B 1 305 ? -10.805 -5.73 -2.328 1 97.75 305 ASN B C 1
ATOM 6483 O O . ASN B 1 305 ? -11.469 -6.371 -1.513 1 97.75 305 ASN B O 1
ATOM 6487 N N . GLN B 1 306 ? -10.914 -4.473 -2.508 1 96.81 306 GLN B N 1
ATOM 6488 C CA . GLN B 1 306 ? -12.047 -3.789 -1.891 1 96.81 306 GLN B CA 1
ATOM 6489 C C . GLN B 1 306 ? -13.289 -3.887 -2.77 1 96.81 306 GLN B C 1
ATOM 6491 O O . GLN B 1 306 ? -13.211 -3.732 -3.988 1 96.81 306 GLN B O 1
ATOM 6496 N N . LEU B 1 307 ? -14.414 -4.223 -2.17 1 96.38 307 LEU B N 1
ATOM 6497 C CA . LEU B 1 307 ? -15.695 -4.277 -2.861 1 96.38 307 LEU B CA 1
ATOM 6498 C C . LEU B 1 307 ? -16.547 -3.051 -2.541 1 96.38 307 LEU B C 1
ATOM 6500 O O . LEU B 1 307 ? -16.453 -2.504 -1.438 1 96.38 307 LEU B O 1
ATOM 6504 N N . PRO B 1 308 ? -17.406 -2.57 -3.518 1 96 308 PRO B N 1
ATOM 6505 C CA . PRO B 1 308 ? -17.625 -3.121 -4.859 1 96 308 PRO B CA 1
ATOM 6506 C C . PRO B 1 308 ? -16.406 -2.934 -5.766 1 96 308 PRO B C 1
ATOM 6508 O O . PRO B 1 308 ? -15.719 -1.912 -5.684 1 96 308 PRO B O 1
ATOM 6511 N N . GLY B 1 309 ? -16.141 -3.895 -6.594 1 95.44 309 GLY B N 1
ATOM 6512 C CA . GLY B 1 309 ? -15.031 -3.809 -7.531 1 95.44 309 GLY B CA 1
ATOM 6513 C C . GLY B 1 309 ? -14.719 -5.129 -8.203 1 95.44 309 GLY B C 1
ATOM 6514 O O . GLY B 1 309 ? -15.352 -6.145 -7.922 1 95.44 309 GLY B O 1
ATOM 6515 N N . THR B 1 310 ? -13.812 -5.043 -9.164 1 96.56 310 THR B N 1
ATOM 6516 C CA . THR B 1 310 ? -13.32 -6.258 -9.812 1 96.56 310 THR B CA 1
ATOM 6517 C C . THR B 1 310 ? -12.359 -7.008 -8.891 1 96.56 310 THR B C 1
ATOM 6519 O O . THR B 1 310 ? -11.812 -6.426 -7.953 1 96.56 310 THR B O 1
ATOM 6522 N N . VAL B 1 311 ? -12.219 -8.273 -9.148 1 96.62 311 VAL B N 1
ATOM 6523 C CA . VAL B 1 311 ? -11.398 -9.109 -8.281 1 96.62 311 VAL B CA 1
ATOM 6524 C C . VAL B 1 311 ? -10.125 -9.523 -9.023 1 96.62 311 VAL B C 1
ATOM 6526 O O . VAL B 1 311 ? -10.195 -10.039 -10.141 1 96.62 311 VAL B O 1
ATOM 6529 N N . MET B 1 312 ? -9.047 -9.273 -8.383 1 94.56 312 MET B N 1
ATOM 6530 C CA . MET B 1 312 ? -7.758 -9.773 -8.844 1 94.56 312 MET B CA 1
ATOM 6531 C C . MET B 1 312 ? -7.328 -11 -8.047 1 94.56 312 MET B C 1
ATOM 6533 O O . MET B 1 312 ? -7.664 -11.125 -6.863 1 94.56 312 MET B O 1
ATOM 6537 N N . GLY B 1 313 ? -6.648 -11.852 -8.625 1 93.69 313 GLY B N 1
ATOM 6538 C CA . GLY B 1 313 ? -6 -12.938 -7.902 1 93.69 313 GLY B CA 1
ATOM 6539 C C . GLY B 1 313 ? -6.848 -14.195 -7.828 1 93.69 313 GLY B C 1
ATOM 6540 O O . GLY B 1 313 ? -6.484 -15.156 -7.148 1 93.69 313 GLY B O 1
ATOM 6541 N N . MET B 1 314 ? -7.992 -14.164 -8.5 1 91.56 314 MET B N 1
ATOM 6542 C CA . MET B 1 314 ? -8.844 -15.352 -8.539 1 91.56 314 MET B CA 1
ATOM 6543 C C . MET B 1 314 ? -8.633 -16.125 -9.828 1 91.56 314 MET B C 1
ATOM 6545 O O . MET B 1 314 ? -9.594 -16.422 -10.547 1 91.56 314 MET B O 1
ATOM 6549 N N . GLY B 1 315 ? -7.383 -16.422 -10.008 1 89.44 315 GLY B N 1
ATOM 6550 C CA . GLY B 1 315 ? -7 -17.172 -11.195 1 89.44 315 GLY B CA 1
ATOM 6551 C C . GLY B 1 315 ? -6.66 -16.281 -12.375 1 89.44 315 GLY B C 1
ATOM 6552 O O . GLY B 1 315 ? -6.258 -15.133 -12.203 1 89.44 315 GLY B O 1
ATOM 6553 N N . TRP B 1 316 ? -6.77 -16.812 -13.586 1 90.62 316 TRP B N 1
ATOM 6554 C CA . TRP B 1 316 ? -6.227 -16.141 -14.766 1 90.62 316 TRP B CA 1
ATOM 6555 C C . TRP B 1 316 ? -7.344 -15.711 -15.703 1 90.62 316 TRP B C 1
ATOM 6557 O O . TRP B 1 316 ? -7.098 -15.406 -16.875 1 90.62 316 TRP B O 1
ATOM 6567 N N . ASN B 1 317 ? -8.531 -15.719 -15.219 1 94.12 317 ASN B N 1
ATOM 6568 C CA . ASN B 1 317 ? -9.695 -15.422 -16.047 1 94.12 317 ASN B CA 1
ATOM 6569 C C . ASN B 1 317 ? -9.617 -14.023 -16.641 1 94.12 317 ASN B C 1
ATOM 6571 O O . ASN B 1 317 ? -10.117 -13.789 -17.75 1 94.12 317 ASN B O 1
ATOM 6575 N N . SER B 1 318 ? -8.969 -13.141 -15.945 1 93.31 318 SER B N 1
ATOM 6576 C CA . SER B 1 318 ? -8.883 -11.758 -16.391 1 93.31 318 SER B CA 1
ATOM 6577 C C . SER B 1 318 ? -8.141 -11.648 -17.719 1 93.31 318 SER B C 1
ATOM 6579 O O . SER B 1 318 ? -8.289 -10.664 -18.438 1 93.31 318 SER B O 1
ATOM 6581 N N . LEU B 1 319 ? -7.371 -12.617 -18.109 1 92.06 319 LEU B N 1
ATOM 6582 C CA . LEU B 1 319 ? -6.578 -12.602 -19.344 1 92.06 319 LEU B CA 1
ATOM 6583 C C . LEU B 1 319 ? -7.465 -12.836 -20.562 1 92.06 319 LEU B C 1
ATOM 6585 O O . LEU B 1 319 ? -7.055 -12.555 -21.688 1 92.06 319 LEU B O 1
ATOM 6589 N N . TYR B 1 320 ? -8.703 -13.305 -20.281 1 93.75 320 TYR B N 1
ATOM 6590 C CA . TYR B 1 320 ? -9.414 -13.867 -21.422 1 93.75 320 TYR B CA 1
ATOM 6591 C C . TYR B 1 320 ? -10.797 -13.25 -21.578 1 93.75 320 TYR B C 1
ATOM 6593 O O . TYR B 1 320 ? -11.594 -13.68 -22.406 1 93.75 320 TYR B O 1
ATOM 6601 N N . VAL B 1 321 ? -11.055 -12.359 -20.734 1 95.88 321 VAL B N 1
ATOM 6602 C CA . VAL B 1 321 ? -12.297 -11.602 -20.859 1 95.88 321 VAL B CA 1
ATOM 6603 C C . VAL B 1 321 ? -11.977 -10.133 -21.109 1 95.88 321 VAL B C 1
ATOM 6605 O O . VAL B 1 321 ? -10.914 -9.641 -20.734 1 95.88 321 VAL B O 1
ATOM 6608 N N . LYS B 1 322 ? -12.867 -9.422 -21.844 1 94.62 322 LYS B N 1
ATOM 6609 C CA . LYS B 1 322 ? -12.68 -7.996 -22.109 1 94.62 322 LYS B CA 1
ATOM 6610 C C . LYS B 1 322 ? -12.703 -7.191 -20.812 1 94.62 322 LYS B C 1
ATOM 6612 O O . LYS B 1 322 ? -11.938 -6.242 -20.641 1 94.62 322 LYS B O 1
ATOM 6617 N N . LYS B 1 323 ? -13.625 -7.578 -19.953 1 94.81 323 LYS B N 1
ATOM 6618 C CA . LYS B 1 323 ? -13.781 -6.926 -18.656 1 94.81 323 LYS B CA 1
ATOM 6619 C C . LYS B 1 323 ? -14.172 -7.934 -17.578 1 94.81 323 LYS B C 1
ATOM 6621 O O . LYS B 1 323 ? -15.023 -8.797 -17.812 1 94.81 323 LYS B O 1
ATOM 6626 N N . MET B 1 324 ? -13.547 -7.832 -16.453 1 96.81 324 MET B N 1
ATOM 6627 C CA . MET B 1 324 ? -13.922 -8.664 -15.32 1 96.81 324 MET B CA 1
ATOM 6628 C C . MET B 1 324 ? -15.227 -8.18 -14.695 1 96.81 324 MET B C 1
ATOM 6630 O O . MET B 1 324 ? -15.531 -6.984 -14.734 1 96.81 324 MET B O 1
ATOM 6634 N N . PRO B 1 325 ? -16 -9.125 -14.18 1 97.62 325 PRO B N 1
ATOM 6635 C CA . PRO B 1 325 ? -17.234 -8.68 -13.516 1 97.62 325 PRO B CA 1
ATOM 6636 C C . PRO B 1 325 ? -16.953 -7.871 -12.25 1 97.62 325 PRO B C 1
ATOM 6638 O O . PRO B 1 325 ? -15.992 -8.148 -11.523 1 97.62 325 PRO B O 1
ATOM 6641 N N . VAL B 1 326 ? -17.766 -6.887 -12.016 1 96.94 326 VAL B N 1
ATOM 6642 C CA . VAL B 1 326 ? -17.734 -6.117 -10.781 1 96.94 326 VAL B CA 1
ATOM 6643 C C . VAL B 1 326 ? -18.625 -6.789 -9.734 1 96.94 326 VAL B C 1
ATOM 6645 O O . VAL B 1 326 ? -19.828 -6.996 -9.961 1 96.94 326 VAL B O 1
ATOM 6648 N N . LEU B 1 327 ? -18.078 -7.168 -8.602 1 98 327 LEU B N 1
ATOM 6649 C CA . LEU B 1 327 ? -18.859 -7.711 -7.488 1 98 327 LEU B CA 1
ATOM 6650 C C . LEU B 1 327 ? -19.344 -6.598 -6.57 1 98 327 LEU B C 1
ATOM 6652 O O . LEU B 1 327 ? -18.547 -5.766 -6.121 1 98 327 LEU B O 1
ATOM 6656 N N . THR B 1 328 ? -20.609 -6.574 -6.336 1 97.06 328 THR B N 1
ATOM 6657 C CA . THR B 1 328 ? -21.234 -5.516 -5.547 1 97.06 328 THR B CA 1
ATOM 6658 C C . THR B 1 328 ? -21.969 -6.102 -4.344 1 97.06 328 THR B C 1
ATOM 6660 O O . THR B 1 328 ? -22.984 -6.766 -4.496 1 97.06 328 THR B O 1
ATOM 6663 N N . PRO B 1 329 ? -21.453 -5.891 -3.156 1 96.81 329 PRO B N 1
ATOM 6664 C CA . PRO B 1 329 ? -22.188 -6.375 -1.979 1 96.81 329 PRO B CA 1
ATOM 6665 C C . PRO B 1 329 ? -23.422 -5.535 -1.661 1 96.81 329 PRO B C 1
ATOM 6667 O O . PRO B 1 329 ? -23.453 -4.336 -1.955 1 96.81 329 PRO B O 1
ATOM 6670 N N . ARG B 1 330 ? -24.406 -6.215 -1.095 1 94.69 330 ARG B N 1
ATOM 6671 C CA . ARG B 1 330 ? -25.562 -5.469 -0.625 1 94.69 330 ARG B CA 1
ATOM 6672 C C . ARG B 1 330 ? -25.172 -4.484 0.475 1 94.69 330 ARG B C 1
ATOM 6674 O O . ARG B 1 330 ? -25.547 -3.312 0.429 1 94.69 330 ARG B O 1
ATOM 6681 N N . ASP B 1 331 ? -24.453 -4.957 1.464 1 91.62 331 ASP B N 1
ATOM 6682 C CA . ASP B 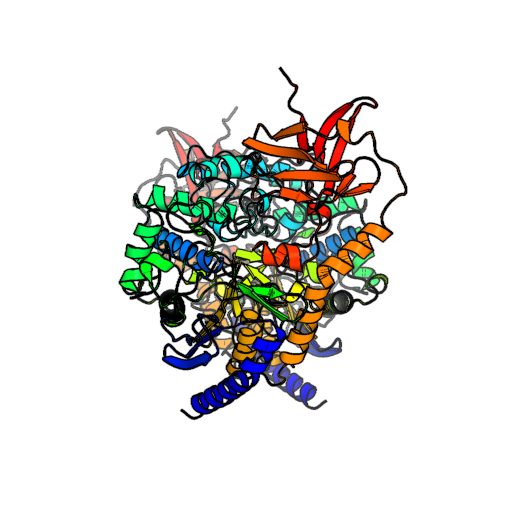1 331 ? -23.922 -4.18 2.582 1 91.62 331 ASP B CA 1
ATOM 6683 C C . ASP B 1 331 ? -22.391 -4.25 2.629 1 91.62 331 ASP B C 1
ATOM 6685 O O . ASP B 1 331 ? -21.781 -5.066 1.938 1 91.62 331 ASP B O 1
ATOM 6689 N N . HIS B 1 332 ? -21.891 -3.377 3.4 1 91.56 332 HIS B N 1
ATOM 6690 C CA . HIS B 1 332 ? -20.453 -3.416 3.557 1 91.56 332 HIS B CA 1
ATOM 6691 C C . HIS B 1 332 ? -19.984 -4.777 4.062 1 91.56 332 HIS B C 1
ATOM 6693 O O . HIS B 1 332 ? -20.578 -5.336 4.988 1 91.56 332 HIS B O 1
ATOM 6699 N N . CYS B 1 333 ? -18.938 -5.262 3.453 1 94.69 333 CYS B N 1
ATOM 6700 C CA . CYS B 1 333 ? -18.453 -6.566 3.881 1 94.69 333 CYS B CA 1
ATOM 6701 C C . CYS B 1 333 ? -16.922 -6.566 4.02 1 94.69 333 CYS B C 1
ATOM 6703 O O . CYS B 1 333 ? -16.312 -7.625 4.121 1 94.69 333 CYS B O 1
ATOM 6705 N N . GLY B 1 334 ? -16.266 -5.391 3.984 1 93.94 334 GLY B N 1
ATOM 6706 C CA . GLY B 1 334 ? -14.812 -5.309 4.078 1 93.94 334 GLY B CA 1
ATOM 6707 C C . GLY B 1 334 ? -14.109 -5.832 2.842 1 93.94 334 GLY B C 1
ATOM 6708 O O . GLY B 1 334 ? -14.719 -5.941 1.772 1 93.94 334 GLY B O 1
ATOM 6709 N N . PRO B 1 335 ? -12.828 -6.105 2.982 1 96.69 335 PRO B N 1
ATOM 6710 C CA . PRO B 1 335 ? -12.062 -6.582 1.829 1 96.69 335 PRO B CA 1
ATOM 6711 C C . PRO B 1 335 ? -12.312 -8.055 1.52 1 96.69 335 PRO B C 1
ATOM 6713 O O . PRO B 1 335 ? -12.578 -8.844 2.43 1 96.69 335 PRO B O 1
ATOM 6716 N N . LEU B 1 336 ? -12.234 -8.328 0.206 1 98.31 336 LEU B N 1
ATOM 6717 C CA . LEU B 1 336 ? -12.102 -9.695 -0.269 1 98.31 336 LEU B CA 1
ATOM 6718 C C . LEU B 1 336 ? -10.641 -10.109 -0.364 1 98.31 336 LEU B C 1
ATOM 6720 O O . LEU B 1 336 ? -9.867 -9.5 -1.116 1 98.31 336 LEU B O 1
ATOM 6724 N N . ILE B 1 337 ? -10.25 -11.062 0.411 1 98.5 337 ILE B N 1
ATOM 6725 C CA . ILE B 1 337 ? -8.898 -11.625 0.4 1 98.5 337 ILE B CA 1
ATOM 6726 C C . ILE B 1 337 ? -8.914 -12.992 -0.282 1 98.5 337 ILE B C 1
ATOM 6728 O O . ILE B 1 337 ? -9.641 -13.898 0.143 1 98.5 337 ILE B O 1
ATOM 6732 N N . CYS B 1 338 ? -8.109 -13.062 -1.351 1 98.5 338 CYS B N 1
ATOM 6733 C CA . CYS B 1 338 ? -8.273 -14.289 -2.127 1 98.5 338 CYS B CA 1
ATOM 6734 C C . CYS B 1 338 ? -6.977 -14.648 -2.846 1 98.5 338 CYS B C 1
ATOM 6736 O O . CYS B 1 338 ? -6.055 -13.836 -2.922 1 98.5 338 CYS B O 1
ATOM 6738 N N . HIS B 1 339 ? -6.926 -15.844 -3.266 1 98.38 339 HIS B N 1
ATOM 6739 C CA . HIS B 1 339 ? -5.84 -16.312 -4.113 1 98.38 339 HIS B CA 1
ATOM 6740 C C . HIS B 1 339 ? -6.266 -17.547 -4.918 1 98.38 339 HIS B C 1
ATOM 6742 O O . HIS B 1 339 ? -6.891 -18.453 -4.379 1 98.38 339 HIS B O 1
ATOM 6748 N N . GLY B 1 340 ? -5.988 -17.516 -6.156 1 96.69 340 GLY B N 1
ATOM 6749 C CA . GLY B 1 340 ? -6.121 -18.703 -6.973 1 96.69 340 GLY B CA 1
ATOM 6750 C C . GLY B 1 340 ? -4.891 -19.594 -6.941 1 96.69 340 GLY B C 1
ATOM 6751 O O . GLY B 1 340 ? -3.785 -19.109 -6.672 1 96.69 340 GLY B O 1
ATOM 6752 N N . GLY B 1 341 ? -5.121 -20.859 -7.023 1 95.62 341 GLY B N 1
ATOM 6753 C CA . GLY B 1 341 ? -4.047 -21.828 -7.184 1 95.62 341 GLY B CA 1
ATOM 6754 C C . GLY B 1 341 ? -4.023 -22.484 -8.555 1 95.62 341 GLY B C 1
ATOM 6755 O O . GLY B 1 341 ? -5.078 -22.797 -9.117 1 95.62 341 GLY B O 1
ATOM 6756 N N . SER B 1 342 ? -2.807 -22.547 -9.055 1 93.25 342 SER B N 1
ATOM 6757 C CA . SER B 1 342 ? -2.709 -23.172 -10.367 1 93.25 342 SER B CA 1
ATOM 6758 C C . SER B 1 342 ? -1.448 -24.031 -10.484 1 93.25 342 SER B C 1
ATOM 6760 O O . SER B 1 342 ? -0.385 -23.641 -9.992 1 93.25 342 SER B O 1
ATOM 6762 N N . LEU B 1 343 ? -1.582 -25.172 -11.047 1 92.5 343 LEU B N 1
ATOM 6763 C CA . LEU B 1 343 ? -0.595 -26.125 -11.523 1 92.5 343 LEU B CA 1
ATOM 6764 C C . LEU B 1 343 ? -1.106 -26.859 -12.758 1 92.5 343 LEU B C 1
ATOM 6766 O O . LEU B 1 343 ? -2.316 -26.938 -12.984 1 92.5 343 LEU B O 1
ATOM 6770 N N . PRO B 1 344 ? -0.129 -27.391 -13.523 1 93.25 344 PRO B N 1
ATOM 6771 C CA . PRO B 1 344 ? -0.65 -28.188 -14.633 1 93.25 344 PRO B CA 1
ATOM 6772 C C . PRO B 1 344 ? -1.611 -29.281 -14.172 1 93.25 344 PRO B C 1
ATOM 6774 O O . PRO B 1 344 ? -1.226 -30.156 -13.391 1 93.25 344 PRO B O 1
ATOM 6777 N N . GLY B 1 345 ? -2.861 -29.094 -14.562 1 96.31 345 GLY B N 1
ATOM 6778 C CA . GLY B 1 345 ? -3.865 -30.109 -14.258 1 96.31 345 GLY B CA 1
ATOM 6779 C C . GLY B 1 345 ? -4.812 -29.688 -13.148 1 96.31 345 GLY B C 1
ATOM 6780 O O . GLY B 1 345 ? -5.816 -30.359 -12.898 1 96.31 345 GLY B O 1
ATOM 6781 N N . TYR B 1 346 ? -4.551 -28.562 -12.555 1 96.81 346 TYR B N 1
ATOM 6782 C CA . TYR B 1 346 ? -5.359 -28.203 -11.398 1 96.81 346 TYR B CA 1
ATOM 6783 C C . TYR B 1 346 ? -5.582 -26.688 -11.352 1 96.81 346 TYR B C 1
ATOM 6785 O O . TYR B 1 346 ? -4.68 -25.906 -11.672 1 96.81 346 TYR B O 1
ATOM 6793 N N . HIS B 1 347 ? -6.773 -26.266 -10.969 1 97.31 347 HIS B N 1
ATOM 6794 C CA . HIS B 1 347 ? -7.098 -24.922 -10.5 1 97.31 347 HIS B CA 1
ATOM 6795 C C . HIS B 1 347 ? -7.855 -24.984 -9.18 1 97.31 347 HIS B C 1
ATOM 6797 O O . HIS B 1 347 ? -8.695 -25.859 -8.969 1 97.31 347 HIS B O 1
ATOM 6803 N N . SER B 1 348 ? -7.523 -24.156 -8.312 1 98.19 348 SER B N 1
ATOM 6804 C CA . SER B 1 348 ? -8.211 -24.016 -7.027 1 98.19 348 SER B CA 1
ATOM 6805 C C . SER B 1 348 ? -8.391 -22.547 -6.664 1 98.19 348 SER B C 1
ATOM 6807 O O . SER B 1 348 ? -7.773 -21.656 -7.273 1 98.19 348 SER B O 1
ATOM 6809 N N . ALA B 1 349 ? -9.266 -22.266 -5.805 1 98.44 349 ALA B N 1
ATOM 6810 C CA . ALA B 1 349 ? -9.523 -20.906 -5.332 1 98.44 349 ALA B CA 1
ATOM 6811 C C . ALA B 1 349 ? -9.828 -20.891 -3.836 1 98.44 349 ALA B C 1
ATOM 6813 O O . ALA B 1 349 ? -10.523 -21.781 -3.33 1 98.44 349 ALA B O 1
ATOM 6814 N N . LEU B 1 350 ? -9.227 -20 -3.17 1 98.75 350 LEU B N 1
ATOM 6815 C CA . LEU B 1 350 ? -9.492 -19.734 -1.764 1 98.75 350 LEU B CA 1
ATOM 6816 C C . LEU B 1 350 ? -9.859 -18.266 -1.56 1 98.75 350 LEU B C 1
ATOM 6818 O O . LEU B 1 350 ? -9.203 -17.375 -2.104 1 98.75 350 LEU B O 1
ATOM 6822 N N . ALA B 1 351 ? -10.992 -18 -0.884 1 98.75 351 ALA B N 1
ATOM 6823 C CA . ALA B 1 351 ? -11.438 -16.625 -0.612 1 98.75 351 ALA B CA 1
ATOM 6824 C C . ALA B 1 351 ? -11.852 -16.469 0.849 1 98.75 351 ALA B C 1
ATOM 6826 O O . ALA B 1 351 ? -12.461 -17.375 1.433 1 98.75 351 ALA B O 1
ATOM 6827 N N . LEU B 1 352 ? -11.469 -15.375 1.416 1 98.75 352 LEU B N 1
ATOM 6828 C CA . LEU B 1 352 ? -11.82 -14.977 2.773 1 98.75 352 LEU B CA 1
ATOM 6829 C C . LEU B 1 352 ? -12.516 -13.617 2.781 1 98.75 352 LEU B C 1
ATOM 6831 O O . LEU B 1 352 ? -12.086 -12.695 2.09 1 98.75 352 LEU B O 1
ATOM 6835 N N . LEU B 1 353 ? -13.602 -13.531 3.498 1 98.19 353 LEU B N 1
ATOM 6836 C CA . LEU B 1 353 ? -14.234 -12.266 3.869 1 98.19 353 LEU B CA 1
ATOM 6837 C C . LEU B 1 353 ? -14.273 -12.102 5.383 1 98.19 353 LEU B C 1
ATOM 6839 O O . LEU B 1 353 ? -15.297 -12.367 6.016 1 98.19 353 LEU B O 1
ATOM 6843 N N . PRO B 1 354 ? -13.195 -11.555 5.906 1 97.19 354 PRO B N 1
ATOM 6844 C CA . PRO B 1 354 ? -13.016 -11.562 7.359 1 97.19 354 PRO B CA 1
ATOM 6845 C C . PRO B 1 354 ? -14.125 -10.812 8.094 1 97.19 354 PRO B C 1
ATOM 6847 O O . PRO B 1 354 ? -14.555 -11.234 9.172 1 97.19 354 PRO B O 1
ATOM 6850 N N . GLN B 1 355 ? -14.609 -9.734 7.551 1 94.06 355 GLN B N 1
ATOM 6851 C CA . GLN B 1 355 ? -15.57 -8.898 8.266 1 94.06 355 GLN B CA 1
ATOM 6852 C C . GLN B 1 355 ? -16.891 -9.633 8.484 1 94.06 355 GLN B C 1
ATOM 6854 O O . GLN B 1 355 ? -17.562 -9.422 9.484 1 94.06 355 GLN B O 1
ATOM 6859 N N . ILE B 1 356 ? -17.281 -10.492 7.551 1 95.31 356 ILE B N 1
ATOM 6860 C CA . ILE B 1 356 ? -18.531 -11.234 7.707 1 95.31 356 ILE B CA 1
ATOM 6861 C C . ILE B 1 356 ? -18.219 -12.695 8.016 1 95.31 356 ILE B C 1
ATOM 6863 O O . ILE B 1 356 ? -19.109 -13.547 7.961 1 95.31 356 ILE B O 1
ATOM 6867 N N . ASP B 1 357 ? -16.953 -13.031 8.25 1 96.88 357 ASP B N 1
ATOM 6868 C CA . ASP B 1 357 ? -16.453 -14.32 8.703 1 96.88 357 ASP B CA 1
ATOM 6869 C C . ASP B 1 357 ? -16.828 -15.43 7.719 1 96.88 357 ASP B C 1
ATOM 6871 O O . ASP B 1 357 ? -17.453 -16.422 8.102 1 96.88 357 ASP B O 1
ATOM 6875 N N . VAL B 1 358 ? -16.453 -15.258 6.531 1 98.25 358 VAL B N 1
ATOM 6876 C CA . VAL B 1 358 ? -16.734 -16.203 5.461 1 98.25 358 VAL B CA 1
ATOM 6877 C C . VAL B 1 358 ? -15.422 -16.781 4.914 1 98.25 358 VAL B C 1
ATOM 6879 O O . VAL B 1 358 ? -14.445 -16.047 4.758 1 98.25 358 VAL B O 1
ATOM 6882 N N . ALA B 1 359 ? -15.398 -18.047 4.66 1 98.81 359 ALA B N 1
ATOM 6883 C CA . ALA B 1 359 ? -14.328 -18.734 3.941 1 98.81 359 ALA B CA 1
ATOM 6884 C C . ALA B 1 359 ? -14.883 -19.625 2.832 1 98.81 359 ALA B C 1
ATOM 6886 O O . ALA B 1 359 ? -15.891 -20.312 3.025 1 98.81 359 ALA B O 1
ATOM 6887 N N . ILE B 1 360 ? -14.281 -19.594 1.655 1 98.88 360 ILE B N 1
ATOM 6888 C CA . ILE B 1 360 ? -14.688 -20.359 0.484 1 98.88 360 ILE B CA 1
ATOM 6889 C C . ILE B 1 360 ? -13.477 -21.094 -0.088 1 98.88 360 ILE B C 1
ATOM 6891 O O . ILE B 1 360 ? -12.398 -20.516 -0.234 1 98.88 360 ILE B O 1
ATOM 6895 N N . VAL B 1 361 ? -13.648 -22.328 -0.407 1 98.88 361 VAL B N 1
ATOM 6896 C CA . VAL B 1 361 ? -12.609 -23.078 -1.104 1 98.88 361 VAL B CA 1
ATOM 6897 C C . VAL B 1 361 ? -13.219 -23.859 -2.268 1 98.88 361 VAL B C 1
ATOM 6899 O O . VAL B 1 361 ? -14.328 -24.391 -2.156 1 98.88 361 VAL B O 1
ATOM 6902 N N . VAL B 1 362 ? -12.594 -23.859 -3.371 1 98.88 362 VAL B N 1
ATOM 6903 C CA . VAL B 1 362 ? -12.977 -24.594 -4.57 1 98.88 362 VAL B CA 1
ATOM 6904 C C . VAL B 1 362 ? -11.758 -25.281 -5.168 1 98.88 362 VAL B C 1
ATOM 6906 O O . VAL B 1 362 ? -10.711 -24.656 -5.355 1 98.88 362 VAL B O 1
ATOM 6909 N N . CYS B 1 363 ? -11.836 -26.547 -5.453 1 98.75 363 CYS B N 1
ATOM 6910 C CA . CYS B 1 363 ? -10.781 -27.297 -6.113 1 98.75 363 CYS B CA 1
ATOM 6911 C C . CYS B 1 363 ? -11.297 -27.969 -7.383 1 98.75 363 CYS B C 1
ATOM 6913 O O . CYS B 1 363 ? -12.43 -28.469 -7.41 1 98.75 363 CYS B O 1
ATOM 6915 N N . THR B 1 364 ? -10.555 -27.906 -8.406 1 98.5 364 THR B N 1
ATOM 6916 C CA . THR B 1 364 ? -10.852 -28.562 -9.672 1 98.5 364 THR B CA 1
ATOM 6917 C C . THR B 1 364 ? -9.617 -29.312 -10.188 1 98.5 364 THR B C 1
ATOM 6919 O O . THR B 1 364 ? -8.5 -29.047 -9.742 1 98.5 364 THR B O 1
ATOM 6922 N N . ASN B 1 365 ? -9.812 -30.25 -11.078 1 98.38 365 ASN B N 1
ATOM 6923 C CA . ASN B 1 365 ? -8.688 -31.078 -11.5 1 98.38 365 ASN B CA 1
ATOM 6924 C C . ASN B 1 365 ? -8.453 -30.984 -13 1 98.38 365 ASN B C 1
ATOM 6926 O O . ASN B 1 365 ? -8.266 -32 -13.672 1 98.38 365 ASN B O 1
ATOM 6930 N N . SER B 1 366 ? -8.422 -29.781 -13.523 1 96.38 366 SER B N 1
ATOM 6931 C CA . SER B 1 366 ? -8.008 -29.5 -14.898 1 96.38 366 SER B CA 1
ATOM 6932 C C . SER B 1 366 ? -7.453 -28.094 -15.039 1 96.38 366 SER B C 1
ATOM 6934 O O . SER B 1 366 ? -7.82 -27.203 -14.273 1 96.38 366 SER B O 1
ATOM 6936 N N . ILE B 1 367 ? -6.457 -27.969 -15.93 1 93.44 367 ILE B N 1
ATOM 6937 C CA . ILE B 1 367 ? -6.238 -26.641 -16.516 1 93.44 367 ILE B CA 1
ATOM 6938 C C . ILE B 1 367 ? -7.227 -26.422 -17.656 1 93.44 367 ILE B C 1
ATOM 6940 O O . ILE B 1 367 ? -7.07 -26.969 -18.75 1 93.44 367 ILE B O 1
ATOM 6944 N N . GLY B 1 368 ? -8.25 -25.609 -17.438 1 91.38 368 GLY B N 1
ATOM 6945 C CA . GLY B 1 368 ? -9.398 -25.5 -18.328 1 91.38 368 GLY B CA 1
ATOM 6946 C C . GLY B 1 368 ? -9.266 -24.359 -19.312 1 91.38 368 GLY B C 1
ATOM 6947 O O . GLY B 1 368 ? -8.227 -23.703 -19.375 1 91.38 368 GLY B O 1
ATOM 6948 N N . LEU B 1 369 ? -10.242 -24.203 -20.297 1 93.94 369 LEU B N 1
ATOM 6949 C CA . LEU B 1 369 ? -10.406 -23.047 -21.188 1 93.94 369 LEU B CA 1
ATOM 6950 C C . LEU B 1 369 ? -10.859 -21.828 -20.406 1 93.94 369 LEU B C 1
ATOM 6952 O O . LEU B 1 369 ? -11.266 -20.812 -20.984 1 93.94 369 LEU B O 1
ATOM 6956 N N . GLY B 1 370 ? -10.523 -21.766 -19.266 1 91.5 370 GLY B N 1
ATOM 6957 C CA . GLY B 1 370 ? -10.844 -20.844 -18.188 1 91.5 370 GLY B CA 1
ATOM 6958 C C . GLY B 1 370 ? -10.711 -21.469 -16.812 1 91.5 370 GLY B C 1
ATOM 6959 O O . GLY B 1 370 ? -10.656 -22.688 -16.688 1 91.5 370 GLY B O 1
ATOM 6960 N N . ASP B 1 371 ? -10.539 -20.594 -15.875 1 95.38 371 ASP B N 1
ATOM 6961 C CA . ASP B 1 371 ? -10.391 -21.078 -14.508 1 95.38 371 ASP B CA 1
ATOM 6962 C C . ASP B 1 371 ? -11.758 -21.234 -13.836 1 95.38 371 ASP B C 1
ATOM 6964 O O . ASP B 1 371 ? -12.273 -20.281 -13.242 1 95.38 371 ASP B O 1
ATOM 6968 N N . ALA B 1 372 ? -12.266 -22.422 -13.906 1 97.31 372 ALA B N 1
ATOM 6969 C CA . ALA B 1 372 ? -13.586 -22.719 -13.352 1 97.31 372 ALA B CA 1
ATOM 6970 C C . ALA B 1 372 ? -13.641 -22.406 -11.859 1 97.31 372 ALA B C 1
ATOM 6972 O O . ALA B 1 372 ? -14.648 -21.922 -11.359 1 97.31 372 ALA B O 1
ATOM 6973 N N . SER B 1 373 ? -12.594 -22.75 -11.133 1 98.38 373 SER B N 1
ATOM 6974 C CA . SER B 1 373 ? -12.594 -22.5 -9.695 1 98.38 373 SER B CA 1
ATOM 6975 C C . SER B 1 373 ? -12.781 -21.016 -9.391 1 98.38 373 SER B C 1
ATOM 6977 O O . SER B 1 373 ? -13.484 -20.656 -8.445 1 98.38 373 SER B O 1
ATOM 6979 N N . GLY B 1 374 ? -12.133 -20.141 -10.188 1 98.06 374 GLY B N 1
ATOM 6980 C CA . GLY B 1 374 ? -12.297 -18.703 -10.023 1 98.06 374 GLY B CA 1
ATOM 6981 C C . GLY B 1 374 ? -13.719 -18.234 -10.273 1 98.06 374 GLY B C 1
ATOM 6982 O O . GLY B 1 374 ? -14.273 -17.469 -9.484 1 98.06 374 GLY B O 1
ATOM 6983 N N . TRP B 1 375 ? -14.336 -18.703 -11.359 1 98.31 375 TRP B N 1
ATOM 6984 C CA . TRP B 1 375 ? -15.703 -18.312 -11.695 1 98.31 375 TRP B CA 1
ATOM 6985 C C . TRP B 1 375 ? -16.672 -18.812 -10.625 1 98.31 375 TRP B C 1
ATOM 6987 O O . TRP B 1 375 ? -17.562 -18.062 -10.203 1 98.31 375 TRP B O 1
ATOM 6997 N N . ILE B 1 376 ? -16.484 -20.062 -10.219 1 98.62 376 ILE B N 1
ATOM 6998 C CA . ILE B 1 376 ? -17.344 -20.656 -9.195 1 98.62 376 ILE B CA 1
ATOM 6999 C C . ILE B 1 376 ? -17.219 -19.859 -7.902 1 98.62 376 ILE B C 1
ATOM 7001 O O . ILE B 1 376 ? -18.234 -19.516 -7.27 1 98.62 376 ILE B O 1
ATOM 7005 N N . SER B 1 377 ? -16 -19.547 -7.535 1 98.62 377 SER B N 1
ATOM 7006 C CA . SER B 1 377 ? -15.766 -18.766 -6.324 1 98.62 377 SER B CA 1
ATOM 7007 C C . SER B 1 377 ? -16.469 -17.422 -6.391 1 98.62 377 SER B C 1
ATOM 7009 O O . SER B 1 377 ? -17.078 -16.969 -5.41 1 98.62 377 SER B O 1
ATOM 7011 N N . MET B 1 378 ? -16.359 -16.75 -7.527 1 98.44 378 MET B N 1
ATOM 7012 C CA . MET B 1 378 ? -17 -15.438 -7.668 1 98.44 378 MET B CA 1
ATOM 7013 C C . MET B 1 378 ? -18.516 -15.555 -7.543 1 98.44 378 MET B C 1
ATOM 7015 O O . MET B 1 378 ? -19.156 -14.695 -6.941 1 98.44 378 MET B O 1
ATOM 7019 N N . ALA B 1 379 ? -19.078 -16.609 -8.109 1 98.56 379 ALA B N 1
ATOM 7020 C CA . ALA B 1 379 ? -20.516 -16.844 -7.957 1 98.56 379 ALA B CA 1
ATOM 7021 C C . ALA B 1 379 ? -20.875 -17.078 -6.492 1 98.56 379 ALA B C 1
ATOM 7023 O O . ALA B 1 379 ? -21.891 -16.562 -6.012 1 98.56 379 ALA B O 1
ATOM 7024 N N . LEU B 1 380 ? -20.078 -17.859 -5.809 1 98.75 380 LEU B N 1
ATOM 7025 C CA . LEU B 1 380 ? -20.312 -18.125 -4.391 1 98.75 380 LEU B CA 1
ATOM 7026 C C . LEU B 1 380 ? -20.203 -16.844 -3.572 1 98.75 380 LEU B C 1
ATOM 7028 O O . LEU B 1 380 ? -21.016 -16.594 -2.68 1 98.75 380 LEU B O 1
ATOM 7032 N N . ILE B 1 381 ? -19.188 -16.031 -3.857 1 98.62 381 ILE B N 1
ATOM 7033 C CA . ILE B 1 381 ? -18.984 -14.766 -3.164 1 98.62 381 ILE B CA 1
ATOM 7034 C C . ILE B 1 381 ? -20.203 -13.875 -3.34 1 98.62 381 ILE B C 1
ATOM 7036 O O . ILE B 1 381 ? -20.734 -13.32 -2.369 1 98.62 381 ILE B O 1
ATOM 7040 N N . GLU B 1 382 ? -20.672 -13.766 -4.582 1 98.38 382 GLU B N 1
ATOM 7041 C CA . GLU B 1 382 ? -21.844 -12.938 -4.84 1 98.38 382 GLU B CA 1
ATOM 7042 C C . GLU B 1 382 ? -23.047 -13.406 -4.023 1 98.38 382 GLU B C 1
ATOM 7044 O O . GLU B 1 382 ? -23.812 -12.594 -3.525 1 98.38 382 GLU B O 1
ATOM 7049 N N . ALA B 1 383 ? -23.203 -14.727 -3.938 1 98.25 383 ALA B N 1
ATOM 7050 C CA . ALA B 1 383 ? -24.281 -15.289 -3.129 1 98.25 383 ALA B CA 1
ATOM 7051 C C . ALA B 1 383 ? -24.125 -14.898 -1.662 1 98.25 383 ALA B C 1
ATOM 7053 O O . ALA B 1 383 ? -25.109 -14.555 -0.998 1 98.25 383 ALA B O 1
ATOM 7054 N N . LEU B 1 384 ? -22.953 -14.93 -1.184 1 98.06 384 LEU B N 1
ATOM 7055 C CA . LEU B 1 384 ? -22.672 -14.75 0.237 1 98.06 384 LEU B CA 1
ATOM 7056 C C . LEU B 1 384 ? -22.766 -13.273 0.622 1 98.06 384 LEU B C 1
ATOM 7058 O O . LEU B 1 384 ? -23.172 -12.945 1.739 1 98.06 384 LEU B O 1
ATOM 7062 N N . ILE B 1 385 ? -22.359 -12.375 -0.301 1 97.31 385 ILE B N 1
ATOM 7063 C CA . ILE B 1 385 ? -22.422 -10.953 -0.003 1 97.31 385 ILE B CA 1
ATOM 7064 C C . ILE B 1 385 ? -23.797 -10.406 -0.353 1 97.31 385 ILE B C 1
ATOM 7066 O O . ILE B 1 385 ? -24.047 -9.203 -0.226 1 97.31 385 ILE B O 1
ATOM 7070 N N . ASP B 1 386 ? -24.672 -11.312 -0.816 1 96.56 386 ASP B N 1
ATOM 7071 C CA . ASP B 1 386 ? -26.047 -10.969 -1.134 1 96.56 386 ASP B CA 1
ATOM 7072 C C . ASP B 1 386 ? -26.109 -9.812 -2.129 1 96.56 386 ASP B C 1
ATOM 7074 O O . ASP B 1 386 ? -26.766 -8.797 -1.868 1 96.56 386 ASP B O 1
ATOM 7078 N N . THR B 1 387 ? -25.422 -10.023 -3.242 1 97.12 387 THR B N 1
ATOM 7079 C CA . THR B 1 387 ? -25.328 -8.969 -4.242 1 97.12 387 THR B CA 1
ATOM 7080 C C . THR B 1 387 ? -26.703 -8.562 -4.746 1 97.12 387 THR B C 1
ATOM 7082 O O . THR B 1 387 ? -27.562 -9.422 -5 1 97.12 387 THR B O 1
ATOM 7085 N N . PRO B 1 388 ? -27 -7.266 -4.941 1 95.5 388 PRO B N 1
ATOM 7086 C CA . PRO B 1 388 ? -28.281 -6.828 -5.516 1 95.5 388 PRO B CA 1
ATOM 7087 C C . PRO B 1 388 ? -28.328 -6.992 -7.031 1 95.5 388 PRO B C 1
ATOM 7089 O O . PRO B 1 388 ? -29.406 -6.91 -7.633 1 95.5 388 PRO B O 1
ATOM 7092 N N . SER B 1 389 ? -27.188 -7.168 -7.648 1 94.19 389 SER B N 1
ATOM 7093 C CA . SER B 1 389 ? -27.078 -7.281 -9.102 1 94.19 389 SER B CA 1
ATOM 7094 C C . SER B 1 389 ? -26.141 -8.43 -9.492 1 94.19 389 SER B C 1
ATOM 7096 O O . SER B 1 389 ? -24.984 -8.195 -9.852 1 94.19 389 SER B O 1
ATOM 7098 N N . PRO B 1 390 ? -26.625 -9.609 -9.469 1 96.06 390 PRO B N 1
ATOM 7099 C CA . PRO B 1 390 ? -25.766 -10.75 -9.789 1 96.06 390 PRO B CA 1
ATOM 7100 C C . PRO B 1 390 ? -25.219 -10.703 -11.219 1 96.06 390 PRO B C 1
ATOM 7102 O O . PRO B 1 390 ? -25.938 -10.305 -12.141 1 96.06 390 PRO B O 1
ATOM 7105 N N . ASN B 1 391 ? -24 -11.023 -11.438 1 98.06 391 ASN B N 1
ATOM 7106 C CA . ASN B 1 391 ? -23.375 -11.125 -12.75 1 98.06 391 ASN B CA 1
ATOM 7107 C C . ASN B 1 391 ? -23.719 -12.438 -13.445 1 98.06 391 ASN B C 1
ATOM 7109 O O . ASN B 1 391 ? -24 -13.438 -12.781 1 98.06 391 ASN B O 1
ATOM 7113 N N . ASP B 1 392 ? -23.797 -12.414 -14.742 1 98.31 392 ASP B N 1
ATOM 7114 C CA . ASP B 1 392 ? -23.938 -13.633 -15.531 1 98.31 392 ASP B CA 1
ATOM 7115 C C . ASP B 1 392 ? -22.609 -14.383 -15.656 1 98.31 392 ASP B C 1
ATOM 7117 O O . ASP B 1 392 ? -21.938 -14.297 -16.688 1 98.31 392 ASP B O 1
ATOM 7121 N N . ILE B 1 393 ? -22.359 -15.18 -14.672 1 98.12 393 ILE B N 1
ATOM 7122 C CA . ILE B 1 393 ? -21.062 -15.852 -14.578 1 98.12 393 ILE B CA 1
ATOM 7123 C C . ILE B 1 393 ? -20.891 -16.797 -15.766 1 98.12 393 ILE B C 1
ATOM 7125 O O . ILE B 1 393 ? -19.781 -16.969 -16.266 1 98.12 393 ILE B O 1
ATOM 7129 N N . ILE B 1 394 ? -21.953 -17.438 -16.219 1 98.31 394 ILE B N 1
ATOM 7130 C CA . ILE B 1 394 ? -21.891 -18.359 -17.359 1 98.31 394 ILE B CA 1
ATOM 7131 C C . ILE B 1 394 ? -21.422 -17.594 -18.609 1 98.31 394 ILE B C 1
ATOM 7133 O O . ILE B 1 394 ? -20.594 -18.094 -19.375 1 98.31 394 ILE B O 1
ATOM 7137 N N . ARG B 1 395 ? -21.953 -16.422 -18.781 1 98.44 395 ARG B N 1
ATOM 7138 C CA . ARG B 1 395 ? -21.547 -15.602 -19.906 1 98.44 395 ARG B CA 1
ATOM 7139 C C . ARG B 1 395 ? -20.047 -15.281 -19.844 1 98.44 395 ARG B C 1
ATOM 7141 O O . ARG B 1 395 ? -19.344 -15.383 -20.859 1 98.44 395 ARG B O 1
ATOM 7148 N N . TYR B 1 396 ? -19.594 -14.836 -18.672 1 98.31 396 TYR B N 1
ATOM 7149 C CA . TYR B 1 396 ? -18.172 -14.523 -18.5 1 98.31 396 TYR B CA 1
ATOM 7150 C C . TYR B 1 396 ? -17.312 -15.758 -18.75 1 98.31 396 TYR B C 1
ATOM 7152 O O . TYR B 1 396 ? -16.281 -15.672 -19.406 1 98.31 396 TYR B O 1
ATOM 7160 N N . ALA B 1 397 ? -17.75 -16.891 -18.172 1 97.94 397 ALA B N 1
ATOM 7161 C CA . ALA B 1 397 ? -17 -18.125 -18.359 1 97.94 397 ALA B CA 1
ATOM 7162 C C . ALA B 1 397 ? -16.922 -18.516 -19.828 1 97.94 397 ALA B C 1
ATOM 7164 O O . ALA B 1 397 ? -15.883 -18.969 -20.312 1 97.94 397 ALA B O 1
ATOM 7165 N N . THR B 1 398 ? -18.047 -18.375 -20.516 1 98.25 398 THR B N 1
ATOM 7166 C CA . THR B 1 398 ? -18.094 -18.688 -21.938 1 98.25 398 THR B CA 1
ATOM 7167 C C . THR B 1 398 ? -17.125 -17.781 -22.719 1 98.25 398 THR B C 1
ATOM 7169 O O . THR B 1 398 ? -16.375 -18.266 -23.578 1 98.25 398 THR B O 1
ATOM 7172 N N . GLU B 1 399 ? -17.188 -16.5 -22.406 1 98.25 399 GLU B N 1
ATOM 7173 C CA . GLU B 1 399 ? -16.281 -15.562 -23.047 1 98.25 399 GLU B CA 1
ATOM 7174 C C . GLU B 1 399 ? -14.82 -15.945 -22.797 1 98.25 399 GLU B C 1
ATOM 7176 O O . GLU B 1 399 ? -14 -15.914 -23.719 1 98.25 399 GLU B O 1
ATOM 7181 N N . ALA B 1 400 ? -14.539 -16.266 -21.562 1 96.88 400 ALA B N 1
ATOM 7182 C CA . ALA B 1 400 ? -13.18 -16.625 -21.203 1 96.88 400 ALA B CA 1
ATOM 7183 C C . ALA B 1 400 ? -12.734 -17.891 -21.938 1 96.88 400 ALA B C 1
ATOM 7185 O O . ALA B 1 400 ? -11.586 -17.984 -22.391 1 96.88 400 ALA B O 1
ATOM 7186 N N . ALA B 1 401 ? -13.617 -18.875 -22 1 97 401 ALA B N 1
ATOM 7187 C CA . ALA B 1 401 ? -13.289 -20.125 -22.672 1 97 401 ALA B CA 1
ATOM 7188 C C . ALA B 1 401 ? -12.961 -19.891 -24.156 1 97 401 ALA B C 1
ATOM 7190 O O . ALA B 1 401 ? -11.969 -20.406 -24.672 1 97 401 ALA B O 1
ATOM 7191 N N . VAL B 1 402 ? -13.758 -19.094 -24.781 1 97 402 VAL B N 1
ATOM 7192 C CA . VAL B 1 402 ? -13.531 -18.75 -26.172 1 97 402 VAL B CA 1
ATOM 7193 C C . VAL B 1 402 ? -12.227 -17.984 -26.328 1 97 402 VAL B C 1
ATOM 7195 O O . VAL B 1 402 ? -11.43 -18.266 -27.219 1 97 402 VAL B O 1
ATOM 7198 N N . GLY B 1 403 ? -12.078 -17 -25.453 1 95.38 403 GLY B N 1
ATOM 7199 C CA . GLY B 1 403 ? -10.852 -16.219 -25.484 1 95.38 403 GLY B CA 1
ATOM 7200 C C . GLY B 1 403 ? -9.602 -17.062 -25.312 1 95.38 403 GLY B C 1
ATOM 7201 O O . GLY B 1 403 ? -8.602 -16.844 -26.016 1 95.38 403 GLY B O 1
ATOM 7202 N N . HIS B 1 404 ? -9.672 -17.969 -24.375 1 95.56 404 HIS B N 1
ATOM 7203 C CA . HIS B 1 404 ? -8.523 -18.844 -24.109 1 95.56 404 HIS B CA 1
ATOM 7204 C C . HIS B 1 404 ? -8.242 -19.75 -25.297 1 95.56 404 HIS B C 1
ATOM 7206 O O . HIS B 1 404 ? -7.086 -19.906 -25.703 1 95.56 404 HIS B O 1
ATOM 7212 N N . ALA B 1 405 ? -9.227 -20.359 -25.844 1 95.25 405 ALA B N 1
ATOM 7213 C CA . ALA B 1 405 ? -9.062 -21.234 -27 1 95.25 405 ALA B CA 1
ATOM 7214 C C . ALA B 1 405 ? -8.445 -20.484 -28.188 1 95.25 405 ALA B C 1
ATOM 7216 O O . ALA B 1 405 ? -7.68 -21.047 -28.953 1 95.25 405 ALA B O 1
ATOM 7217 N N . ASN B 1 406 ? -8.727 -19.203 -28.25 1 94.5 406 ASN B N 1
ATOM 7218 C CA . ASN B 1 406 ? -8.266 -18.406 -29.391 1 94.5 406 ASN B CA 1
ATOM 7219 C C . ASN B 1 406 ? -6.965 -17.672 -29.062 1 94.5 406 ASN B C 1
ATOM 7221 O O . ASN B 1 406 ? -6.453 -16.922 -29.891 1 94.5 406 ASN B O 1
ATOM 7225 N N . SER B 1 407 ? -6.477 -17.859 -27.891 1 92.94 407 SER B N 1
ATOM 7226 C CA . SER B 1 407 ? -5.336 -17.062 -27.453 1 92.94 407 SER B CA 1
ATOM 7227 C C . SER B 1 407 ? -4.129 -17.266 -28.359 1 92.94 407 SER B C 1
ATOM 7229 O O . SER B 1 407 ? -3.498 -16.312 -28.797 1 92.94 407 SER B O 1
ATOM 7231 N N . VAL B 1 408 ? -3.76 -18.516 -28.688 1 93.25 408 VAL B N 1
ATOM 7232 C CA . VAL B 1 408 ? -2.584 -18.812 -29.5 1 93.25 408 VAL B CA 1
ATOM 7233 C C . VAL B 1 408 ? -2.838 -18.406 -30.938 1 93.25 408 VAL B C 1
ATOM 7235 O O . VAL B 1 408 ? -1.991 -17.75 -31.562 1 93.25 408 VAL B O 1
ATOM 7238 N N . PRO B 1 409 ? -3.992 -18.703 -31.531 1 93.69 409 PRO B N 1
ATOM 7239 C CA . PRO B 1 409 ? -4.293 -18.188 -32.875 1 93.69 409 PRO B CA 1
ATOM 7240 C C . PRO B 1 409 ? -4.16 -16.656 -32.938 1 93.69 409 PRO B C 1
ATOM 7242 O O . PRO B 1 409 ? -3.637 -16.141 -33.938 1 93.69 409 PRO B O 1
ATOM 7245 N N . THR B 1 410 ? -4.703 -16.031 -31.969 1 93.44 410 THR B N 1
ATOM 7246 C CA . THR B 1 410 ? -4.586 -14.57 -31.938 1 93.44 410 THR B CA 1
ATOM 7247 C C . THR B 1 410 ? -3.119 -14.148 -31.891 1 93.44 410 THR B C 1
ATOM 7249 O O . THR B 1 410 ? -2.717 -13.219 -32.594 1 93.44 410 THR B O 1
ATOM 7252 N N . LEU B 1 411 ? -2.406 -14.781 -31.062 1 92.94 411 LEU B N 1
ATOM 7253 C CA . LEU B 1 411 ? -0.98 -14.492 -30.969 1 92.94 411 LEU B CA 1
ATOM 7254 C C . LEU B 1 411 ? -0.287 -14.719 -32.312 1 92.94 411 LEU B C 1
ATOM 7256 O O . LEU B 1 411 ? 0.538 -13.898 -32.719 1 92.94 411 LEU B O 1
ATOM 7260 N N . ILE B 1 412 ? -0.526 -15.781 -32.938 1 92.56 412 ILE B N 1
ATOM 7261 C CA . ILE B 1 412 ? 0.062 -16.094 -34.25 1 92.56 412 ILE B CA 1
ATOM 7262 C C . ILE B 1 412 ? -0.28 -15 -35.25 1 92.56 412 ILE B C 1
ATOM 7264 O O . ILE B 1 412 ? 0.583 -14.555 -36 1 92.56 412 ILE B O 1
ATOM 7268 N N . LYS B 1 413 ? -1.509 -14.625 -35.25 1 94.19 413 LYS B N 1
ATOM 7269 C CA . LYS B 1 413 ? -1.937 -13.547 -36.156 1 94.19 413 LYS B CA 1
ATOM 7270 C C . LYS B 1 413 ? -1.151 -12.266 -35.875 1 94.19 413 LYS B C 1
ATOM 7272 O O . LYS B 1 413 ? -0.706 -11.594 -36.812 1 94.19 413 LYS B O 1
ATOM 7277 N N . GLU B 1 414 ? -1.05 -11.938 -34.656 1 93.5 414 GLU B N 1
ATOM 7278 C CA . GLU B 1 414 ? -0.305 -10.734 -34.281 1 93.5 414 GLU B CA 1
ATOM 7279 C C . GLU B 1 414 ? 1.147 -10.82 -34.75 1 93.5 414 GLU B C 1
ATOM 7281 O O . GLU B 1 414 ? 1.708 -9.836 -35.219 1 93.5 414 GLU B O 1
ATOM 7286 N N . LEU B 1 415 ? 1.777 -11.945 -34.531 1 92.81 415 LEU B N 1
ATOM 7287 C CA . LEU B 1 415 ? 3.156 -12.172 -34.938 1 92.81 415 LEU B CA 1
ATOM 7288 C C . LEU B 1 415 ? 3.287 -12.039 -36.438 1 92.81 415 LEU B C 1
ATOM 7290 O O . LEU B 1 415 ? 4.242 -11.438 -36.938 1 92.81 415 LEU B O 1
ATOM 7294 N N . GLU B 1 416 ? 2.412 -12.578 -37.156 1 93.5 416 GLU B N 1
ATOM 7295 C CA . GLU B 1 416 ? 2.447 -12.516 -38.625 1 93.5 416 GLU B CA 1
ATOM 7296 C C . GLU B 1 416 ? 2.303 -11.078 -39.125 1 93.5 416 GLU B C 1
ATOM 7298 O O . GLU B 1 416 ? 2.973 -10.68 -40.062 1 93.5 416 GLU B O 1
ATOM 7303 N N . GLU B 1 417 ? 1.431 -10.383 -38.469 1 94.81 417 GLU B N 1
ATOM 7304 C CA . GLU B 1 417 ? 1.217 -8.984 -38.844 1 94.81 417 GLU B CA 1
ATOM 7305 C C . GLU B 1 417 ? 2.471 -8.148 -38.594 1 94.81 417 GLU B C 1
ATOM 7307 O O . GLU B 1 417 ? 2.736 -7.191 -39.344 1 94.81 417 GLU B O 1
ATOM 7312 N N . ALA B 1 418 ? 3.172 -8.508 -37.625 1 92.06 418 ALA B N 1
ATOM 7313 C CA . ALA B 1 418 ? 4.359 -7.742 -37.281 1 92.06 418 ALA B CA 1
ATOM 7314 C C . ALA B 1 418 ? 5.59 -8.234 -38.031 1 92.06 418 ALA B C 1
ATOM 7316 O O . ALA B 1 418 ? 6.629 -7.57 -38.031 1 92.06 418 ALA B O 1
ATOM 7317 N N . ARG B 1 419 ? 5.551 -9.305 -38.688 1 92.31 419 ARG B N 1
ATOM 7318 C CA . ARG B 1 419 ? 6.668 -10 -39.312 1 92.31 419 ARG B CA 1
ATOM 7319 C C . ARG B 1 419 ? 7.242 -9.172 -40.469 1 92.31 419 ARG B C 1
ATOM 7321 O O . ARG B 1 419 ? 6.496 -8.57 -41.25 1 92.31 419 ARG B O 1
ATOM 7328 N N . THR B 1 420 ? 8.531 -9.07 -40.438 1 91.31 420 THR B N 1
ATOM 7329 C CA . THR B 1 420 ? 9.219 -8.484 -41.594 1 91.31 420 THR B CA 1
ATOM 7330 C C . THR B 1 420 ? 9.695 -9.57 -42.531 1 91.31 420 THR B C 1
ATOM 7332 O O . THR B 1 420 ? 10.172 -10.625 -42.094 1 91.31 420 THR B O 1
ATOM 7335 N N . VAL B 1 421 ? 9.484 -9.352 -43.812 1 83.81 421 VAL B N 1
ATOM 7336 C CA . VAL B 1 421 ? 9.883 -10.336 -44.812 1 83.81 421 VAL B CA 1
ATOM 7337 C C . VAL B 1 421 ? 11.398 -10.328 -44.969 1 83.81 421 VAL B C 1
ATOM 7339 O O . VAL B 1 421 ? 11.969 -9.352 -45.469 1 83.81 421 VAL B O 1
ATOM 7342 N N . SER B 1 422 ? 12.031 -11.336 -44.312 1 87.31 422 SER B N 1
ATOM 7343 C CA . SER B 1 422 ? 13.469 -11.531 -44.438 1 87.31 422 SER B CA 1
ATOM 7344 C C . SER B 1 422 ? 13.828 -13.016 -44.375 1 87.31 422 SER B C 1
ATOM 7346 O O . SER B 1 422 ? 13.133 -13.797 -43.719 1 87.31 422 SER B O 1
ATOM 7348 N N . GLY B 1 423 ? 14.859 -13.375 -45.125 1 89.62 423 GLY B N 1
ATOM 7349 C CA . GLY B 1 423 ? 15.312 -14.758 -45.125 1 89.62 423 GLY B CA 1
ATOM 7350 C C . GLY B 1 423 ? 16.25 -15.086 -43.969 1 89.62 423 GLY B C 1
ATOM 7351 O O . GLY B 1 423 ? 16.625 -14.203 -43.188 1 89.62 423 GLY B O 1
ATOM 7352 N N . HIS B 1 424 ? 16.453 -16.359 -43.781 1 91.5 424 HIS B N 1
ATOM 7353 C CA . HIS B 1 424 ? 17.375 -16.828 -42.75 1 91.5 424 HIS B CA 1
ATOM 7354 C C . HIS B 1 424 ? 18.688 -17.312 -43.375 1 91.5 424 HIS B C 1
ATOM 7356 O O . HIS B 1 424 ? 18.781 -17.469 -44.594 1 91.5 424 HIS B O 1
ATOM 7362 N N . ARG B 1 425 ? 19.609 -17.516 -42.531 1 94.12 425 ARG B N 1
ATOM 7363 C CA . ARG B 1 425 ? 20.844 -18.172 -42.938 1 94.12 425 ARG B CA 1
ATOM 7364 C C . ARG B 1 425 ? 20.625 -19.656 -43.156 1 94.12 425 ARG B C 1
ATOM 7366 O O . ARG B 1 425 ? 19.5 -20.156 -43.031 1 94.12 425 ARG B O 1
ATOM 7373 N N . ASP B 1 426 ? 21.781 -20.203 -43.719 1 94 426 ASP B N 1
ATOM 7374 C CA . ASP B 1 426 ? 21.703 -21.672 -43.781 1 94 426 ASP B CA 1
ATOM 7375 C C . ASP B 1 426 ? 21.344 -22.25 -42.406 1 94 426 ASP B C 1
ATOM 7377 O O . ASP B 1 426 ? 21.922 -21.859 -41.375 1 94 426 ASP B O 1
ATOM 7381 N N . LEU B 1 427 ? 20.438 -23.125 -42.406 1 96 427 LEU B N 1
ATOM 7382 C CA . LEU B 1 427 ? 19.906 -23.672 -41.156 1 96 427 LEU B CA 1
ATOM 7383 C C . LEU B 1 427 ? 21.016 -24.281 -40.344 1 96 427 LEU B C 1
ATOM 7385 O O . LEU B 1 427 ? 20.953 -24.297 -39.094 1 96 427 LEU B O 1
ATOM 7389 N N . SER B 1 428 ? 22 -24.812 -40.969 1 94.62 428 SER B N 1
ATOM 7390 C CA . SER B 1 428 ? 23.094 -25.469 -40.281 1 94.62 428 SER B CA 1
ATOM 7391 C C . SER B 1 428 ? 23.828 -24.484 -39.375 1 94.62 428 SER B C 1
ATOM 7393 O O . SER B 1 428 ? 24.484 -24.891 -38.406 1 94.62 428 SER B O 1
ATOM 7395 N N . GLN B 1 429 ? 23.734 -23.188 -39.625 1 95.31 429 GLN B N 1
ATOM 7396 C CA . GLN B 1 429 ? 24.438 -22.172 -38.875 1 95.31 429 GLN B CA 1
ATOM 7397 C C . GLN B 1 429 ? 23.812 -22.016 -37.469 1 95.31 429 GLN B C 1
ATOM 7399 O O . GLN B 1 429 ? 24.469 -21.547 -36.531 1 95.31 429 GLN B O 1
ATOM 7404 N N . TYR B 1 430 ? 22.594 -22.375 -37.406 1 97.06 430 TYR B N 1
ATOM 7405 C CA . TYR B 1 430 ? 21.875 -22.172 -36.125 1 97.06 430 TYR B CA 1
ATOM 7406 C C . TYR B 1 430 ? 22.078 -23.359 -35.219 1 97.06 430 TYR B C 1
ATOM 7408 O O . TYR B 1 430 ? 21.812 -23.281 -34 1 97.06 430 TYR B O 1
ATOM 7416 N N . ILE B 1 431 ? 22.422 -24.547 -35.75 1 96.88 431 ILE B N 1
ATOM 7417 C CA . ILE B 1 431 ? 22.562 -25.781 -35 1 96.88 431 ILE B CA 1
ATOM 7418 C C . ILE B 1 431 ? 23.719 -25.672 -34.031 1 96.88 431 ILE B C 1
ATOM 7420 O O . ILE B 1 431 ? 24.812 -25.219 -34.375 1 96.88 431 ILE B O 1
ATOM 7424 N N . GLY B 1 432 ? 23.469 -26.031 -32.75 1 97.38 432 GLY B N 1
ATOM 7425 C CA . GLY B 1 432 ? 24.5 -25.984 -31.734 1 97.38 432 GLY B CA 1
ATOM 7426 C C . GLY B 1 432 ? 23.938 -25.922 -30.328 1 97.38 432 GLY B C 1
ATOM 7427 O O . GLY B 1 432 ? 22.719 -25.875 -30.141 1 97.38 432 GLY B O 1
ATOM 7428 N N . ARG B 1 433 ? 24.875 -26.109 -29.359 1 98.12 433 ARG B N 1
ATOM 7429 C CA . ARG B 1 433 ? 24.547 -25.922 -27.953 1 98.12 433 ARG B CA 1
ATOM 7430 C C . ARG B 1 433 ? 24.859 -24.5 -27.5 1 98.12 433 ARG B C 1
ATOM 7432 O O . ARG B 1 433 ? 25.969 -24 -27.734 1 98.12 433 ARG B O 1
ATOM 7439 N N . TYR B 1 434 ? 23.891 -23.875 -26.969 1 98.25 434 TYR B N 1
ATOM 7440 C CA . TYR B 1 434 ? 24.016 -22.531 -26.422 1 98.25 434 TYR B CA 1
ATOM 7441 C C . TYR B 1 434 ? 23.859 -22.547 -24.891 1 98.25 434 TYR B C 1
ATOM 7443 O O . TYR B 1 434 ? 22.938 -23.156 -24.375 1 98.25 434 TYR B O 1
ATOM 7451 N N . THR B 1 435 ? 24.781 -21.859 -24.203 1 97.31 435 THR B N 1
ATOM 7452 C CA . THR B 1 435 ? 24.812 -22 -22.766 1 97.31 435 THR B CA 1
ATOM 7453 C C . THR B 1 435 ? 24.766 -20.641 -22.078 1 97.31 435 THR B C 1
ATOM 7455 O O . THR B 1 435 ? 25.359 -19.672 -22.562 1 97.31 435 THR B O 1
ATOM 7458 N N . ASP B 1 436 ? 23.984 -20.562 -21.047 1 94.69 436 ASP B N 1
ATOM 7459 C CA . ASP B 1 436 ? 24.109 -19.516 -20.031 1 94.69 436 ASP B CA 1
ATOM 7460 C C . ASP B 1 436 ? 24.938 -20.016 -18.844 1 94.69 436 ASP B C 1
ATOM 7462 O O . ASP B 1 436 ? 24.406 -20.656 -17.938 1 94.69 436 ASP B O 1
ATOM 7466 N N . ALA B 1 437 ? 26.172 -19.641 -18.875 1 90.56 437 ALA B N 1
ATOM 7467 C CA . ALA B 1 437 ? 27.125 -20.188 -17.922 1 90.56 437 ALA B CA 1
ATOM 7468 C C . ALA B 1 437 ? 26.797 -19.75 -16.5 1 90.56 437 ALA B C 1
ATOM 7470 O O . ALA B 1 437 ? 27 -20.5 -15.539 1 90.56 437 ALA B O 1
ATOM 7471 N N . GLU B 1 438 ? 26.312 -18.594 -16.422 1 87.38 438 GLU B N 1
ATOM 7472 C CA . GLU B 1 438 ? 26 -18.062 -15.102 1 87.38 438 GLU B CA 1
ATOM 7473 C C . GLU B 1 438 ? 24.875 -18.844 -14.445 1 87.38 438 GLU B C 1
ATOM 7475 O O . GLU B 1 438 ? 24.906 -19.094 -13.234 1 87.38 438 GLU B O 1
ATOM 7480 N N . ARG B 1 439 ? 23.906 -19.25 -15.156 1 89.56 439 ARG B N 1
ATOM 7481 C CA . ARG B 1 439 ? 22.734 -19.922 -14.602 1 89.56 439 ARG B CA 1
ATOM 7482 C C . ARG B 1 439 ? 22.797 -21.422 -14.82 1 89.56 439 ARG B C 1
ATOM 7484 O O . ARG B 1 439 ? 21.938 -22.172 -14.359 1 89.56 439 ARG B O 1
ATOM 7491 N N . ASP B 1 440 ? 23.828 -21.844 -15.422 1 88.94 440 ASP B N 1
ATOM 7492 C CA . ASP B 1 440 ? 23.969 -23.25 -15.781 1 88.94 440 ASP B CA 1
ATOM 7493 C C . ASP B 1 440 ? 22.734 -23.75 -16.516 1 88.94 440 ASP B C 1
ATOM 7495 O O . ASP B 1 440 ? 22.094 -24.719 -16.109 1 88.94 440 ASP B O 1
ATOM 7499 N N . TRP B 1 441 ? 22.406 -23.125 -17.547 1 94.69 441 TRP B N 1
ATOM 7500 C CA . TRP B 1 441 ? 21.234 -23.406 -18.375 1 94.69 441 TRP B CA 1
ATOM 7501 C C . TRP B 1 441 ? 21.609 -23.562 -19.844 1 94.69 441 TRP B C 1
ATOM 7503 O O . TRP B 1 441 ? 22.516 -22.891 -20.328 1 94.69 441 TRP B O 1
ATOM 7513 N N . VAL B 1 442 ? 20.875 -24.484 -20.531 1 96.06 442 VAL B N 1
ATOM 7514 C CA . VAL B 1 442 ? 21.328 -24.859 -21.859 1 96.06 442 VAL B CA 1
ATOM 7515 C C . VAL B 1 442 ? 20.156 -24.859 -22.828 1 96.06 442 VAL B C 1
ATOM 7517 O O . VAL B 1 442 ? 19.047 -25.281 -22.453 1 96.06 442 VAL B O 1
ATOM 7520 N N . ILE B 1 443 ? 20.406 -24.359 -24.016 1 97.62 443 ILE B N 1
ATOM 7521 C CA . ILE B 1 443 ? 19.516 -24.469 -25.172 1 97.62 443 ILE B CA 1
ATOM 7522 C C . ILE B 1 443 ? 20.219 -25.25 -26.281 1 97.62 443 ILE B C 1
ATOM 7524 O O . ILE B 1 443 ? 21.266 -24.812 -26.781 1 97.62 443 ILE B O 1
ATOM 7528 N N . ASP B 1 444 ? 19.625 -26.344 -26.641 1 98.31 444 ASP B N 1
ATOM 7529 C CA . ASP B 1 444 ? 20.156 -27.109 -27.75 1 98.31 444 ASP B CA 1
ATOM 7530 C C . ASP B 1 444 ? 19.281 -26.938 -29 1 98.31 444 ASP B C 1
ATOM 7532 O O . ASP B 1 444 ? 18.062 -27.094 -28.938 1 98.31 444 ASP B O 1
ATOM 7536 N N . VAL B 1 445 ? 19.938 -26.578 -30.062 1 98.44 445 VAL B N 1
ATOM 7537 C CA . VAL B 1 445 ? 19.25 -26.531 -31.359 1 98.44 445 VAL B CA 1
ATOM 7538 C C . VAL B 1 445 ? 19.812 -27.625 -32.281 1 98.44 445 VAL B C 1
ATOM 7540 O O . VAL B 1 445 ? 21.031 -27.766 -32.438 1 98.44 445 VAL B O 1
ATOM 7543 N N . ARG B 1 446 ? 18.906 -28.359 -32.906 1 97.94 446 ARG B N 1
ATOM 7544 C CA . ARG B 1 446 ? 19.344 -29.422 -33.812 1 97.94 446 ARG B CA 1
ATOM 7545 C C . ARG B 1 446 ? 18.391 -29.562 -34.969 1 97.94 446 ARG B C 1
ATOM 7547 O O . ARG B 1 446 ? 17.312 -28.969 -35 1 97.94 446 ARG B O 1
ATOM 7554 N N . ALA B 1 447 ? 18.875 -30.312 -35.969 1 96.5 447 ALA B N 1
ATOM 7555 C CA . ALA B 1 447 ? 18 -30.656 -37.094 1 96.5 447 ALA B CA 1
ATOM 7556 C C . ALA B 1 447 ? 17.047 -31.797 -36.719 1 96.5 447 ALA B C 1
ATOM 7558 O O . ALA B 1 447 ? 17.484 -32.812 -36.188 1 96.5 447 ALA B O 1
ATOM 7559 N N . LYS B 1 448 ? 15.859 -31.578 -36.812 1 92.31 448 LYS B N 1
ATOM 7560 C CA . LYS B 1 448 ? 14.875 -32.625 -36.594 1 92.31 448 LYS B CA 1
ATOM 7561 C C . LYS B 1 448 ? 14.758 -33.5 -37.844 1 92.31 448 LYS B C 1
ATOM 7563 O O . LYS B 1 448 ? 14.82 -34.75 -37.75 1 92.31 448 LYS B O 1
ATOM 7568 N N . GLU B 1 449 ? 14.477 -32.875 -38.938 1 90.62 449 GLU B N 1
ATOM 7569 C CA . GLU B 1 449 ? 14.484 -33.406 -40.312 1 90.62 449 GLU B CA 1
ATOM 7570 C C . GLU B 1 449 ? 15.062 -32.375 -41.281 1 90.62 449 GLU B C 1
ATOM 7572 O O . GLU B 1 449 ? 15.305 -31.234 -40.906 1 90.62 449 GLU B O 1
ATOM 7577 N N . PRO B 1 450 ? 15.336 -32.969 -42.5 1 86.25 450 PRO B N 1
ATOM 7578 C CA . PRO B 1 450 ? 15.875 -31.984 -43.438 1 86.25 450 PRO B CA 1
ATOM 7579 C C . PRO B 1 450 ? 14.992 -30.75 -43.594 1 86.25 450 PRO B C 1
ATOM 7581 O O . PRO B 1 450 ? 13.797 -30.875 -43.906 1 86.25 450 PRO B O 1
ATOM 7584 N N . GLY B 1 451 ? 15.508 -29.641 -43.281 1 90.62 451 GLY B N 1
ATOM 7585 C CA . GLY B 1 451 ? 14.812 -28.375 -43.469 1 90.62 451 GLY B CA 1
ATOM 7586 C C . GLY B 1 451 ? 14.039 -27.938 -42.219 1 90.62 451 GLY B C 1
ATOM 7587 O O . GLY B 1 451 ? 13.328 -26.922 -42.281 1 90.62 451 GLY B O 1
ATOM 7588 N N . GLN B 1 452 ? 14.156 -28.703 -41.219 1 94.5 452 GLN B N 1
ATOM 7589 C CA . GLN B 1 452 ? 13.414 -28.359 -40 1 94.5 452 GLN B CA 1
ATOM 7590 C C . GLN B 1 452 ? 14.305 -28.406 -38.781 1 94.5 452 GLN B C 1
ATOM 7592 O O . GLN B 1 452 ? 15.039 -29.375 -38.562 1 94.5 452 GLN B O 1
ATOM 7597 N N . LEU B 1 453 ? 14.312 -27.359 -38 1 97.69 453 LEU B N 1
ATOM 7598 C CA . LEU B 1 453 ? 15.055 -27.297 -36.75 1 97.69 453 LEU B CA 1
ATOM 7599 C C . LEU B 1 453 ? 14.148 -27.609 -35.562 1 97.69 453 LEU B C 1
ATOM 7601 O O . LEU B 1 453 ? 12.922 -27.562 -35.688 1 97.69 453 LEU B O 1
ATOM 7605 N N . GLU B 1 454 ? 14.703 -28.047 -34.5 1 98.12 454 GLU B N 1
ATOM 7606 C CA . GLU B 1 454 ? 14.031 -28.141 -33.219 1 98.12 454 GLU B CA 1
ATOM 7607 C C . GLU B 1 454 ? 14.93 -27.625 -32.094 1 98.12 454 GLU B C 1
ATOM 7609 O O . GLU B 1 454 ? 16.156 -27.547 -32.25 1 98.12 454 GLU B O 1
ATOM 7614 N N . VAL B 1 455 ? 14.344 -27.188 -31.094 1 98.12 455 VAL B N 1
ATOM 7615 C CA . VAL B 1 455 ? 15.055 -26.703 -29.906 1 98.12 455 VAL B CA 1
ATOM 7616 C C . VAL B 1 455 ? 14.773 -27.625 -28.734 1 98.12 455 VAL B C 1
ATOM 7618 O O . VAL B 1 455 ? 13.656 -28.109 -28.562 1 98.12 455 VAL B O 1
ATOM 7621 N N . LEU B 1 456 ? 15.766 -27.969 -27.953 1 97.94 456 LEU B N 1
ATOM 7622 C CA . LEU B 1 456 ? 15.664 -28.688 -26.688 1 97.94 456 LEU B CA 1
ATOM 7623 C C . LEU B 1 456 ? 16.094 -27.812 -25.516 1 97.94 456 LEU B C 1
ATOM 7625 O O . LEU B 1 456 ? 17.266 -27.422 -25.422 1 97.94 456 LEU B O 1
ATOM 7629 N N . PHE B 1 457 ? 15.203 -27.562 -24.641 1 96.5 457 PHE B N 1
ATOM 7630 C CA . PHE B 1 457 ? 15.547 -26.828 -23.422 1 96.5 457 PHE B CA 1
ATOM 7631 C C . PHE B 1 457 ? 16.234 -27.734 -22.406 1 96.5 457 PHE B C 1
ATOM 7633 O O . PHE B 1 457 ? 15.781 -28.859 -22.188 1 96.5 457 PHE B O 1
ATOM 7640 N N . GLN B 1 458 ? 17.312 -27.25 -21.828 1 95.94 458 GLN B N 1
ATOM 7641 C CA . GLN B 1 458 ? 18.188 -27.969 -20.906 1 95.94 458 GLN B CA 1
ATOM 7642 C C . GLN B 1 458 ? 18.719 -29.25 -21.547 1 95.94 458 GLN B C 1
ATOM 7644 O O . GLN B 1 458 ? 19.141 -30.172 -20.844 1 95.94 458 GLN B O 1
ATOM 7649 N N . GLY B 1 459 ? 18.578 -29.328 -22.812 1 95.38 459 GLY B N 1
ATOM 7650 C CA . GLY B 1 459 ? 19.094 -30.469 -23.562 1 95.38 459 GLY B CA 1
ATOM 7651 C C . GLY B 1 459 ? 18.25 -31.719 -23.391 1 95.38 459 GLY B C 1
ATOM 7652 O O . GLY B 1 459 ? 18.703 -32.812 -23.703 1 95.38 459 GLY B O 1
ATOM 7653 N N . LEU B 1 460 ? 17.094 -31.609 -22.969 1 96.25 460 LEU B N 1
ATOM 7654 C CA . LEU B 1 460 ? 16.266 -32.75 -22.656 1 96.25 460 LEU B CA 1
ATOM 7655 C C . LEU B 1 460 ? 15.352 -33.094 -23.812 1 96.25 460 LEU B C 1
ATOM 7657 O O . LEU B 1 460 ? 14.648 -32.25 -24.344 1 96.25 460 LEU B O 1
ATOM 7661 N N . GLU B 1 461 ? 15.305 -34.344 -24.125 1 96.12 461 GLU B N 1
ATOM 7662 C CA . GLU B 1 461 ? 14.445 -34.844 -25.203 1 96.12 461 GLU B CA 1
ATOM 7663 C C . GLU B 1 461 ? 12.977 -34.5 -24.922 1 96.12 461 GLU B C 1
ATOM 7665 O O . GLU B 1 461 ? 12.227 -34.188 -25.844 1 96.12 461 GLU B O 1
ATOM 7670 N N . SER B 1 462 ? 12.633 -34.625 -23.703 1 94.75 462 SER B N 1
ATOM 7671 C CA . SER B 1 462 ? 11.25 -34.375 -23.297 1 94.75 462 SER B CA 1
ATOM 7672 C C . SER B 1 462 ? 10.883 -32.906 -23.438 1 94.75 462 SER B C 1
ATOM 7674 O O . SER B 1 462 ? 9.711 -32.562 -23.391 1 94.75 462 SER B O 1
ATOM 7676 N N . GLN B 1 463 ? 11.898 -32.031 -23.656 1 96.69 463 GLN B N 1
ATOM 7677 C CA . GLN B 1 463 ? 11.656 -30.594 -23.781 1 96.69 463 GLN B CA 1
ATOM 7678 C C . GLN B 1 463 ? 11.906 -30.109 -25.203 1 96.69 463 GLN B C 1
ATOM 7680 O O . GLN B 1 463 ? 12.234 -28.938 -25.422 1 96.69 463 GLN B O 1
ATOM 7685 N N . ALA B 1 464 ? 11.766 -30.984 -26.109 1 97.19 464 ALA B N 1
ATOM 7686 C CA . ALA B 1 464 ? 11.977 -30.641 -27.516 1 97.19 464 ALA B CA 1
ATOM 7687 C C . ALA B 1 464 ? 10.734 -29.969 -28.109 1 97.19 464 ALA B C 1
ATOM 7689 O O . ALA B 1 464 ? 9.609 -30.375 -27.812 1 97.19 464 ALA B O 1
ATOM 7690 N N . TRP B 1 465 ? 10.883 -28.953 -28.891 1 96.81 465 TRP B N 1
ATOM 7691 C CA . TRP B 1 465 ? 9.844 -28.234 -29.625 1 96.81 465 TRP B CA 1
ATOM 7692 C C . TRP B 1 465 ? 10.305 -27.906 -31.031 1 96.81 465 TRP B C 1
ATOM 7694 O O . TRP B 1 465 ? 11.484 -27.625 -31.25 1 96.81 465 TRP B O 1
ATOM 7704 N N . PRO B 1 466 ? 9.375 -27.938 -31.984 1 97.12 466 PRO B N 1
ATOM 7705 C CA . PRO B 1 466 ? 9.773 -27.5 -33.312 1 97.12 466 PRO B CA 1
ATOM 7706 C C . PRO B 1 466 ? 10.172 -26.031 -33.344 1 97.12 466 PRO B C 1
ATOM 7708 O O . PRO B 1 466 ? 9.602 -25.203 -32.625 1 97.12 466 PRO B O 1
ATOM 7711 N N . LEU B 1 467 ? 11.172 -25.766 -34.156 1 97.19 467 LEU B N 1
ATOM 7712 C CA . LEU B 1 467 ? 11.609 -24.406 -34.375 1 97.19 467 LEU B CA 1
ATOM 7713 C C . LEU B 1 467 ? 11.281 -23.953 -35.812 1 97.19 467 LEU B C 1
ATOM 7715 O O . LEU B 1 467 ? 11.82 -24.5 -36.781 1 97.19 467 LEU B O 1
ATOM 7719 N N . ASN B 1 468 ? 10.43 -22.938 -35.906 1 95.06 468 ASN B N 1
ATOM 7720 C CA . ASN B 1 468 ? 10.008 -22.438 -37.219 1 95.06 468 ASN B CA 1
ATOM 7721 C C . ASN B 1 468 ? 10.523 -21.031 -37.469 1 95.06 468 ASN B C 1
ATOM 7723 O O . ASN B 1 468 ? 10.516 -20.188 -36.562 1 95.06 468 ASN B O 1
ATOM 7727 N N . HIS B 1 469 ? 10.945 -20.828 -38.719 1 96 469 HIS B N 1
ATOM 7728 C CA . HIS B 1 469 ? 11.477 -19.516 -39.062 1 96 469 HIS B CA 1
ATOM 7729 C C . HIS B 1 469 ? 10.398 -18.438 -38.969 1 96 469 HIS B C 1
ATOM 7731 O O . HIS B 1 469 ? 9.258 -18.656 -39.375 1 96 469 HIS B O 1
ATOM 7737 N N . TYR B 1 470 ? 10.734 -17.344 -38.344 1 95.31 470 TYR B N 1
ATOM 7738 C CA . TYR B 1 470 ? 9.844 -16.203 -38.219 1 95.31 470 TYR B CA 1
ATOM 7739 C C . TYR B 1 470 ? 10.336 -15.039 -39.094 1 95.31 470 TYR B C 1
ATOM 7741 O O . TYR B 1 470 ? 9.867 -14.852 -40.219 1 95.31 470 TYR B O 1
ATOM 7749 N N . GLU B 1 471 ? 11.438 -14.438 -38.688 1 95.44 471 GLU B N 1
ATOM 7750 C CA . GLU B 1 471 ? 12.047 -13.344 -39.469 1 95.44 471 GLU B CA 1
ATOM 7751 C C . GLU B 1 471 ? 13.547 -13.266 -39.188 1 95.44 471 GLU B C 1
ATOM 7753 O O . GLU B 1 471 ? 14 -13.484 -38.062 1 95.44 471 GLU B O 1
ATOM 7758 N N . ALA B 1 472 ? 14.281 -12.984 -40.281 1 94.56 472 ALA B N 1
ATOM 7759 C CA . ALA B 1 472 ? 15.734 -12.867 -40.156 1 94.56 472 ALA B CA 1
ATOM 7760 C C . ALA B 1 472 ? 16.312 -14.062 -39.406 1 94.56 472 ALA B C 1
ATOM 7762 O O . ALA B 1 472 ? 16.047 -15.219 -39.781 1 94.56 472 ALA B O 1
ATOM 7763 N N . ASP B 1 473 ? 17.031 -13.781 -38.344 1 96.56 473 ASP B N 1
ATOM 7764 C CA . ASP B 1 473 ? 17.641 -14.852 -37.562 1 96.56 473 ASP B CA 1
ATOM 7765 C C . ASP B 1 473 ? 16.812 -15.164 -36.312 1 96.56 473 ASP B C 1
ATOM 7767 O O . ASP B 1 473 ? 17.359 -15.43 -35.25 1 96.56 473 ASP B O 1
ATOM 7771 N N . THR B 1 474 ? 15.484 -15 -36.469 1 96.81 474 THR B N 1
ATOM 7772 C CA . THR B 1 474 ? 14.555 -15.281 -35.375 1 96.81 474 THR B CA 1
ATOM 7773 C C . THR B 1 474 ? 13.672 -16.484 -35.719 1 96.81 474 THR B C 1
ATOM 7775 O O . THR B 1 474 ? 13.109 -16.547 -36.812 1 96.81 474 THR B O 1
ATOM 7778 N N . PHE B 1 475 ? 13.578 -17.391 -34.875 1 97 475 PHE B N 1
ATOM 7779 C CA . PHE B 1 475 ? 12.734 -18.562 -35 1 97 475 PHE B CA 1
ATOM 7780 C C . PHE B 1 475 ? 11.734 -18.656 -33.844 1 97 475 PHE B C 1
ATOM 7782 O O . PHE B 1 475 ? 11.977 -18.109 -32.781 1 97 475 PHE B O 1
ATOM 7789 N N . LEU B 1 476 ? 10.586 -19.297 -34.125 1 96.06 476 LEU B N 1
ATOM 7790 C CA . LEU B 1 476 ? 9.555 -19.484 -33.125 1 96.06 476 LEU B CA 1
ATOM 7791 C C . LEU B 1 476 ? 9.445 -20.953 -32.719 1 96.06 476 LEU B C 1
ATOM 7793 O O . LEU B 1 476 ? 9.492 -21.844 -33.562 1 96.06 476 LEU B O 1
ATOM 7797 N N . TRP B 1 477 ? 9.359 -21.141 -31.422 1 95.81 477 TRP B N 1
ATOM 7798 C CA . TRP B 1 477 ? 9.016 -22.469 -30.953 1 95.81 477 TRP B CA 1
ATOM 7799 C C . TRP B 1 477 ? 7.566 -22.531 -30.484 1 95.81 477 TRP B C 1
ATOM 7801 O O . TRP B 1 477 ? 7.242 -23.234 -29.516 1 95.81 477 TRP B O 1
ATOM 7811 N N . LEU B 1 478 ? 6.746 -21.766 -31.031 1 94.31 478 LEU B N 1
ATOM 7812 C CA . LEU B 1 478 ? 5.32 -21.672 -30.75 1 94.31 478 LEU B CA 1
ATOM 7813 C C . LEU B 1 478 ? 4.551 -22.797 -31.422 1 94.31 478 LEU B C 1
ATOM 7815 O O . LEU B 1 478 ? 4.719 -23.031 -32.625 1 94.31 478 LEU B O 1
ATOM 7819 N N . THR B 1 479 ? 3.809 -23.562 -30.641 1 94.44 479 THR B N 1
ATOM 7820 C CA . THR B 1 479 ? 2.916 -24.594 -31.141 1 94.44 479 THR B CA 1
ATOM 7821 C C . THR B 1 479 ? 1.463 -24.266 -30.812 1 94.44 479 THR B C 1
ATOM 7823 O O . THR B 1 479 ? 1.188 -23.344 -30.047 1 94.44 479 THR B O 1
ATOM 7826 N N . PRO B 1 480 ? 0.519 -24.938 -31.484 1 94.19 480 PRO B N 1
ATOM 7827 C CA . PRO B 1 480 ? -0.887 -24.734 -31.141 1 94.19 480 PRO B CA 1
ATOM 7828 C C . PRO B 1 480 ? -1.165 -24.969 -29.656 1 94.19 480 PRO B C 1
ATOM 7830 O O . PRO B 1 480 ? -0.461 -25.75 -29 1 94.19 480 PRO B O 1
ATOM 7833 N N . ARG B 1 481 ? -2.139 -24.297 -29.125 1 94.5 481 ARG B N 1
ATOM 7834 C CA . ARG B 1 481 ? -2.482 -24.359 -27.703 1 94.5 481 ARG B CA 1
ATOM 7835 C C . ARG B 1 481 ? -2.717 -25.812 -27.266 1 94.5 481 ARG B C 1
ATOM 7837 O O . ARG B 1 481 ? -2.285 -26.203 -26.172 1 94.5 481 ARG B O 1
ATOM 7844 N N . ASP B 1 482 ? -3.385 -26.609 -28.094 1 96.31 482 ASP B N 1
ATOM 7845 C CA . ASP B 1 482 ? -3.68 -28 -27.766 1 96.31 482 ASP B CA 1
ATOM 7846 C C . ASP B 1 482 ? -2.396 -28.797 -27.562 1 96.31 482 ASP B C 1
ATOM 7848 O O . ASP B 1 482 ? -2.33 -29.656 -26.688 1 96.31 482 ASP B O 1
ATOM 7852 N N . THR B 1 483 ? -1.438 -28.531 -28.438 1 95.19 483 THR B N 1
ATOM 7853 C CA . THR B 1 483 ? -0.161 -29.234 -28.312 1 95.19 483 THR B CA 1
ATOM 7854 C C . THR B 1 483 ? 0.507 -28.891 -26.984 1 95.19 483 THR B C 1
ATOM 7856 O O . THR B 1 483 ? 1.03 -29.766 -26.297 1 95.19 483 THR B O 1
ATOM 7859 N N . GLN B 1 484 ? 0.493 -27.641 -26.656 1 93.5 484 GLN B N 1
ATOM 7860 C CA . GLN B 1 484 ? 1.054 -27.203 -25.375 1 93.5 484 GLN B CA 1
ATOM 7861 C C . GLN B 1 484 ? 0.312 -27.844 -24.203 1 93.5 484 GLN B C 1
ATOM 7863 O O . GLN B 1 484 ? 0.935 -28.344 -23.266 1 93.5 484 GLN B O 1
ATOM 7868 N N . ALA B 1 485 ? -1.007 -27.828 -24.281 1 94.56 485 ALA B N 1
ATOM 7869 C CA . ALA B 1 485 ? -1.84 -28.391 -23.219 1 94.56 485 ALA B CA 1
ATOM 7870 C C . ALA B 1 485 ? -1.557 -29.875 -23.016 1 94.56 485 ALA B C 1
ATOM 7872 O O . ALA B 1 485 ? -1.419 -30.344 -21.891 1 94.56 485 ALA B O 1
ATOM 7873 N N . ARG B 1 486 ? -1.455 -30.609 -24.125 1 95.88 486 ARG B N 1
ATOM 7874 C CA . ARG B 1 486 ? -1.218 -32.062 -24.078 1 95.88 486 ARG B CA 1
ATOM 7875 C C . ARG B 1 486 ? 0.129 -32.344 -23.422 1 95.88 486 ARG B C 1
ATOM 7877 O O . ARG B 1 486 ? 0.306 -33.406 -22.828 1 95.88 486 ARG B O 1
ATOM 7884 N N . ARG B 1 487 ? 0.965 -31.375 -23.516 1 94.69 487 ARG B N 1
ATOM 7885 C CA . ARG B 1 487 ? 2.299 -31.562 -22.953 1 94.69 487 ARG B CA 1
ATOM 7886 C C . ARG B 1 487 ? 2.416 -30.922 -21.578 1 94.69 487 ARG B C 1
ATOM 7888 O O . ARG B 1 487 ? 3.52 -30.594 -21.141 1 94.69 487 ARG B O 1
ATOM 7895 N N . ALA B 1 488 ? 1.313 -30.656 -20.938 1 94 488 A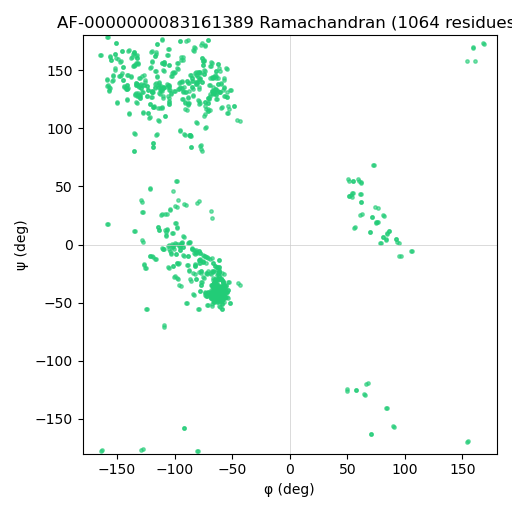LA B N 1
ATOM 7896 C CA . ALA B 1 488 ? 1.207 -30.188 -19.547 1 94 488 ALA B CA 1
ATOM 7897 C C . ALA B 1 488 ? 1.911 -28.844 -19.375 1 94 488 ALA B C 1
ATOM 7899 O O . ALA B 1 488 ? 2.471 -28.562 -18.312 1 94 488 ALA B O 1
ATOM 7900 N N . ARG B 1 489 ? 2.025 -28.062 -20.453 1 90.62 489 ARG B N 1
ATOM 7901 C CA . ARG B 1 489 ? 2.479 -26.688 -20.297 1 90.62 489 ARG B CA 1
ATOM 7902 C C . ARG B 1 489 ? 1.34 -25.781 -19.844 1 90.62 489 ARG B C 1
ATOM 7904 O O . ARG B 1 489 ? 0.186 -25.984 -20.219 1 90.62 489 ARG B O 1
ATOM 7911 N N . MET B 1 490 ? 1.688 -24.766 -19.016 1 87.38 490 MET B N 1
ATOM 7912 C CA . MET B 1 490 ? 0.688 -23.766 -18.672 1 87.38 490 MET B CA 1
ATOM 7913 C C . MET B 1 490 ? 0.371 -22.875 -19.875 1 87.38 490 MET B C 1
ATOM 7915 O O . MET B 1 490 ? 1.188 -22.031 -20.266 1 87.38 490 MET B O 1
ATOM 7919 N N . THR B 1 491 ? -0.723 -22.906 -20.359 1 84.25 491 THR B N 1
ATOM 7920 C CA . THR B 1 491 ? -1.101 -22.234 -21.594 1 84.25 491 THR B CA 1
ATOM 7921 C C . THR B 1 491 ? -1.479 -20.781 -21.328 1 84.25 491 THR B C 1
ATOM 7923 O O . THR B 1 491 ? -1.758 -20.031 -22.266 1 84.25 491 THR B O 1
ATOM 7926 N N . THR B 1 492 ? -1.481 -20.359 -20.062 1 77.56 492 THR B N 1
ATOM 7927 C CA . THR B 1 492 ? -1.888 -19 -19.688 1 77.56 492 THR B CA 1
ATOM 7928 C C . THR B 1 492 ? -0.749 -18.016 -19.906 1 77.56 492 THR B C 1
ATOM 7930 O O . THR B 1 492 ? -0.917 -16.812 -19.703 1 77.56 492 THR B O 1
ATOM 7933 N N . TYR B 1 493 ? 0.365 -18.375 -20.25 1 64.75 493 TYR B N 1
ATOM 7934 C CA . TYR B 1 493 ? 1.525 -17.516 -20.422 1 64.75 493 TYR B CA 1
ATOM 7935 C C . TYR B 1 493 ? 1.763 -17.219 -21.891 1 64.75 493 TYR B C 1
ATOM 7937 O O . TYR B 1 493 ? 2.881 -17.359 -22.391 1 64.75 493 TYR B O 1
ATOM 7945 N N . PRO B 1 494 ? 0.766 -16.875 -22.625 1 60.12 494 PRO B N 1
ATOM 7946 C CA . PRO B 1 494 ? 1.032 -16.672 -24.062 1 60.12 494 PRO B CA 1
ATOM 7947 C C . PRO B 1 494 ? 1.648 -15.305 -24.359 1 60.12 494 PRO B C 1
ATOM 7949 O O . PRO B 1 494 ? 1.189 -14.602 -25.266 1 60.12 494 PRO B O 1
ATOM 7952 N N . GLN B 1 495 ? 2.514 -14.789 -23.453 1 63.25 495 GLN B N 1
ATOM 7953 C CA . GLN B 1 495 ? 3.152 -13.555 -23.891 1 63.25 495 GLN B CA 1
ATOM 7954 C C . GLN B 1 495 ? 4.125 -13.812 -25.031 1 63.25 495 GLN B C 1
ATOM 7956 O O . GLN B 1 495 ? 4.965 -14.711 -24.953 1 63.25 495 GLN B O 1
ATOM 7961 N N . GLY B 1 496 ? 3.83 -13.234 -26.234 1 63.03 496 GLY B N 1
ATOM 7962 C CA . GLY B 1 496 ? 4.426 -13.492 -27.531 1 63.03 496 GLY B CA 1
ATOM 7963 C C . GLY B 1 496 ? 5.938 -13.578 -27.5 1 63.03 496 GLY B C 1
ATOM 7964 O O . GLY B 1 496 ? 6.531 -14.492 -28.062 1 63.03 496 GLY B O 1
ATOM 7965 N N . ASP B 1 497 ? 6.516 -12.844 -26.656 1 80 497 ASP B N 1
ATOM 7966 C CA . ASP B 1 497 ? 7.961 -12.758 -26.828 1 80 497 ASP B CA 1
ATOM 7967 C C . ASP B 1 497 ? 8.664 -13.961 -26.188 1 80 497 ASP B C 1
ATOM 7969 O O . ASP B 1 497 ? 9.812 -14.258 -26.516 1 80 497 ASP B O 1
ATOM 7973 N N . VAL B 1 498 ? 7.91 -14.742 -25.469 1 87.44 498 VAL B N 1
ATOM 7974 C CA . VAL B 1 498 ? 8.531 -15.875 -24.797 1 87.44 498 VAL B CA 1
ATOM 7975 C C . VAL B 1 498 ? 8.766 -17.016 -25.781 1 87.44 498 VAL B C 1
ATOM 7977 O O . VAL B 1 498 ? 9.594 -17.891 -25.547 1 87.44 498 VAL B O 1
ATOM 7980 N N . PHE B 1 499 ? 8.18 -16.969 -26.969 1 93.12 499 PHE B N 1
ATOM 7981 C CA . PHE B 1 499 ? 8.297 -18.047 -27.938 1 93.12 499 PHE B CA 1
ATOM 7982 C C . PHE B 1 499 ? 9.352 -17.734 -28.984 1 93.12 499 PHE B C 1
ATOM 7984 O O . PHE B 1 499 ? 9.625 -18.547 -29.859 1 93.12 499 PHE B O 1
ATOM 7991 N N . LYS B 1 500 ? 9.969 -16.641 -28.875 1 94.88 500 LYS B N 1
ATOM 7992 C CA . LYS B 1 500 ? 11.008 -16.266 -29.828 1 94.88 500 LYS B CA 1
ATOM 7993 C C . LYS B 1 500 ? 12.375 -16.766 -29.375 1 94.88 500 LYS B C 1
ATOM 7995 O O . LYS B 1 500 ? 12.688 -16.75 -28.172 1 94.88 500 LYS B O 1
ATOM 8000 N N . LEU B 1 501 ? 13.133 -17.219 -30.297 1 97.25 501 LEU B N 1
ATOM 8001 C CA . LEU B 1 501 ? 14.586 -17.359 -30.188 1 97.25 501 LEU B CA 1
ATOM 8002 C C . LEU B 1 501 ? 15.281 -16.484 -31.234 1 97.25 501 LEU B C 1
ATOM 8004 O O . LEU B 1 501 ? 15.109 -16.672 -32.438 1 97.25 501 LEU B O 1
ATOM 8008 N N . ILE B 1 502 ? 16.047 -15.57 -30.734 1 97.06 502 ILE B N 1
ATOM 8009 C CA . ILE B 1 502 ? 16.703 -14.602 -31.609 1 97.06 502 ILE B CA 1
ATOM 8010 C C . ILE B 1 502 ? 18.203 -14.898 -31.672 1 97.06 502 ILE B C 1
ATOM 8012 O O . ILE B 1 502 ? 18.922 -14.672 -30.688 1 97.06 502 ILE B O 1
ATOM 8016 N N . PHE B 1 503 ? 18.625 -15.367 -32.844 1 97.5 503 PHE B N 1
ATOM 8017 C CA . PHE B 1 503 ? 20.031 -15.711 -33.031 1 97.5 503 PHE B CA 1
ATOM 8018 C C . PHE B 1 503 ? 20.828 -14.484 -33.469 1 97.5 503 PHE B C 1
ATOM 8020 O O . PHE B 1 503 ? 20.328 -13.672 -34.25 1 97.5 503 PHE B O 1
ATOM 8027 N N . MET B 1 504 ? 21.969 -14.398 -32.906 1 96.62 504 MET B N 1
ATOM 8028 C CA . MET B 1 504 ? 22.828 -13.258 -33.188 1 96.62 504 MET B CA 1
ATOM 8029 C C . MET B 1 504 ? 24.266 -13.703 -33.469 1 96.62 504 MET B C 1
ATOM 8031 O O . MET B 1 504 ? 24.641 -14.812 -33.094 1 96.62 504 MET B O 1
ATOM 8035 N N . GLY B 1 505 ? 25.016 -12.789 -34.094 1 93.69 505 GLY B N 1
ATOM 8036 C CA . GLY B 1 505 ? 26.406 -13.031 -34.438 1 93.69 505 GLY B CA 1
ATOM 8037 C C . GLY B 1 505 ? 26.891 -12.203 -35.625 1 93.69 505 GLY B C 1
ATOM 8038 O O . GLY B 1 505 ? 26.281 -11.188 -35.969 1 93.69 505 GLY B O 1
ATOM 8039 N N . SER B 1 506 ? 28.141 -12.633 -36.094 1 90.56 506 SER B N 1
ATOM 8040 C CA . SER B 1 506 ? 28.688 -11.984 -37.281 1 90.56 506 SER B CA 1
ATOM 8041 C C . SER B 1 506 ? 28.016 -12.5 -38.562 1 90.56 506 SER B C 1
ATOM 8043 O O . SER B 1 506 ? 27.172 -13.406 -38.5 1 90.56 506 SER B O 1
ATOM 8045 N N . ASN B 1 507 ? 28.328 -11.852 -39.656 1 84.88 507 ASN B N 1
ATOM 8046 C CA . ASN B 1 507 ? 27.734 -12.242 -40.938 1 84.88 507 ASN B CA 1
ATOM 8047 C C . ASN B 1 507 ? 28.016 -13.711 -41.25 1 84.88 507 ASN B C 1
ATOM 8049 O O . ASN B 1 507 ? 27.219 -14.359 -41.938 1 84.88 507 ASN B O 1
ATOM 8053 N N . ASP B 1 508 ? 29.016 -14.188 -40.719 1 85.31 508 ASP B N 1
ATOM 8054 C CA . ASP B 1 508 ? 29.406 -15.523 -41.156 1 85.31 508 ASP B CA 1
ATOM 8055 C C . ASP B 1 508 ? 29.172 -16.547 -40.062 1 85.31 508 ASP B C 1
ATOM 8057 O O . ASP B 1 508 ? 29.359 -17.75 -40.281 1 85.31 508 ASP B O 1
ATOM 8061 N N . SER B 1 509 ? 28.75 -16.078 -38.906 1 90.81 509 SER B N 1
ATOM 8062 C CA . SER B 1 509 ? 28.641 -17.078 -37.844 1 90.81 509 SER B CA 1
ATOM 8063 C C . SER B 1 509 ? 27.672 -16.609 -36.75 1 90.81 509 SER B C 1
ATOM 8065 O O . SER B 1 509 ? 27.688 -15.445 -36.375 1 90.81 509 SER B O 1
ATOM 8067 N N . ILE B 1 510 ? 26.859 -17.547 -36.312 1 96.06 510 ILE B N 1
ATOM 8068 C CA . ILE B 1 510 ? 26.031 -17.344 -35.125 1 96.06 510 ILE B CA 1
ATOM 8069 C C . ILE B 1 510 ? 26.812 -17.641 -33.875 1 96.06 510 ILE B C 1
ATOM 8071 O O . ILE B 1 510 ? 27.422 -18.719 -33.75 1 96.06 510 ILE B O 1
ATOM 8075 N N . ASP B 1 511 ? 26.812 -16.703 -32.906 1 96.25 511 ASP B N 1
ATOM 8076 C CA . ASP B 1 511 ? 27.625 -16.953 -31.719 1 96.25 511 ASP B CA 1
ATOM 8077 C C . ASP B 1 511 ? 26.766 -16.984 -30.469 1 96.25 511 ASP B C 1
ATOM 8079 O O . ASP B 1 511 ? 27.234 -17.391 -29.391 1 96.25 511 ASP B O 1
ATOM 8083 N N . ARG B 1 512 ? 25.516 -16.594 -30.562 1 97.88 512 ARG B N 1
ATOM 8084 C CA . ARG B 1 512 ? 24.641 -16.609 -29.391 1 97.88 512 ARG B CA 1
ATOM 8085 C C . ARG B 1 512 ? 23.172 -16.703 -29.797 1 97.88 512 ARG B C 1
ATOM 8087 O O . ARG B 1 512 ? 22.828 -16.438 -30.953 1 97.88 512 ARG B O 1
ATOM 8094 N N . VAL B 1 513 ? 22.359 -17.078 -28.938 1 97.94 513 VAL B N 1
ATOM 8095 C CA . VAL B 1 513 ? 20.906 -17.031 -29.062 1 97.94 513 VAL B CA 1
ATOM 8096 C C . VAL B 1 513 ? 20.297 -16.312 -27.875 1 97.94 513 VAL B C 1
ATOM 8098 O O . VAL B 1 513 ? 20.703 -16.531 -26.734 1 97.94 513 VAL B O 1
ATOM 8101 N N . CYS B 1 514 ? 19.406 -15.352 -28.109 1 96.81 514 CYS B N 1
ATOM 8102 C CA . CYS B 1 514 ? 18.688 -14.641 -27.062 1 96.81 514 CYS B CA 1
ATOM 8103 C C . CYS B 1 514 ? 17.266 -15.141 -26.938 1 96.81 514 CYS B C 1
ATOM 8105 O O . CYS B 1 514 ? 16.562 -15.281 -27.953 1 96.81 514 CYS B O 1
ATOM 8107 N N . TRP B 1 515 ? 16.859 -15.438 -25.766 1 95.5 515 TRP B N 1
ATOM 8108 C CA . TRP B 1 515 ? 15.508 -15.875 -25.438 1 95.5 515 TRP B CA 1
ATOM 8109 C C . TRP B 1 515 ? 14.812 -14.867 -24.516 1 95.5 515 TRP B C 1
ATOM 8111 O O . TRP B 1 515 ? 14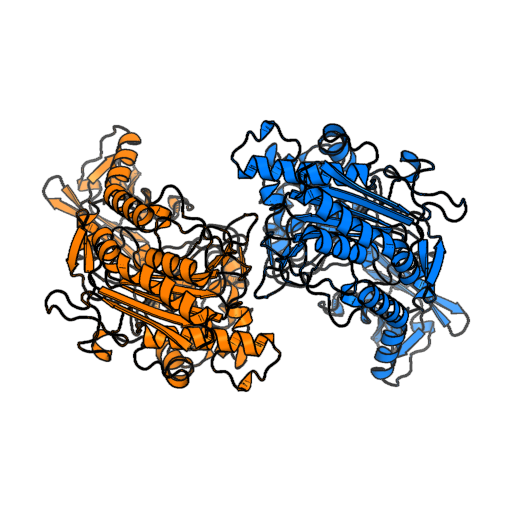.961 -14.93 -23.297 1 95.5 515 TRP B O 1
ATOM 8121 N N . PRO B 1 516 ? 14.031 -13.93 -25.125 1 92.06 516 PRO B N 1
ATOM 8122 C CA . PRO B 1 516 ? 13.422 -12.844 -24.344 1 92.06 516 PRO B CA 1
ATOM 8123 C C . PRO B 1 516 ? 12.211 -13.312 -23.531 1 92.06 516 PRO B C 1
ATOM 8125 O O . PRO B 1 516 ? 11.078 -12.922 -23.828 1 92.06 516 PRO B O 1
ATOM 8128 N N . GLN B 1 517 ? 12.461 -13.93 -22.391 1 87.44 517 GLN B N 1
ATOM 8129 C CA . GLN B 1 517 ? 11.398 -14.422 -21.531 1 87.44 517 GLN B CA 1
ATOM 8130 C C . GLN B 1 517 ? 10.836 -13.305 -20.656 1 87.44 517 GLN B C 1
ATOM 8132 O O . GLN B 1 517 ? 9.719 -13.406 -20.141 1 87.44 517 GLN B O 1
ATOM 8137 N N . GLU B 1 518 ? 11.641 -12.305 -20.406 1 88.19 518 GLU B N 1
ATOM 8138 C CA . GLU B 1 518 ? 11.258 -11.148 -19.594 1 88.19 518 GLU B CA 1
ATOM 8139 C C . GLU B 1 518 ? 11.203 -9.875 -20.438 1 88.19 518 GLU B C 1
ATOM 8141 O O . GLU B 1 518 ? 12.242 -9.266 -20.719 1 88.19 518 GLU B O 1
ATOM 8146 N N . PRO B 1 519 ? 10.086 -9.406 -20.734 1 81.94 519 PRO B N 1
ATOM 8147 C CA . PRO B 1 519 ? 9.953 -8.266 -21.641 1 81.94 519 PRO B CA 1
ATOM 8148 C C . PRO B 1 519 ? 10.633 -7.008 -21.109 1 81.94 519 PRO B C 1
ATOM 8150 O O . PRO B 1 519 ? 11.062 -6.16 -21.891 1 81.94 519 PRO B O 1
ATOM 8153 N N . SER B 1 520 ? 10.734 -6.918 -19.844 1 82.69 520 SER B N 1
ATOM 8154 C CA . SER B 1 520 ? 11.25 -5.68 -19.266 1 82.69 520 SER B CA 1
ATOM 8155 C C . SER B 1 520 ? 12.773 -5.676 -19.234 1 82.69 520 SER B C 1
ATOM 8157 O O . SER B 1 520 ? 13.398 -4.645 -18.969 1 82.69 520 SER B O 1
ATOM 8159 N N . LEU B 1 521 ? 13.391 -6.777 -19.641 1 89.44 521 LEU B N 1
ATOM 8160 C CA . LEU B 1 521 ? 14.844 -6.867 -19.594 1 89.44 521 LEU B CA 1
ATOM 8161 C C . LEU B 1 521 ? 15.438 -6.66 -20.984 1 89.44 521 LEU B C 1
ATOM 8163 O O . LEU B 1 521 ? 14.859 -7.102 -21.984 1 89.44 521 LEU B O 1
ATOM 8167 N N . PRO B 1 522 ? 16.594 -6.02 -20.984 1 90.56 522 PRO B N 1
ATOM 8168 C CA . PRO B 1 522 ? 17.297 -5.945 -22.266 1 90.56 522 PRO B CA 1
ATOM 8169 C C . PRO B 1 522 ? 17.656 -7.32 -22.828 1 90.56 522 PRO B C 1
ATOM 8171 O O . PRO B 1 522 ? 17.938 -8.25 -22.078 1 90.56 522 PRO B O 1
ATOM 8174 N N . MET B 1 523 ? 17.672 -7.336 -24.094 1 91.06 523 MET B N 1
ATOM 8175 C CA . MET B 1 523 ? 17.938 -8.594 -24.797 1 91.06 523 MET B CA 1
ATOM 8176 C C . MET B 1 523 ? 19.281 -9.172 -24.391 1 91.06 523 MET B C 1
ATOM 8178 O O . MET B 1 523 ? 19.422 -10.383 -24.219 1 91.06 523 MET B O 1
ATOM 8182 N N . GLU B 1 524 ? 20.234 -8.297 -24.219 1 89.56 524 GLU B N 1
ATOM 8183 C CA . GLU B 1 524 ? 21.594 -8.719 -23.922 1 89.56 524 GLU B CA 1
ATOM 8184 C C . GLU B 1 524 ? 21.672 -9.492 -22.609 1 89.56 524 GLU B C 1
ATOM 8186 O O . GLU B 1 524 ? 22.562 -10.32 -22.422 1 89.56 524 GLU B O 1
ATOM 8191 N N . LYS B 1 525 ? 20.703 -9.258 -21.781 1 90.5 525 LYS B N 1
ATOM 8192 C CA . LYS B 1 525 ? 20.688 -9.93 -20.484 1 90.5 525 LYS B CA 1
ATOM 8193 C C . LYS B 1 525 ? 19.984 -11.289 -20.578 1 90.5 525 LYS B C 1
ATOM 8195 O O . LYS B 1 525 ? 19.922 -12.023 -19.594 1 90.5 525 LYS B O 1
ATOM 8200 N N . GLN B 1 526 ? 19.562 -11.609 -21.734 1 93.75 526 GLN B N 1
ATOM 8201 C CA . GLN B 1 526 ? 18.797 -12.828 -21.922 1 93.75 526 GLN B CA 1
ATOM 8202 C C . GLN B 1 526 ? 19.375 -13.688 -23.047 1 93.75 526 GLN B C 1
ATOM 8204 O O . GLN B 1 526 ? 18.625 -14.305 -23.797 1 93.75 526 GLN B O 1
ATOM 8209 N N . CYS B 1 527 ? 20.703 -13.68 -23.141 1 96.25 527 CYS B N 1
ATOM 8210 C CA . CYS B 1 527 ? 21.375 -14.391 -24.219 1 96.25 527 CYS B CA 1
ATOM 8211 C C . CYS B 1 527 ? 22.109 -15.617 -23.688 1 96.25 527 CYS B C 1
ATOM 8213 O O . CYS B 1 527 ? 22.516 -15.648 -22.531 1 96.25 527 CYS B O 1
ATOM 8215 N N . PHE B 1 528 ? 22.203 -16.625 -24.5 1 97.38 528 PHE B N 1
ATOM 8216 C CA . PHE B 1 528 ? 23 -17.844 -24.344 1 97.38 528 PHE B CA 1
ATOM 8217 C C . PHE B 1 528 ? 24.125 -17.891 -25.359 1 97.38 528 PHE B C 1
ATOM 8219 O O . PHE B 1 528 ? 23.906 -17.625 -26.547 1 97.38 528 PHE B O 1
ATOM 8226 N N . MET B 1 529 ? 25.281 -18.266 -24.938 1 97.62 529 MET B N 1
ATOM 8227 C CA . MET B 1 529 ? 26.438 -18.25 -25.828 1 97.62 529 MET B CA 1
ATOM 8228 C C . MET B 1 529 ? 26.672 -19.625 -26.453 1 97.62 529 MET B C 1
ATOM 8230 O O . MET B 1 529 ? 26.516 -20.656 -25.781 1 97.62 529 MET B O 1
ATOM 8234 N N . ARG B 1 530 ? 27 -19.531 -27.75 1 97.69 530 ARG B N 1
ATOM 8235 C CA . ARG B 1 530 ? 27.281 -20.781 -28.453 1 97.69 530 ARG B CA 1
ATOM 8236 C C . ARG B 1 530 ? 28.547 -21.453 -27.906 1 97.69 530 ARG B C 1
ATOM 8238 O O . ARG B 1 530 ? 29.562 -20.797 -27.703 1 97.69 530 ARG B O 1
ATOM 8245 N N . GLU B 1 531 ? 28.344 -22.719 -27.641 1 94.31 531 GLU B N 1
ATOM 8246 C CA . GLU B 1 531 ? 29.531 -23.469 -27.234 1 94.31 531 GLU B CA 1
ATOM 8247 C C . GLU B 1 531 ? 30.453 -23.734 -28.422 1 94.31 531 GLU B C 1
ATOM 8249 O O . GLU B 1 531 ? 29.984 -24.031 -29.531 1 94.31 531 GLU B O 1
ATOM 8254 N N . THR B 1 532 ? 31.688 -23.312 -28.359 1 80.38 532 THR B N 1
ATOM 8255 C CA . THR B 1 532 ? 32.656 -23.594 -29.406 1 80.38 532 THR B CA 1
ATOM 8256 C C . THR B 1 532 ? 33.094 -25.047 -29.359 1 80.38 532 THR B C 1
ATOM 8258 O O . THR B 1 532 ? 33.312 -25.609 -28.281 1 80.38 532 THR B O 1
ATOM 8261 N N . ALA B 1 533 ? 32.906 -25.844 -30.344 1 57.34 533 ALA B N 1
ATOM 8262 C CA . ALA B 1 533 ? 33.531 -27.172 -30.406 1 57.34 533 ALA B CA 1
ATOM 8263 C C . ALA B 1 533 ? 35 -27.094 -30.031 1 57.34 533 ALA B C 1
ATOM 8265 O O . ALA B 1 533 ? 35.75 -26.25 -30.547 1 57.34 533 ALA B O 1
ATOM 8266 N N . LYS B 1 534 ? 35.344 -27.562 -28.891 1 36.72 534 LYS B N 1
ATOM 8267 C CA . LYS B 1 534 ? 36.75 -27.828 -28.688 1 36.72 534 LYS B CA 1
ATOM 8268 C C . LYS B 1 534 ? 37.281 -28.75 -29.781 1 36.72 534 LYS B C 1
ATOM 8270 O O . LYS B 1 534 ? 36.656 -29.75 -30.125 1 36.72 534 LYS B O 1
#

Sequence (1068 aa):
MAAKDSIVSRLKDVERILPTLQKICGVPGVSLRVAYKEEIIFTANIGHRDLQLSTEPNSDTVYPVGILTKTFTAAAIGILVYEGQLKWDTLVRDVLPQFRSLDITVSHKLTVLDLLCHRGGLARSNHWWQGAGGVLLQEKSRTIPFYSTLEPVGSFRASWAYSNWGYAILGEIIERASGMSYGDFLAEKVFKPLHLDRTTTADPVANAGPNVAKPYAALDDGSLCPLPQPPVHGDSIMVPAMGISSSINDLLKYSVGLLQAHRVESNGGNIDDIILHNATTHLAGHIFTAKTMTEKSYACGYYRNQLPGTVMGMGWNSLYVKKMPVLTPRDHCGPLICHGGSLPGYHSALALLPQIDVAIVVCTNSIGLGDASGWISMALIEALIDTPSPNDIIRYATEAAVGHANSVPTLIKELEEARTVSGHRDLSQYIGRYTDAERDWVIDVRAKEPGQLEVLFQGLESQAWPLNHYEADTFLWLTPRDTQARRARMTTYPQGDVFKLIFMGSNDSIDRVCWPQEPSLPMEKQCFMRETAKMAAKDSIVSRLKDVERILPTLQKICGVPGVSLRVAYKEEIIFTANIGHRDLQLSTEPNSDTVYPVGILTKTFTAAAIGILVYEGQLKWDTLVRDVLPQFRSLDITVSHKLTVLDLLCHRGGLARSNHWWQGAGGVLLQEKSRTIPFYSTLEPVGSFRASWAYSNWGYAILGEIIERASGMSYGDFLAEKVFKPLHLDRTTTADPVANAGPNVAKPYAALDDGSLCPLPQPPVHGDSIMVPAMGISSSINDLLKYSVGLLQAHRVESNGGNIDDIILHNATTHLAGHIFTAKTMTEKSYACGYYRNQLPGTVMGMGWNSLYVKKMPVLTPRDHCGPLICHGGSLPGYHSALALLPQIDVAIVVCTNSIGLGDASGWISMALIEALIDTPSPNDIIRYATEAAVGHANSVPTLIKELEEARTVSGHRDLSQYIGRYTDAERDWVIDVRAKEPGQLEVLFQGLESQAWPLNHYEADTFLWLTPRDTQARRARMTTYPQGDVFKLIFMGSNDSIDRVCWPQEPSLPMEKQCFMRETAK

InterPro domains:
  IPR001466 Beta-lactamase-related [PF00144] (15-367)
  IPR012338 Beta-lactamase/transpeptidase-like [G3DSA:3.40.710.10] (10-385)
  IPR012338 Beta-lactamase/transpeptidase-like [SSF56601] (10-384)
  IPR021860 Peptidase S12, Pab87-related, C-terminal [PF11954] (425-526)
  IPR050491 Beta-lactamase AmpC-like [PTHR46825] (6-381)

Radius of gyration: 32.02 Å; Cα contacts (8 Å, |Δi|>4): 2587; chains: 2; bounding box: 75×89×87 Å